Protein 5T0A (pdb70)

Radius of gyration: 39.54 Å; Cα contacts (8 Å, |Δi|>4): 2548; chains: 2; bounding box: 77×96×124 Å

InterPro domains:
  IPR006059 Bacterial-type extracellular solute-binding protein [PF01547] (46-314)
  IPR006060 Maltose/Cyclodextrin ABC transporter, substrate-binding protein [PR00181] (36-54)
  IPR006060 Maltose/Cyclodextrin ABC transporter, substrate-binding protein [PR00181] (70-88)
  IPR006060 Maltose/Cyclodextrin ABC transporter, substrate-binding protein [PR00181] (130-149)
  IPR006060 Maltose/Cyclodextrin ABC transporter, substrate-binding protein [PR00181] (151-170)
  IPR006060 Maltose/Cyclodextrin ABC transporter, substrate-binding protein [PR00181] (171-190)
  IPR006060 Maltose/Cyclodextrin ABC transporter, substrate-binding protein [PR00181] (233-252)
  IPR006060 Maltose/Cyclodextrin ABC transporter, substrate-binding protein [PR00181] (299-320)
  IPR006060 Maltose/Cyclodextrin ABC transporter, substrate-binding protein [PR00181] (357-376)
  IPR006061 Solute-binding family 1, conserved site [PS01037] (133-150)

Sequence (1347 aa):
IEEGKLVIWINGDKGYNGLAEVGKKFEKDTGIKVTVEHPDKLEEKFPQVAATGDGPDIIFWAHDRFGGYAQSGLLAEITPAAAFQDKLYPFTWDAVRYNGKLIAYPIAVEALSLIYNKDLLPNPPKTWEEIPALDKELKAKGKSALMFNLQEPYFTWPLIAADGGYAFKYAAGKYDIKDVGVDNAGAKAGLTFLVDLIKNKHMNADTDYSIAEAAFNKGETAMTINGPWAWSNIDTSAVNYGVTVLPTFKGQPSKPFVGVLSAGINAASPNKELAKEFLENYLLTDEGLEAVNKDKPLGAVALKSYEEELAKDPRIAATMENAQKGEIMPNIPQMSAFWYAVRTAVINAASGRQTVDAALAAAQTNAAAKFNFTERDLTRDVDFNIKGDDVIVFLHIQKTGGTTFGRHLVRNIRLEQPCDCKAGQKKCTCHRPGKQESWLFSRFSTGWSCGLHADWTELTNCVPVIMDRNFYYITMLLRDPVSRYLSEWKHVQRGATWKTSLHMCDGRSPTQDELPTCYNGDDWSGVTLHDFMDCPSNLANNRQVRMLADLSLVGCYNLSTMNESEERNPILLASAKSNLKNMAFYGLTEFQRKTQYLFERTFHLRFISAFTQINSTRAANVELRDDMRSRRIEQLNMLDMQLYEFAKDLFLQRYQFVRQRERQEERLKRREEIEEGKLVIWINGDKGYNGLAEVGKKFEKDTGIKVTVEHPDKLEEKFPQVAATGDGPDIIFWAHDRFGGYAQQSGLLAEITPAAAFQDKLYPFTWDAVRYNGKLIAYPIAVEALSLIYNKDLLPNPPKTWEEIPALDKELKAKGKSALMFNLQEPYFTWPLIAADGGYAFKYAAGKYDIKDVGVDNAGAKAGLTFLVDLIKNKHMNADTDYSIAEAAFNKGETAMTINGPWAWSNIDTSAVNYGVTVLPTFKGQPSKPFVGVLSAGINAASPNKELAKEFLENYLLTDEGLEAVNKDKPLGAVALKSYEEELAKDPRIAATMENAQKGEIMPNIPQMSAFWYAVRTAVINAASGRQTVDAALAAAQTNAAAKFNFTERDLTRDVDFNIKGDDVIVFLHIQKTGGTTFGRHLVRNIRLEQPCDCKAGQKKCTCHRPGKQESWLFSRFSTGWSCGLHADWTELTNCVPVIMDRNFYYITMLLRDPVSRYLSEWKHVQRGATWKTSLHMCDGRSPTQDELPTCYNGDDWSSGVTLHDFMDCPSNLANNRQVRMLADLSSLVGCYNLSTMNESERNPILLASAKSNLKNMAFYGLTEFQRKTQYLFERTFHLRFISAFTQINNSTRAANVELRDDMRSRIEQLNMMLDMQLYEFAKDLFLQRYQFVRQRERQEERLKRREERRWIRER

Organism: Escherichia coli (strain K12) (NCBI:txid83333)

Solvent-accessible surface area: 57276 Å² total; per-residue (Å²): 57,69,142,37,27,1,41,0,26,2,38,36,42,24,0,61,94,2,2,39,110,8,1,80,111,0,64,134,81,57,64,31,117,18,47,30,75,82,32,115,135,0,28,52,77,0,20,98,46,3,2,41,53,84,17,0,0,0,0,4,53,17,1,12,40,1,0,21,3,22,103,33,20,1,19,13,101,9,118,12,68,75,76,9,59,95,102,2,21,87,78,0,7,80,7,0,95,27,121,65,72,19,10,0,3,0,2,0,3,11,0,0,2,0,0,23,8,88,108,50,12,95,122,26,10,130,42,3,80,74,1,37,68,34,2,163,123,11,95,95,110,67,64,15,1,1,37,2,8,3,38,79,5,39,15,1,5,3,3,2,3,5,32,37,2,59,4,9,85,126,29,81,63,120,56,34,72,103,32,12,2,1,39,49,83,5,0,64,26,0,0,57,35,1,20,66,3,22,86,95,150,29,17,86,25,108,7,48,60,76,81,5,39,47,7,1,21,147,17,82,0,0,0,5,4,10,0,1,15,5,2,25,55,5,80,114,55,88,24,72,28,9,17,28,19,4,1,37,10,112,70,66,53,2,52,0,12,6,1,0,3,0,0,0,6,1,35,42,4,62,5,79,143,51,0,22,71,0,0,29,73,30,1,2,30,51,105,4,0,60,21,6,25,160,35,43,18,6,0,4,3,0,6,70,63,8,6,68,111,34,20,95,33,100,64,10,35,8,1,14,74,1,15,77,82,12,84,70,10,6,18,26,40,60,1,30,39,0,36,109,5,1,87,72,4,2,50,46,1,4,55,59,215,69,96,16,85,43,0,1,48,44,1,38,32,86,3,6,64,87,50,121,34,84,71,92,13,23,46,44,76,12,96,24,76,35,54,18,84,12,0,0,0,12,0,13,0,5,44,0,24,3,65,57,4,3,120,28,2,8,139,14,8,141,32,183,75,71,14,76,33,125,106,93,106,114,95,10,61,1,34,0,55,86,81,158,72,24,1,0,9,5,60,19,14,48,2,71,50,9,9,38,18,6,5,49,4,10,5,43,108,31,0,53,110,90,39,115,116,82,52,45,28,0,0,1,1,26,44,3,4,29,0,0,7,12,4,25,61,48,10,47,119,31,16,37,41,116,96,17,83,29,64,5,102,67,114,49,29,68,83,138,26,38,66,92,34,45,147,63,115,50,37,66,55,11,76,20,108,71,1,4,79,18,131,28,13,43,0,26,28,9,2,0,32,6,0,0,37,4,49,90,2,25,20,19,46,118,103,71,47,104,111,90,86,31,36,76,59,18,20,60,12,0,58,50,24,0,58,98,8,11,5,2,0,0,25,63,10,13,119,16,0,27,27,8,0,10,57,8,1,120,23,98,11,99,68,70,4,96,54,112,119,100,46,155,5,71,131,34,104,39,60,88,49,50,104,5,25,0,44,54,40,1,72,17,1,53,69,3,16,87,19,0,74,48,0,1,28,58,11,37,39,62,13,67,56,78,57,39,56,104,65,53,64,66,70,74,91,122,60,137,132,41,17,1,53,0,33,4,40,36,44,25,1,51,92,4,1,43,79,9,1,110,58,0,71,129,89,58,59,33,52,25,56,25,76,51,33,52,117,0,30,48,77,0,38,118,50,5,73,105,39,74,19,0,2,0,0,3,56,19,1,11,41,0,0,22,4,20,106,79,53,13,19,8,82,3,99,22,72,74,74,16,56,94,116,1,52,89,93,0,2,81,7,0,90,28,113,66,71,17,9,0,2,0,2,0,2,11,0,1,2,0,0,26,8,85,100,52,12,96,125,30,9,146,41,4,77,82,2,37,65,36,2,62,82,7,98,92,108,66,63,16,0,2,38,3,10,2,43,81,5,38,15,1,5,2,3,1,4,5,36,32,3,79,4,11,42,132,51,113,62,55,60,56,53,144,47,15,1,1,62,44,87,5,0,34,25,0,0,59,34,1,32,69,2,26,73,90,94,29,18,89,24,116,7,47,58,67,85,4,38,50,7,1,26,131,13,78,0,0,0,6,2,11,0,0,14,5,2,25,60,4,57,62,14,46,13,32,30,9,17,31,33,4,1,39,10,114,71,62,48,2,54,0,11,8,0,0,4,0,0,0,0,1,37,44,4,62,4,67,132,49,0,48,71,0,0,35,80,37,2,4,29,45,128,4,0,47,28,5,23,91,34,45,16,8,1,5,2,0,6,66,55,3,32,122,66,15,46,100,33,101,58,13,58,8,0,63,77,0,10,87,78,7,86,69,8,6,18,27,38,46,1,30,33,0,36,110,4,0,92,64,1,1,45,27,2,11,74,59,116,62,92,22,71,41,1,0,51,38,0,44,28,65,1,49,59,136,131,132,17,80,123,74,25,22,40,47,88,18,134,23,71,28,114,18,86,9,0,0,0,11,0,12,0,4,43,0,25,2,54,57,3,3,111,29,1,10,135,15,8,148,28,132,60,86,16,88,30,74,103,89,50,116,114,5,61,0,35,0,27,80,86,160,72,20,1,0,7,3,54,22,7,28,12,76,49,8,8,33,19,6,4,50,3,8,5,44,108,31,0,59,111,84,40,113,121,76,49,45,28,0,0,2,1,25,46,3,4,28,1,0,6,12,4,25,53,51,9,48,112,27,16,36,43,118,101,20,81,31,69,5,103,67,129,48,26,76,72,134,49,34,70,95,33,45,146,68,113,51,36,64,54,11,72,17,120,75,1,23,96,20,130,35,12,49,0,28,30,10,1,0,31,6,0,0,36,5,50,94,4,26,24,19,72,114,110,66,51,99,114,89,82,31,43,76,56,19,18,61,11,0,65,47,21,0,42,98,6,10,5,3,0,0,25,73,36,14,144,66,0,10,16,7,0,10,61,10,1,148,23,88,12,103,68,59,4,88,78,111,114,101,48,146,6,72,130,32,107,37,56,117,106,40,98,58,96,0,45,122,54,0,66,20,0,53,62,1,14,80,30,0,46,22,0,1,32,27,10,25,90,53,12,81,130,105,60,136,77,133,75,80,119,98,65,58,67,106,60,60,64,84,80,84,60

Structure (mmCIF, N/CA/C/O backbone):
data_5T0A
#
_entry.id   5T0A
#
_cell.length_a   75.775
_cell.length_b   128.291
_cell.length_c   178.929
_cell.angle_alpha   90.00
_cell.angle_beta   90.00
_cell.angle_gamma   90.00
#
_symmetry.space_group_name_H-M   'P 21 21 21'
#
loop_
_entity.id
_entity.type
_entity.pdbx_description
1 polymer 'maltose binding protein - heparan sulfate 6-O-sulfotransferase isoform 3 fusion protein'
2 branched '2-deoxy-2-(sulfoamino)-alpha-D-glucopyranose-(1-4)-beta-D-glucopyranuronic acid-(1-4)-2-deoxy-2-(sulfoamino)-alpha-D-glucopyranose-(1-4)-2-O-sulfo-alpha-L-idopyranuronic acid-(1-4)-2-deoxy-2-(sulfoamino)-alpha-D-glucopyranose-(1-4)-beta-D-glucopyranuronic acid'
3 branched alpha-D-glucopyranose-(1-4)-alpha-D-glucopyranose-(1-4)-alpha-D-glucopyranose-(1-4)-alpha-D-glucopyranose
4 branched 'beta-D-glucopyranuronic acid-(1-4)-2-deoxy-2-(sulfoamino)-alpha-D-glucopyranose-(1-4)-beta-D-glucopyranuronic acid-(1-4)-2-deoxy-2-(sulfoamino)-alpha-D-glucopyranose-(1-4)-2-O-sulfo-alpha-L-idopyranuronic acid-(1-4)-2-deoxy-2-(sulfoamino)-alpha-D-glucopyranose-(1-4)-beta-D-glucopyranuronic acid'
5 non-polymer P-NITROPHENOL
6 non-polymer "ADENOSINE-3'-5'-DIPHOSPHATE"
7 non-polymer 1,2-ETHANEDIOL
8 non-polymer 'L(+)-TARTARIC ACID'
9 non-polymer 'SODIUM ION'
10 non-polymer 'CHLORIDE ION'
11 water water
#
loop_
_atom_site.group_PDB
_atom_site.id
_atom_site.type_symbol
_atom_site.label_atom_id
_atom_site.label_alt_id
_atom_site.label_comp_id
_atom_site.label_asym_id
_atom_site.label_entity_id
_atom_site.label_seq_id
_atom_site.pdbx_PDB_ins_code
_atom_site.Cartn_x
_atom_site.Cartn_y
_atom_site.Cartn_z
_atom_site.occupancy
_atom_site.B_iso_or_equiv
_atom_site.auth_seq_id
_atom_site.auth_comp_id
_atom_site.auth_asym_id
_atom_site.auth_atom_id
_atom_site.pdbx_PDB_model_num
ATOM 1 N N . ILE A 1 3 ? -0.840 -19.202 -32.345 1.00 75.75 2 ILE A N 1
ATOM 2 C CA . ILE A 1 3 ? -0.739 -20.441 -31.578 1.00 68.36 2 ILE A CA 1
ATOM 3 C C . ILE A 1 3 ? -1.930 -21.348 -31.891 1.00 65.00 2 ILE A C 1
ATOM 4 O O . ILE A 1 3 ? -3.077 -20.955 -31.688 1.00 56.49 2 ILE A O 1
ATOM 9 N N . GLU A 1 4 ? -1.652 -22.562 -32.365 1.00 60.19 3 GLU A N 1
ATOM 10 C CA . GLU A 1 4 ? -2.704 -23.506 -32.745 1.00 58.78 3 GLU A CA 1
ATOM 11 C C . GLU A 1 4 ? -3.204 -24.328 -31.553 1.00 57.52 3 GLU A C 1
ATOM 12 O O . GLU A 1 4 ? -2.427 -24.740 -30.689 1.00 57.65 3 GLU A O 1
ATOM 14 N N . GLU A 1 5 ? -4.512 -24.564 -31.518 1.00 54.93 4 GLU A N 1
ATOM 15 C CA . GLU A 1 5 ? -5.128 -25.390 -30.480 1.00 58.22 4 GLU A CA 1
ATOM 16 C C . GLU A 1 5 ? -4.912 -26.878 -30.793 1.00 53.76 4 GLU A C 1
ATOM 17 O O . GLU A 1 5 ? -4.979 -27.286 -31.950 1.00 57.65 4 GLU A O 1
ATOM 23 N N . GLY A 1 6 ? -4.638 -27.679 -29.766 1.00 53.30 5 GLY A N 1
ATOM 24 C CA . GLY A 1 6 ? -4.419 -29.105 -29.946 1.00 50.27 5 GLY A CA 1
ATOM 25 C C . GLY A 1 6 ? -2.996 -29.486 -30.320 1.00 50.94 5 GLY A C 1
ATOM 26 O O . GLY A 1 6 ? -2.732 -30.636 -30.674 1.00 53.23 5 GLY A O 1
ATOM 27 N N . LYS A 1 7 ? -2.084 -28.520 -30.244 1.00 51.14 6 LYS A N 1
ATOM 28 C CA . LYS A 1 7 ? -0.658 -28.747 -30.466 1.00 48.48 6 LYS A CA 1
ATOM 29 C C . LYS A 1 7 ? 0.095 -27.999 -29.371 1.00 49.79 6 LYS A C 1
ATOM 30 O O . LYS A 1 7 ? -0.450 -27.069 -28.786 1.00 49.56 6 LYS A O 1
ATOM 32 N N . LEU A 1 8 ? 1.329 -28.409 -29.082 1.00 45.93 7 LEU A N 1
ATOM 33 C CA . LEU A 1 8 ? 2.209 -27.650 -28.186 1.00 41.74 7 LEU A CA 1
ATOM 34 C C . LEU A 1 8 ? 3.472 -27.205 -28.912 1.00 38.45 7 LEU A C 1
ATOM 35 O O . LEU A 1 8 ? 4.129 -28.006 -29.587 1.00 39.24 7 LEU A O 1
ATOM 40 N N . VAL A 1 9 ? 3.785 -25.917 -28.784 1.00 37.05 8 VAL A N 1
ATOM 41 C CA . VAL A 1 9 ? 5.057 -25.368 -29.245 1.00 31.73 8 VAL A CA 1
ATOM 42 C C . VAL A 1 9 ? 5.861 -24.961 -28.007 1.00 33.01 8 VAL A C 1
ATOM 43 O O . VAL A 1 9 ? 5.345 -24.307 -27.100 1.00 32.05 8 VAL A O 1
ATOM 47 N N . ILE A 1 10 ? 7.115 -25.388 -27.971 1.00 31.30 9 ILE A N 1
ATOM 48 C CA . ILE A 1 10 ? 7.981 -25.172 -26.820 1.00 34.85 9 ILE A CA 1
ATOM 49 C C . ILE A 1 10 ? 9.230 -24.458 -27.279 1.00 33.01 9 ILE A C 1
ATOM 50 O O . ILE A 1 10 ? 9.810 -24.824 -28.302 1.00 32.00 9 ILE A O 1
ATOM 55 N N . TRP A 1 11 ? 9.612 -23.417 -26.538 1.00 28.42 10 TRP A N 1
ATOM 56 C CA . TRP A 1 11 ? 10.882 -22.721 -26.754 1.00 28.83 10 TRP A CA 1
ATOM 57 C C . TRP A 1 11 ? 11.852 -23.003 -25.628 1.00 29.59 10 TRP A C 1
ATOM 58 O O . TRP A 1 11 ? 11.510 -22.896 -24.440 1.00 25.93 10 TRP A O 1
ATOM 69 N N . ILE A 1 12 ? 13.080 -23.330 -26.007 1.00 22.55 11 ILE A N 1
ATOM 70 C CA . ILE A 1 12 ? 14.128 -23.568 -25.046 1.00 25.14 11 ILE A CA 1
ATOM 71 C C . ILE A 1 12 ? 15.445 -23.120 -25.674 1.00 27.30 11 ILE A C 1
ATOM 72 O O . ILE A 1 12 ? 15.603 -23.144 -26.887 1.00 27.24 11 ILE A O 1
ATOM 77 N N . ASN A 1 13 ? 16.381 -22.693 -24.843 1.00 27.99 12 ASN A N 1
ATOM 78 C CA . ASN A 1 13 ? 17.634 -22.135 -25.344 1.00 25.62 12 ASN A CA 1
ATOM 79 C C . ASN A 1 13 ? 18.502 -23.197 -26.022 1.00 27.76 12 ASN A C 1
ATOM 80 O O . ASN A 1 13 ? 18.448 -24.379 -25.670 1.00 25.17 12 ASN A O 1
ATOM 85 N N . GLY A 1 14 ? 19.330 -22.763 -26.966 1.00 22.82 13 GLY A N 1
ATOM 86 C CA . GLY A 1 14 ? 20.121 -23.693 -27.766 1.00 27.21 13 GLY A CA 1
ATOM 87 C C . GLY A 1 14 ? 21.282 -24.388 -27.060 1.00 35.08 13 GLY A C 1
ATOM 88 O O . GLY A 1 14 ? 21.885 -25.315 -27.631 1.00 28.17 13 GLY A O 1
ATOM 89 N N . ASP A 1 15 ? 21.617 -23.959 -25.840 1.00 25.22 14 ASP A N 1
ATOM 90 C CA . ASP A 1 15 ? 22.629 -24.672 -25.057 1.00 25.80 14 ASP A CA 1
ATOM 91 C C . ASP A 1 15 ? 22.034 -25.777 -24.173 1.00 23.40 14 ASP A C 1
ATOM 92 O O . ASP A 1 15 ? 22.758 -26.454 -23.461 1.00 27.32 14 ASP A O 1
ATOM 97 N N . LYS A 1 16 ? 20.724 -25.980 -24.255 1.00 23.29 15 LYS A N 1
ATOM 98 C CA . LYS A 1 16 ? 20.035 -26.967 -23.436 1.00 21.03 15 LYS A CA 1
ATOM 99 C C . LYS A 1 16 ? 19.718 -28.243 -24.233 1.00 27.02 15 LYS A C 1
ATOM 100 O O . LYS A 1 16 ? 19.909 -28.294 -25.456 1.00 26.85 15 LYS A O 1
ATOM 106 N N . GLY A 1 17 ? 19.218 -29.260 -23.535 1.00 26.76 16 GLY A N 1
ATOM 107 C CA . GLY A 1 17 ? 18.982 -30.560 -24.152 1.00 26.07 16 GLY A CA 1
ATOM 108 C C . GLY A 1 17 ? 17.705 -30.641 -24.949 1.00 28.26 16 GLY A C 1
ATOM 109 O O . GLY A 1 17 ? 16.785 -31.377 -24.584 1.00 27.10 16 GLY A O 1
ATOM 110 N N . TYR A 1 18 ? 17.641 -29.904 -26.055 1.00 28.03 17 TYR A N 1
ATOM 111 C CA . TYR A 1 18 ? 16.405 -29.812 -26.804 1.00 26.35 17 TYR A CA 1
ATOM 112 C C . TYR A 1 18 ? 16.041 -31.086 -27.573 1.00 27.02 17 TYR A C 1
ATOM 113 O O . TYR A 1 18 ? 14.866 -31.354 -27.788 1.00 29.48 17 TYR A O 1
ATOM 122 N N . ASN A 1 19 ? 17.031 -31.877 -27.966 1.00 32.35 18 ASN A N 1
ATOM 123 C CA . ASN A 1 19 ? 16.740 -33.167 -28.591 1.00 30.56 18 ASN A CA 1
ATOM 124 C C . ASN A 1 19 ? 16.139 -34.137 -27.574 1.00 29.70 18 ASN A C 1
ATOM 125 O O . ASN A 1 19 ? 15.174 -34.832 -27.864 1.00 33.54 18 ASN A O 1
ATOM 130 N N . GLY A 1 20 ? 16.687 -34.149 -26.364 1.00 29.44 19 GLY A N 1
ATOM 131 C CA . GLY A 1 20 ? 16.079 -34.870 -25.261 1.00 28.94 19 GLY A CA 1
ATOM 132 C C . GLY A 1 20 ? 14.662 -34.433 -24.939 1.00 35.13 19 GLY A C 1
ATOM 133 O O . GLY A 1 20 ? 13.793 -35.267 -24.701 1.00 31.58 19 GLY A O 1
ATOM 134 N N . LEU A 1 21 ? 14.413 -33.129 -24.908 1.00 33.98 20 LEU A N 1
ATOM 135 C CA . LEU A 1 21 ? 13.062 -32.642 -24.671 1.00 26.90 20 LEU A CA 1
ATOM 136 C C . LEU A 1 21 ? 12.132 -33.116 -25.777 1.00 33.30 20 LEU A C 1
ATOM 137 O O . LEU A 1 21 ? 10.992 -33.499 -25.516 1.00 34.31 20 LEU A O 1
ATOM 142 N N . ALA A 1 22 ? 12.622 -33.088 -27.013 1.00 32.42 21 ALA A N 1
ATOM 143 C CA . ALA A 1 22 ? 11.819 -33.523 -28.150 1.00 37.40 21 ALA A CA 1
ATOM 144 C C . ALA A 1 22 ? 11.397 -34.985 -27.968 1.00 32.97 21 ALA A C 1
ATOM 145 O O . ALA A 1 22 ? 10.272 -35.344 -28.295 1.00 37.96 21 ALA A O 1
ATOM 147 N N . GLU A 1 23 ? 12.282 -35.814 -27.416 1.00 40.16 22 GLU A N 1
ATOM 148 C CA . GLU A 1 23 ? 11.932 -37.210 -27.132 1.00 42.76 22 GLU A CA 1
ATOM 149 C C . GLU A 1 23 ? 10.771 -37.294 -26.147 1.00 43.78 22 GLU A C 1
ATOM 150 O O . GLU A 1 23 ? 9.856 -38.092 -26.328 1.00 37.00 22 GLU A O 1
ATOM 156 N N . VAL A 1 24 ? 10.807 -36.470 -25.103 1.00 39.65 23 VAL A N 1
ATOM 157 C CA . VAL A 1 24 ? 9.694 -36.410 -24.163 1.00 36.74 23 VAL A CA 1
ATOM 158 C C . VAL A 1 24 ? 8.432 -35.995 -24.899 1.00 38.92 23 VAL A C 1
ATOM 159 O O . VAL A 1 24 ? 7.348 -36.504 -24.620 1.00 39.98 23 VAL A O 1
ATOM 163 N N . GLY A 1 25 ? 8.572 -35.075 -25.849 1.00 39.80 24 GLY A N 1
ATOM 164 C CA . GLY A 1 25 ? 7.440 -34.639 -26.644 1.00 35.99 24 GLY A CA 1
ATOM 165 C C . GLY A 1 25 ? 6.879 -35.772 -27.495 1.00 46.32 24 GLY A C 1
ATOM 166 O O . GLY A 1 25 ? 5.667 -35.919 -27.620 1.00 44.03 24 GLY A O 1
ATOM 167 N N . LYS A 1 26 ? 7.761 -36.571 -28.088 1.00 41.36 25 LYS A N 1
ATOM 168 C CA . LYS A 1 26 ? 7.332 -37.732 -28.865 1.00 40.61 25 LYS A CA 1
ATOM 169 C C . LYS A 1 26 ? 6.545 -38.752 -28.028 1.00 44.74 25 LYS A C 1
ATOM 170 O O . LYS A 1 26 ? 5.553 -39.305 -28.507 1.00 49.11 25 LYS A O 1
ATOM 173 N N . LYS A 1 27 ? 6.960 -38.996 -26.785 1.00 40.22 26 LYS A N 1
ATOM 174 C CA . LYS A 1 27 ? 6.212 -39.919 -25.924 1.00 43.89 26 LYS A CA 1
ATOM 175 C C . LYS A 1 27 ? 4.821 -39.378 -25.596 1.00 51.71 26 LYS A C 1
ATOM 176 O O . LYS A 1 27 ? 3.848 -40.130 -25.575 1.00 50.44 26 LYS A O 1
ATOM 182 N N . PHE A 1 28 ? 4.740 -38.078 -25.320 1.00 46.25 27 PHE A N 1
ATOM 183 C CA . PHE A 1 28 ? 3.469 -37.411 -25.066 1.00 43.16 27 PHE A CA 1
ATOM 184 C C . PHE A 1 28 ? 2.569 -37.556 -26.287 1.00 46.00 27 PHE A C 1
ATOM 185 O O . PHE A 1 28 ? 1.363 -37.785 -26.170 1.00 50.07 27 PHE A O 1
ATOM 193 N N . GLU A 1 29 ? 3.157 -37.426 -27.467 1.00 45.39 28 GLU A N 1
ATOM 194 C CA . GLU A 1 29 ? 2.393 -37.558 -28.697 1.00 48.36 28 GLU A CA 1
ATOM 195 C C . GLU A 1 29 ? 1.901 -38.992 -28.879 1.00 53.95 28 GLU A C 1
ATOM 196 O O . GLU A 1 29 ? 0.739 -39.224 -29.228 1.00 50.22 28 GLU A O 1
ATOM 202 N N . LYS A 1 30 ? 2.791 -39.950 -28.654 1.00 50.43 29 LYS A N 1
ATOM 203 C CA . LYS A 1 30 ? 2.420 -41.355 -28.732 1.00 53.91 29 LYS A CA 1
ATOM 204 C C . LYS A 1 30 ? 1.226 -41.621 -27.827 1.00 58.15 29 LYS A C 1
ATOM 205 O O . LYS A 1 30 ? 0.243 -42.229 -28.245 1.00 58.45 29 LYS A O 1
ATOM 209 N N . ASP A 1 31 ? 1.304 -41.132 -26.594 1.00 54.41 30 ASP A N 1
ATOM 210 C CA . ASP A 1 31 ? 0.262 -41.379 -25.602 1.00 53.85 30 ASP A CA 1
ATOM 211 C C . ASP A 1 31 ? -1.036 -40.597 -25.796 1.00 59.81 30 ASP A C 1
ATOM 212 O O . ASP A 1 31 ? -2.065 -40.999 -25.257 1.00 65.48 30 ASP A O 1
ATOM 217 N N . THR A 1 32 ? -1.002 -39.495 -26.548 1.00 58.64 31 THR A N 1
ATOM 218 C CA . THR A 1 32 ? -2.126 -38.552 -26.547 1.00 50.44 31 THR A CA 1
ATOM 219 C C . THR A 1 32 ? -2.550 -38.032 -27.908 1.00 47.95 31 THR A C 1
ATOM 220 O O . THR A 1 32 ? -3.588 -37.387 -28.018 1.00 55.48 31 THR A O 1
ATOM 224 N N . GLY A 1 33 ? -1.750 -38.268 -28.939 1.00 50.19 32 GLY A N 1
ATOM 225 C CA . GLY A 1 33 ? -2.082 -37.765 -30.262 1.00 48.53 32 GLY A CA 1
ATOM 226 C C . GLY A 1 33 ? -1.791 -36.284 -30.444 1.00 57.57 32 GLY A C 1
ATOM 227 O O . GLY A 1 33 ? -1.940 -35.749 -31.547 1.00 54.44 32 GLY A O 1
ATOM 228 N N . ILE A 1 34 ? -1.380 -35.622 -29.365 1.00 57.07 33 ILE A N 1
ATOM 229 C CA . ILE A 1 34 ? -1.001 -34.212 -29.412 1.00 51.99 33 ILE A CA 1
ATOM 230 C C . ILE A 1 34 ? 0.458 -34.080 -29.828 1.00 46.36 33 ILE A C 1
ATOM 231 O O . ILE A 1 34 ? 1.353 -34.604 -29.166 1.00 45.40 33 ILE A O 1
ATOM 236 N N . LYS A 1 35 ? 0.698 -33.370 -30.918 1.00 44.56 34 LYS A N 1
ATOM 237 C CA . LYS A 1 35 ? 2.053 -33.134 -31.381 1.00 48.05 34 LYS A CA 1
ATOM 238 C C . LYS A 1 35 ? 2.741 -32.085 -30.502 1.00 45.32 34 LYS A C 1
ATOM 239 O O . LYS A 1 35 ? 2.108 -31.136 -30.037 1.00 40.49 34 LYS A O 1
ATOM 245 N N . VAL A 1 36 ? 4.036 -32.276 -30.279 1.00 47.06 35 VAL A N 1
ATOM 246 C CA . VAL A 1 36 ? 4.859 -31.309 -29.559 1.00 42.17 35 VAL A CA 1
ATOM 247 C C . VAL A 1 36 ? 6.027 -30.886 -30.439 1.00 39.58 35 VAL A C 1
ATOM 248 O O . VAL A 1 36 ? 6.792 -31.718 -30.904 1.00 42.30 35 VAL A O 1
ATOM 252 N N . THR A 1 37 ? 6.130 -29.587 -30.682 1.00 36.23 36 THR A N 1
ATOM 253 C CA . THR A 1 37 ? 7.215 -29.030 -31.472 1.00 38.11 36 THR A CA 1
ATOM 254 C C . THR A 1 37 ? 8.173 -28.243 -30.571 1.00 35.49 36 THR A C 1
ATOM 255 O O . THR A 1 37 ? 7.804 -27.217 -29.995 1.00 34.82 36 THR A O 1
ATOM 259 N N . VAL A 1 38 ? 9.403 -28.730 -30.459 1.00 35.81 37 VAL A N 1
ATOM 260 C CA . VAL A 1 38 ? 10.447 -28.011 -29.740 1.00 30.95 37 VAL A CA 1
ATOM 261 C C . VAL A 1 38 ? 11.218 -27.128 -30.709 1.00 33.86 37 VAL A C 1
ATOM 262 O O . VAL A 1 38 ? 11.561 -27.568 -31.801 1.00 40.26 37 VAL A O 1
ATOM 266 N N . GLU A 1 39 ? 11.478 -25.883 -30.305 1.00 33.83 38 GLU A N 1
ATOM 267 C CA . GLU A 1 39 ? 12.301 -24.946 -31.080 1.00 30.35 38 GLU A CA 1
ATOM 268 C C . GLU A 1 39 ? 13.313 -24.236 -30.166 1.00 34.23 38 GLU A C 1
ATOM 269 O O . GLU A 1 39 ? 13.079 -24.102 -28.964 1.00 27.75 38 GLU A O 1
ATOM 275 N N . HIS A 1 40 ? 14.435 -23.804 -30.737 1.00 27.85 39 HIS A N 1
ATOM 276 C CA . HIS A 1 40 ? 15.424 -23.018 -30.009 1.00 25.58 39 HIS A CA 1
ATOM 277 C C . HIS A 1 40 ? 15.813 -21.765 -30.767 1.00 26.71 39 HIS A C 1
ATOM 278 O O . HIS A 1 40 ? 16.945 -21.642 -31.216 1.00 27.31 39 HIS A O 1
ATOM 285 N N . PRO A 1 41 ? 14.872 -20.813 -30.889 1.00 29.68 40 PRO A N 1
ATOM 286 C CA . PRO A 1 41 ? 15.159 -19.547 -31.577 1.00 30.89 40 PRO A CA 1
ATOM 287 C C . PRO A 1 41 ? 16.226 -18.729 -30.867 1.00 32.58 40 PRO A C 1
ATOM 288 O O . PRO A 1 41 ? 16.372 -18.800 -29.641 1.00 29.60 40 PRO A O 1
ATOM 292 N N . ASP A 1 42 ? 16.991 -17.986 -31.653 1.00 28.40 41 ASP A N 1
ATOM 293 C CA . ASP A 1 42 ? 17.979 -17.069 -31.127 1.00 35.51 41 ASP A CA 1
ATOM 294 C C . ASP A 1 42 ? 17.262 -16.002 -30.335 1.00 30.41 41 ASP A C 1
ATOM 295 O O . ASP A 1 42 ? 16.191 -15.557 -30.740 1.00 32.64 41 ASP A O 1
ATOM 300 N N . LYS A 1 43 ? 17.853 -15.588 -29.217 1.00 27.35 42 LYS A N 1
ATOM 301 C CA . LYS A 1 43 ? 17.298 -14.498 -28.412 1.00 31.74 42 LYS A CA 1
ATOM 302 C C . LYS A 1 43 ? 15.841 -14.763 -28.043 1.00 32.80 42 LYS A C 1
ATOM 303 O O . LYS A 1 43 ? 15.029 -13.837 -28.027 1.00 29.14 42 LYS A O 1
ATOM 309 N N . LEU A 1 44 ? 15.500 -16.014 -27.741 1.00 26.00 43 LEU A N 1
ATOM 310 C CA . LEU A 1 44 ? 14.108 -16.345 -27.438 1.00 34.79 43 LEU A CA 1
ATOM 311 C C . LEU A 1 44 ? 13.583 -15.528 -26.258 1.00 25.00 43 LEU A C 1
ATOM 312 O O . LEU A 1 44 ? 12.399 -15.192 -26.210 1.00 30.19 43 LEU A O 1
ATOM 317 N N . GLU A 1 45 ? 14.474 -15.187 -25.333 1.00 24.61 44 GLU A N 1
ATOM 318 C CA . GLU A 1 45 ? 14.085 -14.466 -24.119 1.00 30.48 44 GLU A CA 1
ATOM 319 C C . GLU A 1 45 ? 13.751 -12.987 -24.378 1.00 33.63 44 GLU A C 1
ATOM 320 O O . GLU A 1 45 ? 13.059 -12.357 -23.581 1.00 31.00 44 GLU A O 1
ATOM 326 N N . GLU A 1 46 ? 14.224 -12.456 -25.503 1.00 28.48 45 GLU A N 1
ATOM 327 C CA . GLU A 1 46 ? 13.846 -11.114 -25.952 1.00 29.30 45 GLU A CA 1
ATOM 328 C C . GLU A 1 46 ? 12.636 -11.171 -26.882 1.00 29.29 45 GLU A C 1
ATOM 329 O O . GLU A 1 46 ? 11.793 -10.270 -26.879 1.00 29.49 45 GLU A O 1
ATOM 335 N N . LYS A 1 47 ? 12.534 -12.250 -27.651 1.00 26.96 46 LYS A N 1
ATOM 336 C CA . LYS A 1 47 ? 11.443 -12.403 -28.591 1.00 27.10 46 LYS A CA 1
ATOM 337 C C . LYS A 1 47 ? 10.136 -12.671 -27.869 1.00 34.82 46 LYS A C 1
ATOM 338 O O . LYS A 1 47 ? 9.076 -12.208 -28.299 1.00 31.40 46 LYS A O 1
ATOM 344 N N . PHE A 1 48 ? 10.214 -13.404 -26.763 1.00 31.86 47 PHE A N 1
ATOM 345 C CA . PHE A 1 48 ? 9.009 -13.850 -26.085 1.00 31.80 47 PHE A CA 1
ATOM 346 C C . PHE A 1 48 ? 8.103 -12.689 -25.685 1.00 35.13 47 PHE A C 1
ATOM 347 O O . PHE A 1 48 ? 6.922 -12.705 -26.004 1.00 37.39 47 PHE A O 1
ATOM 355 N N . PRO A 1 49 ? 8.651 -11.663 -25.010 1.00 36.00 48 PRO A N 1
ATOM 356 C CA . PRO A 1 49 ? 7.756 -10.566 -24.633 1.00 37.52 48 PRO A CA 1
ATOM 357 C C . PRO A 1 49 ? 7.309 -9.714 -25.820 1.00 46.69 48 PRO A C 1
ATOM 358 O O . PRO A 1 49 ? 6.320 -8.980 -25.700 1.00 47.70 48 PRO A O 1
ATOM 362 N N . GLN A 1 50 ? 7.984 -9.850 -26.957 1.00 40.99 49 GLN A N 1
ATOM 363 C CA . GLN A 1 50 ? 7.584 -9.141 -28.167 1.00 45.75 49 GLN A CA 1
ATOM 364 C C . GLN A 1 50 ? 6.411 -9.826 -28.872 1.00 46.00 49 GLN A C 1
ATOM 365 O O . GLN A 1 50 ? 5.542 -9.152 -29.423 1.00 59.41 49 GLN A O 1
ATOM 371 N N . VAL A 1 51 ? 6.382 -11.156 -28.825 1.00 45.65 50 VAL A N 1
ATOM 372 C CA . VAL A 1 51 ? 5.367 -11.922 -29.545 1.00 44.07 50 VAL A CA 1
ATOM 373 C C . VAL A 1 51 ? 4.244 -12.474 -28.660 1.00 57.59 50 VAL A C 1
ATOM 374 O O . VAL A 1 51 ? 3.113 -12.629 -29.121 1.00 54.60 50 VAL A O 1
ATOM 378 N N . ALA A 1 52 ? 4.546 -12.769 -27.398 1.00 51.31 51 ALA A N 1
ATOM 379 C CA . ALA A 1 52 ? 3.528 -13.296 -26.490 1.00 46.04 51 ALA A CA 1
ATOM 380 C C . ALA A 1 52 ? 2.486 -12.231 -26.184 1.00 59.58 51 ALA A C 1
ATOM 381 O O . ALA A 1 52 ? 1.341 -12.545 -25.855 1.00 56.18 51 ALA A O 1
ATOM 383 N N . ALA A 1 53 ? 2.895 -10.973 -26.296 1.00 60.59 52 ALA A N 1
ATOM 384 C CA . ALA A 1 53 ? 1.994 -9.850 -26.082 1.00 56.42 52 ALA A CA 1
ATOM 385 C C . ALA A 1 53 ? 0.891 -9.857 -27.136 1.00 60.17 52 ALA A C 1
ATOM 386 O O . ALA A 1 53 ? -0.238 -9.442 -26.873 1.00 66.87 52 ALA A O 1
ATOM 388 N N . THR A 1 54 ? 1.226 -10.337 -28.330 1.00 59.70 53 THR A N 1
ATOM 389 C CA . THR A 1 54 ? 0.228 -10.572 -29.365 1.00 58.01 53 THR A CA 1
ATOM 390 C C . THR A 1 54 ? -0.435 -11.919 -29.104 1.00 62.55 53 THR A C 1
ATOM 391 O O . THR A 1 54 ? -0.510 -12.372 -27.962 1.00 64.54 53 THR A O 1
ATOM 395 N N . GLY A 1 55 ? -0.910 -12.563 -30.163 1.00 64.34 54 GLY A N 1
ATOM 396 C CA . GLY A 1 55 ? -1.505 -13.884 -30.025 1.00 71.74 54 GLY A CA 1
ATOM 397 C C . GLY A 1 55 ? -0.555 -15.008 -30.387 1.00 69.03 54 GLY A C 1
ATOM 398 O O . GLY A 1 55 ? -0.966 -16.164 -30.496 1.00 77.64 54 GLY A O 1
ATOM 399 N N . ASP A 1 56 ? 0.717 -14.667 -30.563 1.00 71.01 55 ASP A N 1
ATOM 400 C CA . ASP A 1 56 ? 1.726 -15.621 -31.017 1.00 62.68 55 ASP A CA 1
ATOM 401 C C . ASP A 1 56 ? 2.658 -16.060 -29.885 1.00 66.53 55 ASP A C 1
ATOM 402 O O . ASP A 1 56 ? 2.403 -15.773 -28.716 1.00 62.56 55 ASP A O 1
ATOM 407 N N . GLY A 1 57 ? 3.731 -16.764 -30.242 1.00 47.41 56 GLY A N 1
ATOM 408 C CA . GLY A 1 57 ? 4.703 -17.251 -29.280 1.00 49.72 56 GLY A CA 1
ATOM 409 C C . GLY A 1 57 ? 4.512 -18.734 -29.034 1.00 43.68 56 GLY A C 1
ATOM 410 O O . GLY A 1 57 ? 3.620 -19.348 -29.614 1.00 43.72 56 GLY A O 1
ATOM 411 N N . PRO A 1 58 ? 5.357 -19.325 -28.177 1.00 43.44 57 PRO A N 1
ATOM 412 C CA . PRO A 1 58 ? 5.210 -20.738 -27.825 1.00 37.09 57 PRO A CA 1
ATOM 413 C C . PRO A 1 58 ? 4.153 -20.934 -26.746 1.00 37.98 57 PRO A C 1
ATOM 414 O O . PRO A 1 58 ? 3.756 -19.969 -26.095 1.00 34.37 57 PRO A O 1
ATOM 418 N N . ASP A 1 59 ? 3.704 -22.170 -26.562 1.00 38.40 58 ASP A N 1
ATOM 419 C CA . ASP A 1 59 ? 2.818 -22.494 -25.455 1.00 32.94 58 ASP A CA 1
ATOM 420 C C . ASP A 1 59 ? 3.597 -22.521 -24.151 1.00 33.60 58 ASP A C 1
ATOM 421 O O . ASP A 1 59 ? 3.086 -22.122 -23.106 1.00 29.89 58 ASP A O 1
ATOM 426 N N . ILE A 1 60 ? 4.849 -22.971 -24.241 1.00 30.42 59 ILE A N 1
ATOM 427 C CA . ILE A 1 60 ? 5.733 -23.092 -23.101 1.00 28.71 59 ILE A CA 1
ATOM 428 C C . ILE A 1 60 ? 7.063 -22.438 -23.456 1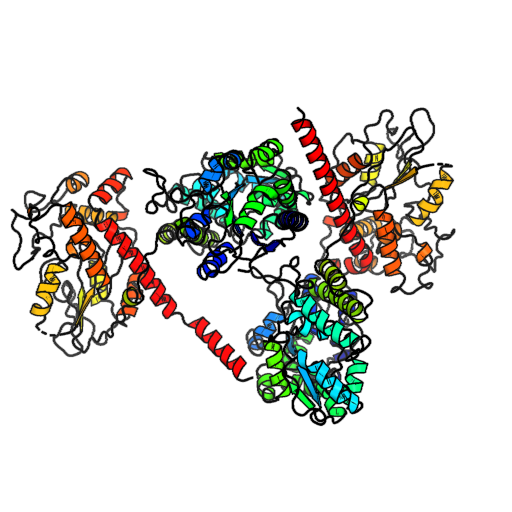.00 30.20 59 ILE A C 1
ATOM 429 O O . ILE A 1 60 ? 7.597 -22.669 -24.537 1.00 32.92 59 ILE A O 1
ATOM 434 N N . ILE A 1 61 ? 7.578 -21.611 -22.549 1.00 27.63 60 ILE A N 1
ATOM 435 C CA . ILE A 1 61 ? 8.898 -21.006 -22.709 1.00 28.99 60 ILE A CA 1
ATOM 436 C C . ILE A 1 61 ? 9.807 -21.437 -21.558 1.00 29.85 60 ILE A C 1
ATOM 437 O O . ILE A 1 61 ? 9.426 -21.364 -20.391 1.00 27.63 60 ILE A O 1
ATOM 442 N N . PHE A 1 62 ? 10.993 -21.921 -21.911 1.00 26.54 61 PHE A N 1
ATOM 443 C CA . PHE A 1 62 ? 12.019 -22.282 -20.945 1.00 26.69 61 PHE A CA 1
ATOM 444 C C . PHE A 1 62 ? 13.101 -21.209 -20.878 1.00 27.11 61 PHE A C 1
ATOM 445 O O . PHE A 1 62 ? 13.610 -20.787 -21.916 1.00 27.51 61 PHE A O 1
ATOM 453 N N . TRP A 1 63 ? 13.478 -20.816 -19.663 1.00 28.30 62 TRP A N 1
ATOM 454 C CA . TRP A 1 63 ? 14.633 -19.943 -19.425 1.00 28.66 62 TRP A CA 1
ATOM 455 C C . TRP A 1 63 ? 14.949 -20.016 -17.939 1.00 25.54 62 TRP A C 1
ATOM 456 O O . TRP A 1 63 ? 14.152 -20.532 -17.173 1.00 24.20 62 TRP A O 1
ATOM 467 N N . ALA A 1 64 ? 16.097 -19.512 -17.517 1.00 21.85 63 ALA A N 1
ATOM 468 C CA . ALA A 1 64 ? 16.340 -19.378 -16.088 1.00 23.59 63 ALA A CA 1
ATOM 469 C C . ALA A 1 64 ? 15.280 -18.424 -15.509 1.00 24.70 63 ALA A C 1
ATOM 470 O O . ALA A 1 64 ? 14.715 -17.594 -16.229 1.00 25.50 63 ALA A O 1
ATOM 472 N N . HIS A 1 65 ? 15.009 -18.557 -14.219 1.00 27.33 64 HIS A N 1
ATOM 473 C CA . HIS A 1 65 ? 13.883 -17.882 -13.589 1.00 26.93 64 HIS A CA 1
ATOM 474 C C . HIS A 1 65 ? 14.005 -16.354 -13.534 1.00 22.52 64 HIS A C 1
ATOM 475 O O . HIS A 1 65 ? 13.002 -15.670 -13.340 1.00 24.00 64 HIS A O 1
ATOM 482 N N . ASP A 1 66 ? 15.206 -15.818 -13.723 1.00 24.60 65 ASP A N 1
ATOM 483 C CA . ASP A 1 66 ? 15.410 -14.375 -13.583 1.00 25.93 65 ASP A CA 1
ATOM 484 C C . ASP A 1 66 ? 14.605 -13.545 -14.582 1.00 29.40 65 ASP A C 1
ATOM 485 O O . ASP A 1 66 ? 14.252 -12.399 -14.299 1.00 27.96 65 ASP A O 1
ATOM 490 N N . ARG A 1 67 ? 14.271 -14.133 -15.726 1.00 26.22 66 ARG A N 1
ATOM 491 C CA . ARG A 1 67 ? 13.524 -13.428 -16.753 1.00 26.62 66 ARG A CA 1
ATOM 492 C C . ARG A 1 67 ? 11.997 -13.401 -16.525 1.00 27.30 66 ARG A C 1
ATOM 493 O O . ARG A 1 67 ? 11.295 -12.611 -17.153 1.00 24.15 66 ARG A O 1
ATOM 501 N N . PHE A 1 68 ? 11.487 -14.252 -15.637 1.00 22.96 67 PHE A N 1
ATOM 502 C CA . PHE A 1 68 ? 10.044 -14.530 -15.603 1.00 26.21 67 PHE A CA 1
ATOM 503 C C . PHE A 1 68 ? 9.237 -13.490 -14.830 1.00 22.88 67 PHE A C 1
ATOM 504 O O . PHE A 1 68 ? 8.072 -13.308 -15.109 1.00 27.23 67 PHE A O 1
ATOM 512 N N . GLY A 1 69 ? 9.847 -12.832 -13.851 1.00 27.29 68 GLY A N 1
ATOM 513 C CA . GLY A 1 69 ? 9.150 -11.764 -13.146 1.00 31.13 68 GLY A CA 1
ATOM 514 C C . GLY A 1 69 ? 8.730 -10.662 -14.099 1.00 26.97 68 GLY A C 1
ATOM 515 O O . GLY A 1 69 ? 7.616 -10.150 -14.011 1.00 31.29 68 GLY A O 1
ATOM 516 N N . GLY A 1 70 ? 9.616 -10.295 -15.021 1.00 24.97 69 GLY A N 1
ATOM 517 C CA . GLY A 1 70 ? 9.285 -9.323 -16.051 1.00 27.17 69 GLY A CA 1
ATOM 518 C C . GLY A 1 70 ? 8.160 -9.787 -16.953 1.00 30.93 69 GLY A C 1
ATOM 519 O O . GLY A 1 70 ? 7.232 -9.025 -17.260 1.00 28.80 69 GLY A O 1
ATOM 520 N N . TYR A 1 71 ? 8.217 -11.045 -17.386 1.00 28.21 70 TYR A N 1
ATOM 521 C CA . TYR A 1 71 ? 7.119 -11.601 -18.161 1.00 25.37 70 TYR A CA 1
ATOM 522 C C . TYR A 1 71 ? 5.811 -11.557 -17.344 1.00 32.92 70 TYR A C 1
ATOM 523 O O . TYR A 1 71 ? 4.747 -11.235 -17.882 1.00 29.51 70 TYR A O 1
ATOM 532 N N . ALA A 1 72 ? 5.879 -11.888 -16.055 1.00 29.91 71 ALA A N 1
ATOM 533 C CA . ALA A 1 72 ? 4.647 -11.978 -15.265 1.00 31.06 71 ALA A CA 1
ATOM 534 C C . ALA A 1 72 ? 4.047 -10.591 -15.041 1.00 33.11 71 ALA A C 1
ATOM 535 O O . ALA A 1 72 ? 2.826 -10.415 -15.119 1.00 34.18 71 ALA A O 1
ATOM 537 N N . GLN A 1 73 ? 4.905 -9.617 -14.751 1.00 29.34 72 GLN A N 1
ATOM 538 C CA . GLN A 1 73 ? 4.470 -8.229 -14.545 1.00 32.63 72 GLN A CA 1
ATOM 539 C C . GLN A 1 73 ? 3.744 -7.721 -15.783 1.00 33.16 72 GLN A C 1
ATOM 540 O O . GLN A 1 73 ? 2.838 -6.891 -15.691 1.00 34.57 72 GLN A O 1
ATOM 546 N N . SER A 1 74 ? 4.112 -8.250 -16.944 1.00 29.83 73 SER A N 1
ATOM 547 C CA . SER A 1 74 ? 3.505 -7.831 -18.201 1.00 28.48 73 SER A CA 1
ATOM 548 C C . SER A 1 74 ? 2.274 -8.671 -18.567 1.00 32.60 73 SER A C 1
ATOM 549 O O . SER A 1 74 ? 1.700 -8.497 -19.635 1.00 34.07 73 SER A O 1
ATOM 552 N N . GLY A 1 75 ? 1.879 -9.593 -17.691 1.00 35.44 74 GLY A N 1
ATOM 553 C CA . GLY A 1 75 ? 0.694 -10.402 -17.939 1.00 35.45 74 GLY A CA 1
ATOM 554 C C . GLY A 1 75 ? 0.868 -11.446 -19.029 1.00 34.30 74 GLY A C 1
ATOM 555 O O . GLY A 1 75 ? -0.093 -11.857 -19.670 1.00 26.18 74 GLY A O 1
ATOM 556 N N . LEU A 1 76 ? 2.097 -11.901 -19.234 1.00 29.33 75 LEU A N 1
ATOM 557 C CA . LEU A 1 76 ? 2.383 -12.813 -20.337 1.00 28.76 75 LEU A CA 1
ATOM 558 C C . LEU A 1 76 ? 2.349 -14.289 -19.939 1.00 29.86 75 LEU A C 1
ATOM 559 O O . LEU A 1 76 ? 2.410 -15.155 -20.807 1.00 33.57 75 LEU A O 1
ATOM 564 N N . LEU A 1 77 ? 2.262 -14.567 -18.643 1.00 29.93 76 LEU A N 1
ATOM 565 C CA . LEU A 1 77 ? 2.317 -15.940 -18.136 1.00 33.28 76 LEU A CA 1
ATOM 566 C C . LEU A 1 77 ? 1.032 -16.336 -17.418 1.00 42.01 76 LEU A C 1
ATOM 567 O O . LEU A 1 77 ? 0.422 -15.536 -16.706 1.00 36.97 76 LEU A O 1
ATOM 572 N N . ALA A 1 78 ? 0.635 -17.584 -17.618 1.00 34.89 77 ALA A N 1
ATOM 573 C CA . ALA A 1 78 ? -0.454 -18.175 -16.867 1.00 37.43 77 ALA A CA 1
ATOM 574 C C . ALA A 1 78 ? 0.013 -18.514 -15.455 1.00 35.47 77 ALA A C 1
ATOM 575 O O . ALA A 1 78 ? 1.132 -18.996 -15.254 1.00 38.14 77 ALA A O 1
ATOM 577 N N . GLU A 1 79 ? -0.827 -18.249 -14.460 1.00 35.96 78 GLU A N 1
ATOM 578 C CA . GLU A 1 79 ? -0.523 -18.719 -13.112 1.00 38.60 78 GLU A CA 1
ATOM 579 C C . GLU A 1 79 ? -0.571 -20.236 -13.155 1.00 36.45 78 GLU A C 1
ATOM 580 O O . GLU A 1 79 ? -1.461 -20.808 -13.778 1.00 34.81 78 GLU A O 1
ATOM 586 N N . ILE A 1 80 ? 0.397 -20.894 -12.528 1.00 36.88 79 ILE A N 1
ATOM 587 C CA . ILE A 1 80 ? 0.396 -22.348 -12.541 1.00 43.70 79 ILE A CA 1
ATOM 588 C C . ILE A 1 80 ? -0.233 -22.861 -11.250 1.00 50.29 79 ILE A C 1
ATOM 589 O O . ILE A 1 80 ? -0.044 -22.280 -10.173 1.00 45.95 79 ILE A O 1
ATOM 594 N N . THR A 1 81 ? -0.971 -23.958 -11.389 1.00 52.92 80 THR A N 1
ATOM 595 C CA . THR A 1 81 ? -1.904 -24.428 -10.369 1.00 54.42 80 THR A CA 1
ATOM 596 C C . THR A 1 81 ? -1.656 -25.888 -10.002 1.00 56.67 80 THR A C 1
ATOM 597 O O . THR A 1 81 ? -2.541 -26.727 -10.175 1.00 54.86 80 THR A O 1
ATOM 601 N N . PRO A 1 82 ? -0.448 -26.201 -9.502 1.00 53.39 81 PRO A N 1
ATOM 602 C CA . PRO A 1 82 ? -0.115 -27.582 -9.141 1.00 57.79 81 PRO A CA 1
ATOM 603 C C . PRO A 1 82 ? -0.738 -27.994 -7.810 1.00 60.02 81 PRO A C 1
ATOM 604 O O . PRO A 1 82 ? -0.642 -27.246 -6.832 1.00 53.58 81 PRO A O 1
ATOM 608 N N . ALA A 1 83 ? -1.371 -29.164 -7.786 1.00 59.99 82 ALA A N 1
ATOM 609 C CA . ALA A 1 83 ? -1.891 -29.735 -6.551 1.00 56.86 82 ALA A CA 1
ATOM 610 C C . ALA A 1 83 ? -0.771 -29.805 -5.530 1.00 54.25 82 ALA A C 1
ATOM 611 O O . ALA A 1 83 ? 0.399 -29.898 -5.895 1.00 50.31 82 ALA A O 1
ATOM 613 N N . ALA A 1 84 ? -1.127 -29.750 -4.249 1.00 53.63 83 ALA A N 1
ATOM 614 C CA . ALA A 1 84 ? -0.132 -29.814 -3.184 1.00 53.46 83 ALA A CA 1
ATOM 615 C C . ALA A 1 84 ? 0.705 -31.084 -3.312 1.00 50.58 83 ALA A C 1
ATOM 616 O O . ALA A 1 84 ? 1.886 -31.098 -2.961 1.00 49.92 83 ALA A O 1
ATOM 618 N N . ALA A 1 85 ? 0.085 -32.143 -3.830 1.00 49.78 84 ALA A N 1
ATOM 619 C CA . ALA A 1 85 ? 0.765 -33.417 -3.999 1.00 55.50 84 ALA A CA 1
ATOM 620 C C . ALA A 1 85 ? 1.936 -33.233 -4.949 1.00 53.72 84 ALA A C 1
ATOM 621 O O . ALA A 1 85 ? 3.071 -33.585 -4.624 1.00 43.72 84 ALA A O 1
ATOM 623 N N . PHE A 1 86 ? 1.661 -32.665 -6.118 1.00 45.74 85 PHE A N 1
ATOM 624 C CA . PHE A 1 86 ? 2.730 -32.414 -7.076 1.00 51.65 85 PHE A CA 1
ATOM 625 C C . PHE A 1 86 ? 3.796 -31.475 -6.517 1.00 43.20 85 PHE A C 1
ATOM 626 O O . PHE A 1 86 ? 4.991 -31.758 -6.630 1.00 46.64 85 PHE A O 1
ATOM 634 N N . GLN A 1 87 ? 3.375 -30.368 -5.909 1.00 50.02 86 GLN A N 1
ATOM 635 C CA . GLN A 1 87 ? 4.331 -29.402 -5.366 1.00 42.17 86 GLN A CA 1
ATOM 636 C C . GLN A 1 87 ? 5.326 -30.051 -4.441 1.00 46.59 86 GLN A C 1
ATOM 637 O O . GLN A 1 87 ? 6.486 -29.647 -4.392 1.00 42.02 86 GLN A O 1
ATOM 643 N N . ASP A 1 88 ? 4.883 -31.064 -3.702 1.00 50.08 87 ASP A N 1
ATOM 644 C CA . ASP A 1 88 ? 5.774 -31.727 -2.758 1.00 46.26 87 ASP A CA 1
ATOM 645 C C . ASP A 1 88 ? 6.805 -32.622 -3.448 1.00 40.81 87 ASP A C 1
ATOM 646 O O . ASP A 1 88 ? 7.753 -33.072 -2.811 1.00 43.41 87 ASP A O 1
ATOM 651 N N . LYS A 1 89 ? 6.632 -32.870 -4.744 1.00 39.20 88 LYS A N 1
ATOM 652 C CA . LYS A 1 89 ? 7.591 -33.688 -5.481 1.00 39.76 88 LYS A CA 1
ATOM 653 C C . LYS A 1 89 ? 8.851 -32.897 -5.848 1.00 43.61 88 LYS A C 1
ATOM 654 O O . LYS A 1 89 ? 9.897 -33.479 -6.142 1.00 42.60 88 LYS A O 1
ATOM 660 N N . LEU A 1 90 ? 8.756 -31.571 -5.809 1.00 42.43 89 LEU A N 1
ATOM 661 C CA . LEU A 1 90 ? 9.903 -30.714 -6.095 1.00 39.44 89 LEU A CA 1
ATOM 662 C C . LEU A 1 90 ? 10.353 -30.002 -4.840 1.00 41.45 89 LEU A C 1
ATOM 663 O O . LEU A 1 90 ? 9.556 -29.759 -3.934 1.00 49.43 89 LEU A O 1
ATOM 668 N N . TYR A 1 91 ? 11.631 -29.655 -4.794 1.00 39.29 90 TYR A N 1
ATOM 669 C CA . TYR A 1 91 ? 12.174 -28.898 -3.677 1.00 42.10 90 TYR A CA 1
ATOM 670 C C . TYR A 1 91 ? 11.570 -27.492 -3.542 1.00 53.23 90 TYR A C 1
ATOM 671 O O . TYR A 1 91 ? 11.400 -26.768 -4.539 1.00 40.29 90 TYR A O 1
ATOM 680 N N . PRO A 1 92 ? 11.280 -27.085 -2.295 1.00 55.69 91 PRO A N 1
ATOM 681 C CA . PRO A 1 92 ? 10.542 -25.843 -2.046 1.00 46.95 91 PRO A CA 1
ATOM 682 C C . PRO A 1 92 ? 11.319 -24.596 -2.463 1.00 40.50 91 PRO A C 1
ATOM 683 O O . PRO A 1 92 ? 10.703 -23.618 -2.894 1.00 43.45 91 PRO A O 1
ATOM 687 N N . PHE A 1 93 ? 12.640 -24.625 -2.340 1.00 37.75 92 PHE A N 1
ATOM 688 C CA . PHE A 1 93 ? 13.444 -23.463 -2.704 1.00 47.73 92 PHE A CA 1
ATOM 689 C C . PHE A 1 93 ? 13.464 -23.245 -4.218 1.00 44.48 92 PHE A C 1
ATOM 690 O O . PHE A 1 93 ? 13.835 -22.168 -4.683 1.00 39.07 92 PHE A O 1
ATOM 698 N N . THR A 1 94 ? 13.065 -24.256 -4.989 1.00 38.69 93 THR A N 1
ATOM 699 C CA . THR A 1 94 ? 12.978 -24.078 -6.437 1.00 41.19 93 THR A CA 1
ATOM 700 C C . THR A 1 94 ? 11.649 -23.449 -6.798 1.00 35.36 93 THR A C 1
ATOM 701 O O . THR A 1 94 ? 11.584 -22.643 -7.717 1.00 35.02 93 THR A O 1
ATOM 705 N N . TRP A 1 95 ? 10.592 -23.795 -6.064 1.00 36.94 94 TRP A N 1
ATOM 706 C CA . TRP A 1 95 ? 9.303 -23.112 -6.204 1.00 35.20 94 TRP A CA 1
ATOM 707 C C . TRP A 1 95 ? 9.416 -21.627 -5.822 1.00 27.96 94 TRP A C 1
ATOM 708 O O . TRP A 1 95 ? 8.759 -20.778 -6.411 1.00 31.49 94 TRP A O 1
ATOM 719 N N . ASP A 1 96 ? 10.241 -21.328 -4.828 1.00 33.97 95 ASP A N 1
ATOM 720 C CA . ASP A 1 96 ? 10.484 -19.948 -4.425 1.00 36.76 95 ASP A CA 1
ATOM 721 C C . ASP A 1 96 ? 11.074 -19.139 -5.584 1.00 42.05 95 ASP A C 1
ATOM 722 O O . ASP A 1 96 ? 10.766 -17.958 -5.750 1.00 34.21 95 ASP A O 1
ATOM 727 N N . ALA A 1 97 ? 11.932 -19.778 -6.374 1.00 36.83 96 ALA A N 1
ATOM 728 C CA . ALA A 1 97 ? 12.573 -19.103 -7.502 1.00 30.71 96 ALA A CA 1
ATOM 729 C C . ALA A 1 97 ? 11.541 -18.649 -8.522 1.00 29.90 96 ALA A C 1
ATOM 730 O O . ALA A 1 97 ? 11.766 -17.678 -9.242 1.00 34.05 96 ALA A O 1
ATOM 732 N N . VAL A 1 98 ? 10.405 -19.344 -8.575 1.00 26.07 97 VAL A N 1
ATOM 733 C CA . VAL A 1 98 ? 9.386 -19.077 -9.581 1.00 24.15 97 VAL A CA 1
ATOM 734 C C . VAL A 1 98 ? 8.127 -18.475 -8.964 1.00 31.60 97 VAL A C 1
ATOM 735 O O . VAL A 1 98 ? 7.067 -18.494 -9.574 1.00 30.38 97 VAL A O 1
ATOM 739 N N . ARG A 1 99 ? 8.246 -17.933 -7.757 1.00 31.28 98 ARG A N 1
ATOM 740 C CA . ARG A 1 99 ? 7.128 -17.217 -7.143 1.00 36.01 98 ARG A CA 1
ATOM 741 C C . ARG A 1 99 ? 7.291 -15.717 -7.386 1.00 32.35 98 ARG A C 1
ATOM 742 O O . ARG A 1 99 ? 8.338 -15.154 -7.087 1.00 34.62 98 ARG A O 1
ATOM 750 N N . TYR A 1 100 ? 6.256 -15.081 -7.930 1.00 34.99 99 TYR A N 1
ATOM 751 C CA . TYR A 1 100 ? 6.279 -13.640 -8.191 1.00 34.87 99 TYR A CA 1
ATOM 752 C C . TYR A 1 100 ? 5.011 -12.986 -7.662 1.00 37.53 99 TYR A C 1
ATOM 753 O O . TYR A 1 100 ? 3.903 -13.365 -8.049 1.00 33.07 99 TYR A O 1
ATOM 762 N N . ASN A 1 101 ? 5.190 -11.992 -6.796 1.00 38.55 100 ASN A N 1
ATOM 763 C CA . ASN A 1 101 ? 4.068 -11.308 -6.153 1.00 40.51 100 ASN A CA 1
ATOM 764 C C . ASN A 1 101 ? 3.070 -12.326 -5.596 1.00 36.40 100 ASN A C 1
ATOM 765 O O . ASN A 1 101 ? 1.862 -12.217 -5.794 1.00 44.47 100 ASN A O 1
ATOM 770 N N . GLY A 1 102 ? 3.613 -13.341 -4.929 1.00 41.52 101 GLY A N 1
ATOM 771 C CA . GLY A 1 102 ? 2.818 -14.345 -4.244 1.00 41.07 101 GLY A CA 1
ATOM 772 C C . GLY A 1 102 ? 2.310 -15.491 -5.096 1.00 47.16 101 GLY A C 1
ATOM 773 O O . GLY A 1 102 ? 1.836 -16.489 -4.558 1.00 54.31 101 GLY A O 1
ATOM 774 N N . LYS A 1 103 ? 2.397 -15.361 -6.415 1.00 38.45 102 LYS A N 1
ATOM 775 C CA . LYS A 1 103 ? 1.838 -16.365 -7.318 1.00 36.72 102 LYS A CA 1
ATOM 776 C C . LYS A 1 103 ? 2.953 -17.209 -7.969 1.00 44.37 102 LYS A C 1
ATOM 777 O O . LYS A 1 103 ? 4.038 -16.704 -8.246 1.00 36.09 102 LYS A O 1
ATOM 781 N N . LEU A 1 104 ? 2.686 -18.493 -8.195 1.00 39.85 103 LEU A N 1
ATOM 782 C CA . LEU A 1 104 ? 3.618 -19.336 -8.944 1.00 40.89 103 LEU A CA 1
ATOM 783 C C . LEU A 1 104 ? 3.433 -19.064 -10.428 1.00 35.62 103 LEU A C 1
ATOM 784 O O . LEU A 1 104 ? 2.318 -19.167 -10.944 1.00 35.76 103 LEU A O 1
ATOM 789 N N . ILE A 1 105 ? 4.524 -18.719 -11.114 1.00 36.69 104 ILE A N 1
ATOM 790 C CA . ILE A 1 105 ? 4.441 -18.333 -12.532 1.00 29.01 104 ILE A CA 1
ATOM 791 C C . ILE A 1 105 ? 5.201 -19.245 -13.492 1.00 32.50 104 ILE A C 1
ATOM 792 O O . ILE A 1 105 ? 5.259 -18.963 -14.686 1.00 34.12 104 ILE A O 1
ATOM 797 N N . ALA A 1 106 ? 5.796 -20.318 -12.981 1.00 28.58 105 ALA A N 1
ATOM 798 C CA . ALA A 1 106 ? 6.433 -21.313 -13.844 1.00 32.42 105 ALA A CA 1
ATOM 799 C C . ALA A 1 106 ? 6.686 -22.584 -13.052 1.00 31.67 105 ALA A C 1
ATOM 800 O O . ALA A 1 106 ? 6.575 -22.586 -11.827 1.00 31.66 105 ALA A O 1
ATOM 802 N N . TYR A 1 107 ? 7.051 -23.647 -13.763 1.00 30.91 106 TYR A N 1
ATOM 803 C CA . TYR A 1 107 ? 7.509 -24.880 -13.140 1.00 30.14 106 TYR A CA 1
ATOM 804 C C . TYR A 1 107 ? 9.023 -24.887 -13.084 1.00 31.67 106 TYR A C 1
ATOM 805 O O . TYR A 1 107 ? 9.671 -24.756 -14.120 1.00 33.46 106 TYR A O 1
ATOM 814 N N . PRO A 1 108 ? 9.602 -25.048 -11.885 1.00 28.51 107 PRO A N 1
ATOM 815 C CA . PRO A 1 108 ? 11.056 -25.163 -11.819 1.00 31.16 107 PRO A CA 1
ATOM 816 C C . PRO A 1 108 ? 11.494 -26.515 -12.381 1.00 34.15 107 PRO A C 1
ATOM 817 O O . PRO A 1 108 ? 10.730 -27.480 -12.277 1.00 31.90 107 PRO A O 1
ATOM 821 N N . ILE A 1 109 ? 12.683 -26.573 -12.981 1.00 34.37 108 ILE A N 1
ATOM 822 C CA . ILE A 1 109 ? 13.173 -27.797 -13.623 1.00 31.18 108 ILE A CA 1
ATOM 823 C C . ILE A 1 109 ? 14.495 -28.236 -13.044 1.00 31.93 108 ILE A C 1
ATOM 824 O O . ILE A 1 109 ? 14.662 -29.387 -12.653 1.00 34.07 108 ILE A O 1
ATOM 829 N N . ALA A 1 110 ? 15.460 -27.329 -13.028 1.00 28.90 109 ALA A N 1
ATOM 830 C CA . ALA A 1 110 ? 16.791 -27.666 -12.560 1.00 26.82 109 ALA A CA 1
ATOM 831 C C . ALA A 1 110 ? 17.557 -26.467 -12.043 1.00 31.24 109 ALA A C 1
ATOM 832 O O . ALA A 1 110 ? 17.367 -25.349 -12.512 1.00 28.51 109 ALA A O 1
ATOM 834 N N . VAL A 1 111 ? 18.435 -26.723 -11.078 1.00 29.45 110 VAL A N 1
ATOM 835 C CA . VAL A 1 111 ? 19.296 -25.696 -10.515 1.00 31.85 110 VAL A CA 1
ATOM 836 C C . VAL A 1 111 ? 20.663 -25.701 -11.193 1.00 29.65 110 VAL A C 1
ATOM 837 O O . VAL A 1 111 ? 21.353 -26.723 -11.242 1.00 30.72 110 VAL A O 1
ATOM 841 N N . GLU A 1 112 ? 21.041 -24.532 -11.698 1.00 24.58 111 GLU A N 1
ATOM 842 C CA . GLU A 1 112 ? 22.293 -24.330 -12.419 1.00 25.18 111 GLU A CA 1
ATOM 843 C C . GLU A 1 112 ? 23.188 -23.383 -11.668 1.00 26.68 111 GLU A C 1
ATOM 844 O O . GLU A 1 112 ? 22.739 -22.324 -11.221 1.00 29.00 111 GLU A O 1
ATOM 850 N N . ALA A 1 113 ? 24.463 -23.748 -11.558 1.00 24.30 112 ALA A N 1
ATOM 851 C CA . ALA A 1 113 ? 25.490 -22.819 -11.139 1.00 30.02 112 ALA A CA 1
ATOM 852 C C . ALA A 1 113 ? 26.747 -23.118 -11.925 1.00 32.18 112 ALA A C 1
ATOM 853 O O . ALA A 1 113 ? 27.006 -24.264 -12.284 1.00 28.36 112 ALA A O 1
ATOM 855 N N . LEU A 1 114 ? 27.526 -22.077 -12.179 1.00 25.68 113 LEU A N 1
ATOM 856 C CA . LEU A 1 114 ? 28.842 -22.220 -12.769 1.00 23.80 113 LEU A CA 1
ATOM 857 C C . LEU A 1 114 ? 29.839 -22.918 -11.839 1.00 29.89 113 LEU A C 1
ATOM 858 O O . LEU A 1 114 ? 29.820 -22.714 -10.624 1.00 28.12 113 LEU A O 1
ATOM 863 N N . SER A 1 115 ? 30.709 -23.735 -12.430 1.00 26.58 114 SER A N 1
ATOM 864 C CA . SER A 1 115 ? 31.838 -24.326 -11.714 1.00 26.79 114 SER A CA 1
ATOM 865 C C . SER A 1 115 ? 33.123 -24.133 -12.473 1.00 27.32 114 SER A C 1
ATOM 866 O O . SER A 1 115 ? 33.109 -23.762 -13.653 1.00 24.79 114 SER A O 1
ATOM 869 N N . LEU A 1 116 ? 34.234 -24.395 -11.784 1.00 22.98 115 LEU A N 1
ATOM 870 C CA . LEU A 1 116 ? 35.544 -24.454 -12.398 1.00 22.37 115 LEU A CA 1
ATOM 871 C C . LEU A 1 116 ? 35.736 -25.838 -13.010 1.00 30.71 115 LEU A C 1
ATOM 872 O O . LEU A 1 116 ? 35.576 -26.851 -12.324 1.00 30.70 115 LEU A O 1
ATOM 877 N N . ILE A 1 117 ? 36.055 -25.877 -14.302 1.00 27.59 116 ILE A N 1
ATOM 878 C CA . ILE A 1 117 ? 36.246 -27.144 -15.014 1.00 27.18 116 ILE A CA 1
ATOM 879 C C . ILE A 1 117 ? 37.685 -27.190 -15.453 1.00 25.58 116 ILE A C 1
ATOM 880 O O . ILE A 1 117 ? 38.186 -26.223 -16.019 1.00 25.74 116 ILE A O 1
ATOM 885 N N . TYR A 1 118 ? 38.371 -28.292 -15.157 1.00 24.58 117 TYR A N 1
ATOM 886 C CA . TYR A 1 118 ? 39.799 -28.376 -15.422 1.00 26.85 117 TYR A CA 1
ATOM 887 C C . TYR A 1 118 ? 40.194 -29.709 -16.050 1.00 26.57 117 TYR A C 1
ATOM 888 O O . TYR A 1 118 ? 39.562 -30.739 -15.821 1.00 30.03 117 TYR A O 1
ATOM 897 N N . ASN A 1 119 ? 41.261 -29.652 -16.825 1.00 26.03 118 ASN A N 1
ATOM 898 C CA . ASN A 1 119 ? 41.770 -30.784 -17.574 1.00 32.75 118 ASN A CA 1
ATOM 899 C C . ASN A 1 119 ? 42.813 -31.523 -16.723 1.00 21.37 118 ASN A C 1
ATOM 900 O O . ASN A 1 119 ? 43.901 -31.027 -16.500 1.00 28.17 118 ASN A O 1
ATOM 905 N N . LYS A 1 120 ? 42.449 -32.704 -16.245 1.00 29.89 119 LYS A N 1
ATOM 906 C CA . LYS A 1 120 ? 43.312 -33.454 -15.340 1.00 33.70 119 LYS A CA 1
ATOM 907 C C . LYS A 1 120 ? 44.625 -33.925 -15.965 1.00 42.27 119 LYS A C 1
ATOM 908 O O . LYS A 1 120 ? 45.541 -34.300 -15.238 1.00 38.43 119 LYS A O 1
ATOM 914 N N . ASP A 1 121 ? 44.718 -33.910 -17.297 1.00 33.34 120 ASP A N 1
ATOM 915 C CA . ASP A 1 121 ? 45.941 -34.286 -17.997 1.00 31.40 120 ASP A CA 1
ATOM 916 C C . ASP A 1 121 ? 46.922 -33.143 -18.112 1.00 34.79 120 ASP A C 1
ATOM 917 O O . ASP A 1 121 ? 48.055 -33.347 -18.520 1.00 34.13 120 ASP A O 1
ATOM 922 N N . LEU A 1 122 ? 46.478 -31.937 -17.769 1.00 28.31 121 LEU A N 1
ATOM 923 C CA . LEU A 1 122 ? 47.336 -30.760 -17.795 1.00 31.43 121 LEU A CA 1
ATOM 924 C C . LEU A 1 122 ? 47.567 -30.232 -16.387 1.00 31.56 121 LEU A C 1
ATOM 925 O O . LEU A 1 122 ? 48.538 -29.520 -16.135 1.00 32.97 121 LEU A O 1
ATOM 930 N N . LEU A 1 123 ? 46.668 -30.580 -15.472 1.00 33.03 122 LEU A N 1
ATOM 931 C CA . LEU A 1 123 ? 46.553 -29.851 -14.225 1.00 43.85 122 LEU A CA 1
ATOM 932 C C . LEU A 1 123 ? 45.784 -30.719 -13.260 1.00 39.73 122 LEU A C 1
ATOM 933 O O . LEU A 1 123 ? 44.579 -30.549 -13.102 1.00 42.75 122 LEU A O 1
ATOM 938 N N . PRO A 1 124 ? 46.468 -31.672 -12.615 1.00 36.11 123 PRO A N 1
ATOM 939 C CA . PRO A 1 124 ? 45.758 -32.628 -11.753 1.00 45.54 123 PRO A CA 1
ATOM 940 C C . PRO A 1 124 ? 45.186 -32.014 -10.467 1.00 42.85 123 PRO A C 1
ATOM 941 O O . PRO A 1 124 ? 44.211 -32.542 -9.935 1.00 48.85 123 PRO A O 1
ATOM 945 N N . ASN A 1 125 ? 45.776 -30.927 -9.979 1.00 44.36 124 ASN A N 1
ATOM 946 C CA . ASN A 1 125 ? 45.190 -30.188 -8.859 1.00 44.38 124 ASN A CA 1
ATOM 947 C C . ASN A 1 125 ? 44.878 -28.747 -9.274 1.00 38.77 124 ASN A C 1
ATOM 948 O O . ASN A 1 125 ? 45.777 -27.964 -9.547 1.00 38.85 124 ASN A O 1
ATOM 953 N N . PRO A 1 126 ? 43.593 -28.397 -9.337 1.00 36.11 125 PRO A N 1
ATOM 954 C CA . PRO A 1 126 ? 43.307 -27.032 -9.781 1.00 42.46 125 PRO A CA 1
ATOM 955 C C . PRO A 1 126 ? 43.628 -25.987 -8.705 1.00 40.56 125 PRO A C 1
ATOM 956 O O . PRO A 1 126 ? 43.637 -26.306 -7.518 1.00 35.79 125 PRO A O 1
ATOM 960 N N . PRO A 1 127 ? 43.890 -24.742 -9.121 1.00 45.64 126 PRO A N 1
ATOM 961 C CA . PRO A 1 127 ? 44.154 -23.676 -8.148 1.00 38.92 126 PRO A CA 1
ATOM 962 C C . PRO A 1 127 ? 42.930 -23.375 -7.263 1.00 37.84 126 PRO A C 1
ATOM 963 O O . PRO A 1 127 ? 41.781 -23.450 -7.710 1.00 33.76 126 PRO A O 1
ATOM 967 N N . LYS A 1 128 ? 43.179 -23.050 -6.000 1.00 38.32 127 LYS A N 1
ATOM 968 C CA . LYS A 1 128 ? 42.100 -22.698 -5.088 1.00 33.59 127 LYS A CA 1
ATOM 969 C C . LYS A 1 128 ? 41.792 -21.194 -5.117 1.00 28.06 127 LYS A C 1
ATOM 970 O O . LYS A 1 128 ? 40.733 -20.772 -4.663 1.00 29.63 127 LYS A O 1
ATOM 976 N N . THR A 1 129 ? 42.720 -20.390 -5.614 1.00 28.08 128 THR A N 1
ATOM 977 C CA . THR A 1 129 ? 42.547 -18.940 -5.605 1.00 34.40 128 THR A CA 1
ATOM 978 C C . THR A 1 129 ? 42.704 -18.352 -6.995 1.00 32.94 128 THR A C 1
ATOM 979 O O . THR A 1 129 ? 43.494 -18.841 -7.805 1.00 31.50 128 THR A O 1
ATOM 983 N N . TRP A 1 130 ? 41.959 -17.286 -7.270 1.00 32.43 129 TRP A N 1
ATOM 984 C CA . TRP A 1 130 ? 42.178 -16.522 -8.499 1.00 32.51 129 TRP A CA 1
ATOM 985 C C . TRP A 1 130 ? 43.587 -15.975 -8.542 1.00 33.14 129 TRP A C 1
ATOM 986 O O . TRP A 1 130 ? 44.205 -15.878 -9.607 1.00 29.09 129 TRP A O 1
ATOM 997 N N . GLU A 1 131 ? 44.089 -15.597 -7.371 1.00 30.16 130 GLU A N 1
ATOM 998 C CA . GLU A 1 131 ? 45.374 -14.928 -7.268 1.00 28.72 130 GLU A CA 1
ATOM 999 C C . GLU A 1 131 ? 46.552 -15.743 -7.822 1.00 33.12 130 GLU A C 1
ATOM 1000 O O . GLU A 1 131 ? 47.532 -15.169 -8.305 1.00 31.67 130 GLU A O 1
ATOM 1006 N N . GLU A 1 132 ? 46.458 -17.065 -7.777 1.00 32.97 131 GLU A N 1
ATOM 1007 C CA . GLU A 1 132 ? 47.557 -17.903 -8.267 1.00 36.24 131 GLU A CA 1
ATOM 1008 C C . GLU A 1 132 ? 47.469 -18.196 -9.778 1.00 35.65 131 GLU A C 1
ATOM 1009 O O . GLU A 1 132 ? 48.345 -18.862 -10.352 1.00 32.44 131 GLU A O 1
ATOM 1015 N N . ILE A 1 133 ? 46.441 -17.678 -10.437 1.00 31.61 132 ILE A N 1
ATOM 1016 C CA . ILE A 1 133 ? 46.241 -17.991 -11.859 1.00 30.32 132 ILE A CA 1
ATOM 1017 C C . ILE A 1 133 ? 47.313 -17.382 -12.778 1.00 28.54 132 ILE A C 1
ATOM 1018 O O . ILE A 1 133 ? 47.782 -18.049 -13.701 1.00 33.32 132 ILE A O 1
ATOM 1023 N N . PRO A 1 134 ? 47.730 -16.129 -12.527 1.00 32.11 133 PRO A N 1
ATOM 1024 C CA . PRO A 1 134 ? 48.804 -15.577 -13.357 1.00 32.10 133 PRO A CA 1
ATOM 1025 C C . PRO A 1 134 ? 50.100 -16.404 -13.325 1.00 36.25 133 PRO A C 1
ATOM 1026 O O . PRO A 1 134 ? 50.643 -16.695 -14.389 1.00 32.74 133 PRO A O 1
ATOM 1030 N N . ALA A 1 135 ? 50.579 -16.789 -12.145 1.00 37.33 134 ALA A N 1
ATOM 1031 C CA . ALA A 1 135 ? 51.781 -17.630 -12.068 1.00 38.05 134 ALA A CA 1
ATOM 1032 C C . ALA A 1 135 ? 51.576 -18.932 -12.835 1.00 36.34 134 ALA A C 1
ATOM 1033 O O . ALA A 1 135 ? 52.437 -19.353 -13.616 1.00 39.53 134 ALA A O 1
ATOM 1035 N N . LEU A 1 136 ? 50.423 -19.553 -12.615 1.00 35.58 135 LEU A N 1
ATOM 1036 C CA . LEU A 1 136 ? 50.080 -20.806 -13.263 1.00 34.24 135 LEU A CA 1
ATOM 1037 C C . LEU A 1 136 ? 50.078 -20.626 -14.783 1.00 35.69 135 LEU A C 1
ATOM 1038 O O . LEU A 1 136 ? 50.590 -21.469 -15.519 1.00 36.38 135 LEU A O 1
ATOM 1043 N N . ASP A 1 137 ? 49.520 -19.518 -15.255 1.00 34.62 136 ASP A N 1
ATOM 1044 C CA . ASP A 1 137 ? 49.499 -19.254 -16.685 1.00 36.88 136 ASP A CA 1
ATOM 1045 C C . ASP A 1 137 ? 50.914 -19.145 -17.226 1.00 35.89 136 ASP A C 1
ATOM 1046 O O . ASP A 1 137 ? 51.203 -19.632 -18.321 1.00 34.43 136 ASP A O 1
ATOM 1051 N N . LYS A 1 138 ? 51.802 -18.500 -16.472 1.00 35.45 137 LYS A N 1
ATOM 1052 C CA . LYS A 1 138 ? 53.170 -18.327 -16.938 1.00 34.72 137 LYS A CA 1
ATOM 1053 C C . LYS A 1 138 ? 53.816 -19.697 -17.131 1.00 36.54 137 LYS A C 1
ATOM 1054 O O . LYS A 1 138 ? 54.484 -19.938 -18.133 1.00 40.36 137 LYS A O 1
ATOM 1060 N N . GLU A 1 139 ? 53.575 -20.605 -16.193 1.00 39.20 138 GLU A N 1
ATOM 1061 C CA . GLU A 1 139 ? 54.064 -21.970 -16.329 1.00 48.21 138 GLU A CA 1
ATOM 1062 C C . GLU A 1 139 ? 53.511 -22.636 -17.586 1.00 45.21 138 GLU A C 1
ATOM 1063 O O . GLU A 1 139 ? 54.244 -23.261 -18.350 1.00 42.38 138 GLU A O 1
ATOM 1069 N N . LEU A 1 140 ? 52.213 -22.498 -17.804 1.00 40.26 139 LEU A N 1
ATOM 1070 C CA . LEU A 1 140 ? 51.577 -23.181 -18.916 1.00 38.50 139 LEU A CA 1
ATOM 1071 C C . LEU A 1 140 ? 51.958 -22.578 -20.256 1.00 35.99 139 LEU A C 1
ATOM 1072 O O . LEU A 1 140 ? 52.048 -23.296 -21.246 1.00 40.84 139 LEU A O 1
ATOM 1077 N N . LYS A 1 141 ? 52.206 -21.274 -20.298 1.00 37.49 140 LYS A N 1
ATOM 1078 C CA . LYS A 1 141 ? 52.564 -20.634 -21.559 1.00 33.44 140 LYS A CA 1
ATOM 1079 C C . LYS A 1 141 ? 53.908 -21.160 -22.065 1.00 40.54 140 LYS A C 1
ATOM 1080 O O . LYS A 1 141 ? 54.138 -21.227 -23.271 1.00 41.47 140 LYS A O 1
ATOM 1086 N N . ALA A 1 142 ? 54.794 -21.533 -21.148 1.00 40.58 141 ALA A N 1
ATOM 1087 C CA . ALA A 1 142 ? 56.086 -22.094 -21.549 1.00 51.31 141 ALA A CA 1
ATOM 1088 C C . ALA A 1 142 ? 55.902 -23.481 -22.167 1.00 48.59 141 ALA A C 1
ATOM 1089 O O . ALA A 1 142 ? 56.814 -24.010 -22.801 1.00 49.49 141 ALA A O 1
ATOM 1091 N N . LYS A 1 143 ? 54.722 -24.063 -21.976 1.00 50.88 142 LYS A N 1
ATOM 1092 C CA . LYS A 1 143 ? 54.396 -25.364 -22.553 1.00 46.09 142 LYS A CA 1
ATOM 1093 C C . LYS A 1 143 ? 53.481 -25.192 -23.759 1.00 42.56 142 LYS A C 1
ATOM 1094 O O . LYS A 1 143 ? 52.983 -26.170 -24.302 1.00 52.62 142 LYS A O 1
ATOM 1098 N N . GLY A 1 144 ? 53.258 -23.950 -24.180 1.00 44.98 143 GLY A N 1
ATOM 1099 C CA . GLY A 1 144 ? 52.383 -23.682 -25.310 1.00 45.31 143 GLY A CA 1
ATOM 1100 C C . GLY A 1 144 ? 50.905 -23.841 -24.981 1.00 43.13 143 GLY A C 1
ATOM 1101 O O . GLY A 1 144 ? 50.090 -24.114 -25.863 1.00 43.70 143 GLY A O 1
ATOM 1102 N N . LYS A 1 145 ? 50.562 -23.665 -23.707 1.00 39.22 144 LYS A N 1
ATOM 1103 C CA . LYS A 1 145 ? 49.179 -23.773 -23.240 1.00 39.42 144 LYS A CA 1
ATOM 1104 C C . LYS A 1 145 ? 48.791 -22.526 -22.442 1.00 36.78 144 LYS A C 1
ATOM 1105 O O . LYS A 1 145 ? 49.627 -21.658 -22.185 1.00 36.52 144 LYS A O 1
ATOM 1111 N N . SER A 1 146 ? 47.530 -22.433 -22.036 1.00 32.07 145 SER A N 1
ATOM 1112 C CA . SER A 1 146 ? 47.129 -21.343 -21.154 1.00 31.37 145 SER A CA 1
ATOM 1113 C C . SER A 1 146 ? 46.408 -21.895 -19.944 1.00 28.20 145 SER A C 1
ATOM 1114 O O . SER A 1 146 ? 45.932 -23.026 -19.958 1.00 31.88 145 SER A O 1
ATOM 1117 N N . ALA A 1 147 ? 46.352 -21.101 -18.880 1.00 27.87 146 ALA A N 1
ATOM 1118 C CA . ALA A 1 147 ? 45.702 -21.542 -17.652 1.00 25.83 146 ALA A CA 1
ATOM 1119 C C . ALA A 1 147 ? 44.181 -21.597 -17.762 1.00 22.02 146 ALA A C 1
ATOM 1120 O O . ALA A 1 147 ? 43.566 -22.583 -17.365 1.00 27.51 146 ALA A O 1
ATOM 1122 N N . LEU A 1 148 ? 43.579 -20.541 -18.306 1.00 28.61 147 LEU A N 1
ATOM 1123 C CA . LEU A 1 148 ? 42.139 -20.342 -18.174 1.00 23.79 147 LEU A CA 1
ATOM 1124 C C . LEU A 1 148 ? 41.530 -19.563 -19.346 1.00 27.13 147 LEU A C 1
ATOM 1125 O O . LEU A 1 148 ? 42.038 -18.519 -19.752 1.00 26.67 147 LEU A O 1
ATOM 1130 N N . MET A 1 149 ? 40.427 -20.079 -19.868 1.00 23.84 148 MET A N 1
ATOM 1131 C CA . MET A 1 149 ? 39.638 -19.346 -20.858 1.00 29.98 148 MET A CA 1
ATOM 1132 C C . MET A 1 149 ? 38.175 -19.582 -20.594 1.00 21.43 148 MET A C 1
ATOM 1133 O O . MET A 1 149 ? 37.746 -20.721 -20.414 1.00 23.40 148 MET A O 1
ATOM 1138 N N . PHE A 1 150 ? 37.411 -18.494 -20.548 1.00 23.89 149 PHE A N 1
ATOM 1139 C CA . PHE A 1 150 ? 35.977 -18.577 -20.379 1.00 20.97 149 PHE A CA 1
ATOM 1140 C C . PHE A 1 150 ? 35.303 -17.376 -21.031 1.00 19.55 149 PHE A C 1
ATOM 1141 O O . PHE A 1 150 ? 35.956 -16.415 -21.403 1.00 28.84 149 PHE A O 1
ATOM 1149 N N . ASN A 1 151 ? 33.991 -17.455 -21.186 1.00 27.14 150 ASN A N 1
ATOM 1150 C CA . ASN A 1 151 ? 33.236 -16.434 -21.892 1.00 25.10 150 ASN A CA 1
ATOM 1151 C C . ASN A 1 151 ? 33.284 -15.092 -21.168 1.00 28.80 150 ASN A C 1
ATOM 1152 O O . ASN A 1 151 ? 32.715 -14.952 -20.089 1.00 26.92 150 ASN A O 1
ATOM 1157 N N . LEU A 1 152 ? 33.960 -14.111 -21.761 1.00 27.68 151 LEU A N 1
ATOM 1158 C CA . LEU A 1 152 ? 34.022 -12.775 -21.178 1.00 28.18 151 LEU A CA 1
ATOM 1159 C C . LEU A 1 152 ? 32.958 -11.842 -21.727 1.00 28.97 151 LEU A C 1
ATOM 1160 O O . LEU A 1 152 ? 32.906 -10.682 -21.329 1.00 32.08 151 LEU A O 1
ATOM 1165 N N . GLN A 1 153 ? 32.097 -12.335 -22.614 1.00 22.96 152 GLN A N 1
ATOM 1166 C CA . GLN A 1 153 ? 31.114 -11.472 -23.262 1.00 26.32 152 GLN A CA 1
ATOM 1167 C C . GLN A 1 153 ? 29.779 -11.433 -22.527 1.00 25.76 152 GLN A C 1
ATOM 1168 O O . GLN A 1 153 ? 28.990 -10.515 -22.729 1.00 29.15 152 GLN A O 1
ATOM 1174 N N . GLU A 1 154 ? 29.496 -12.453 -21.723 1.00 25.28 153 GLU A N 1
ATOM 1175 C CA . GLU A 1 154 ? 28.224 -12.520 -20.996 1.00 23.39 153 GLU A CA 1
ATOM 1176 C C . GLU A 1 154 ? 28.506 -12.343 -19.505 1.00 22.59 153 GLU A C 1
ATOM 1177 O O . GLU A 1 154 ? 29.337 -13.071 -18.944 1.00 24.99 153 GLU A O 1
ATOM 1183 N N . PRO A 1 155 ? 27.847 -11.356 -18.868 1.00 22.10 154 PRO A N 1
ATOM 1184 C CA . PRO A 1 155 ? 28.152 -11.011 -17.473 1.00 23.49 154 PRO A CA 1
ATOM 1185 C C . PRO A 1 155 ? 27.877 -12.142 -16.486 1.00 20.37 154 PRO A C 1
ATOM 1186 O O . PRO A 1 155 ? 28.454 -12.152 -15.396 1.00 24.99 154 PRO A O 1
ATOM 1190 N N . TYR A 1 156 ? 26.996 -13.063 -16.864 1.00 25.51 155 TYR A N 1
ATOM 1191 C CA . TYR A 1 156 ? 26.773 -14.299 -16.115 1.00 25.67 155 TYR A CA 1
ATOM 1192 C C . TYR A 1 156 ? 28.083 -14.958 -15.682 1.00 22.80 155 TYR A C 1
ATOM 1193 O O . TYR A 1 156 ? 28.205 -15.444 -14.555 1.00 23.42 155 TYR A O 1
ATOM 1202 N N . PHE A 1 157 ? 29.051 -14.983 -16.594 1.00 22.89 156 PHE A N 1
ATOM 1203 C CA . PHE A 1 157 ? 30.318 -15.688 -16.379 1.00 20.73 156 PHE A CA 1
ATOM 1204 C C . PHE A 1 157 ? 31.350 -14.910 -15.587 1.00 26.60 156 PHE A C 1
ATOM 1205 O O . PHE A 1 157 ? 32.224 -15.526 -14.963 1.00 24.11 156 PHE A O 1
ATOM 1213 N N . THR A 1 158 ? 31.290 -13.577 -15.641 1.00 23.17 157 THR A N 1
ATOM 1214 C CA . THR A 1 158 ? 32.223 -12.734 -14.885 1.00 24.02 157 THR A CA 1
ATOM 1215 C C . THR A 1 158 ? 31.672 -12.291 -13.521 1.00 25.33 157 THR A C 1
ATOM 1216 O O . THR A 1 158 ? 32.433 -11.903 -12.627 1.00 24.20 157 THR A O 1
ATOM 1220 N N . TRP A 1 159 ? 30.355 -12.367 -13.368 1.00 23.81 158 TRP A N 1
ATOM 1221 C CA . TRP A 1 159 ? 29.691 -11.991 -12.125 1.00 27.78 158 TRP A CA 1
ATOM 1222 C C . TRP A 1 159 ? 30.247 -12.670 -10.857 1.00 29.02 158 TRP A C 1
ATOM 1223 O O . TRP A 1 159 ? 30.359 -12.016 -9.823 1.00 27.66 158 TRP A O 1
ATOM 1234 N N . PRO A 1 160 ? 30.594 -13.972 -10.929 1.00 26.57 159 PRO A N 1
ATOM 1235 C CA . PRO A 1 160 ? 31.082 -14.654 -9.720 1.00 28.12 159 PRO A CA 1
ATOM 1236 C C . PRO A 1 160 ? 32.315 -13.996 -9.118 1.00 25.85 159 PRO A C 1
ATOM 1237 O O . PRO A 1 160 ? 32.448 -13.938 -7.893 1.00 25.67 159 PRO A O 1
ATOM 1241 N N . LEU A 1 161 ? 33.216 -13.530 -9.971 1.00 24.85 160 LEU A N 1
ATOM 1242 C CA . LEU A 1 161 ? 34.398 -12.822 -9.511 1.00 24.35 160 LEU A CA 1
ATOM 1243 C C . LEU A 1 161 ? 34.044 -11.405 -9.042 1.00 31.18 160 LEU A C 1
ATOM 1244 O O . LEU A 1 161 ? 34.575 -10.927 -8.043 1.00 26.85 160 LEU A O 1
ATOM 1249 N N . ILE A 1 162 ? 33.146 -10.734 -9.757 1.00 27.83 161 ILE A N 1
ATOM 1250 C CA . ILE A 1 162 ? 32.759 -9.369 -9.386 1.00 31.45 161 ILE A CA 1
ATOM 1251 C C . ILE A 1 162 ? 32.020 -9.341 -8.045 1.00 32.98 161 ILE A C 1
ATOM 1252 O O . ILE A 1 162 ? 32.164 -8.402 -7.264 1.00 32.93 161 ILE A O 1
ATOM 1257 N N . ALA A 1 163 ? 31.232 -10.373 -7.780 1.00 27.69 162 ALA A N 1
ATOM 1258 C CA . ALA A 1 163 ? 30.445 -10.419 -6.563 1.00 28.20 162 ALA A CA 1
ATOM 1259 C C . ALA A 1 163 ? 31.251 -10.906 -5.362 1.00 33.65 162 ALA A C 1
ATOM 1260 O O . ALA A 1 163 ? 30.842 -10.679 -4.230 1.00 31.87 162 ALA A O 1
ATOM 1262 N N . ALA A 1 164 ? 32.399 -11.543 -5.601 1.00 28.29 163 ALA A N 1
ATOM 1263 C CA . ALA A 1 164 ? 33.101 -12.265 -4.545 1.00 29.07 163 ALA A CA 1
ATOM 1264 C C . ALA A 1 164 ? 33.457 -11.368 -3.341 1.00 37.43 163 ALA A C 1
ATOM 1265 O O . ALA A 1 164 ? 33.234 -11.748 -2.191 1.00 30.48 163 ALA A O 1
ATOM 1267 N N . ASP A 1 165 ? 34.004 -10.190 -3.623 1.00 29.97 164 ASP A N 1
ATOM 1268 C CA . ASP A 1 165 ? 34.460 -9.267 -2.587 1.00 34.25 164 ASP A CA 1
ATOM 1269 C C . ASP A 1 165 ? 33.419 -8.198 -2.223 1.00 35.05 164 ASP A C 1
ATOM 1270 O O . ASP A 1 165 ? 33.739 -7.255 -1.496 1.00 36.70 164 ASP A O 1
ATOM 1275 N N . GLY A 1 166 ? 32.191 -8.321 -2.723 1.00 29.82 165 GLY A N 1
ATOM 1276 C CA . GLY A 1 166 ? 31.121 -7.419 -2.312 1.00 32.10 165 GLY A CA 1
ATOM 1277 C C . GLY A 1 166 ? 30.139 -6.899 -3.347 1.00 35.09 165 GLY A C 1
ATOM 1278 O O . GLY A 1 166 ? 29.109 -6.328 -2.978 1.00 32.15 165 GLY A O 1
ATOM 1279 N N . GLY A 1 167 ? 30.423 -7.070 -4.633 1.00 37.34 166 GLY A N 1
ATOM 1280 C CA . GLY A 1 167 ? 29.459 -6.665 -5.646 1.00 28.29 166 GLY A CA 1
ATOM 1281 C C . GLY A 1 167 ? 28.115 -7.356 -5.464 1.00 31.49 166 GLY A C 1
ATOM 1282 O O . GLY A 1 167 ? 28.061 -8.534 -5.115 1.00 34.79 166 GLY A O 1
ATOM 1283 N N . TYR A 1 168 ? 27.028 -6.623 -5.696 1.00 29.11 167 TYR A N 1
ATOM 1284 C CA . TYR A 1 168 ? 25.686 -7.195 -5.694 1.00 25.55 167 TYR A CA 1
ATOM 1285 C C . TYR A 1 168 ? 24.833 -6.494 -6.741 1.00 29.26 167 TYR A C 1
ATOM 1286 O O . TYR A 1 168 ? 25.208 -5.434 -7.253 1.00 31.34 167 TYR A O 1
ATOM 1295 N N . ALA A 1 169 ? 23.698 -7.094 -7.070 1.00 25.95 168 ALA A N 1
ATOM 1296 C CA . ALA A 1 169 ? 22.797 -6.510 -8.053 1.00 29.10 168 ALA A CA 1
ATOM 1297 C C . ALA A 1 169 ? 21.874 -5.498 -7.376 1.00 31.93 168 ALA A C 1
ATOM 1298 O O . ALA A 1 169 ? 22.026 -4.299 -7.549 1.00 34.44 168 ALA A O 1
ATOM 1300 N N . PHE A 1 170 ? 20.928 -5.997 -6.597 1.00 30.75 169 PHE A N 1
ATOM 1301 C CA . PHE A 1 170 ? 19.961 -5.148 -5.911 1.00 34.78 169 PHE A CA 1
ATOM 1302 C C . PHE A 1 170 ? 19.965 -5.546 -4.450 1.00 37.62 169 PHE A C 1
ATOM 1303 O O . PHE A 1 170 ? 19.953 -6.735 -4.135 1.00 32.54 169 PHE A O 1
ATOM 1311 N N . LYS A 1 171 ? 19.988 -4.567 -3.550 1.00 34.83 170 LYS A N 1
ATOM 1312 C CA . LYS A 1 171 ? 20.043 -4.874 -2.120 1.00 38.60 170 LYS A CA 1
ATOM 1313 C C . LYS A 1 171 ? 18.729 -5.509 -1.665 1.00 38.72 170 LYS A C 1
ATOM 1314 O O . LYS A 1 171 ? 17.656 -5.029 -2.020 1.00 43.82 170 LYS A O 1
ATOM 1320 N N . TYR A 1 172 ? 18.815 -6.591 -0.891 1.00 46.77 171 TYR A N 1
ATOM 1321 C CA . TYR A 1 172 ? 17.616 -7.196 -0.306 1.00 46.80 171 TYR A CA 1
ATOM 1322 C C . TYR A 1 172 ? 17.447 -6.670 1.112 1.00 48.93 171 TYR A C 1
ATOM 1323 O O . TYR A 1 172 ? 18.319 -6.852 1.960 1.00 43.95 171 TYR A O 1
ATOM 1332 N N . ALA A 1 173 ? 16.322 -6.011 1.353 1.00 50.29 172 ALA A N 1
ATOM 1333 C CA . ALA A 1 173 ? 16.064 -5.364 2.634 1.00 57.50 172 ALA A CA 1
ATOM 1334 C C . ALA A 1 173 ? 14.561 -5.190 2.838 1.00 64.25 172 ALA A C 1
ATOM 1335 O O . ALA A 1 173 ? 13.848 -4.734 1.936 1.00 60.04 172 ALA A O 1
ATOM 1337 N N . ALA A 1 174 ? 14.088 -5.569 4.023 1.00 63.60 173 ALA A N 1
ATOM 1338 C CA . ALA A 1 174 ? 12.674 -5.446 4.376 1.00 64.88 173 ALA A CA 1
ATOM 1339 C C . ALA A 1 174 ? 11.784 -6.275 3.460 1.00 62.46 173 ALA A C 1
ATOM 1340 O O . ALA A 1 174 ? 10.787 -5.774 2.934 1.00 63.48 173 ALA A O 1
ATOM 1342 N N . GLY A 1 175 ? 12.156 -7.538 3.265 1.00 62.41 174 GLY A N 1
ATOM 1343 C CA . GLY A 1 175 ? 11.338 -8.480 2.516 1.00 62.40 174 GLY A CA 1
ATOM 1344 C C . GLY A 1 175 ? 11.257 -8.272 1.006 1.00 62.66 174 GLY A C 1
ATOM 1345 O O . GLY A 1 175 ? 10.477 -8.948 0.330 1.00 60.47 174 GLY A O 1
ATOM 1346 N N . LYS A 1 176 ? 12.045 -7.348 0.462 1.00 58.32 175 LYS A N 1
ATOM 1347 C CA . LYS A 1 176 ? 12.047 -7.137 -0.985 1.00 53.64 175 LYS A CA 1
ATOM 1348 C C . LYS A 1 176 ? 13.386 -6.648 -1.531 1.00 48.24 175 LYS A C 1
ATOM 1349 O O . LYS A 1 176 ? 14.294 -6.289 -0.780 1.00 43.48 175 LYS A O 1
ATOM 1355 N N . TYR A 1 177 ? 13.489 -6.652 -2.855 1.00 44.44 176 TYR A N 1
ATOM 1356 C CA . TYR A 1 177 ? 14.657 -6.116 -3.539 1.00 45.68 176 TYR A CA 1
ATOM 1357 C C . TYR A 1 177 ? 14.452 -4.625 -3.772 1.00 35.81 176 TYR A C 1
ATOM 1358 O O . TYR A 1 177 ? 13.438 -4.195 -4.323 1.00 46.25 176 TYR A O 1
ATOM 1367 N N . ASP A 1 178 ? 15.425 -3.846 -3.324 1.00 43.14 177 ASP A N 1
ATOM 1368 C CA . ASP A 1 178 ? 15.369 -2.397 -3.413 1.00 40.64 177 ASP A CA 1
ATOM 1369 C C . ASP A 1 178 ? 15.961 -1.981 -4.755 1.00 33.40 177 ASP A C 1
ATOM 1370 O O . ASP A 1 178 ? 17.171 -1.999 -4.933 1.00 36.82 177 ASP A O 1
ATOM 1375 N N . ILE A 1 179 ? 15.111 -1.609 -5.698 1.00 29.76 178 ILE A N 1
ATOM 1376 C CA . ILE A 1 179 ? 15.579 -1.384 -7.064 1.00 41.96 178 ILE A CA 1
ATOM 1377 C C . ILE A 1 179 ? 16.383 -0.090 -7.257 1.00 44.55 178 ILE A C 1
ATOM 1378 O O . ILE A 1 179 ? 16.844 0.198 -8.366 1.00 40.57 178 ILE A O 1
ATOM 1383 N N . LYS A 1 180 ? 16.547 0.679 -6.186 1.00 39.45 179 LYS A N 1
ATOM 1384 C CA . LYS A 1 180 ? 17.343 1.900 -6.237 1.00 42.31 179 LYS A CA 1
ATOM 1385 C C . LYS A 1 180 ? 18.712 1.649 -5.623 1.00 41.53 179 LYS A C 1
ATOM 1386 O O . LYS A 1 180 ? 19.649 2.406 -5.885 1.00 46.79 179 LYS A O 1
ATOM 1390 N N . ASP A 1 181 ? 18.831 0.591 -4.814 1.00 38.38 180 ASP A N 1
ATOM 1391 C CA . ASP A 1 181 ? 20.097 0.249 -4.155 1.00 35.38 180 ASP A CA 1
ATOM 1392 C C . ASP A 1 181 ? 20.845 -0.818 -4.956 1.00 38.03 180 ASP A C 1
ATOM 1393 O O . ASP A 1 181 ? 20.670 -2.023 -4.756 1.00 34.72 180 ASP A O 1
ATOM 1398 N N . VAL A 1 182 ? 21.703 -0.348 -5.846 1.00 34.27 181 VAL A N 1
ATOM 1399 C CA . VAL A 1 182 ? 22.403 -1.201 -6.785 1.00 35.67 181 VAL A CA 1
ATOM 1400 C C . VAL A 1 182 ? 23.862 -1.296 -6.361 1.00 32.17 181 VAL A C 1
ATOM 1401 O O . VAL A 1 182 ? 24.448 -0.301 -5.964 1.00 31.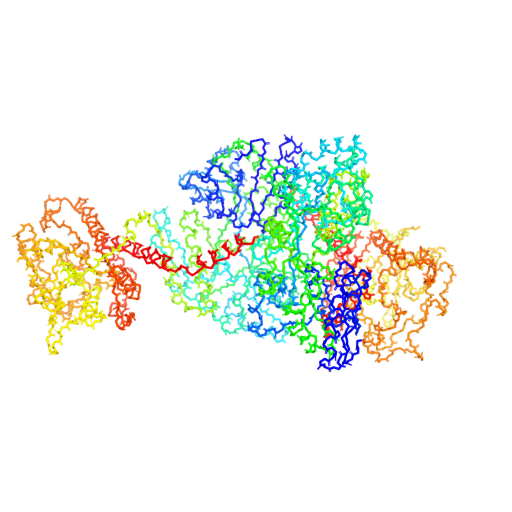67 181 VAL A O 1
ATOM 1405 N N . GLY A 1 183 ? 24.446 -2.487 -6.452 1.00 28.39 182 GLY A N 1
ATOM 1406 C CA . GLY A 1 183 ? 25.765 -2.736 -5.891 1.00 28.12 182 GLY A CA 1
ATOM 1407 C C . GLY A 1 183 ? 26.849 -3.025 -6.900 1.00 33.80 182 GLY A C 1
ATOM 1408 O O . GLY A 1 183 ? 27.800 -3.754 -6.599 1.00 33.57 182 GLY A O 1
ATOM 1409 N N . VAL A 1 184 ? 26.737 -2.455 -8.094 1.00 31.73 183 VAL A N 1
ATOM 1410 C CA . VAL A 1 184 ? 27.671 -2.809 -9.157 1.00 29.24 183 VAL A CA 1
ATOM 1411 C C . VAL A 1 184 ? 28.895 -1.924 -9.216 1.00 30.27 183 VAL A C 1
ATOM 1412 O O . VAL A 1 184 ? 29.818 -2.239 -9.954 1.00 32.09 183 VAL A O 1
ATOM 1416 N N . ASP A 1 185 ? 28.934 -0.840 -8.443 1.00 35.23 184 ASP A N 1
ATOM 1417 C CA . ASP A 1 185 ? 30.126 0.009 -8.449 1.00 38.86 184 ASP A CA 1
ATOM 1418 C C . ASP A 1 185 ? 30.736 0.230 -7.074 1.00 39.58 184 ASP A C 1
ATOM 1419 O O . ASP A 1 185 ? 31.531 1.147 -6.894 1.00 41.08 184 ASP A O 1
ATOM 1424 N N . ASN A 1 186 ? 30.408 -0.630 -6.116 1.00 38.31 185 ASN A N 1
ATOM 1425 C CA . ASN A 1 186 ? 31.064 -0.561 -4.819 1.00 36.70 185 ASN A CA 1
ATOM 1426 C C . ASN A 1 186 ? 32.488 -1.097 -4.876 1.00 36.48 185 ASN A C 1
ATOM 1427 O O . ASN A 1 186 ? 32.956 -1.558 -5.915 1.00 33.78 185 ASN A O 1
ATOM 1432 N N . ALA A 1 187 ? 33.178 -1.027 -3.748 1.00 31.39 186 ALA A N 1
ATOM 1433 C CA . ALA A 1 187 ? 34.580 -1.402 -3.687 1.00 38.40 186 ALA A CA 1
ATOM 1434 C C . ALA A 1 187 ? 34.839 -2.873 -4.055 1.00 32.30 186 ALA A C 1
ATOM 1435 O O . ALA A 1 187 ? 35.843 -3.181 -4.676 1.00 33.79 186 ALA A O 1
ATOM 1437 N N . GLY A 1 188 ? 33.946 -3.768 -3.651 1.00 32.37 187 GLY A N 1
ATOM 1438 C CA . GLY A 1 188 ? 34.104 -5.180 -3.953 1.00 35.35 187 GLY A CA 1
ATOM 1439 C C . GLY A 1 188 ? 33.937 -5.444 -5.440 1.00 32.53 187 GLY A C 1
ATOM 1440 O O . GLY A 1 188 ? 34.709 -6.176 -6.037 1.00 31.97 187 GLY A O 1
ATOM 1441 N N . ALA A 1 189 ? 32.926 -4.834 -6.044 1.00 32.08 188 ALA A N 1
ATOM 1442 C CA . ALA A 1 189 ? 32.700 -4.993 -7.480 1.00 30.17 188 ALA A CA 1
ATOM 1443 C C . ALA A 1 189 ? 33.904 -4.523 -8.282 1.00 28.70 188 ALA A C 1
ATOM 1444 O O . ALA A 1 189 ? 34.364 -5.232 -9.185 1.00 28.26 188 ALA A O 1
ATOM 1446 N N . LYS A 1 190 ? 34.451 -3.363 -7.915 1.00 31.36 189 LYS A N 1
ATOM 1447 C CA . LYS A 1 190 ? 35.625 -2.799 -8.584 1.00 31.37 189 LYS A CA 1
ATOM 1448 C C . LYS A 1 190 ? 36.879 -3.655 -8.415 1.00 28.78 189 LYS A C 1
ATOM 1449 O O . LYS A 1 190 ? 37.694 -3.782 -9.333 1.00 28.97 189 LYS A O 1
ATOM 1455 N N . ALA A 1 191 ? 37.057 -4.210 -7.229 1.00 29.70 190 ALA A N 1
ATOM 1456 C CA . ALA A 1 191 ? 38.206 -5.060 -6.977 1.00 30.92 190 ALA A CA 1
ATOM 1457 C C . ALA A 1 191 ? 38.117 -6.302 -7.877 1.00 28.37 190 ALA A C 1
ATOM 1458 O O . ALA A 1 191 ? 39.093 -6.675 -8.509 1.00 25.63 190 ALA A O 1
ATOM 1460 N N . GLY A 1 192 ? 36.939 -6.916 -7.940 1.00 28.54 191 GLY A N 1
ATOM 1461 C CA . GLY A 1 192 ? 36.735 -8.091 -8.779 1.00 29.99 191 GLY A CA 1
ATOM 1462 C C . GLY A 1 192 ? 36.992 -7.817 -10.253 1.00 30.34 191 GLY A C 1
ATOM 1463 O O . GLY A 1 192 ? 37.765 -8.521 -10.912 1.00 28.60 191 GLY A O 1
ATOM 1464 N N . LEU A 1 193 ? 36.366 -6.771 -10.776 1.00 27.23 192 LEU A N 1
ATOM 1465 C CA . LEU A 1 193 ? 36.534 -6.438 -12.180 1.00 26.97 192 LEU A CA 1
ATOM 1466 C C . LEU A 1 193 ? 37.969 -6.022 -12.466 1.00 30.93 192 LEU A C 1
ATOM 1467 O O . LEU A 1 193 ? 38.506 -6.317 -13.535 1.00 26.96 192 LEU A O 1
ATOM 1472 N N . THR A 1 194 ? 38.604 -5.352 -11.507 1.00 28.53 193 THR A N 1
ATOM 1473 C CA . THR A 1 194 ? 39.987 -4.933 -11.694 1.00 24.81 193 THR A CA 1
ATOM 1474 C C . THR A 1 194 ? 40.874 -6.151 -11.865 1.00 29.73 193 THR A C 1
ATOM 1475 O O . THR A 1 194 ? 41.754 -6.163 -12.727 1.00 28.42 193 THR A O 1
ATOM 1479 N N . PHE A 1 195 ? 40.632 -7.180 -11.062 1.00 30.49 194 PHE A N 1
ATOM 1480 C CA . PHE A 1 195 ? 41.416 -8.401 -11.181 1.00 31.65 194 PHE A CA 1
ATOM 1481 C C . PHE A 1 195 ? 41.280 -9.001 -12.572 1.00 31.83 194 PHE A C 1
ATOM 1482 O O . PHE A 1 195 ? 42.264 -9.413 -13.160 1.00 30.62 194 PHE A O 1
ATOM 1490 N N . LEU A 1 196 ? 40.060 -9.022 -13.098 1.00 28.77 195 LEU A N 1
ATOM 1491 C CA . LEU A 1 196 ? 39.803 -9.572 -14.421 1.00 26.18 195 LEU A CA 1
ATOM 1492 C C . LEU A 1 196 ? 40.469 -8.724 -15.504 1.00 27.93 195 LEU A C 1
ATOM 1493 O O . LEU A 1 196 ? 41.079 -9.242 -16.431 1.00 29.06 195 LEU A O 1
ATOM 1498 N N . VAL A 1 197 ? 40.341 -7.410 -15.394 1.00 29.11 196 VAL A N 1
ATOM 1499 C CA . VAL A 1 197 ? 40.979 -6.522 -16.361 1.00 25.94 196 VAL A CA 1
ATOM 1500 C C . VAL A 1 197 ? 42.510 -6.702 -16.292 1.00 30.68 196 VAL A C 1
ATOM 1501 O O . VAL A 1 197 ? 43.193 -6.697 -17.317 1.00 32.69 196 VAL A O 1
ATOM 1505 N N . ASP A 1 198 ? 43.057 -6.917 -15.100 1.00 31.78 197 ASP A N 1
ATOM 1506 C CA . ASP A 1 198 ? 44.515 -7.091 -14.989 1.00 34.89 197 ASP A CA 1
ATOM 1507 C C . ASP A 1 198 ? 44.992 -8.384 -15.661 1.00 30.43 197 ASP A C 1
ATOM 1508 O O . ASP A 1 198 ? 46.055 -8.412 -16.299 1.00 30.99 197 ASP A O 1
ATOM 1513 N N . LEU A 1 199 ? 44.206 -9.450 -15.524 1.00 27.51 198 LEU A N 1
ATOM 1514 C CA . LEU A 1 199 ? 44.501 -10.710 -16.200 1.00 28.29 198 LEU A CA 1
ATOM 1515 C C . LEU A 1 199 ? 44.652 -10.490 -17.703 1.00 31.60 198 LEU A C 1
ATOM 1516 O O . LEU A 1 199 ? 45.529 -11.061 -18.346 1.00 30.14 198 LEU A O 1
ATOM 1521 N N . ILE A 1 200 ? 43.779 -9.658 -18.255 1.00 30.21 199 ILE A N 1
ATOM 1522 C CA . ILE A 1 200 ? 43.793 -9.357 -19.673 1.00 27.18 199 ILE A CA 1
ATOM 1523 C C . ILE A 1 200 ? 44.969 -8.442 -20.034 1.00 27.80 199 ILE A C 1
ATOM 1524 O O . ILE A 1 200 ? 45.637 -8.660 -21.036 1.00 29.52 199 ILE A O 1
ATOM 1529 N N . LYS A 1 201 ? 45.225 -7.416 -19.227 1.00 30.83 200 LYS A N 1
ATOM 1530 C CA . LYS A 1 201 ? 46.348 -6.512 -19.496 1.00 34.56 200 LYS A CA 1
ATOM 1531 C C . LYS A 1 201 ? 47.671 -7.275 -19.501 1.00 32.43 200 LYS A C 1
ATOM 1532 O O . LYS A 1 201 ? 48.556 -6.988 -20.296 1.00 34.00 200 LYS A O 1
ATOM 1535 N N . ASN A 1 202 ? 47.785 -8.256 -18.612 1.00 33.70 201 ASN A N 1
ATOM 1536 C CA . ASN A 1 202 ? 48.997 -9.051 -18.486 1.00 33.97 201 ASN A CA 1
ATOM 1537 C C . ASN A 1 202 ? 48.985 -10.248 -19.423 1.00 36.83 201 ASN A C 1
ATOM 1538 O O . ASN A 1 202 ? 49.831 -11.134 -19.322 1.00 28.12 201 ASN A O 1
ATOM 1543 N N . LYS A 1 203 ? 48.016 -10.249 -20.335 1.00 32.65 202 LYS A N 1
ATOM 1544 C CA . LYS A 1 203 ? 47.920 -11.235 -21.408 1.00 30.73 202 LYS A CA 1
ATOM 1545 C C . LYS A 1 203 ? 47.692 -12.686 -20.954 1.00 33.82 202 LYS A C 1
ATOM 1546 O O . LYS A 1 203 ? 48.012 -13.635 -21.685 1.00 36.39 202 LYS A O 1
ATOM 1551 N N . HIS A 1 204 ? 47.086 -12.856 -19.778 1.00 28.26 203 HIS A N 1
ATOM 1552 C CA . HIS A 1 204 ? 46.656 -14.177 -19.321 1.00 29.54 203 HIS A CA 1
ATOM 1553 C C . HIS A 1 204 ? 45.287 -14.583 -19.882 1.00 33.57 203 HIS A C 1
ATOM 1554 O O . HIS A 1 204 ? 44.920 -15.751 -19.848 1.00 30.41 203 HIS A O 1
ATOM 1561 N N . MET A 1 205 ? 44.524 -13.606 -20.360 1.00 29.34 204 MET A N 1
ATOM 1562 C CA . MET A 1 205 ? 43.260 -13.873 -21.038 1.00 27.20 204 MET A CA 1
ATOM 1563 C C . MET A 1 205 ? 43.113 -12.834 -22.139 1.00 31.88 204 MET A C 1
ATOM 1564 O O . MET A 1 205 ? 43.849 -11.845 -22.174 1.00 28.31 204 MET A O 1
ATOM 1569 N N . ASN A 1 206 ? 42.159 -13.056 -23.034 1.00 30.81 205 ASN A N 1
ATOM 1570 C CA . ASN A 1 206 ? 41.912 -12.145 -24.146 1.00 30.83 205 ASN A CA 1
ATOM 1571 C C . ASN A 1 206 ? 40.516 -11.543 -24.043 1.00 28.47 205 ASN A C 1
ATOM 1572 O O . ASN A 1 206 ? 39.555 -12.268 -23.850 1.00 26.45 205 ASN A O 1
ATOM 1577 N N . ALA A 1 207 ? 40.399 -10.221 -24.163 1.00 28.67 206 ALA A N 1
ATOM 1578 C CA . ALA A 1 207 ? 39.097 -9.563 -24.015 1.00 28.73 206 ALA A CA 1
ATOM 1579 C C . ALA A 1 207 ? 38.051 -10.081 -25.009 1.00 29.87 206 ALA A C 1
ATOM 1580 O O . ALA A 1 207 ? 36.850 -10.015 -24.750 1.00 29.97 206 ALA A O 1
ATOM 1582 N N . ASP A 1 208 ? 38.501 -10.617 -26.132 1.00 26.92 207 ASP A N 1
ATOM 1583 C CA . ASP A 1 208 ? 37.577 -11.074 -27.172 1.00 30.86 207 ASP A CA 1
ATOM 1584 C C . ASP A 1 208 ? 37.004 -12.475 -26.940 1.00 26.91 207 ASP A C 1
ATOM 1585 O O . ASP A 1 208 ? 36.086 -12.905 -27.647 1.00 26.52 207 ASP A O 1
ATOM 1590 N N . THR A 1 209 ? 37.533 -13.199 -25.965 1.00 22.85 208 THR A N 1
ATOM 1591 C CA . THR A 1 209 ? 37.081 -14.567 -25.750 1.00 26.54 208 THR A CA 1
ATOM 1592 C C . THR A 1 209 ? 35.579 -14.625 -25.448 1.00 24.02 208 THR A C 1
ATOM 1593 O O . THR A 1 209 ? 35.082 -13.900 -24.583 1.00 25.63 208 THR A O 1
ATOM 1597 N N . ASP A 1 210 ? 34.864 -15.464 -26.196 1.00 22.56 209 ASP A N 1
ATOM 1598 C CA . ASP A 1 210 ? 33.434 -15.676 -25.996 1.00 21.56 209 ASP A CA 1
ATOM 1599 C C . ASP A 1 210 ? 33.157 -17.152 -25.696 1.00 23.58 209 ASP A C 1
ATOM 1600 O O . ASP A 1 210 ? 34.093 -17.906 -25.475 1.00 23.87 209 ASP A O 1
ATOM 1605 N N . TYR A 1 211 ? 31.887 -17.552 -25.665 1.00 20.20 210 TYR A N 1
ATOM 1606 C CA . TYR A 1 211 ? 31.520 -18.934 -25.362 1.00 24.62 210 TYR A CA 1
ATOM 1607 C C . TYR A 1 211 ? 32.225 -19.937 -26.280 1.00 30.82 210 TYR A C 1
ATOM 1608 O O . TYR A 1 211 ? 32.840 -20.899 -25.800 1.00 23.78 210 TYR A O 1
ATOM 1617 N N . SER A 1 212 ? 32.142 -19.688 -27.587 1.00 22.15 211 SER A N 1
ATOM 1618 C CA . SER A 1 212 ? 32.662 -20.593 -28.624 1.00 25.52 211 SER A CA 1
ATOM 1619 C C . SER A 1 212 ? 34.159 -20.744 -28.553 1.00 20.64 211 SER A C 1
ATOM 1620 O O . SER A 1 212 ? 34.684 -21.838 -28.652 1.00 26.35 211 SER A O 1
ATOM 1623 N N . ILE A 1 213 ? 34.847 -19.624 -28.412 1.00 20.36 212 ILE A N 1
ATOM 1624 C CA . ILE A 1 213 ? 36.298 -19.636 -28.373 1.00 24.81 212 ILE A CA 1
ATOM 1625 C C . ILE A 1 213 ? 36.795 -20.366 -27.133 1.00 27.12 212 ILE A C 1
ATOM 1626 O O . ILE A 1 213 ? 37.710 -21.165 -27.225 1.00 25.31 212 ILE A O 1
ATOM 1631 N N . ALA A 1 214 ? 36.188 -20.101 -25.981 1.00 24.18 213 ALA A N 1
ATOM 1632 C CA . ALA A 1 214 ? 36.621 -20.733 -24.740 1.00 22.40 213 ALA A CA 1
ATOM 1633 C C . ALA A 1 214 ? 36.357 -22.234 -24.777 1.00 21.60 213 ALA A C 1
ATOM 1634 O O . ALA A 1 214 ? 37.221 -23.055 -24.406 1.00 24.77 213 ALA A O 1
ATOM 1636 N N . GLU A 1 215 ? 35.176 -22.601 -25.245 1.00 21.80 214 GLU A N 1
ATOM 1637 C CA . GLU A 1 215 ? 34.814 -24.001 -25.339 1.00 24.93 214 GLU A CA 1
ATOM 1638 C C . GLU A 1 215 ? 35.742 -24.749 -26.289 1.00 25.42 214 GLU A C 1
ATOM 1639 O O . GLU A 1 215 ? 36.162 -25.871 -25.988 1.00 28.02 214 GLU A O 1
ATOM 1645 N N . ALA A 1 216 ? 36.075 -24.130 -27.418 1.00 24.75 215 ALA A N 1
ATOM 1646 C CA . ALA A 1 216 ? 36.889 -24.807 -28.428 1.00 27.22 215 ALA A CA 1
ATOM 1647 C C . ALA A 1 216 ? 38.282 -25.071 -27.886 1.00 22.48 215 ALA A C 1
ATOM 1648 O O . ALA A 1 216 ? 38.836 -26.148 -28.092 1.00 24.93 215 ALA A O 1
ATOM 1650 N N . ALA A 1 217 ? 38.843 -24.071 -27.213 1.00 22.22 216 ALA A N 1
ATOM 1651 C CA . ALA A 1 217 ? 40.160 -24.180 -26.623 1.00 26.20 216 ALA A CA 1
ATOM 1652 C C . ALA A 1 217 ? 40.200 -25.262 -25.549 1.00 30.17 216 ALA A C 1
ATOM 1653 O O . ALA A 1 217 ? 41.128 -26.068 -25.513 1.00 28.59 216 ALA A O 1
ATOM 1655 N N . PHE A 1 218 ? 39.208 -25.277 -24.668 1.00 28.41 217 PHE A N 1
ATOM 1656 C CA . PHE A 1 218 ? 39.228 -26.250 -23.589 1.00 25.53 217 PHE A CA 1
ATOM 1657 C C . PHE A 1 218 ? 39.072 -27.652 -24.159 1.00 29.05 217 PHE A C 1
ATOM 1658 O O . PHE A 1 218 ? 39.784 -28.562 -23.779 1.00 27.64 217 PHE A O 1
ATOM 1666 N N . ASN A 1 219 ? 38.143 -27.818 -25.086 1.00 27.71 218 ASN A N 1
ATOM 1667 C CA . ASN A 1 219 ? 37.825 -29.140 -25.583 1.00 25.67 218 ASN A CA 1
ATOM 1668 C C . ASN A 1 219 ? 38.931 -29.694 -26.494 1.00 25.35 218 ASN A C 1
ATOM 1669 O O . ASN A 1 219 ? 38.971 -30.900 -26.749 1.00 25.16 218 ASN A O 1
ATOM 1674 N N . LYS A 1 220 ? 39.823 -28.813 -26.954 1.00 24.81 219 LYS A N 1
ATOM 1675 C CA . LYS A 1 220 ? 40.999 -29.188 -27.750 1.00 26.96 219 LYS A CA 1
ATOM 1676 C C . LYS A 1 220 ? 42.278 -29.291 -26.908 1.00 29.54 219 LYS A C 1
ATOM 1677 O O . LYS A 1 220 ? 43.363 -29.433 -27.453 1.00 26.73 219 LYS A O 1
ATOM 1683 N N . GLY A 1 221 ? 42.163 -29.185 -25.586 1.00 27.96 220 GLY A N 1
ATOM 1684 C CA . GLY A 1 221 ? 43.319 -29.336 -24.716 1.00 26.97 220 GLY A CA 1
ATOM 1685 C C . GLY A 1 221 ? 44.309 -28.187 -24.747 1.00 28.82 220 GLY A C 1
ATOM 1686 O O . GLY A 1 221 ? 45.474 -28.362 -24.371 1.00 29.43 220 GLY A O 1
ATOM 1687 N N . GLU A 1 222 ? 43.865 -27.013 -25.186 1.00 26.59 221 GLU A N 1
ATOM 1688 C CA . GLU A 1 222 ? 44.752 -25.862 -25.335 1.00 25.05 221 GLU A CA 1
ATOM 1689 C C . GLU A 1 222 ? 44.826 -25.004 -24.081 1.00 26.74 221 GLU A C 1
ATOM 1690 O O . GLU A 1 222 ? 45.814 -24.304 -23.863 1.00 30.95 221 GLU A O 1
ATOM 1696 N N . THR A 1 223 ? 43.783 -25.060 -23.264 1.00 26.32 222 THR A N 1
ATOM 1697 C CA . THR A 1 223 ? 43.754 -24.332 -22.004 1.00 28.14 222 THR A CA 1
ATOM 1698 C C . THR A 1 223 ? 43.399 -25.308 -20.884 1.00 24.60 222 THR A C 1
ATOM 1699 O O . THR A 1 223 ? 42.590 -26.219 -21.075 1.00 30.09 222 THR A O 1
ATOM 1703 N N . ALA A 1 224 ? 44.015 -25.117 -19.718 1.00 30.22 223 ALA A N 1
ATOM 1704 C CA . ALA A 1 224 ? 43.871 -26.045 -18.598 1.00 24.50 223 ALA A CA 1
ATOM 1705 C C . ALA A 1 224 ? 42.530 -25.943 -17.864 1.00 25.28 223 ALA A C 1
ATOM 1706 O O . ALA A 1 224 ? 42.105 -26.883 -17.208 1.00 28.59 223 ALA A O 1
ATOM 1708 N N . MET A 1 225 ? 41.866 -24.797 -17.947 1.00 27.72 224 MET A N 1
ATOM 1709 C CA . MET A 1 225 ? 40.599 -24.629 -17.248 1.00 25.41 224 MET A CA 1
ATOM 1710 C C . MET A 1 225 ? 39.611 -23.762 -18.028 1.00 24.29 224 MET A C 1
ATOM 1711 O O . MET A 1 225 ? 39.995 -22.958 -18.861 1.00 25.42 224 MET A O 1
ATOM 1716 N N . THR A 1 226 ? 38.335 -23.930 -17.705 1.00 27.34 225 THR A N 1
ATOM 1717 C CA . THR A 1 226 ? 37.290 -23.054 -18.184 1.00 22.50 225 THR A CA 1
ATOM 1718 C C . THR A 1 226 ? 36.282 -22.875 -17.063 1.00 24.94 225 THR A C 1
ATOM 1719 O O . THR A 1 226 ? 36.354 -23.547 -16.028 1.00 28.78 225 THR A O 1
ATOM 1723 N N . ILE A 1 227 ? 35.339 -21.966 -17.266 1.00 23.30 226 ILE A N 1
ATOM 1724 C CA . ILE A 1 227 ? 34.246 -21.794 -16.324 1.00 22.62 226 ILE A CA 1
ATOM 1725 C C . ILE A 1 227 ? 32.971 -21.971 -17.097 1.00 22.92 226 ILE A C 1
ATOM 1726 O O . ILE A 1 227 ? 32.751 -21.291 -18.096 1.00 23.02 226 ILE A O 1
ATOM 1731 N N . ASN A 1 228 ? 32.134 -22.897 -16.650 1.00 23.97 227 ASN A N 1
ATOM 1732 C CA . ASN A 1 228 ? 30.908 -23.198 -17.364 1.00 25.67 227 ASN A CA 1
ATOM 1733 C C . ASN A 1 228 ? 29.904 -23.958 -16.520 1.00 27.33 227 ASN A C 1
ATOM 1734 O O . ASN A 1 228 ? 30.187 -24.361 -15.391 1.00 27.27 227 ASN A O 1
ATOM 1739 N N . GLY A 1 229 ? 28.723 -24.142 -17.095 1.00 21.56 228 GLY A N 1
ATOM 1740 C CA . GLY A 1 229 ? 27.605 -24.763 -16.435 1.00 20.75 228 GLY A CA 1
ATOM 1741 C C . GLY A 1 229 ? 27.472 -26.217 -16.831 1.00 27.31 228 GLY A C 1
ATOM 1742 O O . GLY A 1 229 ? 28.203 -26.687 -17.710 1.00 22.87 228 GLY A O 1
ATOM 1743 N N . PRO A 1 230 ? 26.540 -26.932 -16.179 1.00 25.09 229 PRO A N 1
ATOM 1744 C CA . PRO A 1 230 ? 26.304 -28.360 -16.437 1.00 22.84 229 PRO A CA 1
ATOM 1745 C C . PRO A 1 230 ? 26.057 -28.703 -17.909 1.00 31.56 229 PRO A C 1
ATOM 1746 O O . PRO A 1 230 ? 26.547 -29.733 -18.367 1.00 25.58 229 PRO A O 1
ATOM 1750 N N . TRP A 1 231 ? 25.331 -27.858 -18.635 1.00 30.49 230 TRP A N 1
ATOM 1751 C CA . TRP A 1 231 ? 25.033 -28.122 -20.046 1.00 27.30 230 TRP A CA 1
ATOM 1752 C C . TRP A 1 231 ? 26.309 -28.351 -20.872 1.00 27.30 230 TRP A C 1
ATOM 1753 O O . TRP A 1 231 ? 26.280 -29.063 -21.871 1.00 29.90 230 TRP A O 1
ATOM 1764 N N . ALA A 1 232 ? 27.419 -27.758 -20.440 1.00 22.19 231 ALA A N 1
ATOM 1765 C CA . ALA A 1 232 ? 28.668 -27.815 -21.184 1.00 25.66 231 ALA A CA 1
ATOM 1766 C C . ALA A 1 232 ? 29.347 -29.190 -21.099 1.00 25.87 231 ALA A C 1
ATOM 1767 O O . ALA A 1 232 ? 30.204 -29.509 -21.921 1.00 24.77 231 ALA A O 1
ATOM 1769 N N . TRP A 1 233 ? 28.971 -30.003 -20.119 1.00 24.92 232 TRP A N 1
ATOM 1770 C CA . TRP A 1 233 ? 29.694 -31.259 -19.877 1.00 30.29 232 TRP A CA 1
ATOM 1771 C C . TRP A 1 233 ? 29.576 -32.224 -21.062 1.00 25.57 232 TRP A C 1
ATOM 1772 O O . TRP A 1 233 ? 30.490 -32.997 -21.311 1.00 26.36 232 TRP A O 1
ATOM 1783 N N . SER A 1 234 ? 28.447 -32.190 -21.763 1.00 20.87 233 SER A N 1
ATOM 1784 C CA . SER A 1 234 ? 28.218 -33.107 -22.875 1.00 27.29 233 SER A CA 1
ATOM 1785 C C . SER A 1 234 ? 29.297 -32.989 -23.976 1.00 25.60 233 SER A C 1
ATOM 1786 O O . SER A 1 234 ? 29.883 -33.999 -24.374 1.00 27.48 233 SER A O 1
ATOM 1789 N N . ASN A 1 235 ? 29.569 -31.775 -24.461 1.00 23.78 234 ASN A N 1
ATOM 1790 C CA . ASN A 1 235 ? 30.575 -31.598 -25.504 1.00 24.92 234 ASN A CA 1
ATOM 1791 C C . ASN A 1 235 ? 31.961 -31.953 -25.012 1.00 30.09 234 ASN A C 1
ATOM 1792 O O . ASN A 1 235 ? 32.772 -32.472 -25.775 1.00 24.61 234 ASN A O 1
ATOM 1797 N N . ILE A 1 236 ? 32.255 -31.667 -23.745 1.00 26.19 235 ILE A N 1
ATOM 1798 C CA . ILE A 1 236 ? 33.533 -32.086 -23.189 1.00 23.76 235 ILE A CA 1
ATOM 1799 C C . ILE A 1 236 ? 33.675 -33.609 -23.264 1.00 20.17 235 ILE A C 1
ATOM 1800 O O . ILE A 1 236 ? 34.731 -34.111 -23.643 1.00 28.80 235 ILE A O 1
ATOM 1805 N N . ASP A 1 237 ? 32.625 -34.333 -22.891 1.00 23.18 236 ASP A N 1
ATOM 1806 C CA . ASP A 1 237 ? 32.619 -35.791 -22.990 1.00 28.31 236 ASP A CA 1
ATOM 1807 C C . ASP A 1 237 ? 32.766 -36.213 -24.459 1.00 29.43 236 ASP A C 1
ATOM 1808 O O . ASP A 1 237 ? 33.485 -37.160 -24.776 1.00 27.06 236 ASP A O 1
ATOM 1813 N N . THR A 1 238 ? 32.068 -35.517 -25.350 1.00 28.57 237 THR A N 1
ATOM 1814 C CA . THR A 1 238 ? 32.167 -35.806 -26.790 1.00 25.97 237 THR A CA 1
ATOM 1815 C C . THR A 1 238 ? 33.610 -35.719 -27.282 1.00 26.70 237 THR A C 1
ATOM 1816 O O . THR A 1 238 ? 34.033 -36.546 -28.096 1.00 25.24 237 THR A O 1
ATOM 1820 N N . SER A 1 239 ? 34.362 -34.734 -26.781 1.00 25.69 238 SER A N 1
ATOM 1821 C CA . SER A 1 239 ? 35.761 -34.530 -27.166 1.00 24.09 238 SER A CA 1
ATOM 1822 C C . SER A 1 239 ? 36.756 -35.411 -26.412 1.00 24.82 238 SER A C 1
ATOM 1823 O O . SER A 1 239 ? 37.955 -35.362 -26.676 1.00 28.06 238 SER A O 1
ATOM 1826 N N . ALA A 1 240 ? 36.243 -36.204 -25.481 1.00 25.72 239 ALA A N 1
ATOM 1827 C CA . ALA A 1 240 ? 37.021 -37.161 -24.713 1.00 28.52 239 ALA A CA 1
ATOM 1828 C C . ALA A 1 240 ? 38.079 -36.498 -23.842 1.00 30.16 239 ALA A C 1
ATOM 1829 O O . ALA A 1 240 ? 39.158 -37.039 -23.669 1.00 26.16 239 ALA A O 1
ATOM 1831 N N . VAL A 1 241 ? 37.781 -35.329 -23.287 1.00 25.57 240 VAL A N 1
ATOM 1832 C CA . VAL A 1 241 ? 38.724 -34.703 -22.373 1.00 24.71 240 VAL A CA 1
ATOM 1833 C C . VAL A 1 241 ? 38.596 -35.376 -21.000 1.00 28.04 240 VAL A C 1
ATOM 1834 O O . VAL A 1 241 ? 37.508 -35.735 -20.573 1.00 25.83 240 VAL A O 1
ATOM 1838 N N . ASN A 1 242 ? 39.725 -35.561 -20.328 1.00 29.76 241 ASN A N 1
ATOM 1839 C CA . ASN A 1 242 ? 39.735 -36.071 -18.963 1.00 31.64 241 ASN A CA 1
ATOM 1840 C C . ASN A 1 242 ? 39.650 -34.879 -18.002 1.00 26.86 241 ASN A C 1
ATOM 1841 O O . ASN A 1 242 ? 40.676 -34.259 -17.681 1.00 31.65 241 ASN A O 1
ATOM 1846 N N . TYR A 1 243 ? 38.431 -34.578 -17.557 1.00 29.76 242 TYR A N 1
ATOM 1847 C CA . TYR A 1 243 ? 38.148 -33.344 -16.832 1.00 37.56 242 TYR A CA 1
ATOM 1848 C C . TYR A 1 243 ? 37.537 -33.556 -15.453 1.00 31.12 242 TYR A C 1
ATOM 1849 O O . TYR A 1 243 ? 36.917 -34.575 -15.176 1.00 27.12 242 TYR A O 1
ATOM 1858 N N . GLY A 1 244 ? 37.713 -32.549 -14.605 1.00 33.16 243 GLY A N 1
ATOM 1859 C CA . GLY A 1 244 ? 37.052 -32.493 -13.316 1.00 30.19 243 GLY A CA 1
ATOM 1860 C C . GLY A 1 244 ? 36.261 -31.204 -13.235 1.00 31.46 243 GLY A C 1
ATOM 1861 O O . GLY A 1 244 ? 36.523 -30.260 -13.981 1.00 27.67 243 GLY A O 1
ATOM 1862 N N . VAL A 1 245 ? 35.279 -31.200 -12.342 1.00 26.33 244 VAL A N 1
ATOM 1863 C CA . VAL A 1 245 ? 34.409 -30.065 -12.090 1.00 26.36 244 VAL A CA 1
ATOM 1864 C C . VAL A 1 245 ? 34.523 -29.785 -10.595 1.00 32.64 244 VAL A C 1
ATOM 1865 O O . VAL A 1 245 ? 34.333 -30.685 -9.782 1.00 28.56 244 VAL A O 1
ATOM 1869 N N . THR A 1 246 ? 34.826 -28.546 -10.232 1.00 30.04 245 THR A N 1
ATOM 1870 C CA . THR A 1 246 ? 35.150 -28.239 -8.849 1.00 31.27 245 THR A CA 1
ATOM 1871 C C . THR A 1 246 ? 34.692 -26.836 -8.450 1.00 32.15 245 THR A C 1
ATOM 1872 O O . THR A 1 246 ? 34.061 -26.102 -9.234 1.00 28.86 245 THR A O 1
ATOM 1876 N N . VAL A 1 247 ? 34.997 -26.491 -7.203 1.00 31.10 246 VAL A N 1
ATOM 1877 C CA . VAL A 1 247 ? 34.641 -25.201 -6.634 1.00 31.61 246 VAL A CA 1
ATOM 1878 C C . VAL A 1 247 ? 35.407 -24.095 -7.344 1.00 27.43 246 VAL A C 1
ATOM 1879 O O . VAL A 1 247 ? 36.580 -24.257 -7.685 1.00 28.21 246 VAL A O 1
ATOM 1883 N N . LEU A 1 248 ? 34.738 -22.971 -7.576 1.00 26.94 247 LEU A N 1
ATOM 1884 C CA . LEU A 1 248 ? 35.389 -21.839 -8.213 1.00 22.59 247 LEU A CA 1
ATOM 1885 C C . LEU A 1 248 ? 36.487 -21.334 -7.307 1.00 30.09 247 LEU A C 1
ATOM 1886 O O . LEU A 1 248 ? 36.426 -21.525 -6.089 1.00 30.47 247 LEU A O 1
ATOM 1891 N N . PRO A 1 249 ? 37.511 -20.703 -7.890 1.00 29.19 248 PRO A N 1
ATOM 1892 C CA . PRO A 1 249 ? 38.585 -20.164 -7.058 1.00 28.64 248 PRO A CA 1
ATOM 1893 C C . PRO A 1 249 ? 38.067 -19.052 -6.149 1.00 31.88 248 PRO A C 1
ATOM 1894 O O . PRO A 1 249 ? 37.032 -18.427 -6.426 1.00 27.97 248 PRO A O 1
ATOM 1898 N N . THR A 1 250 ? 38.768 -18.830 -5.050 1.00 30.46 249 THR A N 1
ATOM 1899 C CA . THR A 1 250 ? 38.418 -17.755 -4.128 1.00 32.54 249 THR A CA 1
ATOM 1900 C C . THR A 1 250 ? 39.093 -16.468 -4.594 1.00 28.59 249 THR A C 1
ATOM 1901 O O . THR A 1 250 ? 40.113 -16.510 -5.280 1.00 26.96 249 THR A O 1
ATOM 1905 N N . PHE A 1 251 ? 38.529 -15.329 -4.195 1.00 28.54 250 PHE A N 1
ATOM 1906 C CA . PHE A 1 251 ? 39.143 -14.039 -4.444 1.00 32.25 250 PHE A CA 1
ATOM 1907 C C . PHE A 1 251 ? 39.187 -13.264 -3.127 1.00 30.06 250 PHE A C 1
ATOM 1908 O O . PHE A 1 251 ? 38.177 -13.165 -2.412 1.00 29.82 250 PHE A O 1
ATOM 1916 N N . LYS A 1 252 ? 40.369 -12.753 -2.809 1.00 30.87 251 LYS A N 1
ATOM 1917 C CA . LYS A 1 252 ? 40.635 -12.118 -1.508 1.00 35.02 251 LYS A CA 1
ATOM 1918 C C . LYS A 1 252 ? 40.134 -12.996 -0.369 1.00 38.77 251 LYS A C 1
ATOM 1919 O O . LYS A 1 252 ? 39.529 -12.526 0.592 1.00 34.55 251 LYS A O 1
ATOM 1925 N N . GLY A 1 253 ? 40.372 -14.295 -0.514 1.00 37.00 252 GLY A N 1
ATOM 1926 C CA . GLY A 1 253 ? 40.036 -15.260 0.514 1.00 36.52 252 GLY A CA 1
ATOM 1927 C C . GLY A 1 253 ? 38.559 -15.549 0.651 1.00 34.78 252 GLY A C 1
ATOM 1928 O O . GLY A 1 253 ? 38.147 -16.256 1.568 1.00 39.95 252 GLY A O 1
ATOM 1929 N N . GLN A 1 254 ? 37.752 -15.025 -0.266 1.00 29.24 253 GLN A N 1
ATOM 1930 C CA . GLN A 1 254 ? 36.307 -15.215 -0.203 1.00 28.28 253 GLN A CA 1
ATOM 1931 C C . GLN A 1 254 ? 35.826 -16.012 -1.429 1.00 29.06 253 GLN A C 1
ATOM 1932 O O . GLN A 1 254 ? 36.438 -15.935 -2.495 1.00 30.18 253 GLN A O 1
ATOM 1938 N N . PRO A 1 255 ? 34.721 -16.762 -1.290 1.00 30.25 254 PRO A N 1
ATOM 1939 C CA . PRO A 1 255 ? 34.330 -17.599 -2.432 1.00 32.04 254 PRO A CA 1
ATOM 1940 C C . PRO A 1 255 ? 33.859 -16.772 -3.615 1.00 32.78 254 PRO A C 1
ATOM 1941 O O . PRO A 1 255 ? 33.320 -15.689 -3.413 1.00 29.33 254 PRO A O 1
ATOM 1945 N N . SER A 1 256 ? 34.048 -17.279 -4.830 1.00 28.56 255 SER A N 1
ATOM 1946 C CA . SER A 1 256 ? 33.351 -16.725 -5.975 1.00 24.84 255 SER A CA 1
ATOM 1947 C C . SER A 1 256 ? 31.883 -16.978 -5.732 1.00 25.04 255 SER A C 1
ATOM 1948 O O . SER A 1 256 ? 31.510 -18.009 -5.189 1.00 29.70 255 SER A O 1
ATOM 1951 N N . LYS A 1 257 ? 31.049 -16.017 -6.106 1.00 24.34 256 LYS A N 1
ATOM 1952 C CA . LYS A 1 257 ? 29.632 -16.075 -5.795 1.00 26.48 256 LYS A CA 1
ATOM 1953 C C . LYS A 1 257 ? 28.824 -16.042 -7.071 1.00 30.53 256 LYS A C 1
ATOM 1954 O O . LYS A 1 257 ? 28.363 -14.976 -7.506 1.00 28.42 256 LYS A O 1
ATOM 1960 N N . PRO A 1 258 ? 28.644 -17.205 -7.689 1.00 30.76 257 PRO A N 1
ATOM 1961 C CA . PRO A 1 258 ? 27.866 -17.136 -8.921 1.00 27.73 257 PRO A CA 1
ATOM 1962 C C . PRO A 1 258 ? 26.395 -16.854 -8.671 1.00 30.30 257 PRO A C 1
ATOM 1963 O O . PRO A 1 258 ? 25.839 -17.214 -7.633 1.00 29.73 257 PRO A O 1
ATOM 1967 N N . PHE A 1 259 ? 25.770 -16.187 -9.632 1.00 29.14 258 PHE A N 1
ATOM 1968 C CA . PHE A 1 259 ? 24.328 -16.039 -9.629 1.00 27.38 258 PHE A CA 1
ATOM 1969 C C . PHE A 1 259 ? 23.707 -17.356 -10.066 1.00 35.13 258 PHE A C 1
ATOM 1970 O O . PHE A 1 259 ? 24.019 -17.887 -11.132 1.00 30.54 258 PHE A O 1
ATOM 1978 N N . VAL A 1 260 ? 22.817 -17.881 -9.237 1.00 30.94 259 VAL A N 1
ATOM 1979 C CA . VAL A 1 260 ? 22.291 -19.218 -9.436 1.00 29.74 259 VAL A CA 1
ATOM 1980 C C . VAL A 1 260 ? 20.977 -19.144 -10.170 1.00 27.11 259 VAL A C 1
ATOM 1981 O O . VAL A 1 260 ? 20.058 -18.434 -9.775 1.00 28.13 259 VAL A O 1
ATOM 1985 N N . GLY A 1 261 ? 20.895 -19.885 -11.264 1.00 27.95 260 GLY A N 1
ATOM 1986 C CA . GLY A 1 261 ? 19.695 -19.900 -12.063 1.00 23.54 260 GLY A CA 1
ATOM 1987 C C . GLY A 1 261 ? 18.931 -21.190 -11.866 1.00 25.85 260 GLY A C 1
ATOM 1988 O O . GLY A 1 261 ? 19.508 -22.249 -11.630 1.00 30.14 260 GLY A O 1
ATOM 1989 N N . VAL A 1 262 ? 17.620 -21.082 -11.964 1.00 25.43 261 VAL A N 1
ATOM 1990 C CA . VAL A 1 262 ? 16.743 -22.237 -11.982 1.00 30.69 261 VAL A CA 1
ATOM 1991 C C . VAL A 1 262 ? 16.073 -22.265 -13.340 1.00 25.04 261 VAL A C 1
ATOM 1992 O O . VAL A 1 262 ? 15.234 -21.419 -13.634 1.00 24.37 261 VAL A O 1
ATOM 1996 N N . LEU A 1 263 ? 16.452 -23.233 -14.170 1.00 23.36 262 LEU A N 1
ATOM 1997 C CA . LEU A 1 263 ? 15.735 -23.480 -15.418 1.00 29.67 262 LEU A CA 1
ATOM 1998 C C . LEU A 1 263 ? 14.272 -23.734 -15.090 1.00 28.05 262 LEU A C 1
ATOM 1999 O O . LEU A 1 263 ? 13.959 -24.579 -14.259 1.00 30.07 262 LEU A O 1
ATOM 2004 N N . SER A 1 264 ? 13.394 -22.993 -15.751 1.00 20.80 263 SER A N 1
ATOM 2005 C CA . SER A 1 264 ? 11.978 -22.955 -15.438 1.00 28.12 263 SER A CA 1
ATOM 2006 C C . SER A 1 264 ? 11.163 -22.969 -16.710 1.00 25.94 263 SER A C 1
ATOM 2007 O O . SER A 1 264 ? 11.615 -22.519 -17.765 1.00 29.93 263 SER A O 1
ATOM 2010 N N . ALA A 1 265 ? 9.951 -23.490 -16.611 1.00 27.70 264 ALA A N 1
ATOM 2011 C CA . ALA A 1 265 ? 9.069 -23.592 -17.751 1.00 24.89 264 ALA A CA 1
ATOM 2012 C C . ALA A 1 265 ? 7.788 -22.839 -17.470 1.00 30.96 264 ALA A C 1
ATOM 2013 O O . ALA A 1 265 ? 7.036 -23.177 -16.551 1.00 27.24 264 ALA A O 1
ATOM 2015 N N . GLY A 1 266 ? 7.549 -21.804 -18.268 1.00 30.59 265 GLY A N 1
ATOM 2016 C CA . GLY A 1 266 ? 6.368 -20.982 -18.113 1.00 27.20 265 GLY A CA 1
ATOM 2017 C C . GLY A 1 266 ? 5.357 -21.283 -19.188 1.00 30.77 265 GLY A C 1
ATOM 2018 O O . GLY A 1 266 ? 5.716 -21.710 -20.277 1.00 30.47 265 GLY A O 1
ATOM 2019 N N . ILE A 1 267 ? 4.086 -21.032 -18.880 1.00 28.73 266 ILE A N 1
ATOM 2020 C CA . ILE A 1 267 ? 3.017 -21.235 -19.836 1.00 29.31 266 ILE A CA 1
ATOM 2021 C C . ILE A 1 267 ? 2.503 -19.884 -20.279 1.00 27.84 266 ILE A C 1
ATOM 2022 O O . ILE A 1 267 ? 2.134 -19.026 -19.461 1.00 28.62 266 ILE A O 1
ATOM 2027 N N . ASN A 1 268 ? 2.492 -19.713 -21.587 1.00 31.00 267 ASN A N 1
ATOM 2028 C CA . ASN A 1 268 ? 2.057 -18.485 -22.214 1.00 32.04 267 ASN A CA 1
ATOM 2029 C C . ASN A 1 268 ? 0.611 -18.207 -21.856 1.00 40.64 267 ASN A C 1
ATOM 2030 O O . ASN A 1 268 ? -0.256 -19.062 -22.036 1.00 32.66 267 ASN A O 1
ATOM 2035 N N . ALA A 1 269 ? 0.358 -17.004 -21.357 1.00 38.24 268 ALA A N 1
ATOM 2036 C CA . ALA A 1 269 ? -0.989 -16.585 -20.995 1.00 39.36 268 ALA A CA 1
ATOM 2037 C C . ALA A 1 269 ? -1.936 -16.606 -22.186 1.00 36.64 268 ALA A C 1
ATOM 2038 O O . ALA A 1 269 ? -3.141 -16.732 -22.015 1.00 38.17 268 ALA A O 1
ATOM 2040 N N . ALA A 1 270 ? -1.398 -16.487 -23.392 1.00 39.37 269 ALA A N 1
ATOM 2041 C CA . ALA A 1 270 ? -2.236 -16.471 -24.586 1.00 37.09 269 ALA A CA 1
ATOM 2042 C C . ALA A 1 270 ? -2.413 -17.863 -25.192 1.00 43.08 269 ALA A C 1
ATOM 2043 O O . ALA A 1 270 ? -2.951 -17.996 -26.288 1.00 41.55 269 ALA A O 1
ATOM 2045 N N . SER A 1 271 ? -1.954 -18.897 -24.490 1.00 41.10 270 SER A N 1
ATOM 2046 C CA . SER A 1 271 ? -2.046 -20.254 -25.009 1.00 45.20 270 SER A CA 1
ATOM 2047 C C . SER A 1 271 ? -3.460 -20.826 -24.845 1.00 40.12 270 SER A C 1
ATOM 2048 O O . SER A 1 271 ? -4.037 -20.743 -23.761 1.00 39.36 270 SER A O 1
ATOM 2051 N N . PRO A 1 272 ? -4.003 -21.429 -25.914 1.00 42.31 271 PRO A N 1
ATOM 2052 C CA . PRO A 1 272 ? -5.267 -22.174 -25.830 1.00 45.65 271 PRO A CA 1
ATOM 2053 C C . PRO A 1 272 ? -5.068 -23.604 -25.333 1.00 46.40 271 PRO A C 1
ATOM 2054 O O . PRO A 1 272 ? -6.008 -24.404 -25.351 1.00 49.55 271 PRO A O 1
ATOM 2058 N N . ASN A 1 273 ? -3.855 -23.916 -24.881 1.00 44.03 272 ASN A N 1
ATOM 2059 C CA . ASN A 1 273 ? -3.496 -25.283 -24.540 1.00 42.94 272 ASN A CA 1
ATOM 2060 C C . ASN A 1 273 ? -2.946 -25.400 -23.133 1.00 44.75 272 ASN A C 1
ATOM 2061 O O . ASN A 1 273 ? -2.117 -26.266 -22.852 1.00 44.93 272 ASN A O 1
ATOM 2066 N N . LYS A 1 274 ? -3.415 -24.538 -22.240 1.00 38.37 273 LYS A N 1
ATOM 2067 C CA . LYS A 1 274 ? -2.856 -24.491 -20.898 1.00 41.11 273 LYS A CA 1
ATOM 2068 C C . LYS A 1 274 ? -2.975 -25.819 -20.144 1.00 46.71 273 LYS A C 1
ATOM 2069 O O . LYS A 1 274 ? -2.044 -26.209 -19.423 1.00 42.23 273 LYS A O 1
ATOM 2075 N N . GLU A 1 275 ? -4.094 -26.523 -20.297 1.00 44.82 274 GLU A N 1
ATOM 2076 C CA . GLU A 1 275 ? -4.257 -27.782 -19.572 1.00 41.34 274 GLU A CA 1
ATOM 2077 C C . GLU A 1 275 ? -3.310 -28.848 -20.112 1.00 37.05 274 GLU A C 1
ATOM 2078 O O . GLU A 1 275 ? -2.727 -29.611 -19.342 1.00 40.89 274 GLU A O 1
ATOM 2084 N N . LEU A 1 276 ? -3.161 -28.886 -21.433 1.00 33.56 275 LEU A N 1
ATOM 2085 C CA . LEU A 1 276 ? -2.216 -29.787 -22.084 1.00 42.72 275 LEU A CA 1
ATOM 2086 C C . LEU A 1 276 ? -0.764 -29.483 -21.708 1.00 40.13 275 LEU A C 1
ATOM 2087 O O . LEU A 1 276 ? 0.035 -30.401 -21.520 1.00 41.73 275 LEU A O 1
ATOM 2092 N N . ALA A 1 277 ? -0.416 -28.202 -21.624 1.00 36.09 276 ALA A N 1
ATOM 2093 C CA . ALA A 1 277 ? 0.946 -27.816 -21.251 1.00 34.04 276 ALA A CA 1
ATOM 2094 C C . ALA A 1 277 ? 1.201 -28.274 -19.825 1.00 37.96 276 ALA A C 1
ATOM 2095 O O . ALA A 1 277 ? 2.287 -28.725 -19.488 1.00 36.22 276 ALA A O 1
ATOM 2097 N N . LYS A 1 278 ? 0.169 -28.170 -18.997 1.00 37.87 277 LYS A N 1
ATOM 2098 C CA . LYS A 1 278 ? 0.226 -28.586 -17.606 1.00 38.37 277 LYS A CA 1
ATOM 2099 C C . LYS A 1 278 ? 0.433 -30.097 -17.518 1.00 36.64 277 LYS A C 1
ATOM 2100 O O . LYS A 1 278 ? 1.228 -30.583 -16.722 1.00 41.24 277 LYS A O 1
ATOM 2102 N N . GLU A 1 279 ? -0.298 -30.833 -18.348 1.00 38.39 278 GLU A N 1
ATOM 2103 C CA . GLU A 1 279 ? -0.190 -32.285 -18.385 1.00 46.67 278 GLU A CA 1
ATOM 2104 C C . GLU A 1 279 ? 1.237 -32.671 -18.774 1.00 43.46 278 GLU A C 1
ATOM 2105 O O . GLU A 1 279 ? 1.906 -33.425 -18.062 1.00 41.95 278 GLU A O 1
ATOM 2111 N N . PHE A 1 280 ? 1.704 -32.124 -19.896 1.00 41.15 279 PHE A N 1
ATOM 2112 C CA . PHE A 1 280 ? 3.058 -32.374 -20.375 1.00 38.86 279 PHE A CA 1
ATOM 2113 C C . PHE A 1 280 ? 4.108 -32.121 -19.301 1.00 35.97 279 PHE A C 1
ATOM 2114 O O . PHE A 1 280 ? 4.951 -32.970 -19.026 1.00 39.92 279 PHE A O 1
ATOM 2122 N N . LEU A 1 281 ? 4.048 -30.955 -18.677 1.00 38.13 280 LEU A N 1
ATOM 2123 C CA . LEU A 1 281 ? 5.079 -30.565 -17.731 1.00 31.82 280 LEU A CA 1
ATOM 2124 C C . LEU A 1 281 ? 5.073 -31.401 -16.464 1.00 35.47 280 LEU A C 1
ATOM 2125 O O . LEU A 1 281 ? 6.129 -31.856 -16.024 1.00 35.50 280 LEU A O 1
ATOM 2130 N N . GLU A 1 282 ? 3.898 -31.620 -15.883 1.00 34.11 281 GLU A N 1
ATOM 2131 C CA . GLU A 1 282 ? 3.818 -32.350 -14.615 1.00 42.57 281 GLU A CA 1
ATOM 2132 C C . GLU A 1 282 ? 3.943 -33.863 -14.770 1.00 37.43 281 GLU A C 1
ATOM 2133 O O . GLU A 1 282 ? 4.573 -34.526 -13.943 1.00 40.28 281 GLU A O 1
ATOM 2139 N N . ASN A 1 283 ? 3.328 -34.411 -15.813 1.00 39.67 282 ASN A N 1
ATOM 2140 C CA . ASN A 1 283 ? 3.224 -35.864 -15.935 1.00 46.99 282 ASN A CA 1
ATOM 2141 C C . ASN A 1 283 ? 4.144 -36.499 -16.971 1.00 47.14 282 ASN A C 1
ATOM 2142 O O . ASN A 1 283 ? 4.159 -37.720 -17.089 1.00 39.23 282 ASN A O 1
ATOM 2147 N N . TYR A 1 284 ? 4.916 -35.692 -17.702 1.00 36.70 283 TYR A N 1
ATOM 2148 C CA . TYR A 1 284 ? 5.875 -36.239 -18.673 1.00 37.41 283 TYR A CA 1
ATOM 2149 C C . TYR A 1 284 ? 7.282 -35.734 -18.445 1.00 39.39 283 TYR A C 1
ATOM 2150 O O . TYR A 1 284 ? 8.207 -36.528 -18.348 1.00 34.93 283 TYR A O 1
ATOM 2159 N N . LEU A 1 285 ? 7.454 -34.420 -18.345 1.00 35.41 284 LEU A N 1
ATOM 2160 C CA . LEU A 1 285 ? 8.790 -33.870 -18.168 1.00 30.03 284 LEU A CA 1
ATOM 2161 C C . LEU A 1 285 ? 9.301 -34.041 -16.745 1.00 27.84 284 LEU A C 1
ATOM 2162 O O . LEU A 1 285 ? 10.411 -34.536 -16.534 1.00 32.58 284 LEU A O 1
ATOM 2167 N N . LEU A 1 286 ? 8.510 -33.608 -15.769 1.00 32.52 285 LEU A N 1
ATOM 2168 C CA . LEU A 1 286 ? 8.955 -33.648 -14.377 1.00 32.57 285 LEU A CA 1
ATOM 2169 C C . LEU A 1 286 ? 8.723 -35.039 -13.769 1.00 39.37 285 LEU A C 1
ATOM 2170 O O . LEU A 1 286 ? 8.035 -35.205 -12.758 1.00 37.29 285 LEU A O 1
ATOM 2175 N N . THR A 1 287 ? 9.324 -36.028 -14.422 1.00 37.38 286 THR A N 1
ATOM 2176 C CA . THR A 1 287 ? 9.328 -37.408 -13.969 1.00 37.47 286 THR A CA 1
ATOM 2177 C C . THR A 1 287 ? 10.755 -37.893 -14.126 1.00 44.63 286 THR A C 1
ATOM 2178 O O . THR A 1 287 ? 11.558 -37.265 -14.831 1.00 38.69 286 THR A O 1
ATOM 2182 N N . ASP A 1 288 ? 11.086 -39.003 -13.478 1.00 38.04 287 ASP A N 1
ATOM 2183 C CA . ASP A 1 288 ? 12.434 -39.528 -13.574 1.00 38.18 287 ASP A CA 1
ATOM 2184 C C . ASP A 1 288 ? 12.797 -39.762 -15.033 1.00 40.83 287 ASP A C 1
ATOM 2185 O O . ASP A 1 288 ? 13.930 -39.517 -15.447 1.00 37.94 287 ASP A O 1
ATOM 2190 N N . GLU A 1 289 ? 11.823 -40.208 -15.817 1.00 36.85 288 GLU A N 1
ATOM 2191 C CA . GLU A 1 289 ? 12.095 -40.606 -17.191 1.00 41.63 288 GLU A CA 1
ATOM 2192 C C . GLU A 1 289 ? 12.194 -39.379 -18.075 1.00 36.81 288 GLU A C 1
ATOM 2193 O O . GLU A 1 289 ? 13.069 -39.296 -18.919 1.00 37.19 288 GLU A O 1
ATOM 2199 N N . GLY A 1 290 ? 11.287 -38.431 -17.888 1.00 34.11 289 GLY A N 1
ATOM 2200 C CA . GLY A 1 290 ? 11.323 -37.215 -18.678 1.00 37.28 289 GLY A CA 1
ATOM 2201 C C . GLY A 1 290 ? 12.638 -36.488 -18.478 1.00 31.52 289 GLY A C 1
ATOM 2202 O O . GLY A 1 290 ? 13.303 -36.090 -19.434 1.00 32.72 289 GLY A O 1
ATOM 2203 N N . LEU A 1 291 ? 13.029 -36.327 -17.219 1.00 31.63 290 LEU A N 1
ATOM 2204 C CA . LEU A 1 291 ? 14.241 -35.598 -16.901 1.00 30.19 290 LEU A CA 1
ATOM 2205 C C . LEU A 1 291 ? 15.490 -36.335 -17.346 1.00 34.80 290 LEU A C 1
ATOM 2206 O O . LEU A 1 291 ? 16.474 -35.711 -17.748 1.00 30.13 290 LEU A O 1
ATOM 2211 N N . GLU A 1 292 ? 15.459 -37.661 -17.292 1.00 34.95 291 GLU A N 1
ATOM 2212 C CA . GLU A 1 292 ? 16.588 -38.440 -17.760 1.00 36.39 291 GLU A CA 1
ATOM 2213 C C . GLU A 1 292 ? 16.832 -38.226 -19.251 1.00 30.48 291 GLU A C 1
ATOM 2214 O O . GLU A 1 292 ? 17.985 -38.142 -19.694 1.00 33.39 291 GLU A O 1
ATOM 2220 N N . ALA A 1 293 ? 15.748 -38.171 -20.020 1.00 31.65 292 ALA A N 1
ATOM 2221 C CA . ALA A 1 293 ? 15.839 -37.923 -21.455 1.00 34.76 292 ALA A CA 1
ATOM 2222 C C . ALA A 1 293 ? 16.555 -36.595 -21.735 1.00 32.76 292 ALA A C 1
ATOM 2223 O O . ALA A 1 293 ? 17.453 -36.521 -22.566 1.00 31.03 292 ALA A O 1
ATOM 2225 N N . VAL A 1 294 ? 16.160 -35.545 -21.027 1.00 35.45 293 VAL A N 1
ATOM 2226 C CA . VAL A 1 294 ? 16.772 -34.232 -21.226 1.00 29.63 293 VAL A CA 1
ATOM 2227 C C . VAL A 1 294 ? 18.224 -34.241 -20.755 1.00 25.98 293 VAL A C 1
ATOM 2228 O O . VAL A 1 294 ? 19.123 -33.788 -21.474 1.00 26.47 293 VAL A O 1
ATOM 2232 N N . ASN A 1 295 ? 18.451 -34.781 -19.558 1.00 25.75 294 ASN A N 1
ATOM 2233 C CA . ASN A 1 295 ? 19.774 -34.812 -18.941 1.00 33.19 294 ASN A CA 1
ATOM 2234 C C . ASN A 1 295 ? 20.822 -35.565 -19.773 1.00 29.02 294 ASN A C 1
ATOM 2235 O O . ASN A 1 295 ? 21.991 -35.193 -19.811 1.00 28.64 294 ASN A O 1
ATOM 2240 N N . LYS A 1 296 ? 20.401 -36.647 -20.416 1.00 31.16 295 LYS A N 1
ATOM 2241 C CA . LYS A 1 296 ? 21.303 -37.454 -21.232 1.00 33.29 295 LYS A CA 1
ATOM 2242 C C . LYS A 1 296 ? 21.760 -36.698 -22.476 1.00 29.42 295 LYS A C 1
ATOM 2243 O O . LYS A 1 296 ? 22.816 -36.996 -23.049 1.00 30.79 295 LYS A O 1
ATOM 2249 N N . ASP A 1 297 ? 20.958 -35.722 -22.890 1.00 27.66 296 ASP A N 1
ATOM 2250 C CA . ASP A 1 297 ? 21.290 -34.877 -24.035 1.00 24.54 296 ASP A CA 1
ATOM 2251 C C . ASP A 1 297 ? 22.279 -33.791 -23.596 1.00 27.71 296 ASP A C 1
ATOM 2252 O O . ASP A 1 297 ? 23.442 -33.801 -24.011 1.00 30.58 296 ASP A O 1
ATOM 2257 N N . LYS A 1 298 ? 21.812 -32.864 -22.755 1.00 26.90 297 LYS A N 1
ATOM 2258 C CA . LYS A 1 298 ? 22.686 -31.896 -22.085 1.00 23.93 297 LYS A CA 1
ATOM 2259 C C . LYS A 1 298 ? 22.341 -31.920 -20.588 1.00 25.12 297 LYS A C 1
ATOM 2260 O O . LYS A 1 298 ? 21.176 -31.770 -20.220 1.00 26.20 297 LYS A O 1
ATOM 2266 N N . PRO A 1 299 ? 23.341 -32.143 -19.733 1.00 26.13 298 PRO A N 1
ATOM 2267 C CA . PRO A 1 299 ? 23.019 -32.257 -18.308 1.00 29.12 298 PRO A CA 1
ATOM 2268 C C . PRO A 1 299 ? 22.362 -31.003 -17.722 1.00 29.95 298 PRO A C 1
ATOM 2269 O O . PRO A 1 299 ? 22.716 -29.872 -18.061 1.00 28.25 298 PRO A O 1
ATOM 2273 N N . LEU A 1 300 ? 21.387 -31.231 -16.851 1.00 26.93 299 LEU A N 1
ATOM 2274 C CA . LEU A 1 300 ? 20.582 -30.162 -16.278 1.00 28.00 299 LEU A CA 1
ATOM 2275 C C . LEU A 1 300 ? 21.175 -29.488 -15.041 1.00 28.75 299 LEU A C 1
ATOM 2276 O O . LEU A 1 300 ? 20.782 -28.377 -14.707 1.00 26.94 299 LEU A O 1
ATOM 2281 N N . GLY A 1 301 ? 22.093 -30.165 -14.362 1.00 27.66 300 GLY A N 1
ATOM 2282 C CA . GLY A 1 301 ? 22.581 -29.719 -13.064 1.00 30.79 300 GLY A CA 1
ATOM 2283 C C . GLY A 1 301 ? 21.882 -30.476 -11.937 1.00 38.03 300 GLY A C 1
ATOM 2284 O O . GLY A 1 301 ? 21.696 -31.690 -12.026 1.00 30.97 300 GLY A O 1
ATOM 2285 N N . ALA A 1 302 ? 21.489 -29.772 -10.877 1.00 34.85 301 ALA A N 1
ATOM 2286 C CA . ALA A 1 302 ? 20.721 -30.399 -9.793 1.00 36.28 301 ALA A CA 1
ATOM 2287 C C . ALA A 1 302 ? 19.223 -30.249 -10.031 1.00 32.83 301 ALA A C 1
ATOM 2288 O O . ALA A 1 302 ? 18.658 -29.160 -9.885 1.00 37.07 301 ALA A O 1
ATOM 2290 N N . VAL A 1 303 ? 18.559 -31.342 -10.386 1.00 27.19 302 VAL A N 1
ATOM 2291 C CA . VAL A 1 303 ? 17.176 -31.236 -10.823 1.00 23.87 302 VAL A CA 1
ATOM 2292 C C . VAL A 1 303 ? 16.231 -30.942 -9.670 1.00 32.48 302 VAL A C 1
ATOM 2293 O O . VAL A 1 303 ? 16.523 -31.246 -8.513 1.00 35.21 302 VAL A O 1
ATOM 2297 N N . ALA A 1 304 ? 15.099 -30.337 -10.000 1.00 28.97 303 ALA A N 1
ATOM 2298 C CA . ALA A 1 304 ? 14.152 -29.878 -8.988 1.00 37.20 303 ALA A CA 1
ATOM 2299 C C . ALA A 1 304 ? 13.330 -31.029 -8.403 1.00 42.66 303 ALA A C 1
ATOM 2300 O O . ALA A 1 304 ? 12.892 -30.960 -7.252 1.00 39.84 303 ALA A O 1
ATOM 2302 N N . LEU A 1 305 ? 13.110 -32.067 -9.210 1.00 35.87 304 LEU A N 1
ATOM 2303 C CA . LEU A 1 305 ? 12.348 -33.243 -8.796 1.00 38.24 304 LEU A CA 1
ATOM 2304 C C . LEU A 1 305 ? 13.175 -34.076 -7.824 1.00 36.54 304 LEU A C 1
ATOM 2305 O O . LEU A 1 305 ? 14.189 -34.666 -8.207 1.00 36.14 304 LEU A O 1
ATOM 2310 N N . LYS A 1 306 ? 12.735 -34.110 -6.568 1.00 39.70 305 LYS A N 1
ATOM 2311 C CA . LYS A 1 306 ? 13.440 -34.814 -5.492 1.00 39.67 305 LYS A CA 1
ATOM 2312 C C . LYS A 1 306 ? 13.847 -36.241 -5.874 1.00 32.91 305 LYS A C 1
ATOM 2313 O O . LYS A 1 306 ? 14.983 -36.641 -5.648 1.00 41.64 305 LYS A O 1
ATOM 2319 N N . SER A 1 307 ? 12.927 -36.993 -6.464 1.00 36.97 306 SER A N 1
ATOM 2320 C CA . SER A 1 307 ? 13.203 -38.397 -6.762 1.00 38.60 306 SER A CA 1
ATOM 2321 C C . SER A 1 307 ? 14.399 -38.569 -7.699 1.00 44.70 306 SER A C 1
ATOM 2322 O O . SER A 1 307 ? 15.223 -39.443 -7.483 1.00 38.25 306 SER A O 1
ATOM 2325 N N . TYR A 1 308 ? 14.517 -37.726 -8.719 1.00 38.37 307 TYR A N 1
ATOM 2326 C CA . TYR A 1 308 ? 15.585 -37.909 -9.694 1.00 38.15 307 TYR A CA 1
ATOM 2327 C C . TYR A 1 308 ? 16.866 -37.228 -9.204 1.00 37.14 307 TYR A C 1
ATOM 2328 O O . TYR A 1 308 ? 17.967 -37.709 -9.447 1.00 35.45 307 TYR A O 1
ATOM 2337 N N . GLU A 1 309 ? 16.717 -36.126 -8.474 1.00 31.83 308 GLU A N 1
ATOM 2338 C CA . GLU A 1 309 ? 17.859 -35.475 -7.854 1.00 31.60 308 GLU A CA 1
ATOM 2339 C C . GLU A 1 309 ? 18.611 -36.456 -6.957 1.00 39.51 308 GLU A C 1
ATOM 2340 O O . GLU A 1 309 ? 19.839 -36.449 -6.910 1.00 37.66 308 GLU A O 1
ATOM 2346 N N . GLU A 1 310 ? 17.866 -37.299 -6.246 1.00 41.54 309 GLU A N 1
ATOM 2347 C CA . GLU A 1 310 ? 18.473 -38.272 -5.342 1.00 44.83 309 GLU A CA 1
ATOM 2348 C C . GLU A 1 310 ? 19.264 -39.301 -6.142 1.00 35.90 309 GLU A C 1
ATOM 2349 O O . GLU A 1 310 ? 20.387 -39.645 -5.776 1.00 43.46 309 GLU A O 1
ATOM 2352 N N . GLU A 1 311 ? 18.693 -39.758 -7.254 1.00 39.14 310 GLU A N 1
ATOM 2353 C CA . GLU A 1 311 ? 19.381 -40.702 -8.130 1.00 38.77 310 GLU A CA 1
ATOM 2354 C C . GLU A 1 311 ? 20.737 -40.183 -8.611 1.00 48.56 310 GLU A C 1
ATOM 2355 O O . GLU A 1 311 ? 21.711 -40.927 -8.642 1.00 41.81 310 GLU A O 1
ATOM 2361 N N . LEU A 1 312 ? 20.804 -38.902 -8.970 1.00 45.70 311 LEU A N 1
ATOM 2362 C CA . LEU A 1 312 ? 22.011 -38.344 -9.568 1.00 34.79 311 LEU A CA 1
ATOM 2363 C C . LEU A 1 312 ? 22.956 -37.711 -8.562 1.00 41.02 311 LEU A C 1
ATOM 2364 O O . LEU A 1 312 ? 24.067 -37.333 -8.923 1.00 39.38 311 LEU A O 1
ATOM 2369 N N . ALA A 1 313 ? 22.523 -37.590 -7.309 1.00 47.90 312 ALA A N 1
ATOM 2370 C CA . ALA A 1 313 ? 23.289 -36.846 -6.298 1.00 41.03 312 ALA A CA 1
ATOM 2371 C C . ALA A 1 313 ? 24.737 -37.317 -6.173 1.00 42.46 312 ALA A C 1
ATOM 2372 O O . ALA A 1 313 ? 25.624 -36.535 -5.843 1.00 42.48 312 ALA A O 1
ATOM 2374 N N . LYS A 1 314 ? 24.982 -38.589 -6.460 1.00 41.23 313 LYS A N 1
ATOM 2375 C CA . LYS A 1 314 ? 26.323 -39.148 -6.314 1.00 41.67 313 LYS A CA 1
ATOM 2376 C C . LYS A 1 314 ? 27.327 -38.583 -7.330 1.00 39.90 313 LYS A C 1
ATOM 2377 O O . LYS A 1 314 ? 28.538 -38.650 -7.114 1.00 42.94 313 LYS A O 1
ATOM 2379 N N . ASP A 1 315 ? 26.836 -38.034 -8.437 1.00 41.66 314 ASP A N 1
ATOM 2380 C CA . ASP A 1 315 ? 27.722 -37.466 -9.461 1.00 36.74 314 ASP A CA 1
ATOM 2381 C C . ASP A 1 315 ? 28.560 -36.324 -8.856 1.00 36.01 314 ASP A C 1
ATOM 2382 O O . ASP A 1 315 ? 28.012 -35.308 -8.436 1.00 41.13 314 ASP A O 1
ATOM 2387 N N . PRO A 1 316 ? 29.891 -36.478 -8.808 1.00 29.32 315 PRO A N 1
ATOM 2388 C CA . PRO A 1 316 ? 30.721 -35.408 -8.242 1.00 29.55 315 PRO A CA 1
ATOM 2389 C C . PRO A 1 316 ? 30.652 -34.079 -9.008 1.00 37.11 315 PRO A C 1
ATOM 2390 O O . PRO A 1 316 ? 30.955 -33.036 -8.441 1.00 31.33 315 PRO A O 1
ATOM 2394 N N . ARG A 1 317 ? 30.259 -34.116 -10.276 1.00 33.80 316 ARG A N 1
ATOM 2395 C CA . ARG A 1 317 ? 30.116 -32.891 -11.046 1.00 33.82 316 ARG A CA 1
ATOM 2396 C C . ARG A 1 317 ? 28.922 -32.132 -10.494 1.00 27.21 316 ARG A C 1
ATOM 2397 O O . ARG A 1 317 ? 28.937 -30.910 -10.388 1.00 35.52 316 ARG A O 1
ATOM 2405 N N . ILE A 1 318 ? 27.884 -32.866 -10.135 1.00 26.78 317 ILE A N 1
ATOM 2406 C CA . ILE A 1 318 ? 26.695 -32.248 -9.592 1.00 35.57 317 ILE A CA 1
ATOM 2407 C C . ILE A 1 318 ? 27.002 -31.759 -8.173 1.00 37.87 317 ILE A C 1
ATOM 2408 O O . ILE A 1 318 ? 26.545 -30.694 -7.764 1.00 35.43 317 ILE A O 1
ATOM 2413 N N . ALA A 1 319 ? 27.807 -32.524 -7.445 1.00 34.66 318 ALA A N 1
ATOM 2414 C CA . ALA A 1 319 ? 28.218 -32.134 -6.104 1.00 36.80 318 ALA A CA 1
ATOM 2415 C C . ALA A 1 319 ? 28.966 -30.794 -6.127 1.00 37.40 318 ALA A C 1
ATOM 2416 O O . ALA A 1 319 ? 28.739 -29.927 -5.282 1.00 32.58 318 ALA A O 1
ATOM 2418 N N . ALA A 1 320 ? 29.866 -30.634 -7.089 1.00 31.30 319 ALA A N 1
ATOM 2419 C CA . ALA A 1 320 ? 30.586 -29.377 -7.261 1.00 34.18 319 ALA A CA 1
ATOM 2420 C C . ALA A 1 320 ? 29.612 -28.252 -7.629 1.00 29.20 319 ALA A C 1
ATOM 2421 O O . ALA A 1 320 ? 29.732 -27.116 -7.147 1.00 28.27 319 ALA A O 1
ATOM 2423 N N . THR A 1 321 ? 28.645 -28.582 -8.470 1.00 24.38 320 THR A N 1
ATOM 2424 C CA . THR A 1 321 ? 27.614 -27.636 -8.862 1.00 28.75 320 THR A CA 1
ATOM 2425 C C . THR A 1 321 ? 26.837 -27.134 -7.635 1.00 33.90 320 THR A C 1
ATOM 2426 O O . THR A 1 321 ? 26.554 -25.944 -7.520 1.00 27.32 320 THR A O 1
ATOM 2430 N N . MET A 1 322 ? 26.515 -28.034 -6.714 1.00 30.07 321 MET A N 1
ATOM 2431 C CA . MET A 1 322 ? 25.779 -27.654 -5.509 1.00 31.08 321 MET A CA 1
ATOM 2432 C C . MET A 1 322 ? 26.654 -26.847 -4.568 1.00 30.76 321 MET A C 1
ATOM 2433 O O . MET A 1 322 ? 26.155 -25.933 -3.911 1.00 34.06 321 MET A O 1
ATOM 2438 N N . GLU A 1 323 ? 27.942 -27.185 -4.492 1.00 30.38 322 GLU A N 1
ATOM 2439 C CA . GLU A 1 323 ? 28.894 -26.410 -3.688 1.00 32.25 322 GLU A CA 1
ATOM 2440 C C . GLU A 1 323 ? 28.972 -24.961 -4.184 1.00 36.04 322 GLU A C 1
ATOM 2441 O O . GLU A 1 323 ? 28.905 -24.006 -3.397 1.00 29.04 322 GLU A O 1
ATOM 2447 N N . ASN A 1 324 ? 29.103 -24.790 -5.496 1.00 28.75 323 ASN A N 1
ATOM 2448 C CA . ASN A 1 324 ? 29.174 -23.450 -6.054 1.00 28.95 323 ASN A CA 1
ATOM 2449 C C . ASN A 1 324 ? 27.849 -22.702 -5.899 1.00 27.53 323 ASN A C 1
ATOM 2450 O O . ASN A 1 324 ? 27.846 -21.487 -5.638 1.00 32.37 323 ASN A O 1
ATOM 2455 N N . ALA A 1 325 ? 26.734 -23.417 -6.036 1.00 27.34 324 ALA A N 1
ATOM 2456 C CA . ALA A 1 325 ? 25.408 -22.827 -5.871 1.00 25.03 324 ALA A CA 1
ATOM 2457 C C . ALA A 1 325 ? 25.180 -22.334 -4.438 1.00 35.75 324 ALA A C 1
ATOM 2458 O O . ALA A 1 325 ? 24.579 -21.287 -4.214 1.00 27.93 324 ALA A O 1
ATOM 2460 N N . GLN A 1 326 ? 25.649 -23.105 -3.468 1.00 29.87 325 GLN A N 1
ATOM 2461 C CA . GLN A 1 326 ? 25.503 -22.728 -2.069 1.00 33.88 325 GLN A CA 1
ATOM 2462 C C . GLN A 1 326 ? 26.344 -21.487 -1.742 1.00 27.61 325 GLN A C 1
ATOM 2463 O O . GLN A 1 326 ? 25.967 -20.676 -0.908 1.00 35.89 325 GLN A O 1
ATOM 2466 N N . LYS A 1 327 ? 27.470 -21.338 -2.425 1.00 28.30 326 LYS A N 1
ATOM 2467 C CA . LYS A 1 327 ? 28.365 -20.215 -2.211 1.00 30.79 326 LYS A CA 1
ATOM 2468 C C . LYS A 1 327 ? 27.897 -18.948 -2.958 1.00 31.73 326 LYS A C 1
ATOM 2469 O O . LYS A 1 327 ? 28.276 -17.821 -2.614 1.00 30.24 326 LYS A O 1
ATOM 2475 N N . GLY A 1 328 ? 27.055 -19.132 -3.964 1.00 29.61 327 GLY A N 1
ATOM 2476 C CA . GLY A 1 328 ? 26.484 -18.017 -4.702 1.00 31.54 327 GLY A CA 1
ATOM 2477 C C . GLY A 1 328 ? 25.140 -17.559 -4.158 1.00 37.97 327 GLY A C 1
ATOM 2478 O O . GLY A 1 328 ? 24.772 -17.871 -3.023 1.00 35.67 327 GLY A O 1
ATOM 2479 N N . GLU A 1 329 ? 24.404 -16.820 -4.983 1.00 35.39 328 GLU A N 1
ATOM 2480 C CA . GLU A 1 329 ? 23.091 -16.304 -4.632 1.00 36.11 328 GLU A CA 1
ATOM 2481 C C . GLU A 1 329 ? 22.102 -16.715 -5.696 1.00 31.68 328 GLU A C 1
ATOM 2482 O O . GLU A 1 329 ? 22.407 -16.668 -6.882 1.00 28.69 328 GLU A O 1
ATOM 2488 N N . ILE A 1 330 ? 20.905 -17.089 -5.274 1.00 32.05 329 ILE A N 1
ATOM 2489 C CA . ILE A 1 330 ? 19.808 -17.289 -6.192 1.00 34.55 329 ILE A CA 1
ATOM 2490 C C . ILE A 1 330 ? 19.517 -15.950 -6.867 1.00 37.24 329 ILE A C 1
ATOM 2491 O O . ILE A 1 330 ? 19.608 -14.889 -6.239 1.00 33.91 329 ILE A O 1
ATOM 2496 N N . MET A 1 331 ? 19.198 -15.984 -8.155 1.00 29.13 330 MET A N 1
ATOM 2497 C CA . MET A 1 331 ? 18.913 -14.747 -8.854 1.00 30.22 330 MET A CA 1
ATOM 2498 C C . MET A 1 331 ? 17.572 -14.181 -8.418 1.00 25.25 330 MET A C 1
ATOM 2499 O O . MET A 1 331 ? 16.623 -14.924 -8.219 1.00 25.73 330 MET A O 1
ATOM 2504 N N . PRO A 1 332 ? 17.496 -12.850 -8.270 1.00 26.71 331 PRO A N 1
ATOM 2505 C CA . PRO A 1 332 ? 16.180 -12.224 -8.176 1.00 27.75 331 PRO A CA 1
ATOM 2506 C C . PRO A 1 332 ? 15.413 -12.557 -9.428 1.00 34.41 331 PRO A C 1
ATOM 2507 O O . PRO A 1 332 ? 16.061 -12.746 -10.459 1.00 30.13 331 PRO A O 1
ATOM 2511 N N . ASN A 1 333 ? 14.086 -12.614 -9.364 1.00 28.61 332 ASN A N 1
ATOM 2512 C CA . ASN A 1 333 ? 13.294 -12.737 -10.576 1.00 27.18 332 ASN A CA 1
ATOM 2513 C C . ASN A 1 333 ? 12.617 -11.432 -10.986 1.00 26.93 332 ASN A C 1
ATOM 2514 O O . ASN A 1 333 ? 11.829 -11.421 -11.903 1.00 26.50 332 ASN A O 1
ATOM 2519 N N . ILE A 1 334 ? 12.956 -10.328 -10.333 1.00 29.68 333 ILE A N 1
ATOM 2520 C CA . ILE A 1 334 ? 12.243 -9.076 -10.565 1.00 25.53 333 ILE A CA 1
ATOM 2521 C C . ILE A 1 334 ? 12.437 -8.521 -11.987 1.00 32.82 333 ILE A C 1
ATOM 2522 O O . ILE A 1 334 ? 13.431 -8.833 -12.647 1.00 25.94 333 ILE A O 1
ATOM 2527 N N . PRO A 1 335 ? 11.477 -7.703 -12.467 1.00 31.53 334 PRO A N 1
ATOM 2528 C CA . PRO A 1 335 ? 11.554 -7.172 -13.833 1.00 32.19 334 PRO A CA 1
ATOM 2529 C C . PRO A 1 335 ? 12.849 -6.409 -14.136 1.00 31.81 334 PRO A C 1
ATOM 2530 O O . PRO A 1 335 ? 13.307 -6.444 -15.263 1.00 31.11 334 PRO A O 1
ATOM 2534 N N . GLN A 1 336 ? 13.419 -5.746 -13.135 1.00 25.82 335 GLN A N 1
ATOM 2535 C CA . GLN A 1 336 ? 14.616 -4.936 -13.317 1.00 26.12 335 GLN A CA 1
ATOM 2536 C C . GLN A 1 336 ? 15.884 -5.781 -13.527 1.00 26.17 335 GLN A C 1
ATOM 2537 O O . GLN A 1 336 ? 16.971 -5.249 -13.755 1.00 23.69 335 GLN A O 1
ATOM 2543 N N . MET A 1 337 ? 15.760 -7.099 -13.449 1.00 28.28 336 MET A N 1
ATOM 2544 C CA . MET A 1 337 ? 16.921 -7.938 -13.684 1.00 24.92 336 MET A CA 1
ATOM 2545 C C . MET A 1 337 ? 17.511 -7.760 -15.074 1.00 24.23 336 MET A C 1
ATOM 2546 O O . MET A 1 337 ? 18.724 -7.767 -15.213 1.00 26.52 336 MET A O 1
ATOM 2551 N N . SER A 1 338 ? 16.685 -7.645 -16.109 1.00 26.99 337 SER A N 1
ATOM 2552 C CA . SER A 1 338 ? 17.253 -7.551 -17.446 1.00 30.24 337 SER A CA 1
ATOM 2553 C C . SER A 1 338 ? 18.052 -6.246 -17.593 1.00 29.36 337 SER A C 1
ATOM 2554 O O . SER A 1 338 ? 19.108 -6.235 -18.208 1.00 26.01 337 SER A O 1
ATOM 2557 N N . ALA A 1 339 ? 17.576 -5.168 -16.978 1.00 30.55 338 ALA A N 1
ATOM 2558 C CA . ALA A 1 339 ? 18.300 -3.894 -17.000 1.00 27.67 338 ALA A CA 1
ATOM 2559 C C . ALA A 1 339 ? 19.652 -3.987 -16.290 1.00 25.14 338 ALA A C 1
ATOM 2560 O O . ALA A 1 339 ? 20.637 -3.403 -16.737 1.00 24.80 338 ALA A O 1
ATOM 2562 N N . PHE A 1 340 ? 19.690 -4.721 -15.183 1.00 23.49 339 PHE A N 1
ATOM 2563 C CA . PHE A 1 340 ? 20.936 -5.002 -14.481 1.00 23.16 339 PHE A CA 1
ATOM 2564 C C . PHE A 1 340 ? 21.897 -5.725 -15.421 1.00 24.63 339 PHE A C 1
ATOM 2565 O O . PHE A 1 340 ? 23.037 -5.341 -15.569 1.00 26.24 339 PHE A O 1
ATOM 2573 N N . TRP A 1 341 ? 21.424 -6.778 -16.074 1.00 25.64 340 TRP A N 1
ATOM 2574 C CA . TRP A 1 341 ? 22.321 -7.594 -16.883 1.00 24.26 340 TRP A CA 1
ATOM 2575 C C . TRP A 1 341 ? 22.839 -6.822 -18.088 1.00 22.89 340 TRP A C 1
ATOM 2576 O O . TRP A 1 341 ? 24.014 -6.917 -18.444 1.00 21.96 340 TRP A O 1
ATOM 2587 N N . TYR A 1 342 ? 21.954 -6.076 -18.741 1.00 22.88 341 TYR A N 1
ATOM 2588 C CA . TYR A 1 342 ? 22.366 -5.283 -19.892 1.00 26.29 341 TYR A CA 1
ATOM 2589 C C . TYR A 1 342 ? 23.435 -4.280 -19.490 1.00 25.31 341 TYR A C 1
ATOM 2590 O O . TYR A 1 342 ? 24.369 -4.030 -20.245 1.00 23.76 341 TYR A O 1
ATOM 2599 N N . ALA A 1 343 ? 23.285 -3.701 -18.299 1.00 22.50 342 ALA A N 1
ATOM 2600 C CA . ALA A 1 343 ? 24.206 -2.681 -17.822 1.00 27.36 342 ALA A CA 1
ATOM 2601 C C . ALA A 1 343 ? 25.581 -3.257 -17.555 1.00 26.52 342 ALA A C 1
ATOM 2602 O O . ALA A 1 343 ? 26.576 -2.685 -17.954 1.00 25.45 342 ALA A O 1
ATOM 2604 N N . VAL A 1 344 ? 25.622 -4.380 -16.846 1.00 24.32 343 VAL A N 1
ATOM 2605 C CA . VAL A 1 344 ? 26.880 -5.017 -16.508 1.00 28.68 343 VAL A CA 1
ATOM 2606 C C . VAL A 1 344 ? 27.549 -5.591 -17.750 1.00 23.75 343 VAL A C 1
ATOM 2607 O O . VAL A 1 344 ? 28.776 -5.564 -17.864 1.00 25.41 343 VAL A O 1
ATOM 2611 N N . ARG A 1 345 ? 26.749 -6.112 -18.673 1.00 24.61 344 ARG A N 1
ATOM 2612 C CA . ARG A 1 345 ? 27.310 -6.659 -19.902 1.00 29.32 344 ARG A CA 1
ATOM 2613 C C . ARG A 1 345 ? 28.215 -5.624 -20.575 1.00 26.98 344 ARG A C 1
ATOM 2614 O O . ARG A 1 345 ? 29.393 -5.873 -20.876 1.00 24.91 344 ARG A O 1
ATOM 2622 N N . THR A 1 346 ? 27.639 -4.461 -20.826 1.00 24.59 345 THR A N 1
ATOM 2623 C CA . THR A 1 346 ? 28.358 -3.377 -21.485 1.00 22.35 345 THR A CA 1
ATOM 2624 C C . THR A 1 346 ? 29.575 -2.915 -20.663 1.00 23.29 345 THR A C 1
ATOM 2625 O O . THR A 1 346 ? 30.658 -2.698 -21.209 1.00 24.32 345 THR A O 1
ATOM 2629 N N . ALA A 1 347 ? 29.395 -2.754 -19.361 1.00 24.69 346 ALA A N 1
ATOM 2630 C CA . ALA A 1 347 ? 30.480 -2.295 -18.491 1.00 23.98 346 ALA A CA 1
ATOM 2631 C C . ALA A 1 347 ? 31.671 -3.239 -18.532 1.00 29.97 346 ALA A C 1
ATOM 2632 O O . ALA A 1 347 ? 32.822 -2.809 -18.614 1.00 28.94 346 ALA A O 1
ATOM 2634 N N . VAL A 1 348 ? 31.401 -4.537 -18.473 1.00 28.53 347 VAL A N 1
ATOM 2635 C CA . VAL A 1 348 ? 32.496 -5.490 -18.470 1.00 23.16 347 VAL A CA 1
ATOM 2636 C C . VAL A 1 348 ? 33.246 -5.477 -19.793 1.00 26.50 347 VAL A C 1
ATOM 2637 O O . VAL A 1 348 ? 34.465 -5.503 -19.799 1.00 29.39 347 VAL A O 1
ATOM 2641 N N . ILE A 1 349 ? 32.521 -5.453 -20.906 1.00 23.65 348 ILE A N 1
ATOM 2642 C CA . ILE A 1 349 ? 33.144 -5.409 -22.233 1.00 28.00 348 ILE A CA 1
ATOM 2643 C C . ILE A 1 349 ? 34.057 -4.193 -22.412 1.00 29.53 348 ILE A C 1
ATOM 2644 O O . ILE A 1 349 ? 35.194 -4.317 -22.876 1.00 27.86 348 ILE A O 1
ATOM 2649 N N . ASN A 1 350 ? 33.571 -3.024 -22.026 1.00 26.29 349 ASN A N 1
ATOM 2650 C CA . ASN A 1 350 ? 34.344 -1.806 -22.182 1.00 25.36 349 ASN A CA 1
ATOM 2651 C C . ASN A 1 350 ? 35.542 -1.718 -21.223 1.00 27.67 349 ASN A C 1
ATOM 2652 O O . ASN A 1 350 ? 36.590 -1.227 -21.611 1.00 29.04 349 ASN A O 1
ATOM 2657 N N . ALA A 1 351 ? 35.407 -2.222 -19.993 1.00 24.00 350 ALA A N 1
ATOM 2658 C CA . ALA A 1 351 ? 36.546 -2.252 -19.082 1.00 24.69 350 ALA A CA 1
ATOM 2659 C C . ALA A 1 351 ? 37.558 -3.306 -19.525 1.00 29.64 350 ALA A C 1
ATOM 2660 O O . ALA A 1 351 ? 38.769 -3.075 -19.495 1.00 29.21 350 ALA A O 1
ATOM 2662 N N . ALA A 1 352 ? 37.058 -4.465 -19.941 1.00 27.10 351 ALA A N 1
ATOM 2663 C CA . ALA A 1 352 ? 37.925 -5.550 -20.379 1.00 26.73 351 ALA A CA 1
ATOM 2664 C C . ALA A 1 352 ? 38.767 -5.154 -21.580 1.00 31.66 351 ALA A C 1
ATOM 2665 O O . ALA A 1 352 ? 39.933 -5.536 -21.680 1.00 31.97 351 ALA A O 1
ATOM 2667 N N . SER A 1 353 ? 38.163 -4.404 -22.494 1.00 26.72 352 SER A N 1
ATOM 2668 C CA . SER A 1 353 ? 38.833 -3.945 -23.708 1.00 36.37 352 SER A CA 1
ATOM 2669 C C . SER A 1 353 ? 39.902 -2.895 -23.436 1.00 35.03 352 SER A C 1
ATOM 2670 O O . SER A 1 353 ? 40.693 -2.577 -24.318 1.00 39.21 352 SER A O 1
ATOM 2673 N N . GLY A 1 354 ? 39.899 -2.331 -22.233 1.00 28.20 353 GLY A N 1
ATOM 2674 C CA . GLY A 1 354 ? 40.781 -1.228 -21.901 1.00 32.27 353 GLY A CA 1
ATOM 2675 C C . GLY A 1 354 ? 40.328 0.140 -22.391 1.00 39.71 353 GLY A C 1
ATOM 2676 O O . GLY A 1 354 ? 41.027 1.133 -22.169 1.00 30.32 353 GLY A O 1
ATOM 2677 N N . ARG A 1 355 ? 39.165 0.217 -23.039 1.00 32.22 354 ARG A N 1
ATOM 2678 C CA . ARG A 1 355 ? 38.696 1.488 -23.607 1.00 25.40 354 ARG A CA 1
ATOM 2679 C C . ARG A 1 355 ? 38.081 2.410 -22.567 1.00 30.99 354 ARG A C 1
ATOM 2680 O O . ARG A 1 355 ? 37.911 3.597 -22.811 1.00 30.37 354 ARG A O 1
ATOM 2688 N N . GLN A 1 356 ? 37.760 1.860 -21.405 1.00 24.57 355 GLN A N 1
ATOM 2689 C CA . GLN A 1 356 ? 37.209 2.631 -20.303 1.00 25.21 355 GLN A CA 1
ATOM 2690 C C . GLN A 1 356 ? 37.792 2.059 -19.019 1.00 33.09 355 GLN A C 1
ATOM 2691 O O . GLN A 1 356 ? 38.079 0.860 -18.955 1.00 32.61 355 GLN A O 1
ATOM 2697 N N . THR A 1 357 ? 38.009 2.887 -18.003 1.00 31.37 356 THR A N 1
ATOM 2698 C CA . THR A 1 357 ? 38.530 2.340 -16.747 1.00 36.34 356 THR A CA 1
ATOM 2699 C C . THR A 1 357 ? 37.420 1.590 -16.039 1.00 34.27 356 THR A C 1
ATOM 2700 O O . THR A 1 357 ? 36.240 1.813 -16.306 1.00 31.63 356 THR A O 1
ATOM 2704 N N . VAL A 1 358 ? 37.809 0.712 -15.123 1.00 29.90 357 VAL A N 1
ATOM 2705 C CA . VAL A 1 358 ? 36.852 -0.008 -14.306 1.00 32.58 357 VAL A CA 1
ATOM 2706 C C . VAL A 1 358 ? 35.908 0.949 -13.572 1.00 35.01 357 VAL A C 1
ATOM 2707 O O . VAL A 1 358 ? 34.685 0.756 -13.572 1.00 30.11 357 VAL A O 1
ATOM 2711 N N . ASP A 1 359 ? 36.470 1.980 -12.949 1.00 31.96 358 ASP A N 1
ATOM 2712 C CA . ASP A 1 359 ? 35.662 2.954 -12.208 1.00 35.71 358 ASP A CA 1
ATOM 2713 C C . ASP A 1 359 ? 34.581 3.632 -13.070 1.00 30.82 358 ASP A C 1
ATOM 2714 O O . ASP A 1 359 ? 33.432 3.745 -12.656 1.00 34.23 358 ASP A O 1
ATOM 2719 N N . ALA A 1 360 ? 34.957 4.095 -14.255 1.00 35.03 359 ALA A N 1
ATOM 2720 C CA . ALA A 1 360 ? 34.011 4.773 -15.138 1.00 36.44 359 ALA A CA 1
ATOM 2721 C C . ALA A 1 360 ? 32.961 3.796 -15.649 1.00 33.18 359 ALA A C 1
ATOM 2722 O O . ALA A 1 360 ? 31.767 4.094 -15.639 1.00 30.16 359 ALA A O 1
ATOM 2724 N N . ALA A 1 361 ? 33.412 2.631 -16.100 1.00 31.90 360 ALA A N 1
ATOM 2725 C CA . ALA A 1 361 ? 32.504 1.633 -16.665 1.00 28.88 360 ALA A CA 1
ATOM 2726 C C . ALA A 1 361 ? 31.483 1.192 -15.612 1.00 26.12 360 ALA A C 1
ATOM 2727 O O . ALA A 1 361 ? 30.291 1.136 -15.879 1.00 29.52 360 ALA A O 1
ATOM 2729 N N . LEU A 1 362 ? 31.940 0.905 -14.401 1.00 29.09 361 LEU A N 1
ATOM 2730 C CA . LEU A 1 362 ? 31.009 0.470 -13.369 1.00 29.50 361 LEU A CA 1
ATOM 2731 C C . LEU A 1 362 ? 30.094 1.612 -12.894 1.00 32.03 361 LEU A C 1
ATOM 2732 O O . LEU A 1 362 ? 28.942 1.367 -12.550 1.00 27.50 361 LEU A O 1
ATOM 2737 N N . ALA A 1 363 ? 30.583 2.848 -12.914 1.00 31.62 362 ALA A N 1
ATOM 2738 C CA . ALA A 1 363 ? 29.712 3.992 -12.616 1.00 35.29 362 ALA A CA 1
ATOM 2739 C C . ALA A 1 363 ? 28.595 4.098 -13.661 1.00 28.62 362 ALA A C 1
ATOM 2740 O O . ALA A 1 363 ? 27.439 4.372 -13.328 1.00 30.53 362 ALA A O 1
ATOM 2742 N N . ALA A 1 364 ? 28.934 3.864 -14.925 1.00 28.92 363 ALA A N 1
ATOM 2743 C CA . ALA A 1 364 ? 27.923 3.808 -15.971 1.00 26.81 363 ALA A CA 1
ATOM 2744 C C . ALA A 1 364 ? 26.912 2.692 -15.706 1.00 28.50 363 ALA A C 1
ATOM 2745 O O . ALA A 1 364 ? 25.704 2.908 -15.830 1.00 31.40 363 ALA A O 1
ATOM 2747 N N . ALA A 1 365 ? 27.393 1.494 -15.377 1.00 28.96 364 ALA A N 1
ATOM 2748 C CA . ALA A 1 365 ? 26.491 0.358 -15.090 1.00 28.03 364 ALA A CA 1
ATOM 2749 C C . ALA A 1 365 ? 25.568 0.666 -13.928 1.00 28.22 364 ALA A C 1
ATOM 2750 O O . ALA A 1 365 ? 24.376 0.367 -13.961 1.00 31.24 364 ALA A O 1
ATOM 2752 N N . GLN A 1 366 ? 26.137 1.284 -12.900 1.00 29.00 365 GLN A N 1
ATOM 2753 C CA . GLN A 1 366 ? 25.375 1.728 -11.745 1.00 29.20 365 GLN A CA 1
ATOM 2754 C C . GLN A 1 366 ? 24.165 2.591 -12.147 1.00 31.70 365 GLN A C 1
ATOM 2755 O O . GLN A 1 366 ? 23.032 2.331 -11.739 1.00 30.78 365 GLN A O 1
ATOM 2761 N N . THR A 1 367 ? 24.406 3.615 -12.957 1.00 27.94 366 THR A N 1
ATOM 2762 C CA . THR A 1 367 ? 23.327 4.474 -13.461 1.00 26.48 366 THR A CA 1
ATOM 2763 C C . THR A 1 367 ? 22.285 3.698 -14.273 1.00 29.99 366 THR A C 1
ATOM 2764 O O . THR A 1 367 ? 21.075 3.872 -14.099 1.00 27.65 366 THR A O 1
ATOM 2768 N N . ASN A 1 368 ? 22.752 2.863 -15.186 1.00 25.58 367 ASN A N 1
ATOM 2769 C CA . ASN A 1 368 ? 21.840 2.135 -16.058 1.00 26.74 367 ASN A CA 1
ATOM 2770 C C . ASN A 1 368 ? 21.015 1.115 -15.292 1.00 24.71 367 ASN A C 1
ATOM 2771 O O . ASN A 1 368 ? 19.806 1.016 -15.470 1.00 25.96 367 ASN A O 1
ATOM 2776 N N . ALA A 1 369 ? 21.668 0.377 -14.417 1.00 26.29 368 ALA A N 1
ATOM 2777 C CA . ALA A 1 369 ? 20.977 -0.666 -13.667 1.00 25.87 368 ALA A CA 1
ATOM 2778 C C . ALA A 1 369 ? 19.896 -0.066 -12.763 1.00 27.65 368 ALA A C 1
ATOM 2779 O O . ALA A 1 369 ? 18.852 -0.674 -12.550 1.00 29.60 368 ALA A O 1
ATOM 2781 N N . ALA A 1 370 ? 20.147 1.131 -12.253 1.00 26.08 369 ALA A N 1
ATOM 2782 C CA . ALA A 1 370 ? 19.198 1.822 -11.387 1.00 30.76 369 ALA A CA 1
ATOM 2783 C C . ALA A 1 370 ? 18.220 2.666 -12.188 1.00 33.87 369 ALA A C 1
ATOM 2784 O O . ALA A 1 370 ? 17.361 3.341 -11.610 1.00 31.35 369 ALA A O 1
ATOM 2786 N N . ALA A 1 371 ? 18.352 2.637 -13.512 1.00 28.97 370 ALA A N 1
ATOM 2787 C CA . ALA A 1 371 ? 17.437 3.367 -14.396 1.00 30.49 370 ALA A CA 1
ATOM 2788 C C . ALA A 1 371 ? 17.422 4.860 -14.091 1.00 32.21 370 ALA A C 1
ATOM 2789 O O . ALA A 1 371 ? 16.369 5.479 -14.038 1.00 30.02 370 ALA A O 1
ATOM 2791 N N . LYS A 1 372 ? 18.600 5.431 -13.909 1.00 31.50 1075 LYS A N 1
ATOM 2792 C CA . LYS A 1 372 ? 18.725 6.849 -13.607 1.00 27.23 1075 LYS A CA 1
ATOM 2793 C C . LYS A 1 372 ? 19.151 7.626 -14.856 1.00 32.90 1075 LYS A C 1
ATOM 2794 O O . LYS A 1 372 ? 19.657 7.053 -15.809 1.00 29.24 1075 LYS A O 1
ATOM 2798 N N . PHE A 1 373 ? 18.902 8.931 -14.841 1.00 29.69 1076 PHE A N 1
ATOM 2799 C CA . PHE A 1 373 ? 19.320 9.826 -15.905 1.00 29.82 1076 PHE A CA 1
ATOM 2800 C C . PHE A 1 373 ? 20.118 10.947 -15.278 1.00 35.77 1076 PHE A C 1
ATOM 2801 O O . PHE A 1 373 ? 19.647 11.607 -14.341 1.00 35.64 1076 PHE A O 1
ATOM 2809 N N . ASN A 1 374 ? 21.315 11.175 -15.790 1.00 36.17 1077 ASN A N 1
ATOM 2810 C CA . ASN A 1 374 ? 22.104 12.310 -15.334 1.00 38.41 1077 ASN A CA 1
ATOM 2811 C C . ASN A 1 374 ? 22.012 13.427 -16.349 1.00 33.74 1077 ASN A C 1
ATOM 2812 O O . ASN A 1 374 ? 22.257 13.217 -17.535 1.00 36.43 1077 ASN A O 1
ATOM 2817 N N . PHE A 1 375 ? 21.661 14.613 -15.874 1.00 32.43 1078 PHE A N 1
ATOM 2818 C CA . PHE A 1 375 ? 21.587 15.788 -16.725 1.00 33.10 1078 PHE A CA 1
ATOM 2819 C C . PHE A 1 375 ? 22.504 16.928 -16.230 1.00 30.44 1078 PHE A C 1
ATOM 2820 O O . PHE A 1 375 ? 22.737 17.078 -15.041 1.00 35.82 1078 PHE A O 1
ATOM 2828 N N . THR A 1 376 ? 23.001 17.744 -17.155 1.00 37.08 1079 THR A N 1
ATOM 2829 C CA . THR A 1 376 ? 23.879 18.857 -16.780 1.00 44.88 1079 THR A CA 1
ATOM 2830 C C . THR A 1 376 ? 23.027 20.050 -16.343 1.00 43.31 1079 THR A C 1
ATOM 2831 O O . THR A 1 376 ? 21.813 20.066 -16.560 1.00 27.94 1079 THR A O 1
ATOM 2835 N N . GLU A 1 377 ? 23.661 21.036 -15.714 1.00 35.46 1080 GLU A N 1
ATOM 2836 C CA . GLU A 1 377 ? 22.962 22.232 -15.270 1.00 34.72 1080 GLU A CA 1
ATOM 2837 C C . GLU A 1 377 ? 22.339 22.853 -16.483 1.00 34.98 1080 GLU A C 1
ATOM 2838 O O . GLU A 1 377 ? 21.190 23.288 -16.452 1.00 35.84 1080 GLU A O 1
ATOM 2840 N N . ARG A 1 378 ? 23.112 22.849 -17.565 1.00 30.62 1081 ARG A N 1
ATOM 2841 C CA . ARG A 1 378 ? 22.699 23.421 -18.828 1.00 40.26 1081 ARG A CA 1
ATOM 2842 C C . ARG A 1 378 ? 21.442 22.725 -19.340 1.00 29.83 1081 ARG A C 1
ATOM 2843 O O . ARG A 1 378 ? 20.610 23.350 -19.977 1.00 34.41 1081 ARG A O 1
ATOM 2846 N N . ASP A 1 379 ? 21.311 21.430 -19.061 1.00 35.49 1082 ASP A N 1
ATOM 2847 C CA . ASP A 1 379 ? 20.123 20.682 -19.492 1.00 32.71 1082 ASP A CA 1
ATOM 2848 C C . ASP A 1 379 ? 18.892 21.155 -18.723 1.00 26.18 1082 ASP A C 1
ATOM 2849 O O . ASP A 1 379 ? 17.775 21.118 -19.233 1.00 27.09 1082 ASP A O 1
ATOM 2854 N N . LEU A 1 380 ? 19.104 21.558 -17.474 1.00 27.48 1083 LEU A N 1
ATOM 2855 C CA . LEU A 1 380 ? 18.010 21.864 -16.579 1.00 25.26 1083 LEU A CA 1
ATOM 2856 C C . LEU A 1 380 ? 17.577 23.332 -16.645 1.00 32.30 1083 LEU A C 1
ATOM 2857 O O . LEU A 1 380 ? 16.479 23.686 -16.213 1.00 28.57 1083 LEU A O 1
ATOM 2862 N N . THR A 1 381 ? 18.458 24.161 -17.182 1.00 32.12 1084 THR A N 1
ATOM 2863 C CA . THR A 1 381 ? 18.276 25.602 -17.243 1.00 37.56 1084 THR A CA 1
ATOM 2864 C C . THR A 1 381 ? 17.806 25.984 -18.620 1.00 36.03 1084 THR A C 1
ATOM 2865 O O . THR A 1 381 ? 18.527 25.799 -19.598 1.00 35.14 1084 THR A O 1
ATOM 2869 N N . ARG A 1 382 ? 16.593 26.509 -18.693 1.00 35.31 1085 ARG A N 1
ATOM 2870 C CA . ARG A 1 382 ? 16.050 27.039 -19.928 1.00 38.92 1085 ARG A CA 1
ATOM 2871 C C . ARG A 1 382 ? 15.508 28.418 -19.590 1.00 44.60 1085 ARG A C 1
ATOM 2872 O O . ARG A 1 382 ? 14.427 28.543 -19.022 1.00 43.98 1085 ARG A O 1
ATOM 2880 N N . ASP A 1 383 ? 16.304 29.437 -19.901 1.00 45.24 1086 ASP A N 1
ATOM 2881 C CA . ASP A 1 383 ? 15.977 30.828 -19.597 1.00 53.77 1086 ASP A CA 1
ATOM 2882 C C . ASP A 1 383 ? 15.966 31.591 -20.909 1.00 51.73 1086 ASP A C 1
ATOM 2883 O O . ASP A 1 383 ? 17.006 31.782 -21.538 1.00 48.01 1086 ASP A O 1
ATOM 2888 N N . VAL A 1 384 ? 14.776 31.999 -21.326 1.00 41.82 1087 VAL A N 1
ATOM 2889 C CA . VAL A 1 384 ? 14.593 32.708 -22.588 1.00 48.90 1087 VAL A CA 1
ATOM 2890 C C . VAL A 1 384 ? 14.089 34.116 -22.308 1.00 51.41 1087 VAL A C 1
ATOM 2891 O O . VAL A 1 384 ? 12.971 34.302 -21.809 1.00 39.75 1087 VAL A O 1
ATOM 2895 N N . ASP A 1 385 ? 14.922 35.101 -22.631 1.00 52.53 1088 ASP A N 1
ATOM 2896 C CA . ASP A 1 385 ? 14.522 36.500 -22.560 1.00 61.17 1088 ASP A CA 1
ATOM 2897 C C . ASP A 1 385 ? 13.621 36.774 -23.758 1.00 62.83 1088 ASP A C 1
ATOM 2898 O O . ASP A 1 385 ? 14.063 37.340 -24.761 1.00 65.35 1088 ASP A O 1
ATOM 2900 N N . PHE A 1 386 ? 12.359 36.364 -23.658 1.00 50.84 1089 PHE A N 1
ATOM 2901 C CA . PHE A 1 386 ? 11.514 36.300 -24.838 1.00 48.71 1089 PHE A CA 1
ATOM 2902 C C . PHE A 1 386 ? 11.049 37.671 -25.265 1.00 52.77 1089 PHE A C 1
ATOM 2903 O O . PHE A 1 386 ? 10.197 38.275 -24.615 1.00 51.89 1089 PHE A O 1
ATOM 2911 N N . ASN A 1 387 ? 11.591 38.150 -26.376 1.00 55.45 1090 ASN A N 1
ATOM 2912 C CA . ASN A 1 387 ? 11.263 39.487 -26.836 1.00 52.25 1090 ASN A CA 1
ATOM 2913 C C . ASN A 1 387 ? 10.161 39.496 -27.880 1.00 48.25 1090 ASN A C 1
ATOM 2914 O O . ASN A 1 387 ? 10.401 39.316 -29.073 1.00 49.00 1090 ASN A O 1
ATOM 2919 N N . ILE A 1 388 ? 8.944 39.736 -27.423 1.00 43.75 1091 ILE A N 1
ATOM 2920 C CA . ILE A 1 388 ? 7.797 39.695 -28.305 1.00 46.51 1091 ILE A CA 1
ATOM 2921 C C . ILE A 1 388 ? 7.827 40.888 -29.273 1.00 51.64 1091 ILE A C 1
ATOM 2922 O O . ILE A 1 388 ? 7.269 40.826 -30.370 1.00 48.98 1091 ILE A O 1
ATOM 2927 N N . LYS A 1 389 ? 8.511 41.957 -28.868 1.00 54.65 1092 LYS A N 1
ATOM 2928 C CA . LYS A 1 389 ? 8.699 43.134 -29.719 1.00 58.95 1092 LYS A CA 1
ATOM 2929 C C . LYS A 1 389 ? 9.847 42.948 -30.713 1.00 58.93 1092 LYS A C 1
ATOM 2930 O O . LYS A 1 389 ? 9.941 43.682 -31.704 1.00 59.66 1092 LYS A O 1
ATOM 2932 N N . GLY A 1 390 ? 10.717 41.975 -30.435 1.00 49.53 1093 GLY A N 1
ATOM 2933 C CA . GLY A 1 390 ? 11.873 41.689 -31.272 1.00 44.25 1093 GLY A CA 1
ATOM 2934 C C . GLY A 1 390 ? 11.529 40.806 -32.458 1.00 50.58 1093 GLY A C 1
ATOM 2935 O O . GLY A 1 390 ? 10.475 40.978 -33.078 1.00 52.04 1093 GLY A O 1
ATOM 2936 N N . ASP A 1 391 ? 12.418 39.868 -32.788 1.00 44.95 1094 ASP A N 1
ATOM 2937 C CA . ASP A 1 391 ? 12.164 38.912 -33.874 1.00 53.62 1094 ASP A CA 1
ATOM 2938 C C . ASP A 1 391 ? 11.954 37.483 -33.371 1.00 43.72 1094 ASP A C 1
ATOM 2939 O O . ASP A 1 391 ? 11.958 36.548 -34.164 1.00 46.39 1094 ASP A O 1
ATOM 2944 N N . ASP A 1 392 ? 11.762 37.320 -32.065 1.00 46.97 1095 ASP A N 1
ATOM 2945 C CA . ASP A 1 392 ? 11.534 36.000 -31.477 1.00 45.12 1095 ASP A CA 1
ATOM 2946 C C . ASP A 1 392 ? 10.186 35.399 -31.876 1.00 40.34 1095 ASP A C 1
ATOM 2947 O O . ASP A 1 392 ? 9.157 36.090 -31.920 1.00 38.62 1095 ASP A O 1
ATOM 2952 N N . VAL A 1 393 ? 10.208 34.099 -32.157 1.00 37.51 1096 VAL A N 1
ATOM 2953 C CA . VAL A 1 393 ? 9.017 33.357 -32.533 1.00 34.04 1096 VAL A CA 1
ATOM 2954 C C . VAL A 1 393 ? 8.966 32.032 -31.777 1.00 35.15 1096 VAL A C 1
ATOM 2955 O O . VAL A 1 393 ? 9.937 31.284 -31.755 1.00 32.55 1096 VAL A O 1
ATOM 2959 N N . ILE A 1 394 ? 7.821 31.750 -31.173 1.00 32.08 1097 ILE A N 1
ATOM 2960 C CA . ILE A 1 394 ? 7.583 30.457 -30.543 1.00 30.01 1097 ILE A CA 1
ATOM 2961 C C . ILE A 1 394 ? 6.909 29.564 -31.564 1.00 27.79 1097 ILE A C 1
ATOM 2962 O O . ILE A 1 394 ? 5.961 29.973 -32.209 1.00 26.49 1097 ILE A O 1
ATOM 2967 N N . VAL A 1 395 ? 7.412 28.346 -31.723 1.00 26.90 1098 VAL A N 1
ATOM 2968 C CA . VAL A 1 395 ? 6.837 27.410 -32.669 1.00 20.78 1098 VAL A CA 1
ATOM 2969 C C . VAL A 1 395 ? 6.285 26.233 -31.878 1.00 26.27 1098 VAL A C 1
ATOM 2970 O O . VAL A 1 395 ? 7.044 25.543 -31.200 1.00 22.90 1098 VAL A O 1
ATOM 2974 N N . PHE A 1 396 ? 4.973 26.013 -31.959 1.00 25.59 1099 PHE A N 1
ATOM 2975 C CA . PHE A 1 396 ? 4.349 24.895 -31.255 1.00 23.44 1099 PHE A CA 1
ATOM 2976 C C . PHE A 1 396 ? 4.174 23.679 -32.149 1.00 22.57 1099 PHE A C 1
ATOM 2977 O O . PHE A 1 396 ? 3.311 23.622 -33.013 1.00 23.05 1099 PHE A O 1
ATOM 2985 N N . LEU A 1 397 ? 5.025 22.689 -31.914 1.00 24.33 1100 LEU A N 1
ATOM 2986 C CA . LEU A 1 397 ? 4.947 21.419 -32.597 1.00 22.07 1100 LEU A CA 1
ATOM 2987 C C . LEU A 1 397 ? 3.929 20.563 -31.855 1.00 23.26 1100 LEU A C 1
ATOM 2988 O O . LEU A 1 397 ? 4.186 20.105 -30.743 1.00 22.93 1100 LEU A O 1
ATOM 2993 N N . HIS A 1 398 ? 2.778 20.347 -32.478 1.00 20.55 1101 HIS A N 1
ATOM 2994 C CA . HIS A 1 398 ? 1.681 19.623 -31.859 1.00 20.66 1101 HIS A CA 1
ATOM 2995 C C . HIS A 1 398 ? 1.655 18.192 -32.376 1.00 18.19 1101 HIS A C 1
ATOM 2996 O O . HIS A 1 398 ? 1.344 17.908 -33.543 1.00 18.69 1101 HIS A O 1
ATOM 3003 N N . ILE A 1 399 ? 2.033 17.288 -31.490 1.00 16.32 1102 ILE A N 1
ATOM 3004 C CA . ILE A 1 399 ? 1.926 15.859 -31.744 1.00 19.09 1102 ILE A CA 1
ATOM 3005 C C . ILE A 1 399 ? 0.507 15.388 -31.360 1.00 18.11 1102 ILE A C 1
ATOM 3006 O O . ILE A 1 399 ? 0.037 15.686 -30.260 1.00 18.17 1102 ILE A O 1
ATOM 3011 N N . GLN A 1 400 ? -0.143 14.612 -32.235 1.00 15.75 1103 GLN A N 1
ATOM 3012 C CA . GLN A 1 400 ? -1.530 14.199 -32.013 1.00 22.17 1103 GLN A CA 1
ATOM 3013 C C . GLN A 1 400 ? -1.745 13.513 -30.650 1.00 22.11 1103 GLN A C 1
ATOM 3014 O O . GLN A 1 400 ? -0.973 12.626 -30.227 1.00 19.15 1103 GLN A O 1
ATOM 3020 N N . LYS A 1 401 ? -2.822 13.928 -29.997 1.00 18.96 1104 LYS A N 1
ATOM 3021 C CA . LYS A 1 401 ? -3.337 13.319 -28.773 1.00 16.18 1104 LYS A CA 1
ATOM 3022 C C . LYS A 1 401 ? -2.465 13.535 -27.538 1.00 18.85 1104 LYS A C 1
ATOM 3023 O O . LYS A 1 401 ? -2.493 12.723 -26.622 1.00 23.24 1104 LYS A O 1
ATOM 3029 N N . THR A 1 402 ? -1.721 14.637 -27.499 1.00 19.12 1105 THR A N 1
ATOM 3030 C CA . THR A 1 402 ? -0.868 14.971 -26.342 1.00 16.98 1105 THR A CA 1
ATOM 3031 C C . THR A 1 402 ? -1.438 16.139 -25.550 1.00 19.92 1105 THR A C 1
ATOM 3032 O O . THR A 1 402 ? -0.739 16.761 -24.768 1.00 20.05 1105 THR A O 1
ATOM 3036 N N . GLY A 1 403 ? -2.710 16.454 -25.764 1.00 20.64 1106 GLY A N 1
ATOM 3037 C CA . GLY A 1 403 ? -3.322 17.589 -25.093 1.00 17.96 1106 GLY A CA 1
ATOM 3038 C C . GLY A 1 403 ? -2.970 18.895 -25.771 1.00 19.16 1106 GLY A C 1
ATOM 3039 O O . GLY A 1 403 ? -2.959 19.949 -25.131 1.00 19.51 1106 GLY A O 1
ATOM 3040 N N . GLY A 1 404 ? -2.672 18.831 -27.069 1.00 19.49 1107 GLY A N 1
ATOM 3041 C CA . GLY A 1 404 ? -2.220 19.995 -27.804 1.00 18.91 1107 GLY A CA 1
ATOM 3042 C C . GLY A 1 404 ? -3.308 21.016 -28.099 1.00 21.12 1107 GLY A C 1
ATOM 3043 O O . GLY A 1 404 ? -3.006 22.198 -28.229 1.00 22.76 1107 GLY A O 1
ATOM 3044 N N . THR A 1 405 ? -4.562 20.571 -28.191 1.00 20.09 1108 THR A N 1
ATOM 3045 C CA . THR A 1 405 ? -5.671 21.524 -28.369 1.00 26.42 1108 THR A CA 1
ATOM 3046 C C . THR A 1 405 ? -5.745 22.398 -27.115 1.00 24.51 1108 THR A C 1
ATOM 3047 O O . THR A 1 405 ? -5.708 23.620 -27.196 1.00 23.59 1108 THR A O 1
ATOM 3051 N N . THR A 1 406 ? -5.769 21.767 -25.945 1.00 24.41 1109 THR A N 1
ATOM 3052 C CA . THR A 1 406 ? -5.755 22.525 -24.684 1.00 24.98 1109 THR A CA 1
ATOM 3053 C C . THR A 1 406 ? -4.574 23.463 -24.572 1.00 24.24 1109 THR A C 1
ATOM 3054 O O . THR A 1 406 ? -4.732 24.642 -24.236 1.00 19.35 1109 THR A O 1
ATOM 3058 N N . PHE A 1 407 ? -3.368 22.957 -24.842 1.00 24.34 1110 PHE A N 1
ATOM 3059 C CA . PHE A 1 407 ? -2.179 23.774 -24.669 1.00 22.12 1110 PHE A CA 1
ATOM 3060 C C . PHE A 1 407 ? -2.140 24.907 -25.704 1.00 19.77 1110 PHE A C 1
ATOM 3061 O O . PHE A 1 407 ? -1.746 26.027 -25.395 1.00 20.38 1110 PHE A O 1
ATOM 3069 N N . GLY A 1 408 ? -2.519 24.601 -26.936 1.00 19.47 1111 GLY A N 1
ATOM 3070 C CA . GLY A 1 408 ? -2.522 25.604 -27.978 1.00 21.81 1111 GLY A CA 1
ATOM 3071 C C . GLY A 1 408 ? -3.557 26.686 -27.673 1.00 22.05 1111 GLY A C 1
ATOM 3072 O O . GLY A 1 408 ? -3.318 27.854 -27.962 1.00 24.91 1111 GLY A O 1
ATOM 3073 N N . ARG A 1 409 ? -4.677 26.307 -27.063 1.00 22.10 1112 ARG A N 1
ATOM 3074 C CA . ARG A 1 409 ? -5.692 27.294 -26.661 1.00 26.87 1112 ARG A CA 1
ATOM 3075 C C . ARG A 1 409 ? -5.121 28.205 -25.572 1.00 22.90 1112 ARG A C 1
ATOM 3076 O O . ARG A 1 409 ? -5.375 29.407 -25.564 1.00 29.44 1112 ARG A O 1
ATOM 3084 N N . HIS A 1 410 ? -4.335 27.643 -24.651 1.00 26.07 1113 HIS A N 1
ATOM 3085 C CA . HIS A 1 410 ? -3.702 28.446 -23.594 1.00 21.46 1113 HIS A CA 1
ATOM 3086 C C . HIS A 1 410 ? -2.770 29.501 -24.174 1.00 27.74 1113 HIS A C 1
ATOM 3087 O O . HIS A 1 410 ? -2.686 30.623 -23.668 1.00 25.87 1113 HIS A O 1
ATOM 3094 N N . LEU A 1 411 ? -2.056 29.130 -25.230 1.00 25.61 1114 LEU A N 1
ATOM 3095 C CA . LEU A 1 411 ? -1.069 30.017 -25.837 1.00 23.83 1114 LEU A CA 1
ATOM 3096 C C . LEU A 1 411 ? -1.706 31.263 -26.470 1.00 25.17 1114 LEU A C 1
ATOM 3097 O O . LEU A 1 411 ? -1.095 32.329 -26.471 1.00 24.84 1114 LEU A O 1
ATOM 3102 N N . VAL A 1 412 ? -2.898 31.096 -27.041 1.00 24.18 1115 VAL A N 1
ATOM 3103 C CA . VAL A 1 412 ? -3.577 32.188 -27.764 1.00 28.58 1115 VAL A CA 1
ATOM 3104 C C . VAL A 1 412 ? -4.662 32.903 -26.942 1.00 33.06 1115 VAL A C 1
ATOM 3105 O O . VAL A 1 412 ? -5.003 34.044 -27.251 1.00 32.40 1115 VAL A O 1
ATOM 3109 N N . ARG A 1 413 ? -5.193 32.250 -25.905 1.00 27.79 1116 ARG A N 1
ATOM 3110 C CA . ARG A 1 413 ? -6.284 32.832 -25.105 1.00 30.72 1116 ARG A CA 1
ATOM 3111 C C . ARG A 1 413 ? -5.848 33.294 -23.731 1.00 35.40 1116 ARG A C 1
ATOM 3112 O O . ARG A 1 413 ? -6.470 34.189 -23.161 1.00 33.97 1116 ARG A O 1
ATOM 3120 N N . ASN A 1 414 ? -4.787 32.694 -23.193 1.00 29.73 1117 ASN A N 1
ATOM 3121 C CA . ASN A 1 414 ? -4.571 32.713 -21.743 1.00 32.66 1117 ASN A CA 1
ATOM 3122 C C . ASN A 1 414 ? -3.281 33.383 -21.269 1.00 32.04 1117 ASN A C 1
ATOM 3123 O O . ASN A 1 414 ? -2.987 33.380 -20.080 1.00 31.85 1117 ASN A O 1
ATOM 3128 N N . ILE A 1 415 ? -2.522 33.993 -22.170 1.00 26.86 1118 ILE A N 1
ATOM 3129 C CA . ILE A 1 415 ? -1.265 34.617 -21.755 1.00 30.49 1118 ILE A CA 1
ATOM 3130 C C . ILE A 1 415 ? -1.475 36.105 -21.530 1.00 40.57 1118 ILE A C 1
ATOM 3131 O O . ILE A 1 415 ? -1.995 36.792 -22.408 1.00 38.14 1118 ILE A O 1
ATOM 3136 N N . ARG A 1 416 ? -1.056 36.592 -20.365 1.00 35.60 1119 ARG A N 1
ATOM 3137 C CA . ARG A 1 416 ? -1.081 38.019 -20.068 1.00 41.51 1119 ARG A CA 1
ATOM 3138 C C . ARG A 1 416 ? -0.028 38.760 -20.884 1.00 39.35 1119 ARG A C 1
ATOM 3139 O O . ARG A 1 416 ? 1.178 38.624 -20.659 1.00 33.89 1119 ARG A O 1
ATOM 3147 N N . LEU A 1 417 ? -0.502 39.550 -21.839 1.00 41.30 1120 LEU A N 1
ATOM 3148 C CA . LEU A 1 417 ? 0.364 40.372 -22.678 1.00 41.28 1120 LEU A CA 1
ATOM 3149 C C . LEU A 1 417 ? -0.250 41.752 -22.788 1.00 52.94 1120 LEU A C 1
ATOM 3150 O O . LEU A 1 417 ? -1.467 41.921 -22.608 1.00 47.20 1120 LEU A O 1
ATOM 3155 N N . GLU A 1 418 ? 0.588 42.736 -23.091 1.00 47.58 1121 GLU A N 1
ATOM 3156 C CA . GLU A 1 418 ? 0.104 44.085 -23.346 1.00 59.25 1121 GLU A CA 1
ATOM 3157 C C . GLU A 1 418 ? -0.869 44.044 -24.512 1.00 54.77 1121 GLU A C 1
ATOM 3158 O O . GLU A 1 418 ? -1.997 44.533 -24.412 1.00 51.55 1121 GLU A O 1
ATOM 3164 N N . GLN A 1 419 ? -0.418 43.451 -25.614 1.00 48.49 1122 GLN A N 1
ATOM 3165 C CA . GLN A 1 419 ? -1.280 43.162 -26.751 1.00 38.81 1122 GLN A CA 1
ATOM 3166 C C . GLN A 1 419 ? -1.407 41.647 -26.893 1.00 44.10 1122 GLN A C 1
ATOM 3167 O O . GLN A 1 419 ? -0.552 41.008 -27.504 1.00 38.90 1122 GLN A O 1
ATOM 3173 N N . PRO A 1 420 ? -2.470 41.059 -26.320 1.00 39.68 1123 PRO A N 1
ATOM 3174 C CA . PRO A 1 420 ? -2.618 39.610 -26.456 1.00 39.91 1123 PRO A CA 1
ATOM 3175 C C . PRO A 1 420 ? -3.167 39.231 -27.823 1.00 39.86 1123 PRO A C 1
ATOM 3176 O O . PRO A 1 420 ? -3.487 40.112 -28.629 1.00 34.87 1123 PRO A O 1
ATOM 3180 N N . CYS A 1 421 ? -3.252 37.933 -28.091 1.00 34.77 1124 CYS A N 1
ATOM 3181 C CA . CYS A 1 421 ? -3.802 37.477 -29.350 1.00 32.43 1124 CYS A CA 1
ATOM 3182 C C . CYS A 1 421 ? -5.257 37.924 -29.416 1.00 39.06 1124 CYS A C 1
ATOM 3183 O O . CYS A 1 421 ? -5.977 37.898 -28.414 1.00 35.21 1124 CYS A O 1
ATOM 3186 N N . ASP A 1 422 ? -5.664 38.334 -30.607 1.00 36.95 1125 ASP A N 1
ATOM 3187 C CA . ASP A 1 422 ? -7.026 38.752 -30.882 1.00 35.73 1125 ASP A CA 1
ATOM 3188 C C . ASP A 1 422 ? -7.814 37.554 -31.386 1.00 37.02 1125 ASP A C 1
ATOM 3189 O O . ASP A 1 422 ? -7.652 37.149 -32.542 1.00 40.84 1125 ASP A O 1
ATOM 3194 N N . CYS A 1 423 ? -8.652 36.984 -30.519 1.00 32.08 1126 CYS A N 1
ATOM 3195 C CA . CYS A 1 423 ? -9.428 35.795 -30.852 1.00 33.46 1126 CYS A CA 1
ATOM 3196 C C . CYS A 1 423 ? -10.907 36.124 -31.036 1.00 43.58 1126 CYS A C 1
ATOM 3197 O O . CYS A 1 423 ? -11.676 36.108 -30.079 1.00 40.13 1126 CYS A O 1
ATOM 3200 N N . LYS A 1 424 ? -11.318 36.385 -32.266 1.00 39.42 1127 LYS A N 1
ATOM 3201 C CA . LYS A 1 424 ? -12.693 36.812 -32.509 1.00 47.68 1127 LYS A CA 1
ATOM 3202 C C . LYS A 1 424 ? -13.678 35.682 -32.226 1.00 48.47 1127 LYS A C 1
ATOM 3203 O O . LYS A 1 424 ? -13.397 34.515 -32.490 1.00 44.97 1127 LYS A O 1
ATOM 3209 N N . ALA A 1 425 ? -14.825 36.036 -31.658 1.00 48.79 1128 ALA A N 1
ATOM 3210 C CA . ALA A 1 425 ? -15.844 35.056 -31.314 1.00 49.12 1128 ALA A CA 1
ATOM 3211 C C . ALA A 1 425 ? -16.243 34.235 -32.542 1.00 50.95 1128 ALA A C 1
ATOM 3212 O O . ALA A 1 425 ? -16.277 34.758 -33.660 1.00 56.80 1128 ALA A O 1
ATOM 3214 N N . GLY A 1 426 ? -16.526 32.951 -32.322 1.00 52.30 1129 GLY A N 1
ATOM 3215 C CA . GLY A 1 426 ? -16.917 32.043 -33.389 1.00 56.76 1129 GLY A CA 1
ATOM 3216 C C . GLY A 1 426 ? -15.892 31.982 -34.504 1.00 52.97 1129 GLY A C 1
ATOM 3217 O O . GLY A 1 426 ? -16.240 31.945 -35.682 1.00 63.52 1129 GLY A O 1
ATOM 3218 N N . GLN A 1 427 ? -14.621 31.986 -34.125 1.00 46.01 1130 GLN A N 1
ATOM 3219 C CA . GLN A 1 427 ? -13.529 31.965 -35.089 1.00 55.88 1130 GLN A CA 1
ATOM 3220 C C . GLN A 1 427 ? -12.424 31.091 -34.522 1.00 49.66 1130 GLN A C 1
ATOM 3221 O O . GLN A 1 427 ? -12.065 31.214 -33.354 1.00 48.29 1130 GLN A O 1
ATOM 3227 N N . LYS A 1 428 ? -11.885 30.209 -35.353 1.00 43.46 1131 LYS A N 1
ATOM 3228 C CA . LYS A 1 428 ? -10.979 29.175 -34.876 1.00 41.86 1131 LYS A CA 1
ATOM 3229 C C . LYS A 1 428 ? -9.615 29.752 -34.532 1.00 39.80 1131 LYS A C 1
ATOM 3230 O O . LYS A 1 428 ? -9.064 29.496 -33.456 1.00 38.28 1131 LYS A O 1
ATOM 3236 N N . LYS A 1 429 ? -9.074 30.535 -35.451 1.00 29.19 1132 LYS A N 1
ATOM 3237 C CA . LYS A 1 429 ? -7.746 31.089 -35.286 1.00 34.81 1132 LYS A CA 1
ATOM 3238 C C . LYS A 1 429 ? -7.794 32.457 -34.634 1.00 34.11 1132 LYS A C 1
ATOM 3239 O O . LYS A 1 429 ? -8.842 33.108 -34.586 1.00 45.29 1132 LYS A O 1
ATOM 3245 N N . CYS A 1 430 ? -6.645 32.872 -34.134 1.00 25.84 1133 CYS A N 1
ATOM 3246 C CA . CYS A 1 430 ? -6.448 34.193 -33.551 1.00 32.06 1133 CYS A CA 1
ATOM 3247 C C . CYS A 1 430 ? -5.327 34.903 -34.263 1.00 35.69 1133 CYS A C 1
ATOM 3248 O O . CYS A 1 430 ? -4.471 34.273 -34.889 1.00 34.48 1133 CYS A O 1
ATOM 3251 N N . THR A 1 431 ? -5.328 36.222 -34.143 1.00 36.36 1134 THR A N 1
ATOM 3252 C CA . THR A 1 431 ? -4.254 37.047 -34.653 1.00 35.83 1134 THR A CA 1
ATOM 3253 C C . THR A 1 431 ? -3.285 37.305 -33.521 1.00 33.88 1134 THR A C 1
ATOM 3254 O O . THR A 1 431 ? -3.611 38.036 -32.587 1.00 35.38 1134 THR A O 1
ATOM 3258 N N . CYS A 1 432 ? -2.094 36.704 -33.596 1.00 31.31 1135 CYS A N 1
ATOM 3259 C CA . CYS A 1 432 ? -1.078 36.894 -32.563 1.00 36.26 1135 CYS A CA 1
ATOM 3260 C C . CYS A 1 432 ? 0.078 37.751 -33.085 1.00 41.93 1135 CYS A C 1
ATOM 3261 O O . CYS A 1 432 ? 1.161 37.235 -33.391 1.00 34.07 1135 CYS A O 1
ATOM 3264 N N . HIS A 1 433 ? -0.142 39.061 -33.164 1.00 38.14 1136 HIS A N 1
ATOM 3265 C CA . HIS A 1 433 ? 0.847 39.970 -33.735 1.00 40.61 1136 HIS A CA 1
ATOM 3266 C C . HIS A 1 433 ? 1.669 40.705 -32.683 1.00 41.39 1136 HIS A C 1
ATOM 3267 O O . HIS A 1 433 ? 1.212 40.934 -31.561 1.00 42.54 1136 HIS A O 1
ATOM 3274 N N . ARG A 1 434 ? 2.892 41.071 -33.055 1.00 35.17 1137 ARG A N 1
ATOM 3275 C CA . ARG A 1 434 ? 3.733 41.883 -32.195 1.00 38.71 1137 ARG A CA 1
ATOM 3276 C C . ARG A 1 434 ? 3.099 43.267 -32.098 1.00 45.72 1137 ARG A C 1
ATOM 3277 O O . ARG A 1 434 ? 2.316 43.654 -32.972 1.00 45.00 1137 ARG A O 1
ATOM 3285 N N . PRO A 1 435 ? 3.424 44.020 -31.038 1.00 49.35 1138 PRO A N 1
ATOM 3286 C CA . PRO A 1 435 ? 2.850 45.366 -30.930 1.00 49.42 1138 PRO A CA 1
ATOM 3287 C C . PRO A 1 435 ? 3.183 46.247 -32.133 1.00 55.46 1138 PRO A C 1
ATOM 3288 O O . PRO A 1 435 ? 4.358 46.408 -32.490 1.00 53.31 1138 PRO A O 1
ATOM 3292 N N . GLY A 1 436 ? 2.140 46.768 -32.775 1.00 50.23 1139 GLY A N 1
ATOM 3293 C CA . GLY A 1 436 ? 2.298 47.746 -33.834 1.00 52.22 1139 GLY A CA 1
ATOM 3294 C C . GLY A 1 436 ? 2.560 47.155 -35.203 1.00 60.84 1139 GLY A C 1
ATOM 3295 O O . GLY A 1 436 ? 2.555 47.883 -36.196 1.00 60.20 1139 GLY A O 1
ATOM 3296 N N . LYS A 1 437 ? 2.778 45.843 -35.269 1.00 56.59 1140 LYS A N 1
ATOM 3297 C CA . LYS A 1 437 ? 3.179 45.208 -36.521 1.00 48.30 1140 LYS A CA 1
ATOM 3298 C C . LYS A 1 437 ? 2.173 44.173 -37.001 1.00 50.87 1140 LYS A C 1
ATOM 3299 O O . LYS A 1 437 ? 1.232 43.813 -36.291 1.00 52.26 1140 LYS A O 1
ATOM 3305 N N . GLN A 1 438 ? 2.364 43.729 -38.234 1.00 48.60 1141 GLN A N 1
ATOM 3306 C CA . GLN A 1 438 ? 1.522 42.701 -38.824 1.00 53.16 1141 GLN A CA 1
ATOM 3307 C C . GLN A 1 438 ? 2.280 41.377 -38.829 1.00 56.86 1141 GLN A C 1
ATOM 3308 O O . GLN A 1 438 ? 1.988 40.489 -39.627 1.00 64.64 1141 GLN A O 1
ATOM 3314 N N . GLU A 1 439 ? 3.242 41.265 -37.910 1.00 50.91 1142 GLU A N 1
ATOM 3315 C CA . GLU A 1 439 ? 4.127 40.105 -37.783 1.00 48.84 1142 GLU A CA 1
ATOM 3316 C C . GLU A 1 439 ? 3.675 39.201 -36.638 1.00 50.97 1142 GLU A C 1
ATOM 3317 O O . GLU A 1 439 ? 3.422 39.685 -35.534 1.00 41.00 1142 GLU A O 1
ATOM 3323 N N . SER A 1 440 ? 3.609 37.895 -36.879 1.00 45.26 1143 SER A N 1
ATOM 3324 C CA . SER A 1 440 ? 3.173 36.963 -35.836 1.00 39.82 1143 SER A CA 1
ATOM 3325 C C . SER A 1 440 ? 4.329 36.496 -34.942 1.00 38.16 1143 SER A C 1
ATOM 3326 O O . SER A 1 440 ? 5.430 36.236 -35.428 1.00 39.00 1143 SER A O 1
ATOM 3329 N N . TRP A 1 441 ? 4.082 36.391 -33.636 1.00 35.31 1144 TRP A N 1
ATOM 3330 C CA . TRP A 1 441 ? 5.111 35.917 -32.709 1.00 34.05 1144 TR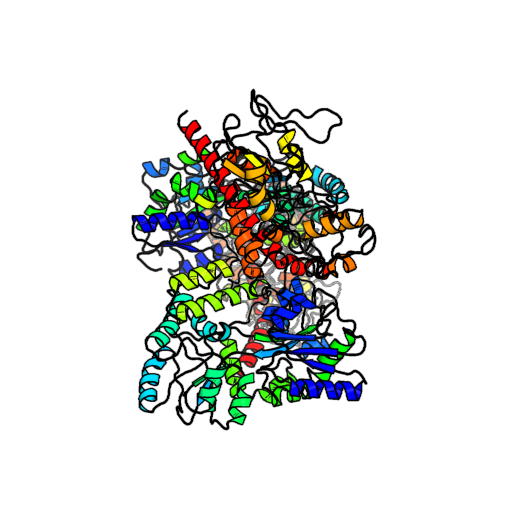P A CA 1
ATOM 3331 C C . TRP A 1 441 ? 4.948 34.430 -32.354 1.00 25.85 1144 TRP A C 1
ATOM 3332 O O . TRP A 1 441 ? 5.786 33.875 -31.645 1.00 32.46 1144 TRP A O 1
ATOM 3343 N N . LEU A 1 442 ? 3.872 33.816 -32.840 1.00 29.35 1145 LEU A N 1
ATOM 3344 C CA . LEU A 1 442 ? 3.523 32.436 -32.518 1.00 32.60 1145 LEU A CA 1
ATOM 3345 C C . LEU A 1 442 ? 3.209 31.671 -33.793 1.00 32.15 1145 LEU A C 1
ATOM 3346 O O . LEU A 1 442 ? 2.303 32.030 -34.542 1.00 30.53 1145 LEU A O 1
ATOM 3351 N N . PHE A 1 443 ? 3.957 30.603 -34.041 1.00 27.70 1146 PHE A N 1
ATOM 3352 C CA . PHE A 1 443 ? 3.635 29.720 -35.150 1.00 28.33 1146 PHE A CA 1
ATOM 3353 C C . PHE A 1 443 ? 2.908 28.517 -34.575 1.00 31.14 1146 PHE A C 1
ATOM 3354 O O . PHE A 1 443 ? 3.504 27.737 -33.834 1.00 25.63 1146 PHE A O 1
ATOM 3362 N N . SER A 1 444 ? 1.636 28.362 -34.929 1.00 26.70 1147 SER A N 1
ATOM 3363 C CA . SER A 1 444 ? 0.794 27.325 -34.333 1.00 27.02 1147 SER A CA 1
ATOM 3364 C C . SER A 1 444 ? -0.525 27.195 -35.067 1.00 28.84 1147 SER A C 1
ATOM 3365 O O . SER A 1 444 ? -0.947 28.113 -35.778 1.00 29.60 1147 SER A O 1
ATOM 3368 N N . ARG A 1 445 ? -1.169 26.045 -34.875 1.00 29.70 1148 ARG A N 1
ATOM 3369 C CA . ARG A 1 445 ? -2.469 25.736 -35.456 1.00 26.42 1148 ARG A CA 1
ATOM 3370 C C . ARG A 1 445 ? -3.485 26.861 -35.261 1.00 34.94 1148 ARG A C 1
ATOM 3371 O O . ARG A 1 445 ? -4.279 27.125 -36.164 1.00 29.90 1148 ARG A O 1
ATOM 3379 N N . PHE A 1 446 ? -3.473 27.506 -34.094 1.00 27.30 1149 PHE A N 1
ATOM 3380 C CA . PHE A 1 446 ? -4.525 28.479 -33.763 1.00 30.28 1149 PHE A CA 1
ATOM 3381 C C . PHE A 1 446 ? -4.127 29.908 -34.026 1.00 30.17 1149 PHE A C 1
ATOM 3382 O O . PHE A 1 446 ? -4.910 30.819 -33.740 1.00 34.51 1149 PHE A O 1
ATOM 3390 N N . SER A 1 447 ? -2.917 30.114 -34.540 1.00 30.46 1150 SER A N 1
ATOM 3391 C CA . SER A 1 447 ? -2.483 31.444 -34.934 1.00 30.17 1150 SER A CA 1
ATOM 3392 C C . SER A 1 447 ? -2.288 31.450 -36.452 1.00 37.97 1150 SER A C 1
ATOM 3393 O O . SER A 1 447 ? -3.169 31.897 -37.183 1.00 34.60 1150 SER A O 1
ATOM 3396 N N . THR A 1 448 ? -1.175 30.891 -36.920 1.00 27.08 1151 THR A N 1
ATOM 3397 C CA . THR A 1 448 ? -0.837 30.874 -38.346 1.00 31.81 1151 THR A CA 1
ATOM 3398 C C . THR A 1 448 ? -1.550 29.759 -39.110 1.00 34.47 1151 THR A C 1
ATOM 3399 O O . THR A 1 448 ? -1.689 29.808 -40.327 1.00 38.24 1151 THR A O 1
ATOM 3403 N N . GLY A 1 449 ? -2.015 28.749 -38.396 1.00 28.39 1152 GLY A N 1
ATOM 3404 C CA . GLY A 1 449 ? -2.678 27.630 -39.034 1.00 25.22 1152 GLY A CA 1
ATOM 3405 C C . GLY A 1 449 ? -1.674 26.531 -39.303 1.00 32.58 1152 GLY A C 1
ATOM 3406 O O . GLY A 1 449 ? -0.559 26.585 -38.791 1.00 33.31 1152 GLY A O 1
ATOM 3407 N N . TRP A 1 450 ? -2.074 25.538 -40.095 1.00 27.73 1153 TRP A N 1
ATOM 3408 C CA . TRP A 1 450 ? -1.194 24.457 -40.464 1.00 25.83 1153 TRP A CA 1
ATOM 3409 C C . TRP A 1 450 ? -0.366 24.813 -41.710 1.00 25.34 1153 TRP A C 1
ATOM 3410 O O . TRP A 1 450 ? -0.326 24.045 -42.673 1.00 25.80 1153 TRP A O 1
ATOM 3421 N N . SER A 1 451 ? 0.327 25.944 -41.685 1.00 25.63 1154 SER A N 1
ATOM 3422 C CA . SER A 1 451 ? 0.970 26.425 -42.910 1.00 37.92 1154 SER A CA 1
ATOM 3423 C C . SER A 1 451 ? 2.175 25.603 -43.400 1.00 39.03 1154 SER A C 1
ATOM 3424 O O . SER A 1 451 ? 2.610 25.786 -44.540 1.00 33.71 1154 SER A O 1
ATOM 3427 N N . CYS A 1 452 ? 2.698 24.700 -42.566 1.00 28.60 1155 CYS A N 1
ATOM 3428 C CA . CYS A 1 452 ? 3.779 23.804 -42.981 1.00 30.84 1155 CYS A CA 1
ATOM 3429 C C . CYS A 1 452 ? 3.286 22.371 -43.078 1.00 29.33 1155 CYS A C 1
ATOM 3430 O O . CYS A 1 452 ? 4.082 21.431 -43.223 1.00 30.90 1155 CYS A O 1
ATOM 3433 N N . GLY A 1 453 ? 1.971 22.218 -42.986 1.00 24.38 1156 GLY A N 1
ATOM 3434 C CA . GLY A 1 453 ? 1.306 20.946 -43.130 1.00 25.68 1156 GLY A CA 1
ATOM 3435 C C . GLY A 1 453 ? 0.536 20.607 -41.863 1.00 21.30 1156 GLY A C 1
ATOM 3436 O O . GLY A 1 453 ? 0.880 21.077 -40.777 1.00 26.55 1156 GLY A O 1
ATOM 3437 N N . LEU A 1 454 ? -0.489 19.781 -42.023 1.00 30.37 1157 LEU A N 1
ATOM 3438 C CA . LEU A 1 454 ? -1.300 19.303 -40.903 1.00 26.87 1157 LEU A CA 1
ATOM 3439 C C . LEU A 1 454 ? -0.428 18.489 -39.949 1.00 25.02 1157 LEU A C 1
ATOM 3440 O O . LEU A 1 454 ? 0.164 17.491 -40.359 1.00 22.64 1157 LEU A O 1
ATOM 3445 N N . HIS A 1 455 ? -0.361 18.920 -38.693 1.00 20.06 1158 HIS A N 1
ATOM 3446 C CA . HIS A 1 455 ? 0.470 18.259 -37.663 1.00 21.46 1158 HIS A CA 1
ATOM 3447 C C . HIS A 1 455 ? 1.919 18.073 -38.135 1.00 26.69 1158 HIS A C 1
ATOM 3448 O O . HIS A 1 455 ? 2.525 16.996 -37.987 1.00 20.46 1158 HIS A O 1
ATOM 3455 N N . ALA A 1 456 ? 2.454 19.149 -38.709 1.00 21.13 1159 ALA A N 1
ATOM 3456 C CA . ALA A 1 456 ? 3.832 19.181 -39.177 1.00 25.84 1159 ALA A CA 1
ATOM 3457 C C . ALA A 1 456 ? 4.775 18.756 -38.047 1.00 21.56 1159 ALA A C 1
ATOM 3458 O O . ALA A 1 456 ? 4.689 19.248 -36.918 1.00 20.08 1159 ALA A O 1
ATOM 3460 N N . ASP A 1 457 ? 5.665 17.826 -38.362 1.00 27.06 1160 ASP A N 1
ATOM 3461 C CA . ASP A 1 457 ? 6.576 17.297 -37.358 1.00 24.38 1160 ASP A CA 1
ATOM 3462 C C . ASP A 1 457 ? 7.902 18.084 -37.348 1.00 25.26 1160 ASP A C 1
ATOM 3463 O O . ASP A 1 457 ? 8.026 19.126 -38.009 1.00 23.99 1160 ASP A O 1
ATOM 3468 N N . TRP A 1 458 ? 8.870 17.624 -36.563 1.00 18.81 1161 TRP A N 1
ATOM 3469 C CA . TRP A 1 458 ? 10.137 18.337 -36.419 1.00 18.80 1161 TRP A CA 1
ATOM 3470 C C . TRP A 1 458 ? 10.815 18.489 -37.780 1.00 18.42 1161 TRP A C 1
ATOM 3471 O O . TRP A 1 458 ? 11.269 19.566 -38.120 1.00 20.55 1161 TRP A O 1
ATOM 3482 N N . THR A 1 459 ? 10.832 17.421 -38.566 1.00 18.89 1162 THR A N 1
ATOM 3483 C CA . THR A 1 459 ? 11.502 17.444 -39.881 1.00 21.43 1162 THR A CA 1
ATOM 3484 C C . THR A 1 459 ? 10.862 18.481 -40.794 1.00 29.24 1162 THR A C 1
ATOM 3485 O O . THR A 1 459 ? 11.549 19.251 -41.463 1.00 21.90 1162 THR A O 1
ATOM 3489 N N . GLU A 1 460 ? 9.534 18.512 -40.811 1.00 27.03 1163 GLU A N 1
ATOM 3490 C CA . GLU A 1 460 ? 8.811 19.467 -41.637 1.00 21.54 1163 GLU A CA 1
ATOM 3491 C C . GLU A 1 460 ? 8.961 20.908 -41.164 1.00 27.14 1163 GLU A C 1
ATOM 3492 O O . GLU A 1 460 ? 9.249 21.803 -41.962 1.00 24.41 1163 GLU A O 1
ATOM 3498 N N . LEU A 1 461 ? 8.782 21.139 -39.865 1.00 22.01 1164 LEU A N 1
ATOM 3499 C CA . LEU A 1 461 ? 8.826 22.492 -39.329 1.00 24.24 1164 LEU A CA 1
ATOM 3500 C C . LEU A 1 461 ? 10.193 23.127 -39.469 1.00 29.42 1164 LEU A C 1
ATOM 3501 O O . LEU A 1 461 ? 10.297 24.285 -39.881 1.00 28.78 1164 LEU A O 1
ATOM 3506 N N . THR A 1 462 ? 11.249 22.399 -39.117 1.00 25.77 1165 THR A N 1
ATOM 3507 C CA . THR A 1 462 ? 12.572 23.017 -39.131 1.00 32.39 1165 THR A CA 1
ATOM 3508 C C . THR A 1 462 ? 12.979 23.375 -40.564 1.00 32.49 1165 THR A C 1
ATOM 3509 O O . THR A 1 462 ? 13.766 24.289 -40.768 1.00 33.58 1165 THR A O 1
ATOM 3513 N N . ASN A 1 463 ? 12.398 22.686 -41.542 1.00 32.12 1166 ASN A N 1
ATOM 3514 C CA . ASN A 1 463 ? 12.675 22.953 -42.958 1.00 36.39 1166 ASN A CA 1
ATOM 3515 C C . ASN A 1 463 ? 11.724 23.971 -43.616 1.00 41.35 1166 ASN A C 1
ATOM 3516 O O . ASN A 1 463 ? 12.018 24.482 -44.697 1.00 38.61 1166 ASN A O 1
ATOM 3521 N N . CYS A 1 464 ? 10.597 24.271 -42.970 1.00 32.52 1167 CYS A N 1
ATOM 3522 C CA . CYS A 1 464 ? 9.548 25.107 -43.580 1.00 26.29 1167 CYS A CA 1
ATOM 3523 C C . CYS A 1 464 ? 9.321 26.438 -42.863 1.00 38.43 1167 CYS A C 1
ATOM 3524 O O . CYS A 1 464 ? 9.113 27.469 -43.499 1.00 35.89 1167 CYS A O 1
ATOM 3527 N N . VAL A 1 465 ? 9.350 26.413 -41.539 1.00 31.25 1168 VAL A N 1
ATOM 3528 C CA . VAL A 1 465 ? 9.040 27.593 -40.745 1.00 32.51 1168 VAL A CA 1
ATOM 3529 C C . VAL A 1 465 ? 9.933 28.801 -41.068 1.00 39.74 1168 VAL A C 1
ATOM 3530 O O . VAL A 1 465 ? 9.438 29.923 -41.191 1.00 38.62 1168 VAL A O 1
ATOM 3534 N N . PRO A 1 466 ? 11.248 28.588 -41.200 1.00 36.47 1169 PRO A N 1
ATOM 3535 C CA . PRO A 1 466 ? 12.072 29.774 -41.467 1.00 39.68 1169 PRO A CA 1
ATOM 3536 C C . PRO A 1 466 ? 11.796 30.415 -42.833 1.00 40.95 1169 PRO A C 1
ATOM 3537 O O . PRO A 1 466 ? 11.958 31.626 -42.975 1.00 46.30 1169 PRO A O 1
ATOM 3541 N N . VAL A 1 467 ? 11.378 29.612 -43.807 1.00 41.30 1170 VAL A N 1
ATOM 3542 C CA . VAL A 1 467 ? 11.065 30.111 -45.142 1.00 49.12 1170 VAL A CA 1
ATOM 3543 C C . VAL A 1 467 ? 9.736 30.854 -45.123 1.00 57.12 1170 VAL A C 1
ATOM 3544 O O . VAL A 1 467 ? 9.641 31.998 -45.570 1.00 52.07 1170 VAL A O 1
ATOM 3548 N N . ILE A 1 468 ? 8.708 30.194 -44.596 1.00 48.51 1171 ILE A N 1
ATOM 3549 C CA . ILE A 1 468 ? 7.358 30.741 -44.607 1.00 49.52 1171 ILE A CA 1
ATOM 3550 C C . ILE A 1 468 ? 7.209 31.963 -43.709 1.00 47.97 1171 ILE A C 1
ATOM 3551 O O . ILE A 1 468 ? 6.133 32.553 -43.656 1.00 64.84 1171 ILE A O 1
ATOM 3556 N N . MET A 1 469 ? 8.274 32.351 -43.010 1.00 54.13 1172 MET A N 1
ATOM 3557 C CA . MET A 1 469 ? 8.212 33.534 -42.144 1.00 62.35 1172 MET A CA 1
ATOM 3558 C C . MET A 1 469 ? 9.182 34.655 -42.539 1.00 63.04 1172 MET A C 1
ATOM 3559 O O . MET A 1 469 ? 9.065 35.772 -42.034 1.00 64.13 1172 MET A O 1
ATOM 3564 N N . ASP A 1 470 ? 10.121 34.361 -43.440 1.00 64.31 1173 ASP A N 1
ATOM 3565 C CA . ASP A 1 470 ? 11.046 35.373 -43.965 1.00 63.86 1173 ASP A CA 1
ATOM 3566 C C . ASP A 1 470 ? 11.179 35.245 -45.481 1.00 64.66 1173 ASP A C 1
ATOM 3567 O O . ASP A 1 470 ? 10.196 35.393 -46.214 1.00 62.84 1173 ASP A O 1
ATOM 3569 N N . ARG A 1 479 ? 16.115 35.487 -37.022 1.00 74.38 1182 ARG A N 1
ATOM 3570 C CA . ARG A 1 479 ? 15.126 35.216 -35.986 1.00 67.16 1182 ARG A CA 1
ATOM 3571 C C . ARG A 1 479 ? 15.614 34.169 -34.998 1.00 56.43 1182 ARG A C 1
ATOM 3572 O O . ARG A 1 479 ? 16.450 33.327 -35.325 1.00 55.99 1182 ARG A O 1
ATOM 3580 N N . ASN A 1 480 ? 15.078 34.231 -33.784 1.00 54.90 1183 ASN A N 1
ATOM 3581 C CA . ASN A 1 480 ? 15.242 33.156 -32.819 1.00 45.54 1183 ASN A CA 1
ATOM 3582 C C . ASN A 1 480 ? 13.956 32.337 -32.755 1.00 42.26 1183 ASN A C 1
ATOM 3583 O O . ASN A 1 480 ? 12.921 32.842 -32.317 1.00 40.53 1183 ASN A O 1
ATOM 3588 N N . PHE A 1 481 ? 14.013 31.088 -33.214 1.00 34.97 1184 PHE A N 1
ATOM 3589 C CA . PHE A 1 481 ? 12.858 30.201 -33.131 1.00 35.74 1184 PHE A CA 1
ATOM 3590 C C . PHE A 1 481 ? 12.931 29.372 -31.856 1.00 35.86 1184 PHE A C 1
ATOM 3591 O O . PHE A 1 481 ? 13.906 28.658 -31.636 1.00 33.03 1184 PHE A O 1
ATOM 3599 N N . TYR A 1 482 ? 11.889 29.455 -31.030 1.00 31.22 1185 TYR A N 1
ATOM 3600 C CA . TYR A 1 482 ? 11.826 28.675 -29.789 1.00 27.47 1185 TYR A CA 1
ATOM 3601 C C . TYR A 1 482 ? 10.774 27.608 -29.937 1.00 31.90 1185 TYR A C 1
ATOM 3602 O O . TYR A 1 482 ? 9.576 27.872 -29.839 1.00 26.06 1185 TYR A O 1
ATOM 3611 N N . TYR A 1 483 ? 11.234 26.400 -30.227 1.00 26.27 1186 TYR A N 1
ATOM 3612 C CA . TYR A 1 483 ? 10.347 25.272 -30.417 1.00 24.94 1186 TYR A CA 1
ATOM 3613 C C . TYR A 1 483 ? 9.850 24.770 -29.068 1.00 22.14 1186 TYR A C 1
ATOM 3614 O O . TYR A 1 483 ? 10.622 24.722 -28.101 1.00 25.33 1186 TYR A O 1
ATOM 3623 N N . ILE A 1 484 ? 8.563 24.428 -29.008 1.00 25.19 1187 ILE A N 1
ATOM 3624 C CA . ILE A 1 484 ? 7.957 23.810 -27.823 1.00 22.23 1187 ILE A CA 1
ATOM 3625 C C . ILE A 1 484 ? 7.014 22.693 -28.217 1.00 22.97 1187 ILE A C 1
ATOM 3626 O O . ILE A 1 484 ? 6.519 22.656 -29.345 1.00 21.00 1187 ILE A O 1
ATOM 3631 N N . THR A 1 485 ? 6.754 21.776 -27.288 1.00 19.72 1188 THR A N 1
ATOM 3632 C CA . THR A 1 485 ? 5.822 20.692 -27.560 1.00 21.11 1188 THR A CA 1
ATOM 3633 C C . THR A 1 485 ? 5.251 20.128 -26.249 1.00 18.03 1188 THR A C 1
ATOM 3634 O O . THR A 1 485 ? 5.599 20.585 -25.161 1.00 20.52 1188 THR A O 1
ATOM 3638 N N . MET A 1 486 ? 4.333 19.180 -26.384 1.00 20.19 1189 MET A N 1
ATOM 3639 C CA . MET A 1 486 ? 3.797 18.425 -25.265 1.00 18.22 1189 MET A CA 1
ATOM 3640 C C . MET A 1 486 ? 3.960 16.958 -25.562 1.00 17.13 1189 MET A C 1
ATOM 3641 O O . MET A 1 486 ? 3.847 16.511 -26.712 1.00 17.11 1189 MET A O 1
ATOM 3646 N N A LEU A 1 487 ? 4.185 16.194 -24.496 0.54 18.47 1190 LEU A N 1
ATOM 3647 N N B LEU A 1 487 ? 4.241 16.193 -24.509 0.46 18.47 1190 LEU A N 1
ATOM 3648 C CA A LEU A 1 487 ? 4.319 14.757 -24.578 0.54 19.43 1190 LEU A CA 1
ATOM 3649 C CA B LEU A 1 487 ? 4.319 14.748 -24.592 0.46 19.42 1190 LEU A CA 1
ATOM 3650 C C A LEU A 1 487 ? 3.380 14.096 -23.584 0.54 18.69 1190 LEU A C 1
ATOM 3651 C C B LEU A 1 487 ? 3.325 14.121 -23.629 0.46 18.67 1190 LEU A C 1
ATOM 3652 O O A LEU A 1 487 ? 3.037 14.682 -22.551 0.54 21.52 1190 LEU A O 1
ATOM 3653 O O B LEU A 1 487 ? 2.891 14.755 -22.659 0.46 21.62 1190 LEU A O 1
ATOM 3662 N N . ARG A 1 488 ? 2.992 12.864 -23.891 1.00 17.30 1191 ARG A N 1
ATOM 3663 C CA . ARG A 1 488 ? 2.022 12.127 -23.087 1.00 22.95 1191 ARG A CA 1
ATOM 3664 C C . ARG A 1 488 ? 2.508 10.702 -22.949 1.00 21.30 1191 ARG A C 1
ATOM 3665 O O . ARG A 1 488 ? 3.173 10.197 -23.851 1.00 18.76 1191 ARG A O 1
ATOM 3673 N N . ASP A 1 489 ? 2.188 10.039 -21.843 1.00 18.45 1192 ASP A N 1
ATOM 3674 C CA . ASP A 1 489 ? 2.608 8.649 -21.687 1.00 21.55 1192 ASP A CA 1
ATOM 3675 C C . ASP A 1 489 ? 2.078 7.817 -22.857 1.00 21.21 1192 ASP A C 1
ATOM 3676 O O . ASP A 1 489 ? 0.905 7.960 -23.249 1.00 23.12 1192 ASP A O 1
ATOM 3681 N N . PRO A 1 490 ? 2.941 6.982 -23.464 1.00 21.50 1193 PRO A N 1
ATOM 3682 C CA . PRO A 1 490 ? 2.544 6.430 -24.766 1.00 21.54 1193 PRO A CA 1
ATOM 3683 C C . PRO A 1 490 ? 1.347 5.490 -24.795 1.00 21.67 1193 PRO A C 1
ATOM 3684 O O . PRO A 1 490 ? 0.664 5.445 -25.822 1.00 19.83 1193 PRO A O 1
ATOM 3688 N N . VAL A 1 491 ? 1.112 4.725 -23.738 1.00 20.91 1194 VAL A N 1
ATOM 3689 C CA . VAL A 1 491 ? -0.059 3.845 -23.725 1.00 18.90 1194 VAL A CA 1
ATOM 3690 C C . VAL A 1 491 ? -1.343 4.695 -23.771 1.00 19.76 1194 VAL A C 1
ATOM 3691 O O . VAL A 1 491 ? -2.265 4.401 -24.548 1.00 21.50 1194 VAL A O 1
ATOM 3695 N N . SER A 1 492 ? -1.401 5.742 -22.953 1.00 20.70 1195 SER A N 1
ATOM 3696 C CA . SER A 1 492 ? -2.547 6.654 -22.958 1.00 23.37 1195 SER A CA 1
ATOM 3697 C C . SER A 1 492 ? -2.678 7.377 -24.301 1.00 28.77 1195 SER A C 1
ATOM 3698 O O . SER A 1 492 ? -3.783 7.488 -24.850 1.00 19.83 1195 SER A O 1
ATOM 3701 N N . ARG A 1 493 ? -1.563 7.895 -24.815 1.00 18.38 1196 ARG A N 1
ATOM 3702 C CA . ARG A 1 493 ? -1.584 8.607 -26.087 1.00 19.68 1196 ARG A CA 1
ATOM 3703 C C . ARG A 1 493 ? -2.020 7.699 -27.235 1.00 21.24 1196 ARG A C 1
ATOM 3704 O O . ARG A 1 493 ? -2.789 8.108 -28.093 1.00 21.74 1196 ARG A O 1
ATOM 3712 N N . TYR A 1 494 ? -1.498 6.477 -27.265 1.00 19.24 1197 TYR A N 1
ATOM 3713 C CA . TYR A 1 494 ? -1.877 5.505 -28.290 1.00 17.32 1197 TYR A CA 1
ATOM 3714 C C . TYR A 1 494 ? -3.379 5.155 -28.242 1.00 21.54 1197 TYR A C 1
ATOM 3715 O O . TYR A 1 494 ? -4.057 5.082 -29.276 1.00 20.59 1197 TYR A O 1
ATOM 3724 N N . LEU A 1 495 ? -3.892 4.946 -27.040 1.00 22.36 1198 LEU A N 1
ATOM 3725 C CA . LEU A 1 495 ? -5.309 4.616 -26.869 1.00 26.10 1198 LEU A CA 1
ATOM 3726 C C . LEU A 1 495 ? -6.192 5.784 -27.283 1.00 22.72 1198 LEU A C 1
ATOM 3727 O O . LEU A 1 495 ? -7.243 5.596 -27.872 1.00 23.66 1198 LEU A O 1
ATOM 3732 N N . SER A 1 496 ? -5.770 6.992 -26.937 1.00 21.26 1199 SER A N 1
ATOM 3733 C CA . SER A 1 496 ? -6.464 8.209 -27.345 1.00 18.45 1199 SER A CA 1
ATOM 3734 C C . SER A 1 496 ? -6.514 8.309 -28.876 1.00 25.63 1199 SER A C 1
ATOM 3735 O O . SER A 1 496 ? -7.578 8.575 -29.485 1.00 20.10 1199 SER A O 1
ATOM 3738 N N . GLU A 1 497 ? -5.379 8.083 -29.526 1.00 17.18 1200 GLU A N 1
ATOM 3739 C CA . GLU A 1 497 ? -5.386 8.057 -30.982 1.00 18.76 1200 GLU A CA 1
ATOM 3740 C C . GLU A 1 497 ? -6.293 6.966 -31.562 1.00 18.65 1200 GLU A C 1
ATOM 3741 O O . GLU A 1 497 ? -7.005 7.210 -32.540 1.00 20.73 1200 GLU A O 1
ATOM 3747 N N . TRP A 1 498 ? -6.268 5.767 -30.986 1.00 19.81 1201 TRP A N 1
ATOM 3748 C CA . TRP A 1 498 ? -7.146 4.699 -31.462 1.00 21.72 1201 TRP A CA 1
ATOM 3749 C C . TRP A 1 498 ? -8.601 5.160 -31.398 1.00 22.50 1201 TRP A C 1
ATOM 3750 O O . TRP A 1 498 ? -9.341 5.043 -32.387 1.00 20.41 1201 TRP A O 1
ATOM 3761 N N . LYS A 1 499 ? -8.997 5.696 -30.249 1.00 22.22 1202 LYS A N 1
ATOM 3762 C CA . LYS A 1 499 ? -10.389 6.158 -30.087 1.00 26.00 1202 LYS A CA 1
ATOM 3763 C C . LYS A 1 499 ? -10.722 7.285 -31.081 1.00 27.20 1202 LYS A C 1
ATOM 3764 O O . LYS A 1 499 ? -11.811 7.303 -31.674 1.00 22.67 1202 LYS A O 1
ATOM 3770 N N . HIS A 1 500 ? -9.795 8.214 -31.292 1.00 18.80 1203 HIS A N 1
ATOM 3771 C CA . HIS A 1 500 ? -10.058 9.308 -32.220 1.00 19.08 1203 HIS A CA 1
ATOM 3772 C C . HIS A 1 500 ? -10.166 8.801 -33.671 1.00 22.62 1203 HIS A C 1
ATOM 3773 O O . HIS A 1 500 ? -11.037 9.235 -34.437 1.00 23.20 1203 HIS A O 1
ATOM 3780 N N . VAL A 1 501 ? -9.303 7.866 -34.048 1.00 20.25 1204 VAL A N 1
ATOM 3781 C CA . VAL A 1 501 ? -9.381 7.267 -35.385 1.00 21.58 1204 VAL A CA 1
ATOM 3782 C C . VAL A 1 501 ? -10.692 6.471 -35.482 1.00 27.54 1204 VAL A C 1
ATOM 3783 O O . VAL A 1 501 ? -11.326 6.421 -36.536 1.00 25.22 1204 VAL A O 1
ATOM 3787 N N . GLN A 1 502 ? -11.096 5.862 -34.376 1.00 26.14 1205 GLN A N 1
ATOM 3788 C CA . GLN A 1 502 ? -12.283 5.018 -34.373 1.00 20.74 1205 GLN A CA 1
ATOM 3789 C C . GLN A 1 502 ? -13.520 5.888 -34.584 1.00 26.82 1205 GLN A C 1
ATOM 3790 O O . GLN A 1 502 ? -14.538 5.421 -35.113 1.00 26.06 1205 GLN A O 1
ATOM 3796 N N . ARG A 1 503 ? -13.427 7.159 -34.200 1.00 22.20 1206 ARG A N 1
ATOM 3797 C CA . ARG A 1 503 ? -14.503 8.102 -34.482 1.00 24.67 1206 ARG A CA 1
ATOM 3798 C C . ARG A 1 503 ? -14.243 9.043 -35.670 1.00 29.33 1206 ARG A C 1
ATOM 3799 O O . ARG A 1 503 ? -14.900 10.077 -35.792 1.00 27.92 1206 ARG A O 1
ATOM 3807 N N . GLY A 1 504 ? -13.321 8.685 -36.562 1.00 26.14 1207 GLY A N 1
ATOM 3808 C CA . GLY A 1 504 ? -13.246 9.352 -37.854 1.00 24.99 1207 GLY A CA 1
ATOM 3809 C C . GLY A 1 504 ? -11.964 10.066 -38.248 1.00 28.86 1207 GLY A C 1
ATOM 3810 O O . GLY A 1 504 ? -11.825 10.468 -39.402 1.00 25.43 1207 GLY A O 1
ATOM 3811 N N . ALA A 1 505 ? -11.033 10.235 -37.318 1.00 31.13 1208 ALA A N 1
ATOM 3812 C CA . ALA A 1 505 ? -9.784 10.929 -37.622 1.00 24.70 1208 ALA A CA 1
ATOM 3813 C C . ALA A 1 505 ? -8.897 10.101 -38.539 1.00 19.91 1208 ALA A C 1
ATOM 3814 O O . ALA A 1 505 ? -8.760 8.893 -38.364 1.00 23.90 1208 ALA A O 1
ATOM 3816 N N . THR A 1 506 ? -8.294 10.770 -39.515 1.00 25.43 1209 THR A N 1
ATOM 3817 C CA . THR A 1 506 ? -7.321 10.133 -40.398 1.00 27.00 1209 THR A CA 1
ATOM 3818 C C . THR A 1 506 ? -6.027 10.945 -40.491 1.00 28.48 1209 THR A C 1
ATOM 3819 O O . THR A 1 506 ? -4.959 10.377 -40.705 1.00 25.23 1209 THR A O 1
ATOM 3823 N N . TRP A 1 507 ? -6.136 12.263 -40.329 1.00 22.40 1210 TRP A N 1
ATOM 3824 C CA . TRP A 1 507 ? -5.066 13.202 -40.676 1.00 26.92 1210 TRP A CA 1
ATOM 3825 C C . TRP A 1 507 ? -4.480 12.833 -42.051 1.00 33.43 1210 TRP A C 1
ATOM 3826 O O . TRP A 1 507 ? -3.262 12.888 -42.278 1.00 22.91 1210 TRP A O 1
ATOM 3837 N N . LYS A 1 508 ? -5.356 12.463 -42.980 1.00 23.24 1211 LYS A N 1
ATOM 3838 C CA . LYS A 1 508 ? -4.907 11.971 -44.289 1.00 30.67 1211 LYS A CA 1
ATOM 3839 C C . LYS A 1 508 ? -4.251 13.054 -45.154 1.00 27.80 1211 LYS A C 1
ATOM 3840 O O . LYS A 1 508 ? -3.537 12.732 -46.104 1.00 29.23 1211 LYS A O 1
ATOM 3846 N N . THR A 1 509 ? -4.450 14.323 -44.816 1.00 24.39 1212 THR A N 1
ATOM 3847 C CA . THR A 1 509 ? -3.889 15.407 -45.616 1.00 28.37 1212 THR A CA 1
ATOM 3848 C C . THR A 1 509 ? -2.522 15.883 -45.138 1.00 33.77 1212 THR A C 1
ATOM 3849 O O . THR A 1 509 ? -1.982 16.844 -45.678 1.00 25.68 1212 THR A O 1
ATOM 3853 N N . SER A 1 510 ? -1.977 15.244 -44.111 1.00 24.31 1213 SER A N 1
ATOM 3854 C CA . SER A 1 510 ? -0.629 15.570 -43.680 1.00 26.26 1213 SER A CA 1
ATOM 3855 C C . SER A 1 510 ? 0.326 15.278 -44.841 1.00 24.64 1213 SER A C 1
ATOM 3856 O O . SER A 1 510 ? 0.147 14.294 -45.554 1.00 27.88 1213 SER A O 1
ATOM 3859 N N . LEU A 1 511 ? 1.339 16.123 -44.999 1.00 27.52 1214 LEU A N 1
ATOM 3860 C CA . LEU A 1 511 ? 2.301 16.001 -46.092 1.00 30.03 1214 LEU A CA 1
ATOM 3861 C C . LEU A 1 511 ? 3.402 14.972 -45.840 1.00 35.04 1214 LEU A C 1
ATOM 3862 O O . LEU A 1 511 ? 3.887 14.331 -46.781 1.00 33.47 1214 LEU A O 1
ATOM 3867 N N . HIS A 1 512 ? 3.795 14.819 -44.576 1.00 27.78 1215 HIS A N 1
ATOM 3868 C CA . HIS A 1 512 ? 4.874 13.913 -44.212 1.00 21.20 1215 HIS A CA 1
ATOM 3869 C C . HIS A 1 512 ? 6.112 14.163 -45.090 1.00 25.39 1215 HIS A C 1
ATOM 3870 O O . HIS A 1 512 ? 6.745 13.215 -45.565 1.00 28.26 1215 HIS A O 1
ATOM 3877 N N . MET A 1 513 ? 6.437 15.429 -45.306 1.00 23.71 1216 MET A N 1
ATOM 3878 C CA . MET A 1 513 ? 7.559 15.817 -46.164 1.00 26.40 1216 MET A CA 1
ATOM 3879 C C . MET A 1 513 ? 8.888 15.489 -45.502 1.00 30.42 1216 MET A C 1
ATOM 3880 O O . MET A 1 513 ? 9.080 15.760 -44.317 1.00 27.67 1216 MET A O 1
ATOM 3885 N N . CYS A 1 514 ? 9.821 14.961 -46.287 1.00 29.35 1217 CYS A N 1
ATOM 3886 C CA . CYS A 1 514 ? 11.162 14.665 -45.801 1.00 28.33 1217 CYS A CA 1
ATOM 3887 C C . CYS A 1 514 ? 12.081 14.590 -47.029 1.00 29.58 1217 CYS A C 1
ATOM 3888 O O . CYS A 1 514 ? 11.696 14.030 -48.047 1.00 28.06 1217 CYS A O 1
ATOM 3891 N N . ASP A 1 515 ? 13.274 15.164 -46.949 1.00 32.83 1218 ASP A N 1
ATOM 3892 C CA . ASP A 1 515 ? 14.155 15.206 -48.126 1.00 40.43 1218 ASP A CA 1
ATOM 3893 C C . ASP A 1 515 ? 13.387 15.758 -49.335 1.00 41.03 1218 ASP A C 1
ATOM 3894 O O . ASP A 1 515 ? 13.555 15.290 -50.453 1.00 36.26 1218 ASP A O 1
ATOM 3899 N N . GLY A 1 516 ? 12.496 16.710 -49.092 1.00 37.39 1219 GLY A N 1
ATOM 3900 C CA . GLY A 1 516 ? 11.815 17.409 -50.162 1.00 33.94 1219 GLY A CA 1
ATOM 3901 C C . GLY A 1 516 ? 10.661 16.710 -50.870 1.00 34.93 1219 GLY A C 1
ATOM 3902 O O . GLY A 1 516 ? 10.162 17.242 -51.852 1.00 45.34 1219 GLY A O 1
ATOM 3903 N N . ARG A 1 517 ? 10.236 15.536 -50.420 1.00 39.26 1220 ARG A N 1
ATOM 3904 C CA . ARG A 1 517 ? 9.036 14.916 -50.992 1.00 37.23 1220 ARG A CA 1
ATOM 3905 C C . ARG A 1 517 ? 8.203 14.173 -49.955 1.00 34.76 1220 ARG A C 1
ATOM 3906 O O . ARG A 1 517 ? 8.685 13.861 -48.875 1.00 28.54 1220 ARG A O 1
ATOM 3914 N N . SER A 1 518 ? 6.954 13.879 -50.315 1.00 31.51 1221 SER A N 1
ATOM 3915 C CA . SER A 1 518 ? 6.078 13.079 -49.480 1.00 28.87 1221 SER A CA 1
ATOM 3916 C C . SER A 1 518 ? 6.396 11.629 -49.743 1.00 32.00 1221 SER A C 1
ATOM 3917 O O . SER A 1 518 ? 6.988 11.301 -50.771 1.00 39.13 1221 SER A O 1
ATOM 3920 N N . PRO A 1 519 ? 6.004 10.748 -48.821 1.00 30.66 1222 PRO A N 1
ATOM 3921 C CA . PRO A 1 519 ? 6.235 9.324 -49.026 1.00 30.82 1222 PRO A CA 1
ATOM 3922 C C . PRO A 1 519 ? 5.416 8.776 -50.181 1.00 42.06 1222 PRO A C 1
ATOM 3923 O O . PRO A 1 519 ? 4.364 9.317 -50.514 1.00 34.82 1222 PRO A O 1
ATOM 3927 N N . THR A 1 520 ? 5.897 7.701 -50.784 1.00 35.06 1223 THR A N 1
ATOM 3928 C CA . THR A 1 520 ? 5.116 6.994 -51.784 1.00 41.50 1223 THR A CA 1
ATOM 3929 C C . THR A 1 520 ? 4.179 6.036 -51.070 1.00 38.98 1223 THR A C 1
ATOM 3930 O O . THR A 1 520 ? 4.341 5.776 -49.876 1.00 38.41 1223 THR A O 1
ATOM 3934 N N . GLN A 1 521 ? 3.215 5.477 -51.795 1.00 37.30 1224 GLN A N 1
ATOM 3935 C CA . GLN A 1 521 ? 2.275 4.565 -51.169 1.00 33.61 1224 GLN A CA 1
ATOM 3936 C C . GLN A 1 521 ? 2.985 3.316 -50.726 1.00 34.82 1224 GLN A C 1
ATOM 3937 O O . GLN A 1 521 ? 2.625 2.713 -49.713 1.00 36.91 1224 GLN A O 1
ATOM 3939 N N . ASP A 1 522 ? 4.004 2.926 -51.488 1.00 38.33 1225 ASP A N 1
ATOM 3940 C CA . ASP A 1 522 ? 4.819 1.775 -51.125 1.00 38.22 1225 ASP A CA 1
ATOM 3941 C C . ASP A 1 522 ? 5.516 2.060 -49.804 1.00 31.00 1225 ASP A C 1
ATOM 3942 O O . ASP A 1 522 ? 5.591 1.199 -48.923 1.00 36.75 1225 ASP A O 1
ATOM 3947 N N . GLU A 1 523 ? 6.012 3.281 -49.660 1.00 31.06 1226 GLU A N 1
ATOM 3948 C CA . GLU A 1 523 ? 6.740 3.645 -48.450 1.00 39.06 1226 GLU A CA 1
ATOM 3949 C C . GLU A 1 523 ? 5.845 3.689 -47.224 1.00 36.74 1226 GLU A C 1
ATOM 3950 O O . GLU A 1 523 ? 6.239 3.222 -46.156 1.00 36.14 1226 GLU A O 1
ATOM 3956 N N . LEU A 1 524 ? 4.634 4.224 -47.403 1.00 34.35 1227 LEU A N 1
ATOM 3957 C CA . LEU A 1 524 ? 3.710 4.461 -46.307 1.00 33.88 1227 LEU A CA 1
ATOM 3958 C C . LEU A 1 524 ? 2.322 3.984 -46.707 1.00 33.24 1227 LEU A C 1
ATOM 3959 O O . LEU A 1 524 ? 1.485 4.781 -47.094 1.00 31.89 1227 LEU A O 1
ATOM 3964 N N . PRO A 1 525 ? 2.077 2.675 -46.623 1.00 36.19 1228 PRO A N 1
ATOM 3965 C CA . PRO A 1 525 ? 0.765 2.179 -47.047 1.00 36.26 1228 PRO A CA 1
ATOM 3966 C C . PRO A 1 525 ? -0.325 2.604 -46.075 1.00 41.96 1228 PRO A C 1
ATOM 3967 O O . PRO A 1 525 ? -0.075 2.776 -44.877 1.00 36.16 1228 PRO A O 1
ATOM 3971 N N . THR A 1 526 ? -1.530 2.790 -46.593 1.00 43.75 1229 THR A N 1
ATOM 3972 C CA . THR A 1 526 ? -2.658 3.174 -45.757 1.00 33.69 1229 THR A CA 1
ATOM 3973 C C . THR A 1 526 ? -3.201 1.941 -45.035 1.00 31.68 1229 THR A C 1
ATOM 3974 O O . THR A 1 526 ? -3.223 0.844 -45.588 1.00 39.23 1229 THR A O 1
ATOM 3978 N N . CYS A 1 527 ? -3.624 2.123 -43.787 1.00 27.52 1230 CYS A N 1
ATOM 3979 C CA . CYS A 1 527 ? -4.101 1.018 -42.967 1.00 30.81 1230 CYS A CA 1
ATOM 3980 C C . CYS A 1 527 ? -5.550 0.622 -43.227 1.00 29.20 1230 CYS A C 1
ATOM 3981 O O . CYS A 1 527 ? -5.995 -0.405 -42.724 1.00 30.80 1230 CYS A O 1
ATOM 3984 N N . TYR A 1 528 ? -6.282 1.466 -43.944 1.00 30.84 1231 TYR A N 1
ATOM 3985 C CA . TYR A 1 528 ? -7.731 1.293 -44.123 1.00 32.91 1231 TYR A CA 1
ATOM 3986 C C . TYR A 1 528 ? -8.132 1.404 -45.585 1.00 33.90 1231 TYR A C 1
ATOM 3987 O O . TYR A 1 528 ? -7.477 2.096 -46.364 1.00 35.09 1231 TYR A O 1
ATOM 3996 N N . ASN A 1 529 ? -9.213 0.713 -45.941 1.00 42.61 1232 ASN A N 1
ATOM 3997 C CA . ASN A 1 529 ? -9.910 0.944 -47.199 1.00 47.18 1232 ASN A CA 1
ATOM 3998 C C . ASN A 1 529 ? -10.950 2.035 -47.006 1.00 48.15 1232 ASN A C 1
ATOM 3999 O O . ASN A 1 529 ? -11.442 2.257 -45.895 1.00 44.47 1232 ASN A O 1
ATOM 4004 N N . GLY A 1 530 ? -11.293 2.718 -48.085 1.00 45.05 1233 GLY A N 1
ATOM 4005 C CA . GLY A 1 530 ? -12.362 3.689 -48.029 1.00 44.00 1233 GLY A CA 1
ATOM 4006 C C . GLY A 1 530 ? -11.855 4.995 -47.478 1.00 38.70 1233 GLY A C 1
ATOM 4007 O O . GLY A 1 530 ? -10.668 5.268 -47.542 1.00 41.46 1233 GLY A O 1
ATOM 4008 N N . ASP A 1 531 ? -12.755 5.798 -46.922 1.00 38.46 1234 ASP A N 1
ATOM 4009 C CA . ASP A 1 531 ? -12.420 7.172 -46.580 1.00 35.49 1234 ASP A CA 1
ATOM 4010 C C . ASP A 1 531 ? -11.814 7.329 -45.180 1.00 29.41 1234 ASP A C 1
ATOM 4011 O O . ASP A 1 531 ? -11.232 8.365 -44.890 1.00 32.20 1234 ASP A O 1
ATOM 4016 N N . ASP A 1 532 ? -11.963 6.325 -44.318 1.00 30.55 1235 ASP A N 1
ATOM 4017 C CA . ASP A 1 532 ? -11.427 6.416 -42.962 1.00 26.10 1235 ASP A CA 1
ATOM 4018 C C . ASP A 1 532 ? -11.390 5.061 -42.299 1.00 29.03 1235 ASP A C 1
ATOM 4019 O O . ASP A 1 532 ? -11.702 4.050 -42.916 1.00 31.55 1235 ASP A O 1
ATOM 4024 N N . TRP A 1 533 ? -10.973 5.039 -41.043 1.00 26.93 1236 TRP A N 1
ATOM 4025 C CA . TRP A 1 533 ? -10.811 3.782 -40.334 1.00 28.57 1236 TRP A CA 1
ATOM 4026 C C . TRP A 1 533 ? -11.821 3.733 -39.181 1.00 27.83 1236 TRP A C 1
ATOM 4027 O O . TRP A 1 533 ? -11.592 3.095 -38.163 1.00 26.88 1236 TRP A O 1
ATOM 4038 N N . SER A 1 534 ? -12.972 4.380 -39.371 1.00 30.88 1237 SER A N 1
ATOM 4039 C CA . SER A 1 534 ? -13.973 4.491 -38.304 1.00 25.99 1237 SER A CA 1
ATOM 4040 C C . SER A 1 534 ? -14.522 3.127 -37.898 1.00 26.92 1237 SER A C 1
ATOM 4041 O O . SER A 1 534 ? -14.680 2.233 -38.720 1.00 26.42 1237 SER A O 1
ATOM 4044 N N . GLY A 1 535 ? -14.778 2.964 -36.609 1.00 22.22 1238 GLY A N 1
ATOM 4045 C CA . GLY A 1 535 ? -15.231 1.699 -36.084 1.00 23.75 1238 GLY A CA 1
ATOM 4046 C C . GLY A 1 535 ? -14.160 0.685 -35.750 1.00 25.59 1238 GLY A C 1
ATOM 4047 O O . GLY A 1 535 ? -14.478 -0.356 -35.213 1.00 28.60 1238 GLY A O 1
ATOM 4048 N N . VAL A 1 536 ? -12.896 0.986 -36.047 1.00 27.49 1239 VAL A N 1
ATOM 4049 C CA . VAL A 1 536 ? -11.832 -0.002 -35.903 1.00 24.29 1239 VAL A CA 1
ATOM 4050 C C . VAL A 1 536 ? -11.719 -0.518 -34.475 1.00 22.26 1239 VAL A C 1
ATOM 4051 O O . VAL A 1 536 ? -11.799 0.249 -33.511 1.00 26.50 1239 VAL A O 1
ATOM 4055 N N . THR A 1 537 ? -11.547 -1.827 -34.328 1.00 24.86 1240 THR A N 1
ATOM 4056 C CA . THR A 1 537 ? -11.267 -2.398 -33.013 1.00 28.92 1240 THR A CA 1
ATOM 4057 C C . THR A 1 537 ? -9.814 -2.139 -32.635 1.00 28.39 1240 THR A C 1
ATOM 4058 O O . THR A 1 537 ? -8.973 -1.920 -33.498 1.00 27.55 1240 THR A O 1
ATOM 4062 N N . LEU A 1 538 ? -9.522 -2.191 -31.351 1.00 28.07 1241 LEU A N 1
ATOM 4063 C CA . LEU A 1 538 ? -8.160 -1.974 -30.907 1.00 30.85 1241 LEU A CA 1
ATOM 4064 C C . LEU A 1 538 ? -7.281 -3.065 -31.495 1.00 34.40 1241 LEU A C 1
ATOM 4065 O O . LEU A 1 538 ? -6.135 -2.801 -31.852 1.00 29.96 1241 LEU A O 1
ATOM 4070 N N . HIS A 1 539 ? -7.819 -4.278 -31.643 1.00 32.90 1242 HIS A N 1
ATOM 4071 C CA . HIS A 1 539 ? -7.027 -5.363 -32.209 1.00 30.39 1242 HIS A CA 1
ATOM 4072 C C . HIS A 1 539 ? -6.616 -5.053 -33.646 1.00 35.59 1242 HIS A C 1
ATOM 4073 O O . HIS A 1 539 ? -5.450 -5.229 -34.017 1.00 33.62 1242 HIS A O 1
ATOM 4080 N N . ASP A 1 540 ? -7.554 -4.585 -34.463 1.00 30.47 1243 ASP A N 1
ATOM 4081 C CA . ASP A 1 540 ? -7.229 -4.314 -35.861 1.00 31.13 1243 ASP A CA 1
ATOM 4082 C C . ASP A 1 540 ? -6.352 -3.067 -35.983 1.00 32.61 1243 ASP A C 1
ATOM 4083 O O . ASP A 1 540 ? -5.538 -2.967 -36.895 1.00 32.48 1243 ASP A O 1
ATOM 4088 N N . PHE A 1 541 ? -6.518 -2.127 -35.057 1.00 31.36 1244 PHE A N 1
ATOM 4089 C CA . PHE A 1 541 ? -5.694 -0.916 -35.022 1.00 25.37 1244 PHE A CA 1
ATOM 4090 C C . PHE A 1 541 ? -4.221 -1.334 -34.825 1.00 25.85 1244 PHE A C 1
ATOM 4091 O O . PHE A 1 541 ? -3.339 -0.879 -35.539 1.00 30.44 1244 PHE A O 1
ATOM 4099 N N . MET A 1 542 ? -4.000 -2.217 -33.857 1.00 29.14 1245 MET A N 1
ATOM 4100 C CA . MET A 1 542 ? -2.667 -2.675 -33.471 1.00 29.48 1245 MET A CA 1
ATOM 4101 C C . MET A 1 542 ? -2.042 -3.547 -34.558 1.00 40.19 1245 MET A C 1
ATOM 4102 O O . MET A 1 542 ? -0.820 -3.720 -34.620 1.00 32.93 1245 MET A O 1
ATOM 4107 N N . ASP A 1 543 ? -2.885 -4.073 -35.433 1.00 31.95 1246 ASP A N 1
ATOM 4108 C CA . ASP A 1 543 ? -2.463 -5.086 -36.384 1.00 33.38 1246 ASP A CA 1
ATOM 4109 C C . ASP A 1 543 ? -1.848 -4.544 -37.667 1.00 35.72 1246 ASP A C 1
ATOM 4110 O O . ASP A 1 543 ? -1.144 -5.274 -38.356 1.00 37.70 1246 ASP A O 1
ATOM 4115 N N . CYS A 1 544 ? -2.123 -3.286 -38.002 1.00 25.57 1247 CYS A N 1
ATOM 4116 C CA . CYS A 1 544 ? -1.583 -2.693 -39.216 1.00 31.58 1247 CYS A CA 1
ATOM 4117 C C . CYS A 1 544 ? -0.124 -2.256 -39.007 1.00 35.32 1247 CYS A C 1
ATOM 4118 O O . CYS A 1 544 ? 0.146 -1.379 -38.180 1.00 30.72 1247 CYS A O 1
ATOM 4121 N N . PRO A 1 545 ? 0.814 -2.852 -39.762 1.00 36.83 1248 PRO A N 1
ATOM 4122 C CA . PRO A 1 545 ? 2.242 -2.508 -39.645 1.00 35.73 1248 PRO A CA 1
ATOM 4123 C C . PRO A 1 545 ? 2.591 -1.036 -39.899 1.00 29.64 1248 PRO A C 1
ATOM 4124 O O . PRO A 1 545 ? 3.558 -0.542 -39.330 1.00 35.45 1248 PRO A O 1
ATOM 4128 N N . SER A 1 546 ? 1.831 -0.340 -40.733 1.00 31.23 1249 SER A N 1
ATOM 4129 C CA . SER A 1 546 ? 2.205 1.018 -41.118 1.00 29.20 1249 SER A CA 1
ATOM 4130 C C . SER A 1 546 ? 1.455 2.101 -40.322 1.00 27.57 1249 SER A C 1
ATOM 4131 O O . SER A 1 546 ? 1.447 3.272 -40.710 1.00 32.59 1249 SER A O 1
ATOM 4134 N N . ASN A 1 547 ? 0.850 1.702 -39.209 1.00 28.58 1250 ASN A N 1
ATOM 4135 C CA . ASN A 1 547 ? 0.090 2.622 -38.361 1.00 24.35 1250 ASN A CA 1
ATOM 4136 C C . ASN A 1 547 ? 0.988 3.718 -37.809 1.00 21.77 1250 ASN A C 1
ATOM 4137 O O . ASN A 1 547 ? 1.884 3.449 -37.013 1.00 23.82 1250 ASN A O 1
ATOM 4142 N N . LEU A 1 548 ? 0.736 4.948 -38.227 1.00 19.98 1251 LEU A N 1
ATOM 4143 C CA . LEU A 1 548 ? 1.503 6.095 -37.772 1.00 23.08 1251 LEU A CA 1
ATOM 4144 C C . LEU A 1 548 ? 1.353 6.413 -36.281 1.00 24.94 1251 LEU A C 1
ATOM 4145 O O . LEU A 1 548 ? 2.090 7.243 -35.738 1.00 25.15 1251 LEU A O 1
ATOM 4150 N N . ALA A 1 549 ? 0.409 5.762 -35.615 1.00 25.21 1252 ALA A N 1
ATOM 4151 C CA . ALA A 1 549 ? 0.284 5.897 -34.175 1.00 22.75 1252 ALA A CA 1
ATOM 4152 C C . ALA A 1 549 ? 1.493 5.269 -33.466 1.00 23.17 1252 ALA A C 1
ATOM 4153 O O . ALA A 1 549 ? 1.820 5.688 -32.370 1.00 18.37 1252 ALA A O 1
ATOM 4155 N N . ASN A 1 550 ? 2.092 4.229 -34.061 1.00 22.74 1253 ASN A N 1
ATOM 4156 C CA . ASN A 1 550 ? 3.219 3.529 -33.435 1.00 23.28 1253 ASN A CA 1
ATOM 4157 C C . ASN A 1 550 ? 4.411 4.465 -33.329 1.00 19.07 1253 ASN A C 1
ATOM 4158 O O . ASN A 1 550 ? 4.878 4.992 -34.338 1.00 20.55 1253 ASN A O 1
ATOM 4163 N N . ASN A 1 551 ? 4.866 4.686 -32.102 1.00 21.70 1254 ASN A N 1
ATOM 4164 C CA . ASN A 1 551 ? 6.033 5.531 -31.851 1.00 21.66 1254 ASN A CA 1
ATOM 4165 C C . ASN A 1 551 ? 5.872 6.907 -32.444 1.00 23.34 1254 ASN A C 1
ATOM 4166 O O . ASN A 1 551 ? 6.833 7.507 -32.905 1.00 16.48 1254 ASN A O 1
ATOM 4171 N N . ARG A 1 552 ? 4.650 7.444 -32.403 1.00 22.05 1255 ARG A N 1
ATOM 4172 C CA . ARG A 1 552 ? 4.426 8.741 -33.010 1.00 18.05 1255 ARG A CA 1
ATOM 4173 C C . ARG A 1 552 ? 5.290 9.861 -32.429 1.00 20.11 1255 ARG A C 1
ATOM 4174 O O . ARG A 1 552 ? 5.734 10.750 -33.156 1.00 18.49 1255 ARG A O 1
ATOM 4182 N N . GLN A 1 553 ? 5.502 9.870 -31.123 1.00 14.93 1256 GLN A N 1
ATOM 4183 C CA . GLN A 1 553 ? 6.214 10.995 -30.541 1.00 18.53 1256 GLN A CA 1
ATOM 4184 C C . GLN A 1 553 ? 7.710 10.992 -30.943 1.00 18.65 1256 GLN A C 1
ATOM 4185 O O . GLN A 1 553 ? 8.262 12.018 -31.320 1.00 18.90 1256 GLN A O 1
ATOM 4191 N N . VAL A 1 554 ? 8.335 9.830 -30.922 1.00 18.25 1257 VAL A N 1
ATOM 4192 C CA . VAL A 1 554 ? 9.700 9.704 -31.443 1.00 17.63 1257 VAL A CA 1
ATOM 4193 C C . VAL A 1 554 ? 9.792 10.088 -32.928 1.00 19.13 1257 VAL A C 1
ATOM 4194 O O . VAL A 1 554 ? 10.637 10.894 -33.298 1.00 17.43 1257 VAL A O 1
ATOM 4198 N N . ARG A 1 555 ? 8.925 9.535 -33.773 1.00 17.15 1258 ARG A N 1
ATOM 4199 C CA . ARG A 1 555 ? 8.956 9.860 -35.190 1.00 20.62 1258 ARG A CA 1
ATOM 4200 C C . ARG A 1 555 ? 8.800 11.343 -35.426 1.00 24.69 1258 ARG A C 1
ATOM 4201 O O . ARG A 1 555 ? 9.511 11.925 -36.243 1.00 19.45 1258 ARG A O 1
ATOM 4209 N N . MET A 1 556 ? 7.876 11.970 -34.707 1.00 21.46 1259 MET A N 1
ATOM 4210 C CA . MET A 1 556 ? 7.594 13.371 -34.951 1.00 20.91 1259 MET A CA 1
ATOM 4211 C C . MET A 1 556 ? 8.610 14.332 -34.348 1.00 18.02 1259 MET A C 1
ATOM 4212 O O . MET A 1 556 ? 8.633 15.498 -34.717 1.00 19.77 1259 MET A O 1
ATOM 4217 N N . LEU A 1 557 ? 9.467 13.838 -33.451 1.00 17.79 1260 LEU A N 1
ATOM 4218 C CA . LEU A 1 557 ? 10.521 14.653 -32.854 1.00 19.43 1260 LEU A CA 1
ATOM 4219 C C . LEU A 1 557 ? 11.910 14.405 -33.481 1.00 19.03 1260 LEU A C 1
ATOM 4220 O O . LEU A 1 557 ? 12.830 15.193 -33.263 1.00 20.92 1260 LEU A O 1
ATOM 4225 N N . ALA A 1 558 ? 12.058 13.307 -34.216 1.00 19.39 1261 ALA A N 1
ATOM 4226 C CA . ALA A 1 558 ? 13.340 12.951 -34.848 1.00 20.80 1261 ALA A CA 1
ATOM 4227 C C . ALA A 1 558 ? 13.542 13.638 -36.192 1.00 24.14 1261 ALA A C 1
ATOM 4228 O O . ALA A 1 558 ? 12.591 14.054 -36.858 1.00 20.94 1261 ALA A O 1
ATOM 4230 N N . ASP A 1 559 ? 14.807 13.773 -36.577 1.00 19.41 1262 ASP A N 1
ATOM 4231 C CA . ASP A 1 559 ? 15.178 14.181 -37.921 1.00 24.24 1262 ASP A CA 1
ATOM 4232 C C . ASP A 1 559 ? 15.091 12.952 -38.816 1.00 25.03 1262 ASP A C 1
ATOM 4233 O O . ASP A 1 559 ? 16.008 12.127 -38.854 1.00 22.55 1262 ASP A O 1
ATOM 4238 N N . LEU A 1 560 ? 14.001 12.833 -39.560 1.00 18.11 1263 LEU A N 1
ATOM 4239 C CA . LEU A 1 560 ? 13.743 11.608 -40.310 1.00 22.93 1263 LEU A CA 1
ATOM 4240 C C . LEU A 1 560 ? 14.687 11.388 -41.486 1.00 21.11 1263 LEU A C 1
ATOM 4241 O O . LEU A 1 560 ? 14.817 10.270 -41.980 1.00 22.32 1263 LEU A O 1
ATOM 4246 N N . SER A 1 561 ? 15.333 12.447 -41.949 1.00 24.10 1264 SER A N 1
ATOM 4247 C CA . SER A 1 561 ? 16.348 12.296 -42.968 1.00 28.75 1264 SER A CA 1
ATOM 4248 C C . SER A 1 561 ? 17.467 11.325 -42.535 1.00 27.53 1264 SER A C 1
ATOM 4249 O O . SER A 1 561 ? 18.091 10.676 -43.374 1.00 29.43 1264 SER A O 1
ATOM 4252 N N . LEU A 1 562 ? 17.704 11.216 -41.231 1.00 20.00 1265 LEU A N 1
ATOM 4253 C CA . LEU A 1 562 ? 18.797 10.395 -40.722 1.00 23.80 1265 LEU A CA 1
ATOM 4254 C C . LEU A 1 562 ? 18.579 8.917 -40.976 1.00 27.38 1265 LEU A C 1
ATOM 4255 O O . LEU A 1 562 ? 19.514 8.114 -40.841 1.00 22.66 1265 LEU A O 1
ATOM 4260 N N . VAL A 1 563 ? 17.343 8.529 -41.291 1.00 23.67 1266 VAL A N 1
ATOM 4261 C CA . VAL A 1 563 ? 17.053 7.120 -41.502 1.00 21.15 1266 VAL A CA 1
ATOM 4262 C C . VAL A 1 563 ? 16.468 6.862 -42.885 1.00 20.14 1266 VAL A C 1
ATOM 4263 O O . VAL A 1 563 ? 15.893 5.809 -43.134 1.00 31.78 1266 VAL A O 1
ATOM 4267 N N . GLY A 1 564 ? 16.637 7.807 -43.794 1.00 23.48 1267 GLY A N 1
ATOM 4268 C CA . GLY A 1 564 ? 16.110 7.646 -45.138 1.00 31.10 1267 GLY A CA 1
ATOM 4269 C C . GLY A 1 564 ? 14.618 7.948 -45.209 1.00 34.19 1267 GLY A C 1
ATOM 4270 O O . GLY A 1 564 ? 13.886 7.333 -45.981 1.00 28.41 1267 GLY A O 1
ATOM 4271 N N . CYS A 1 565 ? 14.165 8.896 -44.394 1.00 30.35 1268 CYS A N 1
ATOM 4272 C CA . CYS A 1 565 ? 12.753 9.310 -44.395 1.00 29.67 1268 CYS A CA 1
ATOM 4273 C C . CYS A 1 565 ? 11.780 8.148 -44.120 1.00 29.35 1268 CYS A C 1
ATOM 4274 O O . CYS A 1 565 ? 11.919 7.473 -43.095 1.00 28.44 1268 CYS A O 1
ATOM 4277 N N . TYR A 1 566 ? 10.812 7.897 -45.010 1.00 24.90 1269 TYR A N 1
ATOM 4278 C CA . TYR A 1 566 ? 9.802 6.871 -44.744 1.00 30.23 1269 TYR A CA 1
ATOM 4279 C C . TYR A 1 566 ? 10.098 5.551 -45.441 1.00 34.26 1269 TYR A C 1
ATOM 4280 O O . TYR A 1 566 ? 9.313 4.609 -45.357 1.00 32.35 1269 TYR A O 1
ATOM 4289 N N . ASN A 1 567 ? 11.253 5.476 -46.090 1.00 33.90 1270 ASN A N 1
ATOM 4290 C CA . ASN A 1 567 ? 11.667 4.277 -46.812 1.00 34.51 1270 ASN A CA 1
ATOM 4291 C C . ASN A 1 567 ? 12.339 3.258 -45.897 1.00 35.09 1270 ASN A C 1
ATOM 4292 O O . ASN A 1 567 ? 13.529 3.374 -45.597 1.00 32.46 1270 ASN A O 1
ATOM 4297 N N . LEU A 1 568 ? 11.591 2.250 -45.466 1.00 30.95 1271 LEU A N 1
ATOM 4298 C CA . LEU A 1 568 ? 12.104 1.292 -44.480 1.00 37.35 1271 LEU A CA 1
ATOM 4299 C C . LEU A 1 568 ? 13.171 0.332 -45.030 1.00 38.50 1271 LEU A C 1
ATOM 4300 O O . LEU A 1 568 ? 13.819 -0.385 -44.265 1.00 35.27 1271 LEU A O 1
ATOM 4305 N N . SER A 1 569 ? 13.345 0.305 -46.347 1.00 36.88 1272 SER A N 1
ATOM 4306 C CA . SER A 1 569 ? 14.338 -0.583 -46.953 1.00 42.54 1272 SER A CA 1
ATOM 4307 C C . SER A 1 569 ? 15.742 0.014 -46.920 1.00 43.41 1272 SER A C 1
ATOM 4308 O O . SER A 1 569 ? 16.713 -0.694 -47.168 1.00 50.17 1272 SER A O 1
ATOM 4311 N N . THR A 1 570 ? 15.860 1.302 -46.598 1.00 40.34 1273 THR A N 1
ATOM 4312 C CA . THR A 1 570 ? 17.167 1.968 -46.634 1.00 37.10 1273 THR A CA 1
ATOM 4313 C C . THR A 1 570 ? 18.109 1.487 -45.526 1.00 35.09 1273 THR A C 1
ATOM 4314 O O . THR A 1 570 ? 19.325 1.536 -45.686 1.00 37.19 1273 THR A O 1
ATOM 4318 N N . MET A 1 571 ? 17.554 1.016 -44.412 1.00 36.18 1274 MET A N 1
ATOM 4319 C CA . MET A 1 571 ? 18.367 0.407 -43.366 1.00 36.04 1274 MET A CA 1
ATOM 4320 C C . MET A 1 571 ? 17.555 -0.558 -42.519 1.00 33.15 1274 MET A C 1
ATOM 4321 O O . MET A 1 571 ? 16.331 -0.608 -42.611 1.00 37.25 1274 MET A O 1
ATOM 4326 N N . ASN A 1 572 ? 18.245 -1.347 -41.708 1.00 27.65 1275 ASN A N 1
ATOM 4327 C CA . ASN A 1 572 ? 17.577 -2.305 -40.838 1.00 35.05 1275 ASN A CA 1
ATOM 4328 C C . ASN A 1 572 ? 17.046 -1.614 -39.605 1.00 32.93 1275 ASN A C 1
ATOM 4329 O O . ASN A 1 572 ? 17.490 -0.515 -39.240 1.00 28.34 1275 ASN A O 1
ATOM 4334 N N . GLU A 1 573 ? 16.114 -2.290 -38.950 1.00 31.54 1276 GLU A N 1
ATOM 4335 C CA . GLU A 1 573 ? 15.493 -1.778 -37.745 1.00 33.62 1276 GLU A CA 1
ATOM 4336 C C . GLU A 1 573 ? 16.518 -1.582 -36.627 1.00 29.27 1276 GLU A C 1
ATOM 4337 O O . GLU A 1 573 ? 16.453 -0.605 -35.884 1.00 28.43 1276 GLU A O 1
ATOM 4343 N N . SER A 1 574 ? 17.479 -2.495 -36.524 1.00 29.90 1277 SER A N 1
ATOM 4344 C CA . SER A 1 574 ? 18.525 -2.394 -35.506 1.00 29.99 1277 SER A CA 1
ATOM 4345 C C . SER A 1 574 ? 19.377 -1.118 -35.641 1.00 25.91 1277 SER A C 1
ATOM 4346 O O . SER A 1 574 ? 19.996 -0.674 -34.666 1.00 29.92 1277 SER A O 1
ATOM 4349 N N A GLU A 1 575 ? 19.424 -0.568 -36.851 0.56 23.56 1278 GLU A N 1
ATOM 4350 N N B GLU A 1 575 ? 19.389 -0.529 -36.830 0.44 23.65 1278 GLU A N 1
ATOM 4351 C CA A GLU A 1 575 ? 20.098 0.701 -37.133 0.56 28.37 1278 GLU A CA 1
ATOM 4352 C CA B GLU A 1 575 ? 20.125 0.711 -37.071 0.44 28.33 1278 GLU A CA 1
ATOM 4353 C C A GLU A 1 575 ? 19.159 1.894 -36.946 0.56 24.98 1278 GLU A C 1
ATOM 4354 C C B GLU A 1 575 ? 19.220 1.954 -37.065 0.44 24.94 1278 GLU A C 1
ATOM 4355 O O A GLU A 1 575 ? 19.463 2.852 -36.231 0.56 22.97 1278 GLU A O 1
ATOM 4356 O O B GLU A 1 575 ? 19.606 3.006 -36.555 0.44 22.23 1278 GLU A O 1
ATOM 4367 N N . ARG A 1 576 ? 18.020 1.830 -37.616 1.00 25.46 1279 ARG A N 1
ATOM 4368 C CA . ARG A 1 576 ? 17.061 2.929 -37.621 1.00 20.13 1279 ARG A CA 1
ATOM 4369 C C . ARG A 1 576 ? 16.572 3.300 -36.222 1.00 23.07 1279 ARG A C 1
ATOM 4370 O O . ARG A 1 576 ? 16.433 4.480 -35.894 1.00 22.36 1279 ARG A O 1
ATOM 4378 N N . ASN A 1 577 ? 16.276 2.297 -35.407 1.00 21.52 1280 ASN A N 1
ATOM 4379 C CA . ASN A 1 577 ? 15.677 2.551 -34.107 1.00 19.23 1280 ASN A CA 1
ATOM 4380 C C . ASN A 1 577 ? 16.550 3.366 -33.160 1.00 25.33 1280 ASN A C 1
ATOM 4381 O O . ASN A 1 577 ? 16.078 4.343 -32.583 1.00 21.69 1280 ASN A O 1
ATOM 4386 N N . PRO A 1 578 ? 17.829 2.985 -32.994 1.00 23.19 1281 PRO A N 1
ATOM 4387 C CA . PRO A 1 578 ? 18.619 3.833 -32.099 1.00 20.60 1281 PRO A CA 1
ATOM 4388 C C . PRO A 1 578 ? 18.855 5.228 -32.650 1.00 15.27 1281 PRO A C 1
ATOM 4389 O O . PRO A 1 578 ? 19.017 6.167 -31.870 1.00 19.62 1281 PRO A O 1
ATOM 4393 N N . ILE A 1 579 ? 18.892 5.374 -33.963 1.00 16.21 1282 ILE A N 1
ATOM 4394 C CA . ILE A 1 579 ? 19.031 6.691 -34.559 1.00 15.32 1282 ILE A CA 1
ATOM 4395 C C . ILE A 1 579 ? 17.830 7.592 -34.274 1.00 22.09 1282 ILE A C 1
ATOM 4396 O O . ILE A 1 579 ? 17.993 8.760 -33.918 1.00 16.55 1282 ILE A O 1
ATOM 4401 N N . LEU A 1 580 ? 16.631 7.048 -34.471 1.00 20.66 1283 LEU A N 1
ATOM 4402 C CA . LEU A 1 580 ? 15.390 7.762 -34.176 1.00 20.10 1283 LEU A CA 1
ATOM 4403 C C . LEU A 1 580 ? 15.297 8.220 -32.714 1.00 16.44 1283 LEU A C 1
ATOM 4404 O O . LEU A 1 580 ? 15.004 9.387 -32.424 1.00 16.26 1283 LEU A O 1
ATOM 4409 N N . LEU A 1 581 ? 15.574 7.311 -31.798 1.00 15.10 1284 LEU A N 1
ATOM 4410 C CA . LEU A 1 581 ? 15.456 7.619 -30.386 1.00 17.60 1284 LEU A CA 1
ATOM 4411 C C . LEU A 1 581 ? 16.463 8.681 -29.970 1.00 23.12 1284 LEU A C 1
ATOM 4412 O O . LEU A 1 581 ? 16.136 9.623 -29.246 1.00 19.41 1284 LEU A O 1
ATOM 4417 N N . ALA A 1 582 ? 17.701 8.542 -30.436 1.00 19.57 1285 ALA A N 1
ATOM 4418 C CA . ALA A 1 582 ? 18.711 9.523 -30.094 1.00 17.58 1285 ALA A CA 1
ATOM 4419 C C . ALA A 1 582 ? 18.370 10.890 -30.656 1.00 15.65 1285 ALA A C 1
ATOM 4420 O O . ALA A 1 582 ? 18.584 11.895 -29.991 1.00 16.61 1285 ALA A O 1
ATOM 4422 N N . SER A 1 583 ? 17.853 10.924 -31.885 1.00 17.89 1286 SER A N 1
ATOM 4423 C CA . SER A 1 583 ? 17.522 12.175 -32.541 1.00 19.82 1286 SER A CA 1
ATOM 4424 C C . SER A 1 583 ? 16.356 12.837 -31.799 1.00 19.68 1286 SER A C 1
ATOM 4425 O O . SER A 1 583 ? 16.383 14.036 -31.515 1.00 16.86 1286 SER A O 1
ATOM 4428 N N . ALA A 1 584 ? 15.335 12.050 -31.483 1.00 16.21 1287 ALA A N 1
ATOM 4429 C CA . ALA A 1 584 ? 14.185 12.593 -30.755 1.00 14.76 1287 ALA A CA 1
ATOM 4430 C C . ALA A 1 584 ? 14.594 13.145 -29.390 1.00 18.58 1287 ALA A C 1
ATOM 4431 O O . ALA A 1 584 ? 14.176 14.238 -29.007 1.00 19.71 1287 ALA A O 1
ATOM 4433 N N . LYS A 1 585 ? 15.435 12.404 -28.662 1.00 18.08 1288 LYS A N 1
ATOM 4434 C CA . LYS A 1 585 ? 15.881 12.833 -27.340 1.00 20.44 1288 LYS A CA 1
ATOM 4435 C C . LYS A 1 585 ? 16.622 14.155 -27.436 1.00 20.96 1288 LYS A C 1
ATOM 4436 O O . LYS A 1 585 ? 16.445 15.045 -26.609 1.00 18.99 1288 LYS A O 1
ATOM 4442 N N . SER A 1 586 ? 17.480 14.250 -28.437 1.00 20.43 1289 SER A N 1
ATOM 4443 C CA . SER A 1 586 ? 18.330 15.415 -28.611 1.00 21.08 1289 SER A CA 1
ATOM 4444 C C . SER A 1 586 ? 17.496 16.624 -29.014 1.00 21.71 1289 SER A C 1
ATOM 4445 O O . SER A 1 586 ? 17.664 17.725 -28.474 1.00 19.55 1289 SER A O 1
ATOM 4448 N N . ASN A 1 587 ? 16.609 16.427 -29.980 1.00 19.28 1290 ASN A N 1
ATOM 4449 C CA . ASN A 1 587 ? 15.756 17.517 -30.417 1.00 23.02 1290 ASN A CA 1
ATOM 4450 C C . ASN A 1 587 ? 14.830 17.989 -29.302 1.00 21.58 1290 ASN A C 1
ATOM 4451 O O . ASN A 1 587 ? 14.597 19.190 -29.135 1.00 21.60 1290 ASN A O 1
ATOM 4456 N N . LEU A 1 588 ? 14.321 17.045 -28.526 1.00 19.21 1291 LEU A N 1
ATOM 4457 C CA . LEU A 1 588 ? 13.451 17.388 -27.406 1.00 21.31 1291 LEU A CA 1
ATOM 4458 C C . LEU A 1 588 ? 14.249 18.147 -26.366 1.00 24.17 1291 LEU A C 1
ATOM 4459 O O . LEU A 1 588 ? 13.844 19.225 -25.947 1.00 21.98 1291 LEU A O 1
ATOM 4464 N N . LYS A 1 589 ? 15.387 17.583 -25.953 1.00 21.01 1292 LYS A N 1
ATOM 4465 C CA . LYS A 1 589 ? 16.209 18.184 -24.909 1.00 21.11 1292 LYS A CA 1
ATOM 4466 C C . LYS A 1 589 ? 16.597 19.599 -25.292 1.00 25.70 1292 LYS A C 1
ATOM 4467 O O . LYS A 1 589 ? 16.683 20.478 -24.443 1.00 25.78 1292 LYS A O 1
ATOM 4473 N N . ASN A 1 590 ? 16.841 19.821 -26.575 1.00 24.09 1293 ASN 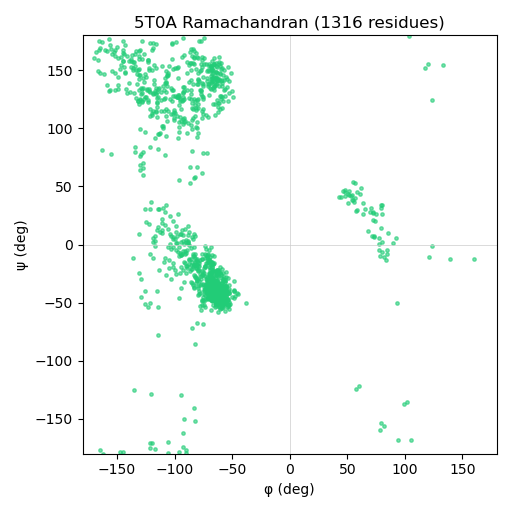A N 1
ATOM 4474 C CA . ASN A 1 590 ? 17.374 21.106 -26.991 1.00 24.06 1293 ASN A CA 1
ATOM 4475 C C . ASN A 1 590 ? 16.306 22.153 -27.323 1.00 31.96 1293 ASN A C 1
ATOM 4476 O O . ASN A 1 590 ? 16.642 23.318 -27.529 1.00 30.41 1293 ASN A O 1
ATOM 4481 N N . MET A 1 591 ? 15.027 21.760 -27.290 1.00 23.86 1294 MET A N 1
ATOM 4482 C CA . MET A 1 591 ? 13.916 22.723 -27.342 1.00 23.60 1294 MET A CA 1
ATOM 4483 C C . MET A 1 591 ? 13.941 23.712 -26.200 1.00 25.31 1294 MET A C 1
ATOM 4484 O O . MET A 1 591 ? 14.466 23.424 -25.129 1.00 23.76 1294 MET A O 1
ATOM 4489 N N . ALA A 1 592 ? 13.318 24.866 -26.426 1.00 26.00 1295 ALA A N 1
ATOM 4490 C CA . ALA A 1 592 ? 13.178 25.886 -25.396 1.00 28.64 1295 ALA A CA 1
ATOM 4491 C C . ALA A 1 592 ? 12.382 25.351 -24.201 1.00 20.29 1295 ALA A C 1
ATOM 4492 O O . ALA A 1 592 ? 12.692 25.641 -23.053 1.00 25.20 1295 ALA A O 1
ATOM 4494 N N . PHE A 1 593 ? 11.359 24.556 -24.491 1.00 25.44 1296 PHE A N 1
ATOM 4495 C CA . PHE A 1 593 ? 10.442 24.077 -23.459 1.00 24.54 1296 PHE A CA 1
ATOM 4496 C C . PHE A 1 593 ? 9.597 22.902 -23.942 1.00 21.83 1296 PHE A C 1
ATOM 4497 O O . PHE A 1 593 ? 9.230 22.825 -25.107 1.00 22.99 1296 PHE A O 1
ATOM 4505 N N . TYR A 1 594 ? 9.262 21.988 -23.034 1.00 18.73 1297 TYR A N 1
ATOM 4506 C CA . TYR A 1 594 ? 8.164 21.069 -23.303 1.00 18.95 1297 TYR A CA 1
ATOM 4507 C C . TYR A 1 594 ? 7.429 20.775 -22.010 1.00 19.31 1297 TYR A C 1
ATOM 4508 O O . TYR A 1 594 ? 7.977 20.926 -20.908 1.00 21.66 1297 TYR A O 1
ATOM 4517 N N . GLY A 1 595 ? 6.182 20.355 -22.169 1.00 20.09 1298 GLY A N 1
ATOM 4518 C CA . GLY A 1 595 ? 5.356 19.932 -21.058 1.00 20.33 1298 GLY A CA 1
ATOM 4519 C C . GLY A 1 595 ? 4.938 18.490 -21.198 1.00 21.25 1298 GLY A C 1
ATOM 4520 O O . GLY A 1 595 ? 5.179 17.827 -22.228 1.00 16.15 1298 GLY A O 1
ATOM 4521 N N . LEU A 1 596 ? 4.299 18.005 -20.137 1.00 20.28 1299 LEU A N 1
ATOM 4522 C CA . LEU A 1 596 ? 3.740 16.669 -20.098 1.00 19.91 1299 LEU A CA 1
ATOM 4523 C C . LEU A 1 596 ? 2.258 16.767 -19.757 1.00 19.53 1299 LEU A C 1
ATOM 4524 O O . LEU A 1 596 ? 1.876 17.491 -18.822 1.00 21.93 1299 LEU A O 1
ATOM 4529 N N . THR A 1 597 ? 1.434 16.041 -20.500 1.00 18.26 1300 THR A N 1
ATOM 4530 C CA . THR A 1 597 ? -0.028 16.099 -20.326 1.00 23.31 1300 THR A CA 1
ATOM 4531 C C . THR A 1 597 ? -0.448 15.798 -18.878 1.00 25.44 1300 THR A C 1
ATOM 4532 O O . THR A 1 597 ? -1.390 16.406 -18.355 1.00 22.21 1300 THR A O 1
ATOM 4536 N N . GLU A 1 598 ? 0.250 14.858 -18.239 1.00 22.78 1301 GLU A N 1
ATOM 4537 C CA . GLU A 1 598 ? -0.106 14.415 -16.883 1.00 25.81 1301 GLU A CA 1
ATOM 4538 C C . GLU A 1 598 ? 0.292 15.398 -15.794 1.00 25.29 1301 GLU A C 1
ATOM 4539 O O . GLU A 1 598 ? -0.084 15.224 -14.622 1.00 23.09 1301 GLU A O 1
ATOM 4545 N N . PHE A 1 599 ? 1.042 16.434 -16.163 1.00 17.72 1302 PHE A N 1
ATOM 4546 C CA . PHE A 1 599 ? 1.507 17.427 -15.195 1.00 23.61 1302 PHE A CA 1
ATOM 4547 C C . PHE A 1 599 ? 1.137 18.831 -15.660 1.00 22.37 1302 PHE A C 1
ATOM 4548 O O . PHE A 1 599 ? 2.014 19.642 -15.944 1.00 21.64 1302 PHE A O 1
ATOM 4556 N N . GLN A 1 600 ? -0.161 19.126 -15.704 1.00 23.69 1303 GLN A N 1
ATOM 4557 C CA . GLN A 1 600 ? -0.626 20.398 -16.238 1.00 18.67 1303 GLN A CA 1
ATOM 4558 C C . GLN A 1 600 ? -0.118 21.580 -15.443 1.00 25.29 1303 GLN A C 1
ATOM 4559 O O . GLN A 1 600 ? 0.308 22.576 -16.020 1.00 21.91 1303 GLN A O 1
ATOM 4565 N N . ARG A 1 601 ? -0.148 21.486 -14.109 1.00 21.65 1304 ARG A N 1
ATOM 4566 C CA . ARG A 1 601 ? 0.288 22.612 -13.291 1.00 23.58 1304 ARG A CA 1
ATOM 4567 C C . ARG A 1 601 ? 1.797 22.836 -13.398 1.00 27.27 1304 ARG A C 1
ATOM 4568 O O . ARG A 1 601 ? 2.262 23.977 -13.466 1.00 23.28 1304 ARG A O 1
ATOM 4576 N N . LYS A 1 602 ? 2.577 21.758 -13.411 1.00 22.02 1305 LYS A N 1
ATOM 4577 C CA . LYS A 1 602 ? 4.012 21.924 -13.555 1.00 22.10 1305 LYS A CA 1
ATOM 4578 C C . LYS A 1 602 ? 4.337 22.449 -14.950 1.00 23.26 1305 LYS A C 1
ATOM 4579 O O . LYS A 1 602 ? 5.290 23.193 -15.126 1.00 23.97 1305 LYS A O 1
ATOM 4585 N N . THR A 1 603 ? 3.566 22.014 -15.935 1.00 21.12 1306 THR A N 1
ATOM 4586 C CA . THR A 1 603 ? 3.741 22.490 -17.293 1.00 19.77 1306 THR A CA 1
ATOM 4587 C C . THR A 1 603 ? 3.540 23.997 -17.347 1.00 23.15 1306 THR A C 1
ATOM 4588 O O . THR A 1 603 ? 4.376 24.727 -17.880 1.00 20.72 1306 THR A O 1
ATOM 4592 N N . GLN A 1 604 ? 2.454 24.467 -16.753 1.00 21.10 1307 GLN A N 1
ATOM 4593 C CA . GLN A 1 604 ? 2.199 25.900 -16.702 1.00 24.00 1307 GLN A CA 1
ATOM 4594 C C . GLN A 1 604 ? 3.374 26.639 -16.055 1.00 21.88 1307 GLN A C 1
ATOM 4595 O O . GLN A 1 604 ? 3.884 27.625 -16.602 1.00 23.46 1307 GLN A O 1
ATOM 4601 N N . TYR A 1 605 ? 3.795 26.170 -14.884 1.00 20.88 1308 TYR A N 1
ATOM 4602 C CA . TYR A 1 605 ? 4.840 26.835 -14.104 1.00 23.69 1308 TYR A CA 1
ATOM 4603 C C . TYR A 1 605 ? 6.176 26.920 -14.858 1.00 26.93 1308 TYR A C 1
ATOM 4604 O O . TYR A 1 605 ? 6.848 27.956 -14.858 1.00 26.68 1308 TYR A O 1
ATOM 4613 N N . LEU A 1 606 ? 6.569 25.826 -15.499 1.00 27.10 1309 LEU A N 1
ATOM 4614 C CA . LEU A 1 606 ? 7.827 25.823 -16.223 1.00 25.63 1309 LEU A CA 1
ATOM 4615 C C . LEU A 1 606 ? 7.760 26.705 -17.468 1.00 21.69 1309 LEU A C 1
ATOM 4616 O O . LEU A 1 606 ? 8.731 27.372 -17.790 1.00 26.70 1309 LEU A O 1
ATOM 4621 N N . PHE A 1 607 ? 6.619 26.730 -18.143 1.00 23.32 1310 PHE A N 1
ATOM 4622 C CA . PHE A 1 607 ? 6.488 27.573 -19.339 1.00 24.99 1310 PHE A CA 1
ATOM 4623 C C . PHE A 1 607 ? 6.663 29.023 -18.894 1.00 28.06 1310 PHE A C 1
ATOM 4624 O O . PHE A 1 607 ? 7.450 29.771 -19.469 1.00 23.69 1310 PHE A O 1
ATOM 4632 N N . GLU A 1 608 ? 5.939 29.389 -17.837 1.00 26.31 1311 GLU A N 1
ATOM 4633 C CA . GLU A 1 608 ? 5.974 30.747 -17.277 1.00 27.04 1311 GLU A CA 1
ATOM 4634 C C . GLU A 1 608 ? 7.375 31.193 -16.927 1.00 31.74 1311 GLU A C 1
ATOM 4635 O O . GLU A 1 608 ? 7.787 32.306 -17.260 1.00 32.09 1311 GLU A O 1
ATOM 4641 N N . ARG A 1 609 ? 8.113 30.323 -16.246 1.00 28.17 1312 ARG A N 1
ATOM 4642 C CA . ARG A 1 609 ? 9.453 30.657 -15.790 1.00 28.94 1312 ARG A CA 1
ATOM 4643 C C . ARG A 1 609 ? 10.495 30.588 -16.911 1.00 29.15 1312 ARG A C 1
ATOM 4644 O O . ARG A 1 609 ? 11.523 31.247 -16.845 1.00 30.87 1312 ARG A O 1
ATOM 4652 N N . THR A 1 610 ? 10.232 29.793 -17.943 1.00 25.10 1313 THR A N 1
ATOM 4653 C CA . THR A 1 610 ? 11.144 29.718 -19.071 1.00 28.72 1313 THR A CA 1
ATOM 4654 C C . THR A 1 610 ? 11.074 31.008 -19.881 1.00 32.15 1313 THR A C 1
ATOM 4655 O O . THR A 1 610 ? 12.095 31.600 -20.263 1.00 29.08 1313 THR A O 1
ATOM 4659 N N . PHE A 1 611 ? 9.851 31.447 -20.134 1.00 24.44 1314 PHE A N 1
ATOM 4660 C CA . PHE A 1 611 ? 9.629 32.546 -21.053 1.00 32.25 1314 PHE A CA 1
ATOM 4661 C C . PHE A 1 611 ? 9.363 33.883 -20.363 1.00 36.10 1314 PHE A C 1
ATOM 4662 O O . PHE A 1 611 ? 9.223 34.896 -21.046 1.00 33.14 1314 PHE A O 1
ATOM 4670 N N . HIS A 1 612 ? 9.315 33.881 -19.029 1.00 30.76 1315 HIS A N 1
ATOM 4671 C CA . HIS A 1 612 ? 9.033 35.091 -18.251 1.00 33.52 1315 HIS A CA 1
ATOM 4672 C C . HIS A 1 612 ? 7.690 35.678 -18.690 1.00 34.27 1315 HIS A C 1
ATOM 4673 O O . HIS A 1 612 ? 7.586 36.843 -19.054 1.00 33.37 1315 HIS A O 1
ATOM 4680 N N . LEU A 1 613 ? 6.674 34.818 -18.673 1.00 32.23 1316 LEU A N 1
ATOM 4681 C CA . LEU A 1 613 ? 5.308 35.164 -19.044 1.00 33.46 1316 LEU A CA 1
ATOM 4682 C C . LEU A 1 613 ? 4.436 34.640 -17.923 1.00 34.52 1316 LEU A C 1
ATOM 4683 O O . LEU A 1 613 ? 4.912 33.830 -17.134 1.00 31.95 1316 LEU A O 1
ATOM 4688 N N . ARG A 1 614 ? 3.193 35.118 -17.819 1.00 30.86 1317 ARG A N 1
ATOM 4689 C CA . ARG A 1 614 ? 2.216 34.518 -16.912 1.00 28.24 1317 ARG A CA 1
ATOM 4690 C C . ARG A 1 614 ? 0.887 34.293 -17.606 1.00 29.36 1317 ARG A C 1
ATOM 4691 O O . ARG A 1 614 ? 0.474 35.079 -18.458 1.00 32.04 1317 ARG A O 1
ATOM 4699 N N . PHE A 1 615 ? 0.207 33.221 -17.212 1.00 30.23 1318 PHE A N 1
ATOM 4700 C CA . PHE A 1 615 ? -1.119 32.927 -17.726 1.00 30.15 1318 PHE A CA 1
ATOM 4701 C C . PHE A 1 615 ? -2.184 33.591 -16.856 1.00 35.72 1318 PHE A C 1
ATOM 4702 O O . PHE A 1 615 ? -1.947 33.876 -15.684 1.00 30.24 1318 PHE A O 1
ATOM 4710 N N . ILE A 1 616 ? -3.358 33.814 -17.435 1.00 36.43 1319 ILE A N 1
ATOM 4711 C CA . ILE A 1 616 ? -4.471 34.458 -16.730 1.00 31.97 1319 ILE A CA 1
ATOM 4712 C C . ILE A 1 616 ? -5.149 33.485 -15.779 1.00 32.25 1319 ILE A C 1
ATOM 4713 O O . ILE A 1 616 ? -5.246 33.756 -14.586 1.00 37.65 1319 ILE A O 1
ATOM 4718 N N . SER A 1 617 ? -5.617 32.358 -16.312 1.00 28.60 1320 SER A N 1
ATOM 4719 C CA . SER A 1 617 ? -6.230 31.317 -15.502 1.00 33.07 1320 SER A CA 1
ATOM 4720 C C . SER A 1 617 ? -5.284 30.121 -15.376 1.00 36.77 1320 SER A C 1
ATOM 4721 O O . SER A 1 617 ? -4.553 29.782 -16.314 1.00 28.97 1320 SER A O 1
ATOM 4724 N N . ALA A 1 618 ? -5.320 29.473 -14.219 1.00 26.66 1321 ALA A N 1
ATOM 4725 C CA . ALA A 1 618 ? -4.495 28.293 -13.978 1.00 34.34 1321 ALA A CA 1
ATOM 4726 C C . ALA A 1 618 ? -4.883 27.161 -14.918 1.00 30.88 1321 ALA A C 1
ATOM 4727 O O . ALA A 1 618 ? -6.059 26.967 -15.224 1.00 26.10 1321 ALA A O 1
ATOM 4729 N N . PHE A 1 619 ? -3.883 26.411 -15.373 1.00 21.68 1322 PHE A N 1
ATOM 4730 C CA . PHE A 1 619 ? -4.126 25.165 -16.069 1.00 24.24 1322 PHE A CA 1
ATOM 4731 C C . PHE A 1 619 ? -4.839 24.223 -15.123 1.00 27.17 1322 PHE A C 1
ATOM 4732 O O . PHE A 1 619 ? -4.686 24.337 -13.916 1.00 29.35 1322 PHE A O 1
ATOM 4740 N N . THR A 1 620 ? -5.557 23.243 -15.660 1.00 22.43 1323 THR A N 1
ATOM 4741 C CA . THR A 1 620 ? -6.214 22.259 -14.814 1.00 28.49 1323 THR A CA 1
ATOM 4742 C C . THR A 1 620 ? -5.967 20.854 -15.323 1.00 30.58 1323 THR A C 1
ATOM 4743 O O . THR A 1 620 ? -5.808 20.629 -16.526 1.00 32.31 1323 THR A O 1
ATOM 4747 N N . GLN A 1 621 ? -5.944 19.904 -14.391 1.00 22.78 1324 GLN A N 1
ATOM 4748 C CA . GLN A 1 621 ? -5.714 18.504 -14.704 1.00 27.59 1324 GLN A CA 1
ATOM 4749 C C . GLN A 1 621 ? -7.048 17.789 -14.921 1.00 31.95 1324 GLN A C 1
ATOM 4750 O O . GLN A 1 621 ? -7.917 17.806 -14.053 1.00 30.08 1324 GLN A O 1
ATOM 4756 N N . ILE A 1 622 ? -7.206 17.165 -16.082 1.00 26.02 1325 ILE A N 1
ATOM 4757 C CA . ILE A 1 622 ? -8.384 16.344 -16.368 1.00 28.10 1325 ILE A CA 1
ATOM 4758 C C . ILE A 1 622 ? -8.002 14.882 -16.330 1.00 31.53 1325 ILE A C 1
ATOM 4759 O O . ILE A 1 622 ? -7.346 14.376 -17.232 1.00 41.06 1325 ILE A O 1
ATOM 4764 N N . ASN A 1 623 ? -8.415 14.192 -15.286 1.00 30.63 1326 ASN A N 1
ATOM 4765 C CA . ASN A 1 623 ? -8.089 12.787 -15.143 1.00 37.42 1326 ASN A CA 1
ATOM 4766 C C . ASN A 1 623 ? -9.007 11.878 -15.967 1.00 37.05 1326 ASN A C 1
ATOM 4767 O O . ASN A 1 623 ? -8.591 10.816 -16.433 1.00 27.14 1326 ASN A O 1
ATOM 4772 N N . SER A 1 624 ? -10.257 12.286 -16.158 1.00 34.28 1327 SER A N 1
ATOM 4773 C CA . SER A 1 624 ? -11.235 11.399 -16.793 1.00 29.25 1327 SER A CA 1
ATOM 4774 C C . SER A 1 624 ? -11.200 11.504 -18.311 1.00 35.44 1327 SER A C 1
ATOM 4775 O O . SER A 1 624 ? -12.154 11.962 -18.937 1.00 29.93 1327 SER A O 1
ATOM 4778 N N . THR A 1 625 ? -10.094 11.062 -18.899 1.00 30.24 1328 THR A N 1
ATOM 4779 C CA . THR A 1 625 ? -9.907 11.119 -20.337 1.00 27.70 1328 THR A CA 1
ATOM 4780 C C . THR A 1 625 ? -10.524 9.899 -20.995 1.00 29.31 1328 THR A C 1
ATOM 4781 O O . THR A 1 625 ? -10.858 8.919 -20.322 1.00 26.81 1328 THR A O 1
ATOM 4785 N N . ARG A 1 626 ? -10.644 9.929 -22.317 1.00 25.45 1329 ARG A N 1
ATOM 4786 C CA . ARG A 1 626 ? -11.159 8.772 -23.041 1.00 24.30 1329 ARG A CA 1
ATOM 4787 C C . ARG A 1 626 ? -10.200 7.586 -22.930 1.00 27.73 1329 ARG A C 1
ATOM 4788 O O . ARG A 1 626 ? -10.628 6.430 -22.858 1.00 24.64 1329 ARG A O 1
ATOM 4796 N N . ALA A 1 627 ? -8.900 7.866 -22.920 1.00 22.77 1330 ALA A N 1
ATOM 4797 C CA . ALA A 1 627 ? -7.916 6.815 -22.717 1.00 24.63 1330 ALA A CA 1
ATOM 4798 C C . ALA A 1 627 ? -8.102 6.130 -21.346 1.00 21.83 1330 ALA A C 1
ATOM 4799 O O . ALA A 1 627 ? -8.107 4.903 -21.252 1.00 23.86 1330 ALA A O 1
ATOM 4801 N N . ALA A 1 628 ? -8.260 6.930 -20.298 1.00 25.74 1331 ALA A N 1
ATOM 4802 C CA . ALA A 1 628 ? -8.384 6.417 -18.932 1.00 30.85 1331 ALA A CA 1
ATOM 4803 C C . ALA A 1 628 ? -9.581 5.492 -18.793 1.00 34.92 1331 ALA A C 1
ATOM 4804 O O . ALA A 1 628 ? -9.591 4.610 -17.934 1.00 32.73 1331 ALA A O 1
ATOM 4806 N N . ASN A 1 629 ? -10.583 5.688 -19.649 1.00 31.86 1332 ASN A N 1
ATOM 4807 C CA . ASN A 1 629 ? -11.820 4.926 -19.567 1.00 33.41 1332 ASN A CA 1
ATOM 4808 C C . ASN A 1 629 ? -11.738 3.568 -20.272 1.00 39.29 1332 ASN A C 1
ATOM 4809 O O . ASN A 1 629 ? -12.644 2.748 -20.154 1.00 38.78 1332 ASN A O 1
ATOM 4814 N N . VAL A 1 630 ? -10.650 3.315 -20.993 1.00 30.80 1333 VAL A N 1
ATOM 4815 C CA . VAL A 1 630 ? -10.463 2.013 -21.624 1.00 34.74 1333 VAL A CA 1
ATOM 4816 C C . VAL A 1 630 ? -10.037 1.003 -20.559 1.00 38.92 1333 VAL A C 1
ATOM 4817 O O . VAL A 1 630 ? -9.103 1.244 -19.812 1.00 41.52 1333 VAL A O 1
ATOM 4821 N N . GLU A 1 631 ? -10.746 -0.119 -20.481 1.00 41.25 1334 GLU A N 1
ATOM 4822 C CA . GLU A 1 631 ? -10.369 -1.187 -19.566 1.00 38.29 1334 GLU A CA 1
ATOM 4823 C C . GLU A 1 631 ? -9.323 -2.010 -20.291 1.00 41.11 1334 GLU A C 1
ATOM 4824 O O . GLU A 1 631 ? -9.602 -2.585 -21.338 1.00 39.48 1334 GLU A O 1
ATOM 4826 N N . LEU A 1 632 ? -8.113 -2.040 -19.739 1.00 44.22 1335 LEU A N 1
ATOM 4827 C CA . LEU A 1 632 ? -6.969 -2.602 -20.434 1.00 41.42 1335 LEU A CA 1
ATOM 4828 C C . LEU A 1 632 ? -6.381 -3.794 -19.666 1.00 40.69 1335 LEU A C 1
ATOM 4829 O O . LEU A 1 632 ? -5.886 -3.646 -18.551 1.00 44.95 1335 LEU A O 1
ATOM 4834 N N . ARG A 1 633 ? -6.459 -4.977 -20.267 1.00 40.41 1336 ARG A N 1
ATOM 4835 C CA . ARG A 1 633 ? -5.739 -6.151 -19.774 1.00 50.49 1336 ARG A CA 1
ATOM 4836 C C . ARG A 1 633 ? -4.216 -5.911 -19.808 1.00 44.67 1336 ARG A C 1
ATOM 4837 O O . ARG A 1 633 ? -3.702 -5.299 -20.741 1.00 40.96 1336 ARG A O 1
ATOM 4839 N N . ASP A 1 634 ? -3.499 -6.395 -18.797 1.00 39.20 1337 ASP A N 1
ATOM 4840 C CA . ASP A 1 634 ? -2.044 -6.234 -18.746 1.00 38.38 1337 ASP A CA 1
ATOM 4841 C C . ASP A 1 634 ? -1.348 -6.710 -20.029 1.00 41.09 1337 ASP A C 1
ATOM 4842 O O . ASP A 1 634 ? -0.420 -6.058 -20.530 1.00 35.83 1337 ASP A O 1
ATOM 4847 N N . ASP A 1 635 ? -1.789 -7.837 -20.572 1.00 31.44 1338 ASP A N 1
ATOM 4848 C CA . ASP A 1 635 ? -1.145 -8.368 -21.767 1.00 37.07 1338 ASP A CA 1
ATOM 4849 C C . ASP A 1 635 ? -1.329 -7.417 -22.949 1.00 38.59 1338 ASP A C 1
ATOM 4850 O O . ASP A 1 635 ? -0.442 -7.288 -23.797 1.00 34.18 1338 ASP A O 1
ATOM 4855 N N . MET A 1 636 ? -2.472 -6.746 -23.004 1.00 34.48 1339 MET A N 1
ATOM 4856 C CA . MET A 1 636 ? -2.724 -5.814 -24.092 1.00 34.91 1339 MET A CA 1
ATOM 4857 C C . MET A 1 636 ? -1.982 -4.506 -23.865 1.00 28.65 1339 MET A C 1
ATOM 4858 O O . MET A 1 636 ? -1.567 -3.863 -24.819 1.00 27.94 1339 MET A O 1
ATOM 4863 N N . ARG A 1 637 ? -1.863 -4.092 -22.607 1.00 27.33 1340 ARG A N 1
ATOM 4864 C CA . ARG A 1 637 ? -1.042 -2.937 -22.277 1.00 30.05 1340 ARG A CA 1
ATOM 4865 C C . ARG A 1 637 ? 0.397 -3.221 -22.716 1.00 33.25 1340 ARG A C 1
ATOM 4866 O O . ARG A 1 637 ? 1.086 -2.347 -23.246 1.00 28.93 1340 ARG A O 1
ATOM 4874 N N . SER A 1 638 ? 0.839 -4.452 -22.483 1.00 28.54 1341 SER A N 1
ATOM 4875 C CA . SER A 1 638 ? 2.203 -4.847 -22.807 1.00 30.48 1341 SER A CA 1
ATOM 4876 C C . SER A 1 638 ? 2.439 -4.792 -24.309 1.00 30.25 1341 SER A C 1
ATOM 4877 O O . SER A 1 638 ? 3.504 -4.370 -24.755 1.00 30.63 1341 SER A O 1
ATOM 4880 N N A ARG A 1 639 ? 1.455 -5.218 -25.095 0.45 29.34 1342 ARG A N 1
ATOM 4881 N N B ARG A 1 639 ? 1.440 -5.203 -25.084 0.55 29.32 1342 ARG A N 1
ATOM 4882 C CA A ARG A 1 639 ? 1.610 -5.165 -26.543 0.45 33.99 1342 ARG A CA 1
ATOM 4883 C CA B ARG A 1 639 ? 1.543 -5.185 -26.540 0.55 34.02 1342 ARG A CA 1
ATOM 4884 C C A ARG A 1 639 ? 1.683 -3.720 -27.017 0.45 29.20 1342 ARG A C 1
ATOM 4885 C C B ARG A 1 639 ? 1.598 -3.755 -27.071 0.55 29.15 1342 ARG A C 1
ATOM 4886 O O A ARG A 1 639 ? 2.461 -3.396 -27.915 0.45 28.70 1342 ARG A O 1
ATOM 4887 O O B ARG A 1 639 ? 2.281 -3.477 -28.057 0.55 28.16 1342 ARG A O 1
ATOM 4902 N N . ILE A 1 640 ? 0.870 -2.856 -26.418 1.00 28.22 1343 ILE A N 1
ATOM 4903 C CA . ILE A 1 640 ? 0.866 -1.447 -26.792 1.00 24.49 1343 ILE A CA 1
ATOM 4904 C C . ILE A 1 640 ? 2.232 -0.848 -26.473 1.00 23.96 1343 ILE A C 1
ATOM 4905 O O . ILE A 1 640 ? 2.770 -0.070 -27.259 1.00 23.46 1343 ILE A O 1
ATOM 4910 N N . GLU A 1 641 ? 2.797 -1.221 -25.328 1.00 23.74 1344 GLU A N 1
ATOM 4911 C CA . GLU A 1 641 ? 4.167 -0.783 -24.985 1.00 25.82 1344 GLU A CA 1
ATOM 4912 C C . GLU A 1 641 ? 5.199 -1.266 -25.991 1.00 23.84 1344 GLU A C 1
ATOM 4913 O O . GLU A 1 641 ? 6.093 -0.511 -26.363 1.00 26.96 1344 GLU A O 1
ATOM 4919 N N . GLN A 1 642 ? 5.063 -2.504 -26.451 1.00 24.70 1345 GLN A N 1
ATOM 4920 C CA . GLN A 1 642 ? 5.982 -3.065 -27.424 1.00 27.26 1345 GLN A CA 1
ATOM 4921 C C . GLN A 1 642 ? 5.844 -2.388 -28.792 1.00 29.17 1345 GLN A C 1
ATOM 4922 O O . GLN A 1 642 ? 6.834 -2.163 -29.459 1.00 25.48 1345 GLN A O 1
ATOM 4928 N N . LEU A 1 643 ? 4.620 -2.069 -29.209 1.00 21.09 1346 LEU A N 1
ATOM 4929 C CA . LEU A 1 643 ? 4.408 -1.334 -30.442 1.00 25.25 1346 LEU A CA 1
ATOM 4930 C C . LEU A 1 643 ? 4.959 0.093 -30.351 1.00 19.99 1346 LEU A C 1
ATOM 4931 O O . LEU A 1 643 ? 5.203 0.719 -31.373 1.00 25.07 1346 LEU A O 1
ATOM 4936 N N . ASN A 1 644 ? 5.089 0.602 -29.133 1.00 20.73 1347 ASN A N 1
ATOM 4937 C CA . ASN A 1 644 ? 5.541 1.977 -28.900 1.00 21.80 1347 ASN A CA 1
ATOM 4938 C C . ASN A 1 644 ? 6.811 2.013 -28.074 1.00 20.91 1347 ASN A C 1
ATOM 4939 O O . ASN A 1 644 ? 6.991 2.879 -27.219 1.00 20.36 1347 ASN A O 1
ATOM 4944 N N . MET A 1 645 ? 7.688 1.053 -28.307 1.00 20.00 1348 MET A N 1
ATOM 4945 C CA . MET A 1 645 ? 8.833 0.896 -27.425 1.00 25.26 1348 MET A CA 1
ATOM 4946 C C . MET A 1 645 ? 9.779 2.097 -27.502 1.00 19.32 1348 MET A C 1
ATOM 4947 O O . MET A 1 645 ? 10.401 2.443 -26.505 1.00 22.06 1348 MET A O 1
ATOM 4952 N N . LEU A 1 646 ? 9.916 2.708 -28.680 1.00 17.90 1349 LEU A N 1
ATOM 4953 C CA . LEU A 1 646 ? 10.739 3.911 -28.791 1.00 18.96 1349 LEU A CA 1
ATOM 4954 C C . LEU A 1 646 ? 10.107 5.042 -27.984 1.00 21.32 1349 LEU A C 1
ATOM 4955 O O . LEU A 1 646 ? 10.785 5.711 -27.197 1.00 16.14 1349 LEU A O 1
ATOM 4960 N N . ASP A 1 647 ? 8.794 5.228 -28.130 1.00 17.04 1350 ASP A N 1
ATOM 4961 C CA . ASP A 1 647 ? 8.115 6.224 -27.331 1.00 18.90 1350 ASP A CA 1
ATOM 4962 C C . ASP A 1 647 ? 8.240 5.943 -25.855 1.00 16.37 1350 ASP A C 1
ATOM 4963 O O . ASP A 1 647 ? 8.337 6.885 -25.071 1.00 20.82 1350 ASP A O 1
ATOM 4968 N N . MET A 1 648 ? 8.225 4.669 -25.447 1.00 17.87 1351 MET A N 1
ATOM 4969 C CA . MET A 1 648 ? 8.269 4.371 -24.019 1.00 19.12 1351 MET A CA 1
ATOM 4970 C C . MET A 1 648 ? 9.597 4.873 -23.440 1.00 18.10 1351 MET A C 1
ATOM 4971 O O . MET A 1 648 ? 9.652 5.464 -22.357 1.00 20.06 1351 MET A O 1
ATOM 4976 N N . GLN A 1 649 ? 10.665 4.659 -24.198 1.00 19.57 1352 GLN A N 1
ATOM 4977 C CA . GLN A 1 649 ? 11.983 5.107 -23.796 1.00 21.22 1352 GLN A CA 1
ATOM 4978 C C . GLN A 1 649 ? 12.105 6.634 -23.820 1.00 18.94 1352 GLN A C 1
ATOM 4979 O O . GLN A 1 649 ? 12.690 7.230 -22.908 1.00 19.65 1352 GLN A O 1
ATOM 4985 N N . LEU A 1 650 ? 11.543 7.263 -24.846 1.00 21.32 1353 LEU A N 1
ATOM 4986 C CA . LEU A 1 650 ? 11.559 8.716 -24.918 1.00 15.17 1353 LEU A CA 1
ATOM 4987 C C . LEU A 1 650 ? 10.835 9.296 -23.731 1.00 17.67 1353 LEU A C 1
ATOM 4988 O O . LEU A 1 650 ? 11.324 10.219 -23.064 1.00 16.93 1353 LEU A O 1
ATOM 4993 N N . TYR A 1 651 ? 9.659 8.743 -23.427 1.00 18.58 1354 TYR A N 1
ATOM 4994 C CA . TYR A 1 651 ? 8.865 9.304 -22.352 1.00 16.83 1354 TYR A CA 1
ATOM 4995 C C . TYR A 1 651 ? 9.507 9.133 -20.966 1.00 19.30 1354 TYR A C 1
ATOM 4996 O O . TYR A 1 651 ? 9.403 10.020 -20.117 1.00 19.60 1354 TYR A O 1
ATOM 5005 N N . GLU A 1 652 ? 10.171 8.002 -20.737 1.00 21.70 1355 GLU A N 1
ATOM 5006 C CA . GLU A 1 652 ? 10.913 7.796 -19.491 1.00 21.24 1355 GLU A CA 1
ATOM 5007 C C . GLU A 1 652 ? 11.975 8.906 -19.341 1.00 19.41 1355 GLU A C 1
ATOM 5008 O O . GLU A 1 652 ? 12.062 9.571 -18.315 1.00 21.02 1355 GLU A O 1
ATOM 5014 N N . PHE A 1 653 ? 12.750 9.114 -20.399 1.00 19.90 1356 PHE A N 1
ATOM 5015 C CA . PHE A 1 653 ? 13.746 10.193 -20.472 1.00 20.81 1356 PHE A CA 1
ATOM 5016 C C . PHE A 1 653 ? 13.101 11.582 -20.251 1.00 24.09 1356 PHE A C 1
ATOM 5017 O O . PHE A 1 653 ? 13.552 12.377 -19.411 1.00 19.04 1356 PHE A O 1
ATOM 5025 N N . ALA A 1 654 ? 12.016 11.845 -20.973 1.00 19.62 1357 ALA A N 1
ATOM 5026 C CA . ALA A 1 654 ? 11.374 13.156 -20.949 1.00 20.02 1357 ALA A CA 1
ATOM 5027 C C . ALA A 1 654 ? 10.770 13.489 -19.578 1.00 19.05 1357 ALA A C 1
ATOM 5028 O O . ALA A 1 654 ? 10.828 14.628 -19.105 1.00 18.41 1357 ALA A O 1
ATOM 5030 N N . LYS A 1 655 ? 10.190 12.478 -18.950 1.00 20.22 1358 LYS A N 1
ATOM 5031 C CA . LYS A 1 655 ? 9.543 12.651 -17.665 1.00 20.53 1358 LYS A CA 1
ATOM 5032 C C . LYS A 1 655 ? 10.583 13.000 -16.618 1.00 18.44 1358 LYS A C 1
ATOM 5033 O O . LYS A 1 655 ? 10.423 13.939 -15.848 1.00 20.48 1358 LYS A O 1
ATOM 5039 N N . ASP A 1 656 ? 11.671 12.247 -16.603 1.00 21.68 1359 ASP A N 1
ATOM 5040 C CA . ASP A 1 656 ? 12.721 12.497 -15.630 1.00 22.17 1359 ASP A CA 1
ATOM 5041 C C . ASP A 1 656 ? 13.365 13.868 -15.787 1.00 20.49 1359 ASP A C 1
ATOM 5042 O O . ASP A 1 656 ? 13.612 14.557 -14.801 1.00 22.07 1359 ASP A O 1
ATOM 5047 N N . LEU A 1 657 ? 13.674 14.249 -17.020 1.00 20.16 1360 LEU A N 1
ATOM 5048 C CA . LEU A 1 657 ? 14.218 15.572 -17.295 1.00 20.00 1360 LEU A CA 1
ATOM 5049 C C . LEU A 1 657 ? 13.212 16.675 -16.925 1.00 22.19 1360 LEU A C 1
ATOM 5050 O O . LEU A 1 657 ? 13.563 17.665 -16.289 1.00 24.84 1360 LEU A O 1
ATOM 5055 N N . PHE A 1 658 ? 11.955 16.498 -17.324 1.00 19.05 1361 PHE A N 1
ATOM 5056 C CA . PHE A 1 658 ? 10.916 17.470 -16.975 1.00 17.98 1361 PHE A CA 1
ATOM 5057 C C . PHE A 1 658 ? 10.824 17.652 -15.452 1.00 21.95 1361 PHE A C 1
ATOM 5058 O O . PHE A 1 658 ? 10.774 18.767 -14.946 1.00 19.60 1361 PHE A O 1
ATOM 5066 N N . LEU A 1 659 ? 10.825 16.551 -14.717 1.00 22.45 1362 LEU A N 1
ATOM 5067 C CA . LEU A 1 659 ? 10.663 16.631 -13.280 1.00 19.57 1362 LEU A CA 1
ATOM 5068 C C . LEU A 1 659 ? 11.923 17.192 -12.622 1.00 21.85 1362 LEU A C 1
ATOM 5069 O O . LEU A 1 659 ? 11.832 17.911 -11.631 1.00 24.75 1362 LEU A O 1
ATOM 5074 N N . GLN A 1 660 ? 13.090 16.895 -13.176 1.00 24.79 1363 GLN A N 1
ATOM 5075 C CA . GLN A 1 660 ? 14.316 17.505 -12.664 1.00 20.12 1363 GLN A CA 1
ATOM 5076 C C . GLN A 1 660 ? 14.348 19.004 -12.978 1.00 28.70 1363 GLN A C 1
ATOM 5077 O O . GLN A 1 660 ? 14.836 19.810 -12.170 1.00 25.88 1363 GLN A O 1
ATOM 5083 N N . ARG A 1 661 ? 13.821 19.391 -14.135 1.00 24.38 1364 ARG A N 1
ATOM 5084 C CA . ARG A 1 661 ? 13.734 20.809 -14.451 1.00 27.74 1364 ARG A CA 1
ATOM 5085 C C . ARG A 1 661 ? 12.816 21.525 -13.457 1.00 27.82 1364 ARG A C 1
ATOM 5086 O O . ARG A 1 661 ? 13.164 22.590 -12.938 1.00 26.65 1364 ARG A O 1
ATOM 5094 N N . TYR A 1 662 ? 11.650 20.939 -13.202 1.00 25.36 1365 TYR A N 1
ATOM 5095 C CA . TYR A 1 662 ? 10.706 21.508 -12.242 1.00 26.89 1365 TYR A CA 1
ATOM 5096 C C . TYR A 1 662 ? 11.351 21.724 -10.875 1.00 31.94 1365 TYR A C 1
ATOM 5097 O O . TYR A 1 662 ? 11.245 22.804 -10.288 1.00 26.06 1365 TYR A O 1
ATOM 5106 N N . GLN A 1 663 ? 12.007 20.691 -10.366 1.00 26.81 1366 GLN A N 1
ATOM 5107 C CA . GLN A 1 663 ? 12.609 20.773 -9.037 1.00 31.52 1366 GLN A CA 1
ATOM 5108 C C . GLN A 1 663 ? 13.715 21.820 -9.002 1.00 30.28 1366 GLN A C 1
ATOM 5109 O O . GLN A 1 663 ? 13.868 22.542 -8.023 1.00 33.44 1366 GLN A O 1
ATOM 5111 N N . PHE A 1 664 ? 14.478 21.905 -10.083 1.00 27.99 1367 PHE A N 1
ATOM 5112 C CA . PHE A 1 664 ? 15.607 22.816 -10.146 1.00 31.62 1367 PHE A CA 1
ATOM 5113 C C . PHE A 1 664 ? 15.120 24.259 -10.129 1.00 29.89 1367 PHE A C 1
ATOM 5114 O O . PHE A 1 664 ? 15.601 25.090 -9.353 1.00 29.84 1367 PHE A O 1
ATOM 5122 N N . VAL A 1 665 ? 14.137 24.542 -10.970 1.00 26.40 1368 VAL A N 1
ATOM 5123 C CA . VAL A 1 665 ? 13.596 25.890 -11.092 1.00 25.37 1368 VAL A CA 1
ATOM 5124 C C . VAL A 1 665 ? 12.886 26.321 -9.815 1.00 30.62 1368 VAL A C 1
ATOM 5125 O O . VAL A 1 665 ? 13.079 27.432 -9.350 1.00 30.45 1368 VAL A O 1
ATOM 5129 N N . ARG A 1 666 ? 12.057 25.448 -9.259 1.00 29.41 1369 ARG A N 1
ATOM 5130 C CA . ARG A 1 666 ? 11.365 25.743 -8.006 1.00 37.43 1369 ARG A CA 1
ATOM 5131 C C . ARG A 1 666 ? 12.339 26.048 -6.867 1.00 35.34 1369 ARG A C 1
ATOM 5132 O O . ARG A 1 666 ? 12.155 27.017 -6.122 1.00 34.98 1369 ARG A O 1
ATOM 5137 N N . GLN A 1 667 ? 13.360 25.211 -6.718 1.00 36.32 1370 GLN A N 1
ATOM 5138 C CA . GLN A 1 667 ? 14.350 25.395 -5.658 1.00 34.44 1370 GLN A CA 1
ATOM 5139 C C . GLN A 1 667 ? 15.064 26.731 -5.812 1.00 37.02 1370 GLN A C 1
ATOM 5140 O O . GLN A 1 667 ? 15.255 27.461 -4.839 1.00 37.46 1370 GLN A O 1
ATOM 5146 N N . ARG A 1 668 ? 15.467 27.046 -7.038 1.00 32.01 1371 ARG A N 1
ATOM 5147 C CA . ARG A 1 668 ? 16.146 28.301 -7.295 1.00 36.72 1371 ARG A CA 1
ATOM 5148 C C . ARG A 1 668 ? 15.233 29.451 -6.883 1.00 40.87 1371 ARG A C 1
ATOM 5149 O O . ARG A 1 668 ? 15.657 30.379 -6.196 1.00 36.42 1371 ARG A O 1
ATOM 5157 N N . GLU A 1 669 ? 13.965 29.370 -7.275 1.00 30.97 1372 GLU A N 1
ATOM 5158 C CA . GLU A 1 669 ? 13.029 30.455 -7.013 1.00 32.89 1372 GLU A CA 1
ATOM 5159 C C . GLU A 1 669 ? 12.781 30.630 -5.515 1.00 42.83 1372 GLU A C 1
ATOM 5160 O O . GLU A 1 669 ? 12.726 31.756 -5.022 1.00 46.35 1372 GLU A O 1
ATOM 5166 N N . ARG A 1 670 ? 12.623 29.519 -4.800 1.00 37.72 1373 ARG A N 1
ATOM 5167 C CA . ARG A 1 670 ? 12.481 29.546 -3.347 1.00 42.70 1373 ARG A CA 1
ATOM 5168 C C . ARG A 1 670 ? 13.711 30.167 -2.670 1.00 47.13 1373 ARG A C 1
ATOM 5169 O O . ARG A 1 670 ? 13.573 30.970 -1.751 1.00 52.35 1373 ARG A O 1
ATOM 5171 N N . GLN A 1 671 ? 14.909 29.809 -3.123 1.00 42.84 1374 GLN A N 1
ATOM 5172 C CA . GLN A 1 671 ? 16.139 30.405 -2.592 1.00 50.32 1374 GLN A CA 1
ATOM 5173 C C . GLN A 1 671 ? 16.188 31.925 -2.822 1.00 51.83 1374 GLN A C 1
ATOM 5174 O O . GLN A 1 671 ? 16.556 32.676 -1.928 1.00 49.42 1374 GLN A O 1
ATOM 5180 N N . GLU A 1 672 ? 15.810 32.365 -4.017 1.00 45.01 1375 GLU A N 1
ATOM 5181 C CA . GLU A 1 672 ? 15.739 33.790 -4.335 1.00 50.07 1375 GLU A CA 1
ATOM 5182 C C . GLU A 1 672 ? 14.793 34.560 -3.410 1.00 53.14 1375 GLU A C 1
ATOM 5183 O O . GLU A 1 672 ? 15.134 35.642 -2.931 1.00 52.87 1375 GLU A O 1
ATOM 5189 N N . GLU A 1 673 ? 13.599 34.017 -3.187 1.00 49.68 1376 GLU A N 1
ATOM 5190 C CA . GLU A 1 673 ? 12.651 34.617 -2.259 1.00 52.20 1376 GLU A CA 1
ATOM 5191 C C . GLU A 1 673 ? 13.307 34.771 -0.887 1.00 58.37 1376 GLU A C 1
ATOM 5192 O O . GLU A 1 673 ? 13.287 35.851 -0.301 1.00 57.44 1376 GLU A O 1
ATOM 5194 N N . ARG A 1 674 ? 13.905 33.689 -0.394 1.00 55.41 1377 ARG A N 1
ATOM 5195 C CA . ARG A 1 674 ? 14.594 33.697 0.897 1.00 55.44 1377 ARG A CA 1
ATOM 5196 C C . ARG A 1 674 ? 15.684 34.771 1.017 1.00 60.82 1377 ARG A C 1
ATOM 5197 O O . ARG A 1 674 ? 15.825 35.395 2.069 1.00 66.43 1377 ARG A O 1
ATOM 5205 N N . LEU A 1 675 ? 16.446 34.968 -0.054 1.00 56.21 1378 LEU A N 1
ATOM 5206 C CA . LEU A 1 675 ? 17.513 35.963 -0.066 1.00 64.57 1378 LEU A CA 1
ATOM 5207 C C . LEU A 1 675 ? 16.940 37.370 0.065 1.00 67.09 1378 LEU A C 1
ATOM 5208 O O . LEU A 1 675 ? 17.475 38.203 0.797 1.00 69.83 1378 LEU A O 1
ATOM 5210 N N . LYS A 1 676 ? 15.853 37.628 -0.656 1.00 67.95 1379 LYS A N 1
ATOM 5211 C CA . LYS A 1 676 ? 15.175 38.918 -0.602 1.00 69.95 1379 LYS A CA 1
ATOM 5212 C C . LYS A 1 676 ? 14.652 39.199 0.804 1.00 75.68 1379 LYS A C 1
ATOM 5213 O O . LYS A 1 676 ? 14.736 40.325 1.297 1.00 81.91 1379 LYS A O 1
ATOM 5215 N N . ARG A 1 677 ? 14.104 38.166 1.437 1.00 69.36 1380 ARG A N 1
ATOM 5216 C CA . ARG A 1 677 ? 13.586 38.267 2.798 1.00 72.20 1380 ARG A CA 1
ATOM 5217 C C . ARG A 1 677 ? 14.715 38.490 3.801 1.00 73.12 1380 ARG A C 1
ATOM 5218 O O . ARG A 1 677 ? 14.564 39.243 4.764 1.00 75.05 1380 ARG A O 1
ATOM 5220 N N . ARG A 1 678 ? 15.841 37.822 3.567 1.00 68.20 1381 ARG A N 1
ATOM 5221 C CA . ARG A 1 678 ? 17.018 37.947 4.422 1.00 73.26 1381 ARG A CA 1
ATOM 5222 C C . ARG A 1 678 ? 17.565 39.371 4.385 1.00 82.86 1381 ARG A C 1
ATOM 5223 O O . ARG A 1 678 ? 18.085 39.874 5.382 1.00 91.55 1381 ARG A O 1
ATOM 5225 N N . GLU A 1 679 ? 17.451 40.008 3.224 1.00 84.11 1382 GLU A N 1
ATOM 5226 C CA . GLU A 1 679 ? 17.881 41.390 3.047 1.00 81.70 1382 GLU A CA 1
ATOM 5227 C C . GLU A 1 679 ? 16.996 42.331 3.854 1.00 86.43 1382 GLU A C 1
ATOM 5228 O O . GLU A 1 679 ? 17.482 43.270 4.484 1.00 91.18 1382 GLU A O 1
ATOM 5230 N N . GLU A 1 680 ? 15.692 42.068 3.824 1.00 82.52 1383 GLU A N 1
ATOM 5231 C CA . GLU A 1 680 ? 14.718 42.870 4.556 1.00 82.55 1383 GLU A CA 1
ATOM 5232 C C . GLU A 1 680 ? 14.443 42.264 5.930 1.00 79.74 1383 GLU A C 1
ATOM 5233 O O . GLU A 1 680 ? 15.240 42.413 6.857 1.00 82.05 1383 GLU A O 1
ATOM 5235 N N . ILE B 1 3 ? 35.865 0.026 14.181 1.00 71.29 2 ILE B N 1
ATOM 5236 C CA . ILE B 1 3 ? 35.655 1.205 13.342 1.00 65.87 2 ILE B CA 1
ATOM 5237 C C . ILE B 1 3 ? 36.995 1.709 12.815 1.00 58.59 2 ILE B C 1
ATOM 5238 O O . ILE B 1 3 ? 37.990 1.701 13.532 1.00 61.66 2 ILE B O 1
ATOM 5240 N N . GLU B 1 4 ? 37.001 2.152 11.563 1.00 59.58 3 GLU B N 1
ATOM 5241 C CA . GLU B 1 4 ? 38.228 2.518 10.855 1.00 62.71 3 GLU B CA 1
ATOM 5242 C C . GLU B 1 4 ? 38.555 4.006 11.002 1.00 62.38 3 GLU B C 1
ATOM 5243 O O . GLU B 1 4 ? 37.728 4.869 10.695 1.00 55.86 3 GLU B O 1
ATOM 5249 N N . GLU B 1 5 ? 39.767 4.297 11.470 1.00 56.41 4 GLU B N 1
ATOM 5250 C CA . GLU B 1 5 ? 40.187 5.672 11.739 1.00 57.38 4 GLU B CA 1
ATOM 5251 C C . GLU B 1 5 ? 40.553 6.394 10.444 1.00 61.95 4 GLU B C 1
ATOM 5252 O O . GLU B 1 5 ? 41.005 5.767 9.488 1.00 65.40 4 GLU B O 1
ATOM 5258 N N . GLY B 1 6 ? 40.347 7.711 10.417 1.00 60.36 5 GLY B N 1
ATOM 5259 C CA . GLY B 1 6 ? 40.667 8.518 9.250 1.00 53.67 5 GLY B CA 1
ATOM 5260 C C . GLY B 1 6 ? 39.532 8.652 8.246 1.00 51.16 5 GLY B C 1
ATOM 5261 O O . GLY B 1 6 ? 39.700 9.289 7.208 1.00 57.40 5 GLY B O 1
ATOM 5262 N N . LYS B 1 7 ? 38.382 8.049 8.548 1.00 59.69 6 LYS B N 1
ATOM 5263 C CA . LYS B 1 7 ? 37.185 8.166 7.706 1.00 54.22 6 LYS B CA 1
ATOM 5264 C C . LYS B 1 7 ? 35.926 8.278 8.578 1.00 50.38 6 LYS B C 1
ATOM 5265 O O . LYS B 1 7 ? 35.966 7.950 9.764 1.00 46.91 6 LYS B O 1
ATOM 5267 N N . LEU B 1 8 ? 34.818 8.747 8.001 1.00 44.48 7 LEU B N 1
ATOM 5268 C CA . LEU B 1 8 ? 33.533 8.760 8.711 1.00 42.91 7 LEU B CA 1
ATOM 5269 C C . LEU B 1 8 ? 32.509 7.835 8.058 1.00 39.08 7 LEU B C 1
ATOM 5270 O O . LEU B 1 8 ? 32.304 7.876 6.844 1.00 40.53 7 LEU B O 1
ATOM 5275 N N . VAL B 1 9 ? 31.868 7.007 8.879 1.00 39.21 8 VAL B N 1
ATOM 5276 C CA . VAL B 1 9 ? 30.727 6.205 8.448 1.00 34.14 8 VAL B CA 1
ATOM 5277 C C . VAL B 1 9 ? 29.464 6.653 9.191 1.00 42.89 8 VAL B C 1
ATOM 5278 O O . VAL B 1 9 ? 29.441 6.707 10.424 1.00 35.15 8 VAL B O 1
ATOM 5282 N N . ILE B 1 10 ? 28.417 6.952 8.426 1.00 39.98 9 ILE B N 1
ATOM 5283 C CA . ILE B 1 10 ? 27.183 7.507 8.965 1.00 37.01 9 ILE B CA 1
ATOM 5284 C C . ILE B 1 10 ? 25.997 6.617 8.640 1.00 35.43 9 ILE B C 1
ATOM 5285 O O . ILE B 1 10 ? 25.817 6.235 7.487 1.00 33.70 9 ILE B O 1
ATOM 5290 N N . TRP B 1 11 ? 25.183 6.314 9.654 1.00 32.85 10 TRP B N 1
ATOM 5291 C CA . TRP B 1 11 ? 23.896 5.637 9.453 1.00 38.56 10 TRP B CA 1
ATOM 5292 C C . TRP B 1 11 ? 22.728 6.596 9.642 1.00 36.58 10 TRP B C 1
ATOM 5293 O O . TRP B 1 11 ? 22.694 7.387 10.597 1.00 36.02 10 TRP B O 1
ATOM 5304 N N . ILE B 1 12 ? 21.763 6.502 8.737 1.00 32.24 11 ILE B N 1
ATOM 5305 C CA . ILE B 1 12 ? 20.587 7.346 8.766 1.00 34.89 11 ILE B CA 1
ATOM 5306 C C . ILE B 1 12 ? 19.455 6.558 8.112 1.00 34.84 11 ILE B C 1
ATOM 5307 O O . ILE B 1 12 ? 19.701 5.747 7.234 1.00 33.61 11 ILE B O 1
ATOM 5312 N N . ASN B 1 13 ? 18.222 6.769 8.558 1.00 33.36 12 ASN B N 1
ATOM 5313 C CA . ASN B 1 13 ? 17.106 5.974 8.062 1.00 28.48 12 ASN B CA 1
ATOM 5314 C C . ASN B 1 13 ? 16.804 6.246 6.590 1.00 37.71 12 ASN B C 1
ATOM 5315 O O . ASN B 1 13 ? 17.020 7.353 6.090 1.00 32.90 12 ASN B O 1
ATOM 5320 N N . GLY B 1 14 ? 16.275 5.233 5.910 1.00 35.91 13 GLY B N 1
ATOM 5321 C CA . GLY B 1 14 ? 16.074 5.297 4.473 1.00 34.30 13 GLY B CA 1
ATOM 5322 C C . GLY B 1 14 ? 14.973 6.236 4.012 1.00 36.43 13 GLY B C 1
ATOM 5323 O O . GLY B 1 14 ? 14.845 6.480 2.811 1.00 38.53 13 GLY B O 1
ATOM 5324 N N . ASP B 1 15 ? 14.176 6.760 4.941 1.00 33.56 14 ASP B N 1
ATOM 5325 C CA . ASP B 1 15 ? 13.157 7.749 4.581 1.00 29.59 14 ASP B CA 1
ATOM 5326 C C . ASP B 1 15 ? 13.649 9.195 4.680 1.00 30.77 14 ASP B C 1
ATOM 5327 O O . ASP B 1 15 ? 12.889 10.113 4.397 1.00 32.24 14 ASP B O 1
ATOM 5332 N N . LYS B 1 16 ? 14.910 9.392 5.058 1.00 36.34 15 LYS B N 1
ATOM 5333 C CA . LYS B 1 16 ? 15.461 10.739 5.212 1.00 36.63 15 LYS B CA 1
ATOM 5334 C C . LYS B 1 16 ? 16.333 11.101 4.011 1.00 35.46 15 LYS B C 1
ATOM 5335 O O . LYS B 1 16 ? 16.581 10.260 3.151 1.00 32.54 15 LYS B O 1
ATOM 5341 N N . GLY B 1 17 ? 16.780 12.354 3.954 1.00 33.67 16 GLY B N 1
ATOM 5342 C CA . GLY B 1 17 ? 17.516 12.866 2.807 1.00 31.03 16 GLY B CA 1
ATOM 5343 C C . GLY B 1 17 ? 18.958 12.407 2.742 1.00 32.46 16 GLY B C 1
ATOM 5344 O O . GLY B 1 17 ? 19.883 13.223 2.768 1.00 30.75 16 GLY B O 1
ATOM 5345 N N . TYR B 1 18 ? 19.168 11.101 2.629 1.00 32.29 17 TYR B N 1
ATOM 5346 C CA . TYR B 1 18 ? 20.522 10.587 2.714 1.00 34.70 17 TYR B CA 1
ATOM 5347 C C . TYR B 1 18 ? 21.377 10.979 1.523 1.00 36.65 17 TYR B C 1
ATOM 5348 O O . TYR B 1 18 ? 22.593 11.048 1.641 1.00 36.41 17 TYR B O 1
ATOM 5357 N N . ASN B 1 19 ? 20.764 11.262 0.378 1.00 37.66 18 ASN B N 1
ATOM 5358 C CA . ASN B 1 19 ? 21.560 11.711 -0.763 1.00 37.48 18 ASN B CA 1
ATOM 5359 C C . ASN B 1 19 ? 22.047 13.143 -0.552 1.00 37.27 18 ASN B C 1
ATOM 5360 O O . ASN B 1 19 ? 23.184 13.486 -0.874 1.00 34.32 18 ASN B O 1
ATOM 5365 N N . GLY B 1 20 ? 21.200 13.973 0.039 1.00 37.40 19 GLY B N 1
ATOM 5366 C CA . GLY B 1 20 ? 21.618 15.309 0.416 1.00 34.58 19 GLY B CA 1
ATOM 5367 C C . GLY B 1 20 ? 22.737 15.263 1.440 1.00 37.90 19 GLY B C 1
ATOM 5368 O O . GLY B 1 20 ? 23.698 16.024 1.355 1.00 35.47 19 GLY B O 1
ATOM 5369 N N . LEU B 1 21 ? 22.608 14.369 2.416 1.00 33.71 20 LEU B N 1
ATOM 5370 C CA . LEU B 1 21 ? 23.617 14.242 3.469 1.00 37.60 20 LEU B CA 1
ATOM 5371 C C . LEU B 1 21 ? 24.975 13.863 2.875 1.00 39.19 20 LEU B C 1
ATOM 5372 O O . LEU B 1 21 ? 26.013 14.393 3.272 1.00 38.70 20 LEU B O 1
ATOM 5377 N N . ALA B 1 22 ? 24.951 12.950 1.913 1.00 34.03 21 ALA B N 1
ATOM 5378 C CA . ALA B 1 22 ? 26.154 12.543 1.202 1.00 37.51 21 ALA B CA 1
ATOM 5379 C C . ALA B 1 22 ? 26.822 13.719 0.479 1.00 40.13 21 ALA B C 1
ATOM 5380 O O . ALA B 1 22 ? 28.050 13.799 0.442 1.00 43.29 21 ALA B O 1
ATOM 5382 N N . GLU B 1 23 ? 26.024 14.616 -0.100 1.00 37.66 22 GLU B N 1
ATOM 5383 C CA . GLU B 1 23 ? 26.556 15.841 -0.703 1.00 34.30 22 GLU B CA 1
ATOM 5384 C C . GLU B 1 23 ? 27.317 16.650 0.341 1.00 42.58 22 GLU B C 1
ATOM 5385 O O . GLU B 1 23 ? 28.353 17.247 0.043 1.00 39.00 22 GLU B O 1
ATOM 5388 N N . VAL B 1 24 ? 26.808 16.673 1.572 1.00 37.87 23 VAL B N 1
ATOM 5389 C CA . VAL B 1 24 ? 27.521 17.367 2.642 1.00 33.36 23 VAL B CA 1
ATOM 5390 C C . VAL B 1 24 ? 28.842 16.642 2.943 1.00 45.02 23 VAL B C 1
ATOM 5391 O O . VAL B 1 24 ? 29.879 17.280 3.156 1.00 39.87 23 VAL B O 1
ATOM 5395 N N . GLY B 1 25 ? 28.814 15.312 2.926 1.00 41.87 24 GLY B N 1
ATOM 5396 C CA . GLY B 1 25 ? 30.023 14.529 3.125 1.00 43.69 24 GLY B CA 1
ATOM 5397 C C . GLY B 1 25 ? 31.053 14.735 2.023 1.00 50.01 24 GLY B C 1
ATOM 5398 O O . GLY B 1 25 ? 32.262 14.687 2.272 1.00 43.41 24 GLY B O 1
ATOM 5399 N N . LYS B 1 26 ? 30.567 14.955 0.801 1.00 49.93 25 LYS B N 1
ATOM 5400 C CA . LYS B 1 26 ? 31.431 15.235 -0.345 1.00 41.79 25 LYS B CA 1
ATOM 5401 C C . LYS B 1 26 ? 32.145 16.576 -0.200 1.00 47.42 25 LYS B C 1
ATOM 5402 O O . LYS B 1 26 ? 33.311 16.699 -0.562 1.00 50.45 25 LYS B O 1
ATOM 5406 N N . LYS B 1 27 ? 31.442 17.585 0.304 1.00 42.04 26 LYS B N 1
ATOM 5407 C CA . LYS B 1 27 ? 32.060 18.880 0.561 1.00 43.61 26 LYS B CA 1
ATOM 5408 C C . LYS B 1 27 ? 33.088 18.728 1.678 1.00 48.09 26 LYS B C 1
ATOM 5409 O O . LYS B 1 27 ? 34.156 19.325 1.624 1.00 46.40 26 LYS B O 1
ATOM 5412 N N . PHE B 1 28 ? 32.773 17.912 2.681 1.00 38.62 27 PHE B N 1
ATOM 5413 C CA . PHE B 1 28 ? 33.687 17.701 3.799 1.00 46.73 27 PHE B CA 1
ATOM 5414 C C . PHE B 1 28 ? 34.991 17.078 3.295 1.00 51.34 27 PHE B C 1
ATOM 5415 O O . PHE B 1 28 ? 36.086 17.506 3.672 1.00 49.71 27 PHE B O 1
ATOM 5423 N N . GLU B 1 29 ? 34.863 16.074 2.430 1.00 48.07 28 GLU B N 1
ATOM 5424 C CA . GLU B 1 29 ? 36.022 15.408 1.842 1.00 49.91 28 GLU B CA 1
ATOM 5425 C C . GLU B 1 29 ? 36.844 16.346 0.969 1.00 49.22 28 GLU B C 1
ATOM 5426 O O . GLU B 1 29 ? 38.070 16.312 1.007 1.00 55.97 28 GLU B O 1
ATOM 5432 N N . LYS B 1 30 ? 36.165 17.163 0.171 1.00 52.46 29 LYS B N 1
ATOM 5433 C CA . LYS B 1 30 ? 36.832 18.134 -0.694 1.00 50.17 29 LYS B CA 1
ATOM 5434 C C . LYS B 1 30 ? 37.682 19.070 0.147 1.00 56.14 29 LYS B C 1
ATOM 5435 O O . LYS B 1 30 ? 38.828 19.357 -0.190 1.00 62.31 29 LYS B O 1
ATOM 5439 N N . ASP B 1 31 ? 37.106 19.530 1.252 1.00 48.12 30 ASP B N 1
ATOM 5440 C CA . ASP B 1 31 ? 37.752 20.493 2.128 1.00 50.70 30 ASP B CA 1
ATOM 5441 C C . ASP B 1 31 ? 38.829 19.880 3.019 1.00 55.91 30 ASP B C 1
ATOM 5442 O O . ASP B 1 31 ? 39.822 20.542 3.319 1.00 59.31 30 ASP B O 1
ATOM 5447 N N . THR B 1 32 ? 38.630 18.636 3.453 1.00 47.99 31 THR B N 1
ATOM 5448 C CA . THR B 1 32 ? 39.499 18.035 4.470 1.00 52.68 31 THR B CA 1
ATOM 5449 C C . THR B 1 32 ? 40.197 16.758 4.031 1.00 54.31 31 THR B C 1
ATOM 5450 O O . THR B 1 32 ? 41.052 16.245 4.755 1.00 48.56 31 THR B O 1
ATOM 5454 N N . GLY B 1 33 ? 39.834 16.231 2.865 1.00 50.34 32 GLY B N 1
ATOM 5455 C CA . GLY B 1 33 ? 40.392 14.970 2.402 1.00 45.84 32 GLY B CA 1
ATOM 5456 C C . GLY B 1 33 ? 39.768 13.746 3.057 1.00 55.94 32 GLY B C 1
ATOM 5457 O O . GLY B 1 33 ? 40.015 12.617 2.628 1.00 57.35 32 GLY B O 1
ATOM 5458 N N . ILE B 1 34 ? 38.957 13.961 4.091 1.00 49.11 33 ILE B N 1
ATOM 5459 C CA . ILE B 1 34 ? 38.349 12.861 4.838 1.00 50.56 33 ILE B CA 1
ATOM 5460 C C . ILE B 1 34 ? 37.113 12.352 4.127 1.00 51.57 33 ILE B C 1
ATOM 5461 O O . ILE B 1 34 ? 36.178 13.108 3.871 1.00 54.01 33 ILE B O 1
ATOM 5466 N N . LYS B 1 35 ? 37.099 11.064 3.818 1.00 46.52 34 LYS B N 1
ATOM 5467 C CA . LYS B 1 35 ? 35.986 10.502 3.074 1.00 47.03 34 LYS B CA 1
ATOM 5468 C C . LYS B 1 35 ? 34.821 10.237 4.029 1.00 56.25 34 LYS B C 1
ATOM 5469 O O . LYS B 1 35 ? 35.030 9.783 5.158 1.00 48.34 34 LYS B O 1
ATOM 5472 N N . VAL B 1 36 ? 33.605 10.554 3.585 1.00 45.48 35 VAL B N 1
ATOM 5473 C CA . VAL B 1 36 ? 32.407 10.245 4.352 1.00 45.30 35 VAL B CA 1
ATOM 5474 C C . VAL B 1 36 ? 31.553 9.269 3.562 1.00 45.05 35 VAL B C 1
ATOM 5475 O O . VAL B 1 36 ? 31.311 9.467 2.372 1.00 49.89 35 VAL B O 1
ATOM 5479 N N . THR B 1 37 ? 31.110 8.210 4.231 1.00 42.00 36 THR B N 1
ATOM 5480 C CA . THR B 1 37 ? 30.180 7.249 3.641 1.00 40.59 36 THR B CA 1
ATOM 5481 C C . THR B 1 37 ? 28.845 7.263 4.391 1.00 43.77 36 THR B C 1
ATOM 5482 O O . THR B 1 37 ? 28.794 7.034 5.604 1.00 47.41 36 THR B O 1
ATOM 5486 N N . VAL B 1 38 ? 27.769 7.543 3.664 1.00 39.04 37 VAL B N 1
ATOM 5487 C CA . VAL B 1 38 ? 26.424 7.528 4.233 1.00 44.34 37 VAL B CA 1
ATOM 5488 C C . VAL B 1 38 ? 25.745 6.190 3.907 1.00 37.78 37 VAL B C 1
ATOM 5489 O O . VAL B 1 38 ? 25.709 5.778 2.755 1.00 37.69 37 VAL B O 1
ATOM 5493 N N . GLU B 1 39 ? 25.236 5.506 4.930 1.00 37.74 38 GLU B N 1
ATOM 5494 C CA . GLU B 1 39 ? 24.512 4.246 4.746 1.00 39.29 38 GLU B CA 1
ATOM 5495 C C . GLU B 1 39 ? 23.113 4.349 5.330 1.00 38.19 38 GLU B C 1
ATOM 5496 O O . GLU B 1 39 ? 22.884 5.106 6.285 1.00 33.89 38 GLU B O 1
ATOM 5502 N N . HIS B 1 40 ? 22.173 3.589 4.774 1.00 34.95 39 HIS B N 1
ATOM 5503 C CA . HIS B 1 40 ? 20.829 3.516 5.359 1.00 36.23 39 HIS B CA 1
ATOM 5504 C C . HIS B 1 40 ? 20.363 2.075 5.554 1.00 38.06 39 HIS B C 1
ATOM 5505 O O . HIS B 1 40 ? 19.364 1.653 4.968 1.00 43.45 39 HIS B O 1
ATOM 5512 N N . PRO B 1 41 ? 21.061 1.332 6.425 1.00 37.82 40 PRO B N 1
ATOM 5513 C CA . PRO B 1 41 ? 20.692 -0.061 6.673 1.00 32.27 40 PRO B CA 1
ATOM 5514 C C . PRO B 1 41 ? 19.288 -0.185 7.222 1.00 43.28 40 PRO B C 1
ATOM 5515 O O . PRO B 1 41 ? 18.783 0.707 7.924 1.00 39.36 40 PRO B O 1
ATOM 5519 N N . ASP B 1 42 ? 18.641 -1.283 6.866 1.00 35.39 41 ASP B N 1
ATOM 5520 C CA . ASP B 1 42 ? 17.357 -1.614 7.450 1.00 39.51 41 ASP B CA 1
ATOM 5521 C C . ASP B 1 42 ? 17.581 -1.884 8.941 1.00 41.07 41 ASP B C 1
ATOM 5522 O O . ASP B 1 42 ? 18.612 -2.431 9.319 1.00 42.34 41 ASP B O 1
ATOM 5527 N N . LYS B 1 43 ? 16.635 -1.476 9.781 1.00 42.98 42 LYS B N 1
ATOM 5528 C CA . LYS B 1 43 ? 16.696 -1.750 11.221 1.00 43.32 42 LYS B CA 1
ATOM 5529 C C . LYS B 1 43 ? 17.952 -1.191 11.912 1.00 39.80 42 LYS B C 1
ATOM 5530 O O . LYS B 1 43 ? 18.409 -1.750 12.909 1.00 38.44 42 LYS B O 1
ATOM 5536 N N . LEU B 1 44 ? 18.498 -0.093 11.390 1.00 35.11 43 LEU B N 1
ATOM 5537 C CA . LEU B 1 44 ? 19.743 0.472 11.905 1.00 33.63 43 LEU B CA 1
ATOM 5538 C C . LEU B 1 44 ? 19.635 0.784 13.398 1.00 32.84 43 LEU B C 1
ATOM 5539 O O . LEU B 1 44 ? 20.617 0.718 14.125 1.00 36.47 43 LEU B O 1
ATOM 5544 N N . GLU B 1 45 ? 18.433 1.117 13.849 1.00 33.10 44 GLU B N 1
ATOM 5545 C CA . GLU B 1 45 ? 18.231 1.508 15.235 1.00 28.50 44 GLU B CA 1
ATOM 5546 C C . GLU B 1 45 ? 18.297 0.305 16.187 1.00 36.95 44 GLU B C 1
ATOM 5547 O O . GLU B 1 45 ? 18.470 0.483 17.387 1.00 30.68 44 GLU B O 1
ATOM 5553 N N . GLU B 1 46 ? 18.146 -0.905 15.644 1.00 34.59 45 GLU B N 1
ATOM 5554 C CA . GLU B 1 46 ? 18.307 -2.139 16.418 1.00 43.75 45 GLU B CA 1
ATOM 5555 C C . GLU B 1 46 ? 19.737 -2.666 16.276 1.00 45.15 45 GLU B C 1
ATOM 5556 O O . GLU B 1 46 ? 20.334 -3.170 17.238 1.00 42.99 45 GLU B O 1
ATOM 5562 N N . LYS B 1 47 ? 20.292 -2.533 15.077 1.00 31.11 46 LYS B N 1
ATOM 5563 C CA . LYS B 1 47 ? 21.657 -2.982 14.828 1.00 37.75 46 LYS B CA 1
ATOM 5564 C C . LYS B 1 47 ? 22.698 -2.158 15.579 1.00 43.81 46 LYS B C 1
ATOM 5565 O O . LYS B 1 47 ? 23.733 -2.693 16.003 1.00 45.85 46 LYS B O 1
ATOM 5571 N N . PHE B 1 48 ? 22.448 -0.858 15.723 1.00 42.61 47 PHE B N 1
ATOM 5572 C CA . PHE B 1 48 ? 23.433 0.004 16.364 1.00 36.88 47 PHE B CA 1
ATOM 5573 C C . PHE B 1 48 ? 23.818 -0.520 17.745 1.00 39.01 47 PHE B C 1
ATOM 5574 O O . PHE B 1 48 ? 25.000 -0.705 18.013 1.00 38.32 47 PHE B O 1
ATOM 5582 N N . PRO B 1 49 ? 22.826 -0.766 18.621 1.00 39.18 48 PRO B N 1
ATOM 5583 C CA . PRO B 1 49 ? 23.184 -1.209 19.975 1.00 45.46 48 PRO B CA 1
ATOM 5584 C C . PRO B 1 49 ? 23.923 -2.543 20.024 1.00 56.02 48 PRO B C 1
ATOM 5585 O O . PRO B 1 49 ? 24.772 -2.730 20.901 1.00 54.34 48 PRO B O 1
ATOM 5589 N N . GLN B 1 50 ? 23.618 -3.450 19.101 1.00 48.37 49 GLN B N 1
ATOM 5590 C CA . GLN B 1 50 ? 24.318 -4.728 19.056 1.00 53.08 49 GLN B CA 1
ATOM 5591 C C . GLN B 1 50 ? 25.762 -4.525 18.650 1.00 56.79 49 GLN B C 1
ATOM 5592 O O . GLN B 1 50 ? 26.681 -4.920 19.370 1.00 63.55 49 GLN B O 1
ATOM 5598 N N . VAL B 1 51 ? 25.963 -3.904 17.492 1.00 50.00 50 VAL B N 1
ATOM 5599 C CA . VAL B 1 51 ? 27.303 -3.772 16.936 1.00 52.08 50 VAL B CA 1
ATOM 5600 C C . VAL B 1 51 ? 28.152 -2.772 17.722 1.00 55.64 50 VAL B C 1
ATOM 5601 O O . VAL B 1 51 ? 29.371 -2.907 17.786 1.00 57.24 50 VAL B O 1
ATOM 5605 N N . ALA B 1 52 ? 27.516 -1.775 18.328 1.00 52.07 51 ALA B N 1
ATOM 5606 C CA . ALA B 1 52 ? 28.267 -0.764 19.069 1.00 59.04 51 ALA B CA 1
ATOM 5607 C C . ALA B 1 52 ? 28.748 -1.310 20.404 1.00 57.22 51 ALA B C 1
ATOM 5608 O O . ALA B 1 52 ? 29.760 -0.854 20.931 1.00 54.10 51 ALA B O 1
ATOM 5610 N N . ALA B 1 53 ? 28.030 -2.296 20.937 1.00 58.51 52 ALA B N 1
ATOM 5611 C CA . ALA B 1 53 ? 28.404 -2.923 22.202 1.00 57.51 52 ALA B CA 1
ATOM 5612 C C . ALA B 1 53 ? 29.755 -3.624 22.085 1.00 59.10 52 ALA B C 1
ATOM 5613 O O . ALA B 1 53 ? 30.501 -3.710 23.058 1.00 68.62 52 ALA B O 1
ATOM 5615 N N . THR B 1 54 ? 30.066 -4.108 20.887 1.00 62.91 53 THR B N 1
ATOM 5616 C CA . THR B 1 54 ? 31.331 -4.790 20.620 1.00 59.93 53 THR B CA 1
ATOM 5617 C C . THR B 1 54 ? 32.354 -3.842 19.997 1.00 63.34 53 THR B C 1
ATOM 5618 O O . THR B 1 54 ? 33.251 -4.274 19.274 1.00 61.38 53 THR B O 1
ATOM 5622 N N . GLY B 1 55 ? 32.212 -2.547 20.268 1.00 62.28 54 GLY B N 1
ATOM 5623 C CA . GLY B 1 55 ? 33.146 -1.559 19.760 1.00 58.43 54 GLY B CA 1
ATOM 5624 C C . GLY B 1 55 ? 33.106 -1.436 18.249 1.00 65.88 54 GLY B C 1
ATOM 5625 O O . GLY B 1 55 ? 34.119 -1.119 17.614 1.00 61.94 54 GLY B O 1
ATOM 5626 N N . ASP B 1 56 ? 31.935 -1.683 17.670 1.00 63.71 55 ASP B N 1
ATOM 5627 C CA . ASP B 1 56 ? 31.762 -1.580 16.221 1.00 66.34 55 ASP B CA 1
ATOM 5628 C C . ASP B 1 56 ? 30.676 -0.577 15.819 1.00 54.22 55 ASP B C 1
ATOM 5629 O O . ASP B 1 56 ? 30.129 0.128 16.665 1.00 57.15 55 ASP B O 1
ATOM 5634 N N . GLY B 1 57 ? 30.395 -0.506 14.518 1.00 58.60 56 GLY B N 1
ATOM 5635 C CA . GLY B 1 57 ? 29.301 0.303 14.000 1.00 50.31 56 GLY B CA 1
ATOM 5636 C C . GLY B 1 57 ? 29.748 1.588 13.326 1.00 44.52 56 GLY B C 1
ATOM 5637 O O . GLY B 1 57 ? 30.936 1.780 13.059 1.00 44.45 56 GLY B O 1
ATOM 5638 N N . PRO B 1 58 ? 28.792 2.489 13.050 1.00 41.33 57 PRO B N 1
ATOM 5639 C CA . PRO B 1 58 ? 29.118 3.760 12.395 1.00 38.67 57 PRO B CA 1
ATOM 5640 C C . PRO B 1 58 ? 29.763 4.728 13.375 1.00 41.68 57 PRO B C 1
ATOM 5641 O O . PRO B 1 58 ? 29.633 4.530 14.574 1.00 32.58 57 PRO B O 1
ATOM 5645 N N . ASP B 1 59 ? 30.449 5.753 12.882 1.00 36.02 58 ASP B N 1
ATOM 5646 C CA . ASP B 1 59 ? 30.906 6.830 13.752 1.00 36.99 58 ASP B CA 1
ATOM 5647 C C . ASP B 1 59 ? 29.720 7.641 14.244 1.00 38.29 58 ASP B C 1
ATOM 5648 O O . ASP B 1 59 ? 29.687 8.075 15.396 1.00 35.42 58 ASP B O 1
ATOM 5653 N N . ILE B 1 60 ? 28.750 7.833 13.349 1.00 38.35 59 ILE B N 1
ATOM 5654 C CA . ILE B 1 60 ? 27.592 8.680 13.613 1.00 32.38 59 ILE B CA 1
ATOM 5655 C C . ILE B 1 60 ? 26.307 7.933 13.306 1.00 36.65 59 ILE B C 1
ATOM 5656 O O . ILE B 1 60 ? 26.188 7.308 12.250 1.00 34.80 59 ILE B O 1
ATOM 5661 N N . ILE B 1 61 ? 25.340 8.017 14.217 1.00 32.86 60 ILE B N 1
ATOM 5662 C CA . ILE B 1 61 ? 24.012 7.457 13.974 1.00 31.59 60 ILE B CA 1
ATOM 5663 C C . ILE B 1 61 ? 22.925 8.518 14.083 1.00 32.38 60 ILE B C 1
ATOM 5664 O O . ILE B 1 61 ? 22.884 9.288 15.049 1.00 32.03 60 ILE B O 1
ATOM 5669 N N . PHE B 1 62 ? 22.043 8.538 13.080 1.00 31.69 61 PHE B N 1
ATOM 5670 C CA . PHE B 1 62 ? 20.883 9.411 13.065 1.00 27.08 61 PHE B CA 1
ATOM 5671 C C . PHE B 1 62 ? 19.626 8.628 13.411 1.00 31.23 61 PHE B C 1
ATOM 5672 O O . PHE B 1 62 ? 19.409 7.546 12.881 1.00 30.61 61 PHE B O 1
ATOM 5680 N N . TRP B 1 63 ? 18.795 9.192 14.279 1.00 26.42 62 TRP B N 1
ATOM 5681 C CA . TRP B 1 63 ? 17.468 8.662 14.551 1.00 27.80 62 TRP B CA 1
ATOM 5682 C C . TRP B 1 63 ? 16.760 9.734 15.351 1.00 30.51 62 TRP B C 1
ATOM 5683 O O . TRP B 1 63 ? 17.408 10.674 15.821 1.00 29.38 62 TRP B O 1
ATOM 5694 N N . ALA B 1 64 ? 15.439 9.634 15.476 1.00 21.72 63 ALA B N 1
ATOM 5695 C CA . ALA B 1 64 ? 14.715 10.470 16.409 1.00 29.52 63 ALA B CA 1
ATOM 5696 C C . ALA B 1 64 ? 15.302 10.238 17.811 1.00 33.85 63 ALA B C 1
ATOM 5697 O O . ALA B 1 64 ? 15.804 9.148 18.115 1.00 28.32 63 ALA B O 1
ATOM 5699 N N . HIS B 1 65 ? 15.234 11.269 18.648 1.00 28.11 64 HIS B N 1
ATOM 5700 C CA . HIS B 1 65 ? 15.856 11.251 19.970 1.00 34.10 64 HIS B CA 1
ATOM 5701 C C . HIS B 1 65 ? 15.336 10.155 20.898 1.00 30.56 64 HIS B C 1
ATOM 5702 O O . HIS B 1 65 ? 15.991 9.842 21.891 1.00 32.89 64 HIS B O 1
ATOM 5709 N N . ASP B 1 66 ? 14.163 9.596 20.617 1.00 29.94 65 ASP B N 1
ATOM 5710 C CA . ASP B 1 66 ? 13.554 8.674 21.583 1.00 29.76 65 ASP B CA 1
ATOM 5711 C C . ASP B 1 66 ? 14.420 7.438 21.791 1.00 29.49 65 ASP B C 1
ATOM 5712 O O . ASP B 1 66 ? 14.359 6.801 22.847 1.00 32.24 65 ASP B O 1
ATOM 5717 N N . ARG B 1 67 ? 15.241 7.114 20.802 1.00 24.97 66 ARG B N 1
ATOM 5718 C CA . ARG B 1 67 ? 16.113 5.948 20.890 1.00 27.82 66 ARG B CA 1
ATOM 5719 C C . ARG B 1 67 ? 17.384 6.156 21.697 1.00 37.05 66 ARG B C 1
ATOM 5720 O O . ARG B 1 67 ? 18.030 5.181 22.092 1.00 33.87 66 ARG B O 1
ATOM 5728 N N . PHE B 1 68 ? 17.768 7.408 21.936 1.00 32.07 67 PHE B N 1
ATOM 5729 C CA . PHE B 1 68 ? 19.134 7.672 22.391 1.00 30.64 67 PHE B CA 1
ATOM 5730 C C . PHE B 1 68 ? 19.367 7.441 23.895 1.00 29.29 67 PHE B C 1
ATOM 5731 O O . PHE B 1 68 ? 20.467 7.088 24.282 1.00 27.19 67 PHE B O 1
ATOM 5739 N N . GLY B 1 69 ? 18.348 7.626 24.731 1.00 32.36 68 GLY B N 1
ATOM 5740 C CA . GLY B 1 69 ? 18.509 7.354 26.157 1.00 36.20 68 GLY B CA 1
ATOM 5741 C C . GLY B 1 69 ? 18.871 5.903 26.410 1.00 34.56 68 GLY B C 1
ATOM 5742 O O . GLY B 1 69 ? 19.682 5.615 27.293 1.00 38.57 68 GLY B O 1
ATOM 5743 N N . GLY B 1 70 ? 18.274 4.991 25.642 1.00 35.34 69 GLY B N 1
ATOM 5744 C CA . GLY B 1 70 ? 18.683 3.593 25.655 1.00 35.26 69 GLY B CA 1
ATOM 5745 C C . GLY B 1 70 ? 20.142 3.395 25.263 1.00 34.78 69 GLY B C 1
ATOM 5746 O O . GLY B 1 70 ? 20.874 2.613 25.893 1.00 38.37 69 GLY B O 1
ATOM 5747 N N . TYR B 1 71 ? 20.595 4.095 24.230 1.00 34.40 70 TYR B N 1
ATOM 5748 C CA . TYR B 1 71 ? 21.979 3.923 23.800 1.00 31.02 70 TYR B CA 1
ATOM 5749 C C . TYR B 1 71 ? 22.906 4.486 24.868 1.00 38.77 70 TYR B C 1
ATOM 5750 O O . TYR B 1 71 ? 23.934 3.888 25.191 1.00 38.01 70 TYR B O 1
ATOM 5759 N N . ALA B 1 72 ? 22.544 5.649 25.402 1.00 31.57 71 ALA B N 1
ATOM 5760 C CA . ALA B 1 72 ? 23.359 6.295 26.430 1.00 41.14 71 ALA B CA 1
ATOM 5761 C C . ALA B 1 72 ? 23.475 5.447 27.696 1.00 37.71 71 ALA B C 1
ATOM 5762 O O . ALA B 1 72 ? 24.566 5.316 28.247 1.00 38.65 71 ALA B O 1
ATOM 5764 N N A GLN B 1 73 ? 22.370 4.873 28.165 0.49 38.21 72 GLN B N 1
ATOM 5765 N N B GLN B 1 73 ? 22.347 4.902 28.160 0.51 38.20 72 GLN B N 1
ATOM 5766 C CA A GLN B 1 73 ? 22.439 4.102 29.399 0.49 37.51 72 GLN B CA 1
ATOM 5767 C CA B GLN B 1 73 ? 22.330 4.045 29.347 0.51 37.48 72 GLN B CA 1
ATOM 5768 C C A GLN B 1 73 ? 23.321 2.871 29.224 0.49 39.85 72 GLN B C 1
ATOM 5769 C C B GLN B 1 73 ? 23.354 2.932 29.196 0.51 39.86 72 GLN B C 1
ATOM 5770 O O A GLN B 1 73 ? 23.920 2.400 30.187 0.49 40.85 72 GLN B O 1
ATOM 5771 O O B GLN B 1 73 ? 24.080 2.612 30.135 0.51 40.54 72 GLN B O 1
ATOM 5782 N N . SER B 1 74 ? 23.418 2.371 27.993 1.00 36.93 73 SER B N 1
ATOM 5783 C CA . SER B 1 74 ? 24.297 1.246 27.698 1.00 42.07 73 SER B CA 1
ATOM 5784 C C . SER B 1 74 ? 25.713 1.712 27.380 1.00 40.19 73 SER B C 1
ATOM 5785 O O . SER B 1 74 ? 26.569 0.905 27.011 1.00 42.89 73 SER B O 1
ATOM 5788 N N . GLY B 1 75 ? 25.958 3.012 27.508 1.00 43.15 74 GLY B N 1
ATOM 5789 C CA . GLY B 1 75 ? 27.293 3.564 27.302 1.00 46.43 74 GLY B CA 1
ATOM 5790 C C . GLY B 1 75 ? 27.807 3.566 25.868 1.00 45.75 74 GLY B C 1
ATOM 5791 O O . GLY B 1 75 ? 29.018 3.479 25.633 1.00 39.91 74 GLY B O 1
ATOM 5792 N N . LEU B 1 76 ? 26.904 3.698 24.899 1.00 43.47 75 LEU B N 1
ATOM 5793 C CA . LEU B 1 76 ? 27.293 3.598 23.487 1.00 40.32 75 LEU B CA 1
ATOM 5794 C C . LEU B 1 76 ? 27.555 4.941 22.794 1.00 43.92 75 LEU B C 1
ATOM 5795 O O . LEU B 1 76 ? 27.949 4.974 21.617 1.00 42.99 75 LEU B O 1
ATOM 5800 N N . LEU B 1 77 ? 27.366 6.034 23.528 1.00 39.16 76 LEU B N 1
ATOM 5801 C CA . LEU B 1 77 ? 27.410 7.378 22.941 1.00 44.39 76 LEU B CA 1
ATOM 5802 C C . LEU B 1 77 ? 28.466 8.297 23.584 1.00 43.80 76 LEU B C 1
ATOM 5803 O O . LEU B 1 77 ? 28.577 8.379 24.810 1.00 41.34 76 LEU B O 1
ATOM 5808 N N . ALA B 1 78 ? 29.229 8.989 22.744 1.00 40.36 77 ALA B N 1
ATOM 5809 C CA . ALA B 1 78 ? 30.115 10.057 23.201 1.00 40.97 77 ALA B CA 1
ATOM 5810 C C . ALA B 1 78 ? 29.322 11.237 23.771 1.00 45.01 77 ALA B C 1
ATOM 5811 O O . ALA B 1 78 ? 28.356 11.700 23.156 1.00 38.68 77 ALA B O 1
ATOM 5813 N N . GLU B 1 79 ? 29.720 11.730 24.942 1.00 41.93 78 GLU B N 1
ATOM 5814 C CA . GLU B 1 79 ? 29.123 12.956 25.460 1.00 38.07 78 GLU B CA 1
ATOM 5815 C C . GLU B 1 79 ? 29.430 14.110 24.521 1.00 35.25 78 GLU B C 1
ATOM 5816 O O . GLU B 1 79 ? 30.542 14.235 24.016 1.00 34.89 78 GLU B O 1
ATOM 5822 N N . ILE B 1 80 ? 28.435 14.965 24.307 1.00 37.43 79 ILE B N 1
ATOM 5823 C CA . ILE B 1 80 ? 28.607 16.133 23.457 1.00 34.64 79 ILE B CA 1
ATOM 5824 C C . ILE B 1 80 ? 28.782 17.353 24.352 1.00 34.90 79 ILE B C 1
ATOM 5825 O O . ILE B 1 80 ? 27.936 17.621 25.207 1.00 35.19 79 ILE B O 1
ATOM 5830 N N . THR B 1 81 ? 29.891 18.067 24.164 1.00 37.74 80 THR B N 1
ATOM 5831 C CA . THR B 1 81 ? 30.206 19.267 24.948 1.00 42.66 80 THR B CA 1
ATOM 5832 C C . THR B 1 81 ? 30.592 20.444 24.058 1.00 37.93 80 THR B C 1
ATOM 5833 O O . THR B 1 81 ? 31.762 20.777 23.958 1.00 42.86 80 THR B O 1
ATOM 5837 N N . PRO B 1 82 ? 29.616 21.090 23.412 1.00 39.53 81 PRO B N 1
ATOM 5838 C CA . PRO B 1 82 ? 30.011 22.181 22.520 1.00 37.49 81 PRO B CA 1
ATOM 5839 C C . PRO B 1 82 ? 30.220 23.487 23.273 1.00 35.17 81 PRO B C 1
ATOM 5840 O O . PRO B 1 82 ? 29.711 23.657 24.388 1.00 34.84 81 PRO B O 1
ATOM 5844 N N . ALA B 1 83 ? 30.937 24.416 22.651 1.00 36.38 82 ALA B N 1
ATOM 5845 C CA . ALA B 1 83 ? 31.057 25.763 23.197 1.00 39.34 82 ALA B CA 1
ATOM 5846 C C . ALA B 1 83 ? 29.683 26.406 23.294 1.00 33.38 82 ALA B C 1
ATOM 5847 O O . ALA B 1 83 ? 28.811 26.160 22.455 1.00 35.50 82 ALA B O 1
ATOM 5849 N N . ALA B 1 84 ? 29.499 27.248 24.306 1.00 31.80 83 ALA B N 1
ATOM 5850 C CA . ALA B 1 84 ? 28.271 28.015 24.452 1.00 31.12 83 ALA B CA 1
ATOM 5851 C C . ALA B 1 84 ? 27.855 28.724 23.156 1.00 32.14 83 ALA B C 1
ATOM 5852 O O . ALA B 1 84 ? 26.663 28.744 22.823 1.00 31.66 83 ALA B O 1
ATOM 5854 N N . ALA B 1 85 ? 28.819 29.281 22.417 1.00 29.87 84 ALA B N 1
ATOM 5855 C CA . ALA B 1 85 ? 28.504 30.002 21.182 1.00 29.66 84 ALA B CA 1
ATOM 5856 C C . ALA B 1 85 ? 27.820 29.070 20.175 1.00 30.02 84 ALA B C 1
ATOM 5857 O O . ALA B 1 85 ? 26.879 29.472 19.486 1.00 31.39 84 ALA B O 1
ATOM 5859 N N . PHE B 1 86 ? 28.297 27.835 20.085 1.00 31.81 85 PHE B N 1
ATOM 5860 C CA . PHE B 1 86 ? 27.662 26.864 19.196 1.00 30.63 85 PHE B CA 1
ATOM 5861 C C . PHE B 1 86 ? 26.299 26.431 19.723 1.00 34.60 85 PHE B C 1
ATOM 5862 O O . PHE B 1 86 ? 25.308 26.376 18.974 1.00 30.55 85 PHE B O 1
ATOM 5870 N N . GLN B 1 87 ? 26.246 26.108 21.009 1.00 30.59 86 GLN B N 1
ATOM 5871 C CA . GLN B 1 87 ? 24.995 25.694 21.616 1.00 32.41 86 GLN B CA 1
ATOM 5872 C C . GLN B 1 87 ? 23.886 26.747 21.437 1.00 34.61 86 GLN B C 1
ATOM 5873 O O . GLN B 1 87 ? 22.713 26.401 21.236 1.00 31.44 86 GLN B O 1
ATOM 5879 N N . ASP B 1 88 ? 24.246 28.027 21.480 1.00 32.74 87 ASP B N 1
ATOM 5880 C CA . ASP B 1 88 ? 23.259 29.087 21.278 1.00 26.92 87 ASP B CA 1
ATOM 5881 C C . ASP B 1 88 ? 22.699 29.137 19.849 1.00 21.82 87 ASP B C 1
ATOM 5882 O O . ASP B 1 88 ? 21.699 29.807 19.609 1.00 29.58 87 ASP B O 1
ATOM 5887 N N . LYS B 1 89 ? 23.356 28.474 18.903 1.00 24.74 88 LYS B N 1
ATOM 5888 C CA . LYS B 1 89 ? 22.905 28.490 17.508 1.00 28.13 88 LYS B CA 1
ATOM 5889 C C . LYS B 1 89 ? 21.692 27.581 17.254 1.00 28.63 88 LYS B C 1
ATOM 5890 O O . LYS B 1 89 ? 21.057 27.657 16.193 1.00 32.20 88 LYS B O 1
ATOM 5896 N N . LEU B 1 90 ? 21.389 26.728 18.226 1.00 27.80 89 LEU B N 1
ATOM 5897 C CA . LEU B 1 90 ? 20.298 25.753 18.123 1.00 30.31 89 LEU B CA 1
ATOM 5898 C C . LEU B 1 90 ? 19.282 26.034 19.228 1.00 30.50 89 LEU B C 1
ATOM 5899 O O . LEU B 1 90 ? 19.660 26.539 20.291 1.00 29.17 89 LEU B O 1
ATOM 5904 N N . TYR B 1 91 ? 18.007 25.723 18.988 1.00 28.39 90 TYR B N 1
ATOM 5905 C CA . TYR B 1 91 ? 16.950 26.021 19.954 1.00 28.94 90 TYR B CA 1
ATOM 5906 C C . TYR B 1 91 ? 17.156 25.203 21.239 1.00 32.44 90 TYR B C 1
ATOM 5907 O O . TYR B 1 91 ? 17.467 24.026 21.159 1.00 26.14 90 TYR B O 1
ATOM 5916 N N . PRO B 1 92 ? 16.995 25.831 22.423 1.00 30.08 91 PRO B N 1
ATOM 5917 C CA . PRO B 1 92 ? 17.167 25.078 23.668 1.00 34.54 91 PRO B CA 1
ATOM 5918 C C . PRO B 1 92 ? 16.279 23.828 23.760 1.00 36.40 91 PRO B C 1
ATOM 5919 O O . PRO B 1 92 ? 16.712 22.822 24.315 1.00 34.01 91 PRO B O 1
ATOM 5923 N N . PHE B 1 93 ? 15.065 23.888 23.224 1.00 31.83 92 PHE B N 1
ATOM 5924 C CA . PHE B 1 93 ? 14.156 22.755 23.355 1.00 36.40 92 PHE B CA 1
ATOM 5925 C C . PHE B 1 93 ? 14.631 21.571 22.535 1.00 31.81 92 PHE B C 1
ATOM 5926 O O . PHE B 1 93 ? 14.289 20.431 22.836 1.00 32.21 92 PHE B O 1
ATOM 5934 N N . THR B 1 94 ? 15.460 21.821 21.529 1.00 30.61 93 THR B N 1
ATOM 5935 C CA . THR B 1 94 ? 16.018 20.718 20.769 1.00 27.91 93 THR B CA 1
ATOM 5936 C C . THR B 1 94 ? 17.183 20.096 21.523 1.00 30.49 93 THR B C 1
ATOM 5937 O O . THR B 1 94 ? 17.347 18.874 21.509 1.00 28.04 93 THR B O 1
ATOM 5941 N N . TRP B 1 95 ? 17.990 20.910 22.199 1.00 28.30 94 TRP B N 1
ATOM 5942 C CA . TRP B 1 95 ? 19.025 20.336 23.051 1.00 31.62 94 TRP B CA 1
ATOM 5943 C C . TRP B 1 95 ? 18.339 19.562 24.193 1.00 23.56 94 TRP B C 1
ATOM 5944 O O . TRP B 1 95 ? 18.840 18.541 24.631 1.00 30.16 94 TRP B O 1
ATOM 5955 N N . ASP B 1 96 ? 17.197 20.048 24.672 1.00 28.91 95 ASP B N 1
ATOM 5956 C CA . ASP B 1 96 ? 16.490 19.355 25.765 1.00 30.97 95 ASP B CA 1
ATOM 5957 C C . ASP B 1 96 ? 16.171 17.904 25.370 1.00 34.82 95 ASP B C 1
ATOM 5958 O O . ASP B 1 96 ? 16.271 16.983 26.182 1.00 29.94 95 ASP B O 1
ATOM 5963 N N . ALA B 1 97 ? 15.800 17.714 24.110 1.00 33.49 96 ALA B N 1
ATOM 5964 C CA . ALA B 1 97 ? 15.440 16.395 23.597 1.00 35.55 96 ALA B CA 1
ATOM 5965 C C . ALA B 1 97 ? 16.613 15.417 23.621 1.00 27.87 96 ALA B C 1
ATOM 5966 O O . ALA B 1 97 ? 16.402 14.206 23.680 1.00 28.32 96 ALA B O 1
ATOM 5968 N N . VAL B 1 98 ? 17.840 15.927 23.563 1.00 26.64 97 VAL B N 1
ATOM 5969 C CA . VAL B 1 98 ? 19.028 15.065 23.532 1.00 24.58 97 VAL B CA 1
ATOM 5970 C C . VAL B 1 98 ? 19.869 15.145 24.827 1.00 30.20 97 VAL B C 1
ATOM 5971 O O . VAL B 1 98 ? 21.058 14.833 24.836 1.00 31.73 97 VAL B O 1
ATOM 5975 N N . ARG B 1 99 ? 19.242 15.574 25.914 1.00 32.66 98 ARG B N 1
ATOM 5976 C CA . ARG B 1 99 ? 19.890 15.516 27.213 1.00 36.03 98 ARG B CA 1
ATOM 5977 C C . ARG B 1 99 ? 19.382 14.279 27.961 1.00 32.61 98 ARG B C 1
ATOM 5978 O O . ARG B 1 99 ? 18.170 14.072 28.068 1.00 34.92 98 ARG B O 1
ATOM 5986 N N . TYR B 1 100 ? 20.322 13.465 28.447 1.00 39.67 99 TYR B N 1
ATOM 5987 C CA . TYR B 1 100 ? 20.022 12.280 29.261 1.00 43.25 99 TYR B CA 1
ATOM 5988 C C . TYR B 1 100 ? 20.874 12.296 30.530 1.00 36.10 99 TYR B C 1
ATOM 5989 O O . TYR B 1 100 ? 22.098 12.369 30.451 1.00 36.63 99 TYR B O 1
ATOM 5998 N N . ASN B 1 101 ? 20.229 12.229 31.691 1.00 41.92 100 ASN B N 1
ATOM 5999 C CA . ASN B 1 101 ? 20.952 12.294 32.968 1.00 45.10 100 ASN B CA 1
ATOM 6000 C C . ASN B 1 101 ? 21.961 13.452 33.007 1.00 46.31 100 ASN B C 1
ATOM 6001 O O . ASN B 1 101 ? 23.131 13.273 33.366 1.00 43.49 100 ASN B O 1
ATOM 6006 N N . GLY B 1 102 ? 21.499 14.627 32.587 1.00 43.92 101 GLY B N 1
ATOM 6007 C CA . GLY B 1 102 ? 22.278 15.850 32.692 1.00 45.81 101 GLY B CA 1
ATOM 6008 C C . GLY B 1 102 ? 23.316 16.094 31.611 1.00 43.01 101 GLY B C 1
ATOM 6009 O O . GLY B 1 102 ? 23.858 17.195 31.541 1.00 42.21 101 GLY B O 1
ATOM 6010 N N . LYS B 1 103 ? 23.586 15.086 30.777 1.00 40.02 102 LYS B N 1
ATOM 6011 C CA . LYS B 1 103 ? 24.582 15.176 29.700 1.00 36.20 102 LYS B CA 1
ATOM 6012 C C . LYS B 1 103 ? 23.937 15.256 28.298 1.00 38.09 102 LYS B C 1
ATOM 6013 O O . LYS B 1 103 ? 22.953 14.580 28.028 1.00 35.75 102 LYS B O 1
ATOM 6017 N N . LEU B 1 104 ? 24.482 16.093 27.418 1.00 40.62 103 LEU B N 1
ATOM 6018 C CA . LEU B 1 104 ? 24.085 16.081 26.007 1.00 37.09 103 LEU B CA 1
ATOM 6019 C C . LEU B 1 104 ? 24.720 14.864 25.350 1.00 34.16 103 LEU B C 1
ATOM 6020 O O . LEU B 1 104 ? 25.931 14.668 25.440 1.00 39.00 103 LEU B O 1
ATOM 6025 N N . ILE B 1 105 ? 23.899 14.051 24.688 1.00 36.54 104 ILE B N 1
ATOM 6026 C CA . ILE B 1 105 ? 24.356 12.788 24.110 1.00 28.67 104 ILE B CA 1
ATOM 6027 C C . ILE B 1 105 ? 24.197 12.720 22.588 1.00 36.06 104 ILE B C 1
ATOM 6028 O O . ILE B 1 105 ? 24.514 11.697 21.979 1.00 36.06 104 ILE B O 1
ATOM 6033 N N . ALA B 1 106 ? 23.724 13.804 21.976 1.00 32.56 105 ALA B N 1
ATOM 6034 C CA . ALA B 1 106 ? 23.644 13.887 20.522 1.00 32.37 105 ALA B CA 1
ATOM 6035 C C . ALA B 1 106 ? 23.532 15.348 20.097 1.00 29.71 105 ALA B C 1
ATOM 6036 O O . ALA B 1 106 ? 23.302 16.206 20.936 1.00 29.70 105 ALA B O 1
ATOM 6038 N N . TYR B 1 107 ? 23.717 15.622 18.802 1.00 30.50 106 TYR B N 1
ATOM 6039 C CA . TYR B 1 107 ? 23.379 16.927 18.221 1.00 25.37 106 TYR B CA 1
ATOM 6040 C C . TYR B 1 107 ? 21.958 16.901 17.662 1.00 30.71 106 TYR B C 1
ATOM 6041 O O . TYR B 1 107 ? 21.637 16.032 16.858 1.00 27.97 106 TYR B O 1
ATOM 6050 N N . PRO B 1 108 ? 21.105 17.857 18.064 1.00 31.29 107 PRO B N 1
ATOM 6051 C CA . PRO B 1 108 ? 19.769 17.866 17.457 1.00 24.88 107 PRO B CA 1
ATOM 6052 C C . PRO B 1 108 ? 19.804 18.500 16.076 1.00 31.16 107 PRO B C 1
ATOM 6053 O O . PRO B 1 108 ? 20.601 19.407 15.858 1.00 27.06 107 PRO B O 1
ATOM 6057 N N . ILE B 1 109 ? 18.947 18.041 15.166 1.00 26.10 108 ILE B N 1
ATOM 6058 C CA . ILE B 1 109 ? 19.031 18.453 13.760 1.00 26.66 108 ILE B CA 1
ATOM 6059 C C . ILE B 1 109 ? 17.728 19.104 13.356 1.00 24.37 108 ILE B C 1
ATOM 6060 O O . ILE B 1 109 ? 17.719 20.210 12.806 1.00 28.98 108 ILE B O 1
ATOM 6065 N N . ALA B 1 110 ? 16.615 18.427 13.636 1.00 24.03 109 ALA B N 1
ATOM 6066 C CA . ALA B 1 110 ? 15.314 18.902 13.189 1.00 22.62 109 ALA B CA 1
ATOM 6067 C C . ALA B 1 110 ? 14.134 18.295 13.956 1.00 27.54 109 ALA B C 1
ATOM 6068 O O . ALA B 1 110 ? 14.165 17.135 14.349 1.00 29.34 109 ALA B O 1
ATOM 6070 N N . VAL B 1 111 ? 13.086 19.092 14.129 1.00 25.61 110 VAL B N 1
ATOM 6071 C CA . VAL B 1 111 ? 11.879 18.675 14.810 1.00 31.58 110 VAL B CA 1
ATOM 6072 C C . VAL B 1 111 ? 10.870 18.140 13.794 1.00 32.91 110 VAL B C 1
ATOM 6073 O O . VAL B 1 111 ? 10.594 18.793 12.776 1.00 35.11 110 VAL B O 1
ATOM 6077 N N . GLU B 1 112 ? 10.334 16.951 14.090 1.00 32.21 111 GLU B N 1
ATOM 6078 C CA . GLU B 1 112 ? 9.350 16.251 13.247 1.00 29.36 111 GLU B CA 1
ATOM 6079 C C . GLU B 1 112 ? 8.031 16.053 13.972 1.00 34.18 111 GLU B C 1
ATOM 6080 O O . GLU B 1 112 ? 8.010 15.710 15.156 1.00 31.91 111 GLU B O 1
ATOM 6086 N N . ALA B 1 113 ? 6.935 16.263 13.253 1.00 27.72 112 ALA B N 1
ATOM 6087 C CA . ALA B 1 113 ? 5.601 15.906 13.731 1.00 29.04 112 ALA B CA 1
ATOM 6088 C C . ALA B 1 113 ? 4.740 15.541 12.526 1.00 36.32 112 ALA B C 1
ATOM 6089 O O . ALA B 1 113 ? 4.888 16.111 11.442 1.00 30.52 112 ALA B O 1
ATOM 6091 N N . LEU B 1 114 ? 3.865 14.566 12.713 1.00 28.82 113 LEU B N 1
ATOM 6092 C CA . LEU B 1 114 ? 2.905 14.189 11.692 1.00 27.77 113 LEU B CA 1
ATOM 6093 C C . LEU B 1 114 ? 1.854 15.270 11.467 1.00 26.63 113 LEU B C 1
ATOM 6094 O O . LEU B 1 114 ? 1.429 15.970 12.401 1.00 26.93 113 LEU B O 1
ATOM 6099 N N . SER B 1 115 ? 1.433 15.401 10.216 1.00 27.05 114 SER B N 1
ATOM 6100 C CA . SER B 1 115 ? 0.327 16.282 9.871 1.00 31.24 114 SER B CA 1
ATOM 6101 C C . SER B 1 115 ? -0.665 15.538 9.005 1.00 26.76 114 SER B C 1
ATOM 6102 O O . SER B 1 115 ? -0.363 14.462 8.498 1.00 26.64 114 SER B O 1
ATOM 6105 N N . LEU B 1 116 ? -1.851 16.122 8.845 1.00 27.66 115 LEU B N 1
ATOM 6106 C CA . LEU B 1 116 ? -2.807 15.628 7.870 1.00 29.06 115 LEU B CA 1
ATOM 6107 C C . LEU B 1 116 ? -2.441 16.202 6.515 1.00 29.04 115 LEU B C 1
ATOM 6108 O O . LEU B 1 116 ? -2.403 17.416 6.346 1.00 31.81 115 LEU B O 1
ATOM 6113 N N . ILE B 1 117 ? -2.151 15.320 5.569 1.00 26.92 116 ILE B N 1
ATOM 6114 C CA . ILE B 1 117 ? -1.877 15.720 4.197 1.00 32.03 116 ILE B CA 1
ATOM 6115 C C . ILE B 1 117 ? -3.102 15.411 3.338 1.00 31.05 116 ILE B C 1
ATOM 6116 O O . ILE B 1 117 ? -3.569 14.275 3.320 1.00 30.70 116 ILE B O 1
ATOM 6121 N N . TYR B 1 118 ? -3.615 16.415 2.628 1.00 32.48 117 TYR B N 1
ATOM 6122 C CA . TYR B 1 118 ? -4.843 16.234 1.849 1.00 30.81 117 TYR B CA 1
ATOM 6123 C C . TYR B 1 118 ? -4.730 16.709 0.388 1.00 39.66 117 TYR B C 1
ATOM 6124 O O . TYR B 1 118 ? -4.020 17.670 0.083 1.00 29.93 117 TYR B O 1
ATOM 6133 N N . ASN B 1 119 ? -5.432 15.999 -0.495 1.00 37.81 118 ASN B N 1
ATOM 6134 C CA . ASN B 1 119 ? -5.560 16.346 -1.919 1.00 35.91 118 ASN B CA 1
ATOM 6135 C C . ASN B 1 119 ? -6.622 17.440 -2.131 1.00 36.61 118 ASN B C 1
ATOM 6136 O O . ASN B 1 119 ? -7.825 17.174 -2.043 1.00 37.93 118 ASN B O 1
ATOM 6141 N N . LYS B 1 120 ? -6.169 18.662 -2.404 1.00 32.96 119 LYS B N 1
ATOM 6142 C CA . LYS B 1 120 ? -7.047 19.822 -2.527 1.00 40.86 119 LYS B CA 1
ATOM 6143 C C . LYS B 1 120 ? -8.048 19.719 -3.682 1.00 46.49 119 LYS B C 1
ATOM 6144 O O . LYS B 1 120 ? -9.078 20.393 -3.668 1.00 42.75 119 LYS B O 1
ATOM 6150 N N . ASP B 1 121 ? -7.739 18.901 -4.684 1.00 41.70 120 ASP B N 1
ATOM 6151 C CA . ASP B 1 121 ? -8.657 18.706 -5.806 1.00 46.52 120 ASP B CA 1
ATOM 6152 C C . ASP B 1 121 ? -9.787 17.749 -5.424 1.00 46.78 120 ASP B C 1
ATOM 6153 O O . ASP B 1 121 ? -10.940 18.003 -5.756 1.00 47.79 120 ASP B O 1
ATOM 6158 N N . LEU B 1 122 ? -9.468 16.660 -4.724 1.00 43.20 121 LEU B N 1
ATOM 6159 C CA . LEU B 1 122 ? -10.517 15.760 -4.231 1.00 43.66 121 LEU B CA 1
ATOM 6160 C C . LEU B 1 122 ? -11.277 16.335 -3.041 1.00 50.11 121 LEU B C 1
ATOM 6161 O O . LEU B 1 122 ? -12.425 15.955 -2.796 1.00 52.26 121 LEU B O 1
ATOM 6166 N N . LEU B 1 123 ? -10.646 17.248 -2.306 1.00 45.40 122 LEU B N 1
ATOM 6167 C CA . LEU B 1 123 ? -11.131 17.623 -0.977 1.00 45.57 122 LEU B CA 1
ATOM 6168 C C . LEU B 1 123 ? -10.684 19.034 -0.572 1.00 45.13 122 LEU B C 1
ATOM 6169 O O . LEU B 1 123 ? -9.758 19.199 0.217 1.00 47.53 122 LEU B O 1
ATOM 6174 N N . PRO B 1 124 ? -11.353 20.066 -1.101 1.00 44.52 123 PRO B N 1
ATOM 6175 C CA . PRO B 1 124 ? -10.856 21.422 -0.842 1.00 47.38 123 PRO B CA 1
ATOM 6176 C C . PRO B 1 124 ? -11.007 21.854 0.620 1.00 53.28 123 PRO B C 1
ATOM 6177 O O . PRO B 1 124 ? -10.251 22.715 1.085 1.00 49.66 123 PRO B O 1
ATOM 6181 N N . ASN B 1 125 ? -11.983 21.277 1.317 1.00 54.15 124 ASN B N 1
ATOM 6182 C CA . ASN B 1 125 ? -12.218 21.566 2.731 1.00 54.59 124 ASN B CA 1
ATOM 6183 C C . ASN B 1 125 ? -12.009 20.301 3.556 1.00 51.18 124 ASN B C 1
ATOM 6184 O O . ASN B 1 125 ? -12.943 19.520 3.740 1.00 53.28 124 ASN B O 1
ATOM 6189 N N . PRO B 1 126 ? -10.782 20.088 4.057 1.00 48.76 125 PRO B N 1
ATOM 6190 C CA . PRO B 1 126 ? -10.533 18.826 4.758 1.00 46.95 125 PRO B CA 1
ATOM 6191 C C . PRO B 1 126 ? -11.272 18.757 6.105 1.00 50.28 125 PRO B C 1
ATOM 6192 O O . PRO B 1 126 ? -11.586 19.803 6.683 1.00 42.60 125 PRO B O 1
ATOM 6196 N N . PRO B 1 127 ? -11.552 17.539 6.596 1.00 45.14 126 PRO B N 1
ATOM 6197 C CA . PRO B 1 127 ? -12.327 17.338 7.831 1.00 48.96 126 PRO B CA 1
ATOM 6198 C C . PRO B 1 127 ? -11.622 17.847 9.087 1.00 50.22 126 PRO B C 1
ATOM 6199 O O . PRO B 1 127 ? -10.424 17.616 9.255 1.00 44.60 126 PRO B O 1
ATOM 6203 N N . LYS B 1 128 ? -12.365 18.522 9.961 1.00 48.03 127 LYS B N 1
ATOM 6204 C CA . LYS B 1 128 ? -11.813 19.006 11.223 1.00 45.25 127 LYS B CA 1
ATOM 6205 C C . LYS B 1 128 ? -11.855 17.927 12.301 1.00 39.85 127 LYS B C 1
ATOM 6206 O O . LYS B 1 128 ? -11.192 18.059 13.330 1.00 44.86 127 LYS B O 1
ATOM 6212 N N . THR B 1 129 ? -12.630 16.869 12.066 1.00 44.24 128 THR B N 1
ATOM 6213 C CA . THR B 1 129 ? -12.795 15.798 13.050 1.00 44.06 128 THR B CA 1
ATOM 6214 C C . THR B 1 129 ? -12.619 14.425 12.427 1.00 40.52 128 THR B C 1
ATOM 6215 O O . THR B 1 129 ? -12.914 14.225 11.248 1.00 47.52 128 THR B O 1
ATOM 6219 N N . TRP B 1 130 ? -12.146 13.479 13.233 1.00 39.31 129 TRP B N 1
ATOM 6220 C CA . TRP B 1 130 ? -12.099 12.080 12.831 1.00 40.81 129 TRP B CA 1
ATOM 6221 C C . TRP B 1 130 ? -13.523 11.557 12.602 1.00 44.16 129 TRP B C 1
ATOM 6222 O O . TRP B 1 130 ? -13.773 10.721 11.730 1.00 41.82 129 TRP B O 1
ATOM 6233 N N . GLU B 1 131 ? -14.449 12.064 13.402 1.00 42.47 130 GLU B N 1
ATOM 6234 C CA . GLU B 1 131 ? -15.819 11.575 13.402 1.00 52.06 130 GLU B CA 1
ATOM 6235 C C . GLU B 1 131 ? -16.478 11.691 12.020 1.00 52.98 130 GLU B C 1
ATOM 6236 O O . GLU B 1 131 ? -17.207 10.794 11.603 1.00 50.12 130 GLU B O 1
ATOM 6242 N N . GLU B 1 132 ? -16.197 12.774 11.298 1.00 49.54 131 GLU B N 1
ATOM 6243 C CA . GLU B 1 132 ? -16.843 12.993 10.007 1.00 51.72 131 GLU B CA 1
ATOM 6244 C C . GLU B 1 132 ? -16.172 12.228 8.854 1.00 51.00 131 GLU B C 1
ATOM 6245 O O . GLU B 1 132 ? -16.564 12.390 7.693 1.00 51.13 131 GLU B O 1
ATOM 6251 N N . ILE B 1 133 ? -15.202 11.365 9.167 1.00 44.23 132 ILE B N 1
ATOM 6252 C CA . ILE B 1 133 ? -14.461 10.651 8.121 1.00 44.27 132 ILE B CA 1
ATOM 6253 C C . ILE B 1 133 ? -15.222 9.496 7.444 1.00 46.11 132 ILE B C 1
ATOM 6254 O O . ILE B 1 133 ? -15.200 9.396 6.217 1.00 46.07 132 ILE B O 1
ATOM 6259 N N . PRO B 1 134 ? -15.863 8.603 8.227 1.00 53.54 133 PRO B N 1
ATOM 6260 C CA . PRO B 1 134 ? -16.679 7.533 7.621 1.00 50.32 133 PRO B CA 1
ATOM 6261 C C . PRO B 1 134 ? -17.645 8.022 6.533 1.00 46.52 133 PRO B C 1
ATOM 6262 O O . PRO B 1 134 ? -17.739 7.395 5.481 1.00 48.47 133 PRO B O 1
ATOM 6266 N N . ALA B 1 135 ? -18.337 9.129 6.791 1.00 43.46 134 ALA B N 1
ATOM 6267 C CA . ALA B 1 135 ? -19.307 9.682 5.848 1.00 55.18 134 ALA B CA 1
ATOM 6268 C C . ALA B 1 135 ? -18.612 10.206 4.595 1.00 58.85 134 ALA B C 1
ATOM 6269 O O . ALA B 1 135 ? -19.083 10.003 3.470 1.00 54.70 134 ALA B O 1
ATOM 6271 N N . LEU B 1 136 ? -17.493 10.895 4.805 1.00 52.10 135 LEU B N 1
ATOM 6272 C CA . LEU B 1 136 ? -16.676 11.403 3.713 1.00 43.37 135 LEU B CA 1
ATOM 6273 C C . LEU B 1 136 ? -16.165 10.242 2.861 1.00 47.33 135 LEU B C 1
ATOM 6274 O O . LEU B 1 136 ? -16.134 10.329 1.629 1.00 51.06 135 LEU B O 1
ATOM 6279 N N . ASP B 1 137 ? -15.780 9.148 3.510 1.00 40.38 136 ASP B N 1
ATOM 6280 C CA . ASP B 1 137 ? -15.325 7.977 2.779 1.00 40.22 136 ASP B CA 1
ATOM 6281 C C . ASP B 1 137 ? -16.452 7.395 1.919 1.00 51.15 136 ASP B C 1
ATOM 6282 O O . ASP B 1 137 ? -16.211 6.875 0.823 1.00 45.11 136 ASP B O 1
ATOM 6287 N N . LYS B 1 138 ? -17.679 7.484 2.428 1.00 54.55 137 LYS B N 1
ATOM 6288 C CA . LYS B 1 138 ? -18.857 7.019 1.694 1.00 55.92 137 LYS B CA 1
ATOM 6289 C C . LYS B 1 138 ? -19.033 7.806 0.397 1.00 45.09 137 LYS B C 1
ATOM 6290 O O . LYS B 1 138 ? -19.204 7.221 -0.668 1.00 52.63 137 LYS B O 1
ATOM 6292 N N . GLU B 1 139 ? -18.982 9.133 0.496 1.00 50.67 138 GLU B N 1
ATOM 6293 C CA . GLU B 1 139 ? -19.124 9.993 -0.670 1.00 54.56 138 GLU B CA 1
ATOM 6294 C C . GLU B 1 139 ? -18.031 9.681 -1.687 1.00 58.39 138 GLU B C 1
ATOM 6295 O O . GLU B 1 139 ? -18.286 9.624 -2.888 1.00 53.19 138 GLU B O 1
ATOM 6298 N N . LEU B 1 140 ? -16.817 9.456 -1.199 1.00 54.75 139 LEU B N 1
ATOM 6299 C CA . LEU B 1 140 ? -15.673 9.261 -2.086 1.00 56.47 139 LEU B CA 1
ATOM 6300 C C . LEU B 1 140 ? -15.640 7.890 -2.761 1.00 57.15 139 LEU B C 1
ATOM 6301 O O . LEU B 1 140 ? -15.178 7.780 -3.900 1.00 49.17 139 LEU B O 1
ATOM 6306 N N . LYS B 1 141 ? -16.112 6.846 -2.080 1.00 49.11 140 LYS B N 1
ATOM 6307 C CA . LYS B 1 141 ? -16.081 5.507 -2.672 1.00 51.33 140 LYS B CA 1
ATOM 6308 C C . LYS B 1 141 ? -17.016 5.437 -3.873 1.00 48.91 140 LYS B C 1
A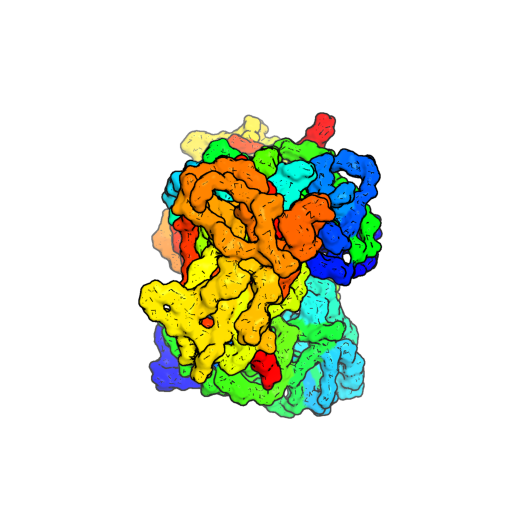TOM 6309 O O . LYS B 1 141 ? -16.855 4.586 -4.746 1.00 50.24 140 LYS B O 1
ATOM 6315 N N . ALA B 1 142 ? -17.980 6.351 -3.909 1.00 53.57 141 ALA B N 1
ATOM 6316 C CA . ALA B 1 142 ? -18.902 6.470 -5.030 1.00 59.57 141 ALA B CA 1
ATOM 6317 C C . ALA B 1 142 ? -18.173 6.972 -6.277 1.00 64.09 141 ALA B C 1
ATOM 6318 O O . ALA B 1 142 ? -18.511 6.580 -7.401 1.00 63.39 141 ALA B O 1
ATOM 6320 N N . LYS B 1 143 ? -17.178 7.838 -6.067 1.00 58.69 142 LYS B N 1
ATOM 6321 C CA . LYS B 1 143 ? -16.361 8.386 -7.154 1.00 49.50 142 LYS B CA 1
ATOM 6322 C C . LYS B 1 143 ? -15.132 7.527 -7.419 1.00 45.24 142 LYS B C 1
ATOM 6323 O O . LYS B 1 143 ? -14.215 7.955 -8.117 1.00 55.17 142 LYS B O 1
ATOM 6327 N N . GLY B 1 144 ? -15.114 6.317 -6.868 1.00 50.21 143 GLY B N 1
ATOM 6328 C CA . GLY B 1 144 ? -13.999 5.404 -7.058 1.00 52.08 143 GLY B CA 1
ATOM 6329 C C . GLY B 1 144 ? -12.754 5.788 -6.267 1.00 54.50 143 GLY B C 1
ATOM 6330 O O . GLY B 1 144 ? -11.648 5.351 -6.597 1.00 46.85 143 GLY B O 1
ATOM 6331 N N . LYS B 1 145 ? -12.936 6.594 -5.223 1.00 47.53 144 LYS B N 1
ATOM 6332 C CA . LYS B 1 145 ? -11.822 7.054 -4.390 1.00 50.93 144 LYS B CA 1
ATOM 6333 C C . LYS B 1 145 ? -11.967 6.544 -2.951 1.00 56.70 144 LYS B C 1
ATOM 6334 O O . LYS B 1 145 ? -12.865 5.757 -2.653 1.00 50.21 144 LYS B O 1
ATOM 6340 N N . SER B 1 146 ? -11.060 6.970 -2.072 1.00 53.78 145 SER B N 1
ATOM 6341 C CA . SER B 1 146 ? -11.212 6.754 -0.630 1.00 47.03 145 SER B CA 1
ATOM 6342 C C . SER B 1 146 ? -10.813 8.013 0.146 1.00 44.67 145 SER B C 1
ATOM 6343 O O . SER B 1 146 ? -10.115 8.880 -0.374 1.00 38.49 145 SER B O 1
ATOM 6346 N N . ALA B 1 147 ? -11.273 8.118 1.388 1.00 38.32 146 ALA B N 1
ATOM 6347 C CA . ALA B 1 147 ? -11.030 9.311 2.186 1.00 44.97 146 ALA B CA 1
ATOM 6348 C C . ALA B 1 147 ? -9.602 9.362 2.712 1.00 40.44 146 ALA B C 1
ATOM 6349 O O . ALA B 1 147 ? -8.934 10.383 2.599 1.00 42.17 146 ALA B O 1
ATOM 6351 N N . LEU B 1 148 ? -9.139 8.262 3.282 1.00 36.69 147 LEU B N 1
ATOM 6352 C CA . LEU B 1 148 ? -7.907 8.294 4.049 1.00 37.34 147 LEU B CA 1
ATOM 6353 C C . LEU B 1 148 ? -7.149 6.978 3.981 1.00 42.95 147 LEU B C 1
ATOM 6354 O O . LEU B 1 148 ? -7.725 5.904 4.119 1.00 44.43 147 LEU B O 1
ATOM 6359 N N . MET B 1 149 ? -5.846 7.079 3.747 1.00 32.97 148 MET B N 1
ATOM 6360 C CA . MET B 1 149 ? -4.959 5.939 3.870 1.00 28.63 148 MET B CA 1
ATOM 6361 C C . MET B 1 149 ? -3.679 6.403 4.535 1.00 41.09 148 MET B C 1
ATOM 6362 O O . MET B 1 149 ? -3.112 7.423 4.152 1.00 37.30 148 MET B O 1
ATOM 6367 N N . PHE B 1 150 ? -3.237 5.671 5.551 1.00 32.14 149 PHE B N 1
ATOM 6368 C CA . PHE B 1 150 ? -1.947 5.954 6.165 1.00 38.34 149 PHE B CA 1
ATOM 6369 C C . PHE B 1 150 ? -1.384 4.674 6.762 1.00 40.46 149 PHE B C 1
ATOM 6370 O O . PHE B 1 150 ? -2.093 3.669 6.890 1.00 41.86 149 PHE B O 1
ATOM 6378 N N . ASN B 1 151 ? -0.098 4.697 7.085 1.00 32.33 150 ASN B N 1
ATOM 6379 C CA . ASN B 1 151 ? 0.595 3.510 7.552 1.00 38.74 150 ASN B CA 1
ATOM 6380 C C . ASN B 1 151 ? 0.010 2.987 8.868 1.00 40.57 150 ASN B C 1
ATOM 6381 O O . ASN B 1 151 ? 0.027 3.681 9.881 1.00 38.91 150 ASN B O 1
ATOM 6386 N N . LEU B 1 152 ? -0.510 1.760 8.836 1.00 44.86 151 LEU B N 1
ATOM 6387 C CA . LEU B 1 152 ? -1.135 1.155 10.007 1.00 37.41 151 LEU B CA 1
ATOM 6388 C C . LEU B 1 152 ? -0.229 0.109 10.644 1.00 39.35 151 LEU B C 1
ATOM 6389 O O . LEU B 1 152 ? -0.603 -0.510 11.641 1.00 41.71 151 LEU B O 1
ATOM 6394 N N . GLN B 1 153 ? 0.960 -0.086 10.078 1.00 35.48 152 GLN B N 1
ATOM 6395 C CA . GLN B 1 153 ? 1.912 -1.065 10.594 1.00 36.34 152 GLN B CA 1
ATOM 6396 C C . GLN B 1 153 ? 2.859 -0.498 11.666 1.00 47.31 152 GLN B C 1
ATOM 6397 O O . GLN B 1 153 ? 3.461 -1.267 12.426 1.00 45.42 152 GLN B O 1
ATOM 6403 N N . GLU B 1 154 ? 3.005 0.829 11.712 1.00 41.31 153 GLU B N 1
ATOM 6404 C CA . GLU B 1 154 ? 3.893 1.485 12.690 1.00 30.88 153 GLU B CA 1
ATOM 6405 C C . GLU B 1 154 ? 3.074 2.354 13.649 1.00 33.98 153 GLU B C 1
ATOM 6406 O O . GLU B 1 154 ? 2.299 3.209 13.204 1.00 30.19 153 GLU B O 1
ATOM 6412 N N . PRO B 1 155 ? 3.227 2.132 14.971 1.00 28.97 154 PRO B N 1
ATOM 6413 C CA . PRO B 1 155 ? 2.380 2.809 15.966 1.00 33.93 154 PRO B CA 1
ATOM 6414 C C . PRO B 1 155 ? 2.538 4.332 15.986 1.00 26.96 154 PRO B C 1
ATOM 6415 O O . PRO B 1 155 ? 1.620 5.048 16.421 1.00 32.71 154 PRO B O 1
ATOM 6419 N N . TYR B 1 156 ? 3.677 4.808 15.500 1.00 30.55 155 TYR B N 1
ATOM 6420 C CA . TYR B 1 156 ? 3.914 6.246 15.328 1.00 29.32 155 TYR B CA 1
ATOM 6421 C C . TYR B 1 156 ? 2.722 6.937 14.669 1.00 31.78 155 TYR B C 1
ATOM 6422 O O . TYR B 1 156 ? 2.298 8.008 15.109 1.00 28.88 155 TYR B O 1
ATOM 6431 N N . PHE B 1 157 ? 2.136 6.290 13.661 1.00 27.30 156 PHE B N 1
ATOM 6432 C CA . PHE B 1 157 ? 1.111 6.923 12.831 1.00 28.70 156 PHE B CA 1
ATOM 6433 C C . PHE B 1 157 ? -0.279 6.866 13.460 1.00 34.93 156 PHE B C 1
ATOM 6434 O O . PHE B 1 157 ? -1.129 7.726 13.190 1.00 33.32 156 PHE B O 1
ATOM 6442 N N . THR B 1 158 ? -0.506 5.860 14.307 1.00 32.32 157 THR B N 1
ATOM 6443 C CA . THR B 1 158 ? -1.801 5.709 14.974 1.00 36.65 157 THR B CA 1
ATOM 6444 C C . THR B 1 158 ? -1.825 6.346 16.375 1.00 33.71 157 THR B C 1
ATOM 6445 O O . THR B 1 158 ? -2.889 6.755 16.877 1.00 33.35 157 THR B O 1
ATOM 6449 N N . TRP B 1 159 ? -0.652 6.477 16.986 1.00 34.01 158 TRP B N 1
ATOM 6450 C CA . TRP B 1 159 ? -0.559 7.109 18.309 1.00 31.36 158 TRP B CA 1
ATOM 6451 C C . TRP B 1 159 ? -1.298 8.456 18.480 1.00 38.44 158 TRP B C 1
ATOM 6452 O O . TRP B 1 159 ? -1.912 8.691 19.527 1.00 35.57 158 TRP B O 1
ATOM 6463 N N . PRO B 1 160 ? -1.248 9.346 17.466 1.00 37.67 159 PRO B N 1
ATOM 6464 C CA . PRO B 1 160 ? -1.943 10.635 17.640 1.00 34.79 159 PRO B CA 1
ATOM 6465 C C . PRO B 1 160 ? -3.437 10.491 17.962 1.00 35.40 159 PRO B C 1
ATOM 6466 O O . PRO B 1 160 ? -3.997 11.296 18.719 1.00 37.51 159 PRO B O 1
ATOM 6470 N N . LEU B 1 161 ? -4.075 9.482 17.378 1.00 37.48 160 LEU B N 1
ATOM 6471 C CA . LEU B 1 161 ? -5.480 9.216 17.643 1.00 34.51 160 LEU B CA 1
ATOM 6472 C C . LEU B 1 161 ? -5.644 8.566 19.018 1.00 38.43 160 LEU B C 1
ATOM 6473 O O . LEU B 1 161 ? -6.528 8.952 19.786 1.00 35.99 160 LEU B O 1
ATOM 6478 N N . ILE B 1 162 ? -4.791 7.587 19.317 1.00 33.01 161 ILE B N 1
ATOM 6479 C CA . ILE B 1 162 ? -4.817 6.899 20.611 1.00 32.51 161 ILE B CA 1
ATOM 6480 C C . ILE B 1 162 ? -4.691 7.885 21.777 1.00 43.15 161 ILE B C 1
ATOM 6481 O O . ILE B 1 162 ? -5.387 7.757 22.792 1.00 43.83 161 ILE B O 1
ATOM 6486 N N . ALA B 1 163 ? -3.829 8.887 21.611 1.00 34.26 162 ALA B N 1
ATOM 6487 C CA . ALA B 1 163 ? -3.510 9.813 22.686 1.00 35.95 162 ALA B CA 1
ATOM 6488 C C . ALA B 1 163 ? -4.519 10.958 22.828 1.00 40.88 162 ALA B C 1
ATOM 6489 O O . ALA B 1 163 ? -4.574 11.597 23.870 1.00 40.35 162 ALA B O 1
ATOM 6491 N N . ALA B 1 164 ? -5.326 11.201 21.797 1.00 36.22 163 ALA B N 1
ATOM 6492 C CA . ALA B 1 164 ? -6.236 12.357 21.784 1.00 42.19 163 ALA B CA 1
ATOM 6493 C C . ALA B 1 164 ? -7.139 12.458 23.023 1.00 45.17 163 ALA B C 1
ATOM 6494 O O . ALA B 1 164 ? -7.245 13.527 23.632 1.00 47.54 163 ALA B O 1
ATOM 6496 N N . ASP B 1 165 ? -7.794 11.354 23.376 1.00 41.24 164 ASP B N 1
ATOM 6497 C CA . ASP B 1 165 ? -8.792 11.360 24.452 1.00 49.28 164 ASP B CA 1
ATOM 6498 C C . ASP B 1 165 ? -8.207 10.961 25.808 1.00 50.81 164 ASP B C 1
ATOM 6499 O O . ASP B 1 165 ? -8.883 11.077 26.829 1.00 48.48 164 ASP B O 1
ATOM 6504 N N . GLY B 1 166 ? -6.963 10.486 25.832 1.00 42.81 165 GLY B N 1
ATOM 6505 C CA . GLY B 1 166 ? -6.318 10.218 27.105 1.00 48.91 165 GLY B CA 1
ATOM 6506 C C . GLY B 1 166 ? -5.130 9.277 27.119 1.00 43.98 165 GLY B C 1
ATOM 6507 O O . GLY B 1 166 ? -4.433 9.189 28.129 1.00 44.77 165 GLY B O 1
ATOM 6508 N N . GLY B 1 167 ? -4.894 8.559 26.029 1.00 38.28 166 GLY B N 1
ATOM 6509 C CA . GLY B 1 167 ? -3.743 7.677 25.972 1.00 36.92 166 GLY B CA 1
ATOM 6510 C C . GLY B 1 167 ? -2.460 8.429 26.281 1.00 42.47 166 GLY B C 1
ATOM 6511 O O . GLY B 1 167 ? -2.304 9.591 25.903 1.00 41.54 166 GLY B O 1
ATOM 6512 N N . TYR B 1 168 ? -1.546 7.776 26.990 1.00 40.99 167 TYR B N 1
ATOM 6513 C CA . TYR B 1 168 ? -0.215 8.326 27.194 1.00 37.75 167 TYR B CA 1
ATOM 6514 C C . TYR B 1 168 ? 0.794 7.201 27.316 1.00 39.64 167 TYR B C 1
ATOM 6515 O O . TYR B 1 168 ? 0.426 6.053 27.560 1.00 42.76 167 TYR B O 1
ATOM 6524 N N . ALA B 1 169 ? 2.063 7.518 27.106 1.00 30.74 168 ALA B N 1
ATOM 6525 C CA . ALA B 1 169 ? 3.099 6.513 27.254 1.00 35.16 168 ALA B CA 1
ATOM 6526 C C . ALA B 1 169 ? 3.422 6.427 28.745 1.00 41.25 168 ALA B C 1
ATOM 6527 O O . ALA B 1 169 ? 2.830 5.616 29.450 1.00 44.13 168 ALA B O 1
ATOM 6529 N N . PHE B 1 170 ? 4.314 7.292 29.223 1.00 35.66 169 PHE B N 1
ATOM 6530 C CA . PHE B 1 170 ? 4.687 7.347 30.641 1.00 40.82 169 PHE B CA 1
ATOM 6531 C C . PHE B 1 170 ? 4.244 8.675 31.256 1.00 44.97 169 PHE B C 1
ATOM 6532 O O . PHE B 1 170 ? 4.455 9.737 30.667 1.00 43.99 169 PHE B O 1
ATOM 6540 N N . LYS B 1 171 ? 3.621 8.620 32.434 1.00 50.75 170 LYS B N 1
ATOM 6541 C CA . LYS B 1 171 ? 3.163 9.840 33.097 1.00 46.23 170 LYS B CA 1
ATOM 6542 C C . LYS B 1 171 ? 4.377 10.617 33.596 1.00 44.43 170 LYS B C 1
ATOM 6543 O O . LYS B 1 171 ? 5.322 10.031 34.125 1.00 48.75 170 LYS B O 1
ATOM 6546 N N . TYR B 1 172 ? 4.365 11.930 33.400 1.00 49.12 171 TYR B N 1
ATOM 6547 C CA . TYR B 1 172 ? 5.447 12.764 33.899 1.00 52.69 171 TYR B CA 1
ATOM 6548 C C . TYR B 1 172 ? 5.028 13.300 35.254 1.00 61.09 171 TYR B C 1
ATOM 6549 O O . TYR B 1 172 ? 4.047 14.041 35.363 1.00 52.33 171 TYR B O 1
ATOM 6558 N N . ALA B 1 173 ? 5.765 12.912 36.286 1.00 57.82 172 ALA B N 1
ATOM 6559 C CA . ALA B 1 173 ? 5.444 13.330 37.641 1.00 59.08 172 ALA B CA 1
ATOM 6560 C C . ALA B 1 173 ? 6.708 13.430 38.463 1.00 64.72 172 ALA B C 1
ATOM 6561 O O . ALA B 1 173 ? 7.591 12.570 38.369 1.00 61.58 172 ALA B O 1
ATOM 6563 N N . ALA B 1 174 ? 6.790 14.493 39.259 1.00 70.66 173 ALA B N 1
ATOM 6564 C CA . ALA B 1 174 ? 7.894 14.689 40.195 1.00 68.91 173 ALA B CA 1
ATOM 6565 C C . ALA B 1 174 ? 9.244 14.776 39.481 1.00 57.70 173 ALA B C 1
ATOM 6566 O O . ALA B 1 174 ? 10.231 14.182 39.922 1.00 55.34 173 ALA B O 1
ATOM 6568 N N . GLY B 1 175 ? 9.271 15.512 38.374 1.00 55.53 174 GLY B N 1
ATOM 6569 C CA . GLY B 1 175 ? 10.502 15.782 37.652 1.00 61.50 174 GLY B CA 1
ATOM 6570 C C . GLY B 1 175 ? 11.028 14.650 36.783 1.00 64.35 174 GLY B C 1
ATOM 6571 O O . GLY B 1 175 ? 12.073 14.799 36.147 1.00 63.29 174 GLY B O 1
ATOM 6572 N N . LYS B 1 176 ? 10.320 13.524 36.748 1.00 52.78 175 LYS B N 1
ATOM 6573 C CA . LYS B 1 176 ? 10.737 12.388 35.930 1.00 59.13 175 LYS B CA 1
ATOM 6574 C C . LYS B 1 176 ? 9.549 11.781 35.204 1.00 46.93 175 LYS B C 1
ATOM 6575 O O . LYS B 1 176 ? 8.398 12.046 35.547 1.00 42.87 175 LYS B O 1
ATOM 6577 N N . TYR B 1 177 ? 9.833 10.983 34.181 1.00 44.53 176 TYR B N 1
ATOM 6578 C CA . TYR B 1 177 ? 8.823 10.087 33.635 1.00 40.04 176 TYR B CA 1
ATOM 6579 C C . TYR B 1 177 ? 8.764 8.872 34.541 1.00 43.93 176 TYR B C 1
ATOM 6580 O O . TYR B 1 177 ? 9.777 8.217 34.780 1.00 40.78 176 TYR B O 1
ATOM 6589 N N . ASP B 1 178 ? 7.571 8.584 35.048 1.00 43.65 177 ASP B N 1
ATOM 6590 C CA . ASP B 1 178 ? 7.352 7.455 35.952 1.00 46.38 177 ASP B CA 1
ATOM 6591 C C . ASP B 1 178 ? 7.101 6.200 35.113 1.00 43.02 177 ASP B C 1
ATOM 6592 O O . ASP B 1 178 ? 6.007 6.006 34.567 1.00 40.19 177 ASP B O 1
ATOM 6597 N N . ILE B 1 179 ? 8.118 5.352 34.998 1.00 35.39 178 ILE B N 1
ATOM 6598 C CA . ILE B 1 179 ? 8.012 4.181 34.125 1.00 35.72 178 ILE B CA 1
ATOM 6599 C C . ILE B 1 179 ? 7.051 3.118 34.668 1.00 45.83 178 ILE B C 1
ATOM 6600 O O . ILE B 1 179 ? 6.776 2.125 33.999 1.00 42.22 178 ILE B O 1
ATOM 6605 N N . LYS B 1 180 ? 6.529 3.341 35.870 1.00 42.94 179 LYS B N 1
ATOM 6606 C CA . LYS B 1 180 ? 5.528 2.451 36.449 1.00 52.86 179 LYS B CA 1
ATOM 6607 C C . LYS B 1 180 ? 4.104 2.940 36.197 1.00 47.22 179 LYS B C 1
ATOM 6608 O O . LYS B 1 180 ? 3.143 2.231 36.494 1.00 46.62 179 LYS B O 1
ATOM 6614 N N . ASP B 1 181 ? 3.971 4.142 35.641 1.00 40.61 180 ASP B N 1
ATOM 6615 C CA . ASP B 1 181 ? 2.666 4.692 35.305 1.00 42.98 180 ASP B CA 1
ATOM 6616 C C . ASP B 1 181 ? 2.522 4.789 33.783 1.00 48.43 180 ASP B C 1
ATOM 6617 O O . ASP B 1 181 ? 2.955 5.774 33.172 1.00 38.99 180 ASP B O 1
ATOM 6622 N N . VAL B 1 182 ? 1.896 3.773 33.189 1.00 38.66 181 VAL B N 1
ATOM 6623 C CA . VAL B 1 182 ? 1.756 3.670 31.735 1.00 41.01 181 VAL B CA 1
ATOM 6624 C C . VAL B 1 182 ? 0.299 3.879 31.324 1.00 43.70 181 VAL B C 1
ATOM 6625 O O . VAL B 1 182 ? -0.613 3.331 31.948 1.00 40.14 181 VAL B O 1
ATOM 6629 N N . GLY B 1 183 ? 0.083 4.666 30.269 1.00 36.99 182 GLY B N 1
ATOM 6630 C CA . GLY B 1 183 ? -1.261 5.083 29.887 1.00 40.09 182 GLY B CA 1
ATOM 6631 C C . GLY B 1 183 ? -1.788 4.420 28.631 1.00 42.62 182 GLY B C 1
ATOM 6632 O O . GLY B 1 183 ? -2.534 5.026 27.869 1.00 45.18 182 GLY B O 1
ATOM 6633 N N . VAL B 1 184 ? -1.408 3.166 28.422 1.00 43.47 183 VAL B N 1
ATOM 6634 C CA . VAL B 1 184 ? -1.732 2.457 27.188 1.00 42.52 183 VAL B CA 1
ATOM 6635 C C . VAL B 1 184 ? -3.139 1.850 27.218 1.00 49.88 183 VAL B C 1
ATOM 6636 O O . VAL B 1 184 ? -3.828 1.859 26.195 1.00 44.92 183 VAL B O 1
ATOM 6640 N N . ASP B 1 185 ? -3.577 1.352 28.374 1.00 41.04 184 ASP B N 1
ATOM 6641 C CA . ASP B 1 185 ? -4.862 0.659 28.439 1.00 45.33 184 ASP B CA 1
ATOM 6642 C C . ASP B 1 185 ? -5.927 1.424 29.204 1.00 45.93 184 ASP B C 1
ATOM 6643 O O . ASP B 1 185 ? -6.815 0.823 29.805 1.00 56.33 184 ASP B O 1
ATOM 6648 N N . ASN B 1 186 ? -5.864 2.749 29.150 1.00 44.87 185 ASN B N 1
ATOM 6649 C CA . ASN B 1 186 ? -6.894 3.563 29.781 1.00 40.40 185 ASN B CA 1
ATOM 6650 C C . ASN B 1 186 ? -8.053 3.873 28.830 1.00 47.16 185 ASN B C 1
ATOM 6651 O O . ASN B 1 186 ? -8.059 3.436 27.672 1.00 42.78 185 ASN B O 1
ATOM 6656 N N . ALA B 1 187 ? -9.025 4.625 29.344 1.00 46.12 186 ALA B N 1
ATOM 6657 C CA . ALA B 1 187 ? -10.266 4.932 28.632 1.00 55.59 186 ALA B CA 1
ATOM 6658 C C . ALA B 1 187 ? -10.016 5.685 27.333 1.00 47.34 186 ALA B C 1
ATOM 6659 O O . ALA B 1 187 ? -10.628 5.379 26.306 1.00 48.49 186 ALA B O 1
ATOM 6661 N N . GLY B 1 188 ? -9.134 6.679 27.393 1.00 49.11 187 GLY B N 1
ATOM 6662 C CA . GLY B 1 188 ? -8.812 7.489 26.235 1.00 45.73 187 GLY B CA 1
ATOM 6663 C C . GLY B 1 188 ? -8.179 6.634 25.159 1.00 46.44 187 GLY B C 1
ATOM 6664 O O . GLY B 1 188 ? -8.617 6.644 24.002 1.00 45.20 187 GLY B O 1
ATOM 6665 N N . ALA B 1 189 ? -7.165 5.869 25.547 1.00 38.38 188 ALA B N 1
ATOM 6666 C CA . ALA B 1 189 ? -6.471 5.001 24.603 1.00 38.04 188 ALA B CA 1
ATOM 6667 C C . ALA B 1 189 ? -7.447 4.045 23.936 1.00 46.00 188 ALA B C 1
ATOM 6668 O O . ALA B 1 189 ? -7.441 3.892 22.718 1.00 39.90 188 ALA B O 1
ATOM 6670 N N . LYS B 1 190 ? -8.304 3.416 24.737 1.00 41.34 189 LYS B N 1
ATOM 6671 C CA . LYS B 1 190 ? -9.261 2.452 24.209 1.00 43.60 189 LYS B CA 1
ATOM 6672 C C . LYS B 1 190 ? -10.249 3.105 23.242 1.00 36.61 189 LYS B C 1
ATOM 6673 O O . LYS B 1 190 ? -10.641 2.500 22.254 1.00 44.62 189 LYS B O 1
ATOM 6676 N N . ALA B 1 191 ? -10.648 4.337 23.530 1.00 39.37 190 ALA B N 1
ATOM 6677 C CA . ALA B 1 191 ? -11.591 5.057 22.678 1.00 42.56 190 ALA B CA 1
ATOM 6678 C C . ALA B 1 191 ? -10.986 5.323 21.291 1.00 46.30 190 ALA B C 1
ATOM 6679 O O . ALA B 1 191 ? -11.639 5.118 20.265 1.00 42.97 190 ALA B O 1
ATOM 6681 N N . GLY B 1 192 ? -9.732 5.767 21.270 1.00 45.16 191 GLY B N 1
ATOM 6682 C CA . GLY B 1 192 ? -9.039 6.030 20.023 1.00 34.71 191 GLY B CA 1
ATOM 6683 C C . GLY B 1 192 ? -8.851 4.774 19.198 1.00 43.06 191 GLY B C 1
ATOM 6684 O O . GLY B 1 192 ? -9.201 4.750 18.018 1.00 44.04 191 GLY B O 1
ATOM 6685 N N . LEU B 1 193 ? -8.306 3.721 19.801 1.00 42.64 192 LEU B N 1
ATOM 6686 C CA . LEU B 1 193 ? -8.019 2.522 19.026 1.00 41.82 192 LEU B CA 1
ATOM 6687 C C . LEU B 1 193 ? -9.328 1.880 18.567 1.00 45.16 192 LEU B C 1
ATOM 6688 O O . LEU B 1 193 ? -9.375 1.208 17.537 1.00 44.30 192 LEU B O 1
ATOM 6693 N N . THR B 1 194 ? -10.391 2.102 19.331 1.00 48.10 193 THR B N 1
ATOM 6694 C CA . THR B 1 194 ? -11.707 1.600 18.953 1.00 48.35 193 THR B CA 1
ATOM 6695 C C . THR B 1 194 ? -12.166 2.284 17.667 1.00 47.04 193 THR B C 1
ATOM 6696 O O . THR B 1 194 ? -12.601 1.620 16.729 1.00 55.10 193 THR B O 1
ATOM 6700 N N . PHE B 1 195 ? -12.056 3.608 17.622 1.00 47.63 194 PHE B N 1
ATOM 6701 C CA . PHE B 1 195 ? -12.460 4.351 16.436 1.00 47.98 194 PHE B CA 1
ATOM 6702 C C . PHE B 1 195 ? -11.679 3.862 15.227 1.00 47.77 194 PHE B C 1
ATOM 6703 O O . PHE B 1 195 ? -12.237 3.717 14.139 1.00 45.96 194 PHE B O 1
ATOM 6711 N N . LEU B 1 196 ? -10.390 3.594 15.433 1.00 42.08 195 LEU B N 1
ATOM 6712 C CA . LEU B 1 196 ? -9.526 3.081 14.378 1.00 45.46 195 LEU B CA 1
ATOM 6713 C C . LEU B 1 196 ? -10.047 1.739 13.882 1.00 45.60 195 LEU B C 1
ATOM 6714 O O . LEU B 1 196 ? -10.274 1.554 12.683 1.00 41.93 195 LEU B O 1
ATOM 6719 N N . VAL B 1 197 ? -10.219 0.796 14.802 1.00 46.55 196 VAL B N 1
ATOM 6720 C CA . VAL B 1 197 ? -10.630 -0.556 14.422 1.00 48.96 196 VAL B CA 1
ATOM 6721 C C . VAL B 1 197 ? -12.026 -0.533 13.791 1.00 40.92 196 VAL B C 1
ATOM 6722 O O . VAL B 1 197 ? -12.325 -1.334 12.909 1.00 47.78 196 VAL B O 1
ATOM 6726 N N . ASP B 1 198 ? -12.864 0.403 14.225 1.00 43.22 197 ASP B N 1
ATOM 6727 C CA . ASP B 1 198 ? -14.172 0.606 13.602 1.00 44.68 197 ASP B CA 1
ATOM 6728 C C . ASP B 1 198 ? -14.058 1.094 12.152 1.00 53.82 197 ASP B C 1
ATOM 6729 O O . ASP B 1 198 ? -14.851 0.695 11.303 1.00 48.89 197 ASP B O 1
ATOM 6734 N N . LEU B 1 199 ? -13.088 1.960 11.865 1.00 48.38 198 LEU B N 1
ATOM 6735 C CA . LEU B 1 199 ? -12.896 2.430 10.489 1.00 46.85 198 LEU B CA 1
ATOM 6736 C C . LEU B 1 199 ? -12.554 1.258 9.579 1.00 42.03 198 LEU B C 1
ATOM 6737 O O . LEU B 1 199 ? -12.998 1.198 8.431 1.00 48.86 198 LEU B O 1
ATOM 6742 N N . ILE B 1 200 ? -11.757 0.328 10.091 1.00 36.38 199 ILE B N 1
ATOM 6743 C CA . ILE B 1 200 ? -11.385 -0.848 9.325 1.00 38.49 199 ILE B CA 1
ATOM 6744 C C . ILE B 1 200 ? -12.589 -1.784 9.174 1.00 53.34 199 ILE B C 1
ATOM 6745 O O . ILE B 1 200 ? -12.871 -2.269 8.074 1.00 51.91 199 ILE B O 1
ATOM 6750 N N . LYS B 1 201 ? -13.293 -2.021 10.280 1.00 49.45 200 LYS B N 1
A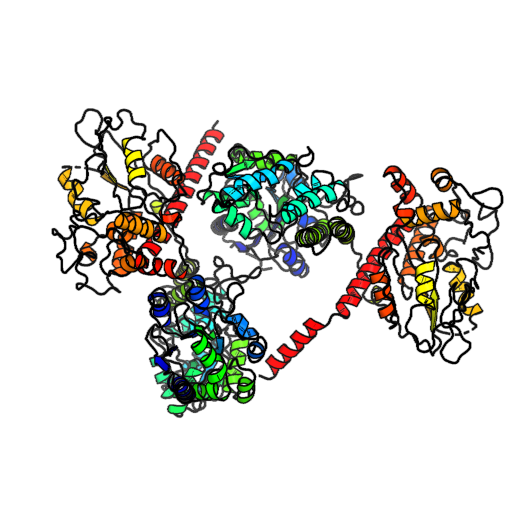TOM 6751 C CA . LYS B 1 201 ? -14.472 -2.889 10.284 1.00 52.05 200 LYS B CA 1
ATOM 6752 C C . LYS B 1 201 ? -15.515 -2.415 9.270 1.00 56.29 200 LYS B C 1
ATOM 6753 O O . LYS B 1 201 ? -16.170 -3.222 8.609 1.00 51.22 200 LYS B O 1
ATOM 6755 N N . ASN B 1 202 ? -15.661 -1.099 9.158 1.00 49.81 201 ASN B N 1
ATOM 6756 C CA . ASN B 1 202 ? -16.596 -0.502 8.216 1.00 52.96 201 ASN B CA 1
ATOM 6757 C C . ASN B 1 202 ? -15.986 -0.261 6.829 1.00 49.08 201 ASN B C 1
ATOM 6758 O O . ASN B 1 202 ? -16.547 0.471 6.018 1.00 46.75 201 ASN B O 1
ATOM 6763 N N . LYS B 1 203 ? -14.849 -0.900 6.565 1.00 49.71 202 LYS B N 1
ATOM 6764 C CA . LYS B 1 203 ? -14.187 -0.824 5.262 1.00 58.54 202 LYS B CA 1
ATOM 6765 C C . LYS B 1 203 ? -13.832 0.608 4.818 1.00 56.98 202 LYS B C 1
ATOM 6766 O O . LYS B 1 203 ? -13.778 0.891 3.621 1.00 53.04 202 LYS B O 1
ATOM 6769 N N . HIS B 1 204 ? -13.591 1.501 5.776 1.00 46.68 203 HIS B N 1
ATOM 6770 C CA . HIS B 1 204 ? -13.087 2.834 5.462 1.00 45.77 203 HIS B CA 1
ATOM 6771 C C . HIS B 1 204 ? -11.553 2.831 5.405 1.00 42.80 203 HIS B C 1
ATOM 6772 O O . HIS B 1 204 ? -10.939 3.790 4.937 1.00 44.89 203 HIS B O 1
ATOM 6779 N N . MET B 1 205 ? -10.951 1.747 5.883 1.00 39.81 204 MET B N 1
ATOM 6780 C CA . MET B 1 205 ? -9.511 1.542 5.800 1.00 43.37 204 MET B CA 1
ATOM 6781 C C . MET B 1 205 ? -9.245 0.055 5.756 1.00 40.74 204 MET B C 1
ATOM 6782 O O . MET B 1 205 ? -10.105 -0.746 6.118 1.00 48.63 204 MET B O 1
ATOM 6787 N N . ASN B 1 206 ? -8.043 -0.303 5.324 1.00 41.22 205 ASN B N 1
ATOM 6788 C CA . ASN B 1 206 ? -7.612 -1.686 5.253 1.00 40.15 205 ASN B CA 1
ATOM 6789 C C . ASN B 1 206 ? -6.484 -1.927 6.252 1.00 51.79 205 ASN B C 1
ATOM 6790 O O . ASN B 1 206 ? -5.544 -1.141 6.331 1.00 45.56 205 ASN B O 1
ATOM 6795 N N . ALA B 1 207 ? -6.556 -3.023 6.999 1.00 47.25 206 ALA B N 1
ATOM 6796 C CA . ALA B 1 207 ? -5.564 -3.286 8.039 1.00 42.23 206 ALA B CA 1
ATOM 6797 C C . ALA B 1 207 ? -4.198 -3.723 7.486 1.00 42.82 206 ALA B C 1
ATOM 6798 O O . ALA B 1 207 ? -3.221 -3.811 8.236 1.00 45.75 206 ALA B O 1
ATOM 6800 N N . ASP B 1 208 ? -4.109 -3.979 6.183 1.00 36.55 207 ASP B N 1
ATOM 6801 C CA . ASP B 1 208 ? -2.835 -4.377 5.583 1.00 43.64 207 ASP B CA 1
ATOM 6802 C C . ASP B 1 208 ? -2.069 -3.156 5.047 1.00 40.83 207 ASP B C 1
ATOM 6803 O O . ASP B 1 208 ? -0.931 -3.280 4.598 1.00 38.88 207 ASP B O 1
ATOM 6808 N N . THR B 1 209 ? -2.703 -1.988 5.108 1.00 38.28 208 THR B N 1
ATOM 6809 C CA . THR B 1 209 ? -2.133 -0.760 4.555 1.00 44.74 208 THR B CA 1
ATOM 6810 C C . THR B 1 209 ? -0.842 -0.402 5.294 1.00 45.52 208 THR B C 1
ATOM 6811 O O . THR B 1 209 ? -0.830 -0.276 6.524 1.00 38.00 208 THR B O 1
ATOM 6815 N N . ASP B 1 210 ? 0.239 -0.246 4.540 1.00 36.01 209 ASP B N 1
ATOM 6816 C CA . ASP B 1 210 ? 1.515 0.150 5.113 1.00 37.78 209 ASP B CA 1
ATOM 6817 C C . ASP B 1 210 ? 2.014 1.476 4.516 1.00 37.30 209 ASP B C 1
ATOM 6818 O O . ASP B 1 210 ? 1.294 2.150 3.773 1.00 30.77 209 ASP B O 1
ATOM 6823 N N . TYR B 1 211 ? 3.254 1.834 4.825 1.00 39.89 210 TYR B N 1
ATOM 6824 C CA . TYR B 1 211 ? 3.828 3.083 4.326 1.00 33.02 210 TYR B CA 1
ATOM 6825 C C . TYR B 1 211 ? 3.790 3.210 2.783 1.00 34.20 210 TYR B C 1
ATOM 6826 O O . TYR B 1 211 ? 3.245 4.185 2.263 1.00 33.43 210 TYR B O 1
ATOM 6835 N N . SER B 1 212 ? 4.387 2.256 2.068 1.00 37.32 211 SER B N 1
ATOM 6836 C CA . SER B 1 212 ? 4.472 2.336 0.603 1.00 38.52 211 SER B CA 1
ATOM 6837 C C . SER B 1 212 ? 3.095 2.348 -0.039 1.00 38.36 211 SER B C 1
ATOM 6838 O O . SER B 1 212 ? 2.827 3.117 -0.960 1.00 40.95 211 SER B O 1
ATOM 6841 N N . ILE B 1 213 ? 2.217 1.486 0.453 1.00 40.01 212 ILE B N 1
ATOM 6842 C CA . ILE B 1 213 ? 0.873 1.402 -0.078 1.00 35.92 212 ILE B CA 1
ATOM 6843 C C . ILE B 1 213 ? 0.125 2.719 0.078 1.00 38.85 212 ILE B C 1
ATOM 6844 O O . ILE B 1 213 ? -0.467 3.208 -0.880 1.00 32.57 212 ILE B O 1
ATOM 6849 N N . ALA B 1 214 ? 0.142 3.294 1.279 1.00 34.71 213 ALA B N 1
ATOM 6850 C CA . ALA B 1 214 ? -0.563 4.550 1.510 1.00 36.76 213 ALA B CA 1
ATOM 6851 C C . ALA B 1 214 ? 0.056 5.674 0.675 1.00 36.34 213 ALA B C 1
ATOM 6852 O O . ALA B 1 214 ? -0.651 6.555 0.177 1.00 37.22 213 ALA B O 1
ATOM 6854 N N . GLU B 1 215 ? 1.374 5.632 0.528 1.00 33.60 214 GLU B N 1
ATOM 6855 C CA . GLU B 1 215 ? 2.092 6.679 -0.180 1.00 36.63 214 GLU B CA 1
ATOM 6856 C C . GLU B 1 215 ? 1.742 6.641 -1.663 1.00 37.77 214 GLU B C 1
ATOM 6857 O O . GLU B 1 215 ? 1.481 7.672 -2.256 1.00 33.58 214 GLU B O 1
ATOM 6863 N N . ALA B 1 216 ? 1.762 5.450 -2.252 1.00 39.69 215 ALA B N 1
ATOM 6864 C CA . ALA B 1 216 ? 1.407 5.291 -3.663 1.00 41.29 215 ALA B CA 1
ATOM 6865 C C . ALA B 1 216 ? -0.032 5.719 -3.918 1.00 35.32 215 ALA B C 1
ATOM 6866 O O . ALA B 1 216 ? -0.308 6.414 -4.895 1.00 37.84 215 ALA B O 1
ATOM 6868 N N . ALA B 1 217 ? -0.946 5.304 -3.044 1.00 33.94 216 ALA B N 1
ATOM 6869 C CA . ALA B 1 217 ? -2.348 5.683 -3.168 1.00 33.31 216 ALA B CA 1
ATOM 6870 C C . ALA B 1 217 ? -2.532 7.195 -3.141 1.00 34.34 216 ALA B C 1
ATOM 6871 O O . ALA B 1 217 ? -3.195 7.744 -4.012 1.00 33.39 216 ALA B O 1
ATOM 6873 N N . PHE B 1 218 ? -1.960 7.878 -2.150 1.00 33.88 217 PHE B N 1
ATOM 6874 C CA . PHE B 1 218 ? -2.130 9.328 -2.078 1.00 30.92 217 PHE B CA 1
ATOM 6875 C C . PHE B 1 218 ? -1.461 10.027 -3.264 1.00 28.49 217 PHE B C 1
ATOM 6876 O O . PHE B 1 218 ? -2.038 10.946 -3.835 1.00 33.69 217 PHE B O 1
ATOM 6884 N N . ASN B 1 219 ? -0.255 9.589 -3.627 1.00 30.73 218 ASN B N 1
ATOM 6885 C CA . ASN B 1 219 ? 0.519 10.275 -4.661 1.00 30.73 218 ASN B CA 1
ATOM 6886 C C . ASN B 1 219 ? -0.004 9.985 -6.072 1.00 37.88 218 ASN B C 1
ATOM 6887 O O . ASN B 1 219 ? 0.372 10.665 -7.029 1.00 32.87 218 ASN B O 1
ATOM 6892 N N . LYS B 1 220 ? -0.872 8.985 -6.190 1.00 40.92 219 LYS B N 1
ATOM 6893 C CA . LYS B 1 220 ? -1.519 8.672 -7.468 1.00 42.12 219 LYS B CA 1
ATOM 6894 C C . LYS B 1 220 ? -2.922 9.268 -7.550 1.00 42.25 219 LYS B C 1
ATOM 6895 O O . LYS B 1 220 ? -3.601 9.094 -8.555 1.00 45.19 219 LYS B O 1
ATOM 6900 N N . GLY B 1 221 ? -3.351 9.982 -6.508 1.00 33.15 220 GLY B N 1
ATOM 6901 C CA . GLY B 1 221 ? -4.669 10.610 -6.497 1.00 31.37 220 GLY B CA 1
ATOM 6902 C C . GLY B 1 221 ? -5.834 9.685 -6.171 1.00 39.10 220 GLY B C 1
ATOM 6903 O O . GLY B 1 221 ? -7.002 10.034 -6.374 1.00 41.16 220 GLY B O 1
ATOM 6904 N N . GLU B 1 222 ? -5.513 8.510 -5.651 1.00 38.93 221 GLU B N 1
ATOM 6905 C CA . GLU B 1 222 ? -6.514 7.510 -5.305 1.00 37.33 221 GLU B CA 1
ATOM 6906 C C . GLU B 1 222 ? -7.209 7.727 -3.965 1.00 43.04 221 GLU B C 1
ATOM 6907 O O . GLU B 1 222 ? -8.359 7.313 -3.799 1.00 38.68 221 GLU B O 1
ATOM 6913 N N . THR B 1 223 ? -6.514 8.353 -3.011 1.00 40.86 222 THR B N 1
ATOM 6914 C CA . THR B 1 223 ? -7.078 8.633 -1.689 1.00 32.39 222 THR B CA 1
ATOM 6915 C C . THR B 1 223 ? -6.974 10.129 -1.365 1.00 35.23 222 THR B C 1
ATOM 6916 O O . THR B 1 223 ? -6.000 10.787 -1.738 1.00 36.13 222 THR B O 1
ATOM 6920 N N . ALA B 1 224 ? -7.982 10.657 -0.673 1.00 30.72 223 ALA B N 1
ATOM 6921 C CA . ALA B 1 224 ? -8.101 12.092 -0.434 1.00 34.63 223 ALA B CA 1
ATOM 6922 C C . ALA B 1 224 ? -7.145 12.623 0.646 1.00 36.13 223 ALA B C 1
ATOM 6923 O O . ALA B 1 224 ? -6.777 13.796 0.634 1.00 33.78 223 ALA B O 1
ATOM 6925 N N . MET B 1 225 ? -6.750 11.760 1.570 1.00 36.90 224 MET B N 1
ATOM 6926 C CA . MET B 1 225 ? -5.959 12.187 2.717 1.00 35.03 224 MET B CA 1
ATOM 6927 C C . MET B 1 225 ? -4.961 11.114 3.078 1.00 32.72 224 MET B C 1
ATOM 6928 O O . MET B 1 225 ? -5.177 9.931 2.814 1.00 37.34 224 MET B O 1
ATOM 6933 N N . THR B 1 226 ? -3.856 11.543 3.682 1.00 34.96 225 THR B N 1
ATOM 6934 C CA . THR B 1 226 ? -2.917 10.626 4.303 1.00 28.80 225 THR B CA 1
ATOM 6935 C C . THR B 1 226 ? -2.340 11.305 5.555 1.00 31.58 225 THR B C 1
ATOM 6936 O O . THR B 1 226 ? -2.634 12.476 5.838 1.00 26.75 225 THR B O 1
ATOM 6940 N N . ILE B 1 227 ? -1.538 10.560 6.300 1.00 29.43 226 ILE B N 1
ATOM 6941 C CA . ILE B 1 227 ? -0.905 11.080 7.510 1.00 31.15 226 ILE B CA 1
ATOM 6942 C C . ILE B 1 227 ? 0.577 10.775 7.390 1.00 28.33 226 ILE B C 1
ATOM 6943 O O . ILE B 1 227 ? 0.985 9.628 7.175 1.00 26.96 226 ILE B O 1
ATOM 6948 N N . ASN B 1 228 ? 1.398 11.817 7.484 1.00 27.57 227 ASN B N 1
ATOM 6949 C CA . ASN B 1 228 ? 2.818 11.634 7.298 1.00 20.11 227 ASN B CA 1
ATOM 6950 C C . ASN B 1 228 ? 3.634 12.839 7.772 1.00 18.30 227 ASN B C 1
ATOM 6951 O O . ASN B 1 228 ? 3.072 13.866 8.167 1.00 26.44 227 ASN B O 1
ATOM 6956 N N . GLY B 1 229 ? 4.951 12.695 7.725 1.00 23.64 228 GLY B N 1
ATOM 6957 C CA . GLY B 1 229 ? 5.863 13.738 8.175 1.00 25.97 228 GLY B CA 1
ATOM 6958 C C . GLY B 1 229 ? 6.544 14.476 7.038 1.00 30.99 228 GLY B C 1
ATOM 6959 O O . GLY B 1 229 ? 6.297 14.183 5.856 1.00 26.87 228 GLY B O 1
ATOM 6960 N N . PRO B 1 230 ? 7.408 15.449 7.384 1.00 29.41 229 PRO B N 1
ATOM 6961 C CA . PRO B 1 230 ? 8.046 16.317 6.384 1.00 25.53 229 PRO B CA 1
ATOM 6962 C C . PRO B 1 230 ? 8.803 15.575 5.302 1.00 24.73 229 PRO B C 1
ATOM 6963 O O . PRO B 1 230 ? 8.769 15.979 4.145 1.00 25.62 229 PRO B O 1
ATOM 6967 N N . TRP B 1 231 ? 9.450 14.482 5.668 1.00 23.13 230 TRP B N 1
ATOM 6968 C CA . TRP B 1 231 ? 10.219 13.706 4.727 1.00 25.69 230 TRP B CA 1
ATOM 6969 C C . TRP B 1 231 ? 9.387 13.254 3.501 1.00 29.39 230 TRP B C 1
ATOM 6970 O O . TRP B 1 231 ? 9.950 12.972 2.437 1.00 26.06 230 TRP B O 1
ATOM 6981 N N . ALA B 1 232 ? 8.064 13.185 3.662 1.00 28.51 231 ALA B N 1
ATOM 6982 C CA . ALA B 1 232 ? 7.173 12.670 2.614 1.00 32.44 231 ALA B CA 1
ATOM 6983 C C . ALA B 1 232 ? 6.870 13.696 1.521 1.00 28.04 231 ALA B C 1
ATOM 6984 O O . ALA B 1 232 ? 6.425 13.323 0.438 1.00 28.08 231 ALA B O 1
ATOM 6986 N N . TRP B 1 233 ? 7.102 14.975 1.799 1.00 23.79 232 TRP B N 1
ATOM 6987 C CA . TRP B 1 233 ? 6.651 16.030 0.895 1.00 24.18 232 TRP B CA 1
ATOM 6988 C C . TRP B 1 233 ? 7.336 15.948 -0.471 1.00 27.24 232 TRP B C 1
ATOM 6989 O O . TRP B 1 233 ? 6.703 16.161 -1.491 1.00 29.80 232 TRP B O 1
ATOM 7000 N N . SER B 1 234 ? 8.615 15.603 -0.477 1.00 27.01 233 SER B N 1
ATOM 7001 C CA . SER B 1 234 ? 9.400 15.541 -1.702 1.00 36.37 233 SER B CA 1
ATOM 7002 C C . SER B 1 234 ? 8.754 14.644 -2.769 1.00 33.35 233 SER B C 1
ATOM 7003 O O . SER B 1 234 ? 8.626 15.053 -3.936 1.00 32.34 233 SER B O 1
ATOM 7006 N N . ASN B 1 235 ? 8.325 13.442 -2.386 1.00 31.26 234 ASN B N 1
ATOM 7007 C CA . ASN B 1 235 ? 7.680 12.547 -3.350 1.00 33.71 234 ASN B CA 1
ATOM 7008 C C . ASN B 1 235 ? 6.334 13.056 -3.859 1.00 32.75 234 ASN B C 1
ATOM 7009 O O . ASN B 1 235 ? 5.967 12.794 -5.002 1.00 31.25 234 ASN B O 1
ATOM 7014 N N . ILE B 1 236 ? 5.597 13.774 -3.019 1.00 26.38 235 ILE B N 1
ATOM 7015 C CA . ILE B 1 236 ? 4.322 14.344 -3.438 1.00 30.89 235 ILE B CA 1
ATOM 7016 C C . ILE B 1 236 ? 4.571 15.501 -4.420 1.00 37.82 235 ILE B C 1
ATOM 7017 O O . ILE B 1 236 ? 3.807 15.697 -5.374 1.00 32.13 235 ILE B O 1
ATOM 7022 N N . ASP B 1 237 ? 5.639 16.261 -4.183 1.00 33.23 236 ASP B N 1
ATOM 7023 C CA . ASP B 1 237 ? 5.991 17.380 -5.056 1.00 37.33 236 ASP B CA 1
ATOM 7024 C C . ASP B 1 237 ? 6.224 16.924 -6.490 1.00 30.95 236 ASP B C 1
ATOM 7025 O O . ASP B 1 237 ? 5.939 17.672 -7.421 1.00 39.08 236 ASP B O 1
ATOM 7030 N N . THR B 1 238 ? 6.743 15.711 -6.665 1.00 30.25 237 THR B N 1
ATOM 7031 C CA . THR B 1 238 ? 6.998 15.167 -7.999 1.00 35.02 237 THR B CA 1
ATOM 7032 C C . THR B 1 238 ? 5.769 14.480 -8.612 1.00 37.87 237 THR B C 1
ATOM 7033 O O . THR B 1 238 ? 5.812 14.029 -9.759 1.00 35.01 237 THR B O 1
ATOM 7037 N N . SER B 1 239 ? 4.676 14.404 -7.856 1.00 34.09 238 SER B N 1
ATOM 7038 C CA . SER B 1 239 ? 3.425 13.873 -8.381 1.00 24.78 238 SER B CA 1
ATOM 7039 C C . SER B 1 239 ? 2.558 15.003 -8.933 1.00 33.32 238 SER B C 1
ATOM 7040 O O . SER B 1 239 ? 2.910 16.181 -8.835 1.00 30.52 238 SER B O 1
ATOM 7043 N N . ALA B 1 240 ? 1.407 14.635 -9.491 1.00 28.30 239 ALA B N 1
ATOM 7044 C CA . ALA B 1 240 ? 0.473 15.612 -10.024 1.00 35.25 239 ALA B CA 1
ATOM 7045 C C . ALA B 1 240 ? -0.507 16.092 -8.959 1.00 35.98 239 ALA B C 1
ATOM 7046 O O . ALA B 1 240 ? -1.410 16.889 -9.242 1.00 32.26 239 ALA B O 1
ATOM 7048 N N . VAL B 1 241 ? -0.333 15.621 -7.730 1.00 29.93 240 VAL B N 1
ATOM 7049 C CA . VAL B 1 241 ? -1.264 15.979 -6.672 1.00 30.72 240 VAL B CA 1
ATOM 7050 C C . VAL B 1 241 ? -1.016 17.387 -6.165 1.00 31.56 240 VAL B C 1
ATOM 7051 O O . VAL B 1 241 ? 0.102 17.755 -5.832 1.00 31.12 240 VAL B O 1
ATOM 7055 N N . ASN B 1 242 ? -2.086 18.163 -6.104 1.00 30.86 241 ASN B N 1
ATOM 7056 C CA . ASN B 1 242 ? -2.065 19.479 -5.493 1.00 38.21 241 ASN B CA 1
ATOM 7057 C C . ASN B 1 242 ? -2.466 19.268 -4.035 1.00 35.02 241 ASN B C 1
ATOM 7058 O O . ASN B 1 242 ? -3.623 18.994 -3.742 1.00 33.04 241 ASN B O 1
ATOM 7063 N N . TYR B 1 243 ? -1.500 19.346 -3.128 1.00 32.68 242 TYR B N 1
ATOM 7064 C CA . TYR B 1 243 ? -1.741 18.934 -1.749 1.00 33.55 242 TYR B CA 1
ATOM 7065 C C . TYR B 1 243 ? -1.583 20.073 -0.771 1.00 34.37 242 TYR B C 1
ATOM 7066 O O . TYR B 1 243 ? -0.890 21.046 -1.050 1.00 33.15 242 TYR B O 1
ATOM 7075 N N . GLY B 1 244 ? -2.260 19.949 0.370 1.00 29.06 243 GLY B N 1
ATOM 7076 C CA . GLY B 1 244 ? -2.047 20.820 1.510 1.00 35.27 243 GLY B CA 1
ATOM 7077 C C . GLY B 1 244 ? -1.603 19.988 2.707 1.00 32.95 243 GLY B C 1
ATOM 7078 O O . GLY B 1 244 ? -1.679 18.752 2.680 1.00 35.27 243 GLY B O 1
ATOM 7079 N N . VAL B 1 245 ? -1.122 20.671 3.739 1.00 29.27 244 VAL B N 1
ATOM 7080 C CA . VAL B 1 245 ? -0.652 20.044 4.974 1.00 34.26 244 VAL B CA 1
ATOM 7081 C C . VAL B 1 245 ? -1.292 20.818 6.106 1.00 28.26 244 VAL B C 1
ATOM 7082 O O . VAL B 1 245 ? -1.128 22.033 6.185 1.00 33.19 244 VAL B O 1
ATOM 7086 N N . THR B 1 246 ? -2.027 20.138 6.982 1.00 34.24 245 THR B N 1
ATOM 7087 C CA . THR B 1 246 ? -2.846 20.850 7.961 1.00 32.27 245 THR B CA 1
ATOM 7088 C C . THR B 1 246 ? -2.929 20.151 9.321 1.00 38.37 245 THR B C 1
ATOM 7089 O O . THR B 1 246 ? -2.323 19.106 9.544 1.00 31.19 245 THR B O 1
ATOM 7093 N N . VAL B 1 247 ? -3.684 20.758 10.228 1.00 38.01 246 VAL B N 1
ATOM 7094 C CA . VAL B 1 247 ? -3.871 20.213 11.567 1.00 32.81 246 VAL B CA 1
ATOM 7095 C C . VAL B 1 247 ? -4.539 18.859 11.460 1.00 30.15 246 VAL B C 1
ATOM 7096 O O . VAL B 1 247 ? -5.474 18.677 10.671 1.00 36.73 246 VAL B O 1
ATOM 7100 N N . LEU B 1 248 ? -4.052 17.895 12.232 1.00 34.73 247 LEU B N 1
ATOM 7101 C CA . LEU B 1 248 ? -4.705 16.595 12.327 1.00 33.42 247 LEU B CA 1
ATOM 7102 C C . LEU B 1 248 ? -6.143 16.735 12.850 1.00 34.52 247 LEU B C 1
ATOM 7103 O O . LEU B 1 248 ? -6.463 17.657 13.601 1.00 35.35 247 LEU B O 1
ATOM 7108 N N . PRO B 1 249 ? -7.021 15.821 12.447 1.00 32.25 248 PRO B N 1
ATOM 7109 C CA . PRO B 1 249 ? -8.415 15.959 12.891 1.00 40.93 248 PRO B CA 1
ATOM 7110 C C . PRO B 1 249 ? -8.564 15.722 14.393 1.00 43.77 248 PRO B C 1
ATOM 7111 O O . PRO B 1 249 ? -7.738 15.030 14.995 1.00 37.06 248 PRO B O 1
ATOM 7115 N N . THR B 1 250 ? -9.585 16.322 14.995 1.00 40.88 249 THR B N 1
ATOM 7116 C CA . THR B 1 250 ? -9.842 16.127 16.417 1.00 42.29 249 THR B CA 1
ATOM 7117 C C . THR B 1 250 ? -10.621 14.848 16.651 1.00 42.37 249 THR B C 1
ATOM 7118 O O . THR B 1 250 ? -11.316 14.350 15.762 1.00 39.12 249 THR B O 1
ATOM 7122 N N . PHE B 1 251 ? -10.483 14.313 17.856 1.00 46.68 250 PHE B N 1
ATOM 7123 C CA . PHE B 1 251 ? -11.261 13.159 18.287 1.00 50.90 250 PHE B CA 1
ATOM 7124 C C . PHE B 1 251 ? -11.955 13.492 19.602 1.00 51.55 250 PHE B C 1
ATOM 7125 O O . PHE B 1 251 ? -11.305 13.901 20.569 1.00 42.61 250 PHE B O 1
ATOM 7133 N N . LYS B 1 252 ? -13.275 13.334 19.625 1.00 48.31 251 LYS B N 1
ATOM 7134 C CA . LYS B 1 252 ? -14.071 13.694 20.793 1.00 50.32 251 LYS B CA 1
ATOM 7135 C C . LYS B 1 252 ? -13.754 15.117 21.228 1.00 49.15 251 LYS B C 1
ATOM 7136 O O . LYS B 1 252 ? -13.606 15.402 22.411 1.00 51.17 251 LYS B O 1
ATOM 7142 N N . GLY B 1 253 ? -13.637 16.008 20.251 1.00 47.15 252 GLY B N 1
ATOM 7143 C CA . GLY B 1 253 ? -13.430 17.413 20.532 1.00 44.77 252 GLY B CA 1
ATOM 7144 C C . GLY B 1 253 ? -12.000 17.782 20.878 1.00 53.63 252 GLY B C 1
ATOM 7145 O O . GLY B 1 253 ? -11.691 18.965 21.009 1.00 54.38 252 GLY B O 1
ATOM 7146 N N . GLN B 1 254 ? -11.131 16.781 21.019 1.00 45.31 253 GLN B N 1
ATOM 7147 C CA . GLN B 1 254 ? -9.757 17.015 21.452 1.00 49.49 253 GLN B CA 1
ATOM 7148 C C . GLN B 1 254 ? -8.751 16.835 20.305 1.00 44.92 253 GLN B C 1
ATOM 7149 O O . GLN B 1 254 ? -8.973 16.037 19.396 1.00 40.78 253 GLN B O 1
ATOM 7155 N N . PRO B 1 255 ? -7.638 17.575 20.355 1.00 43.79 254 PRO B N 1
ATOM 7156 C CA . PRO B 1 255 ? -6.656 17.487 19.273 1.00 44.16 254 PRO B CA 1
ATOM 7157 C C . PRO B 1 255 ? -5.996 16.130 19.232 1.00 41.45 254 PRO B C 1
ATOM 7158 O O . PRO B 1 255 ? -5.818 15.493 20.273 1.00 44.14 254 PRO B O 1
ATOM 7162 N N . SER B 1 256 ? -5.650 15.687 18.033 1.00 38.90 255 SER B N 1
ATOM 7163 C CA . SER B 1 256 ? -4.814 14.514 17.881 1.00 38.10 255 SER B CA 1
ATOM 7164 C C . SER B 1 256 ? -3.461 14.939 18.423 1.00 40.72 255 SER B C 1
ATOM 7165 O O . SER B 1 256 ? -3.083 16.107 18.314 1.00 35.86 255 SER B O 1
ATOM 7168 N N . LYS B 1 257 ? -2.740 13.999 19.023 1.00 38.59 256 LYS B N 1
ATOM 7169 C CA . LYS B 1 257 ? -1.545 14.328 19.794 1.00 36.35 256 LYS B CA 1
ATOM 7170 C C . LYS B 1 257 ? -0.365 13.506 19.323 1.00 34.00 256 LYS B C 1
ATOM 7171 O O . LYS B 1 257 ? -0.001 12.516 19.958 1.00 31.81 256 LYS B O 1
ATOM 7177 N N . PRO B 1 258 ? 0.255 13.917 18.211 1.00 33.81 257 PRO B N 1
ATOM 7178 C CA . PRO B 1 258 ? 1.386 13.140 17.719 1.00 27.23 257 PRO B CA 1
ATOM 7179 C C . PRO B 1 258 ? 2.564 13.227 18.647 1.00 32.50 257 PRO B C 1
ATOM 7180 O O . PRO B 1 258 ? 2.744 14.245 19.320 1.00 37.90 257 PRO B O 1
ATOM 7184 N N . PHE B 1 259 ? 3.357 12.167 18.675 1.00 30.54 258 PHE B N 1
ATOM 7185 C CA . PHE B 1 259 ? 4.611 12.175 19.393 1.00 31.67 258 PHE B CA 1
ATOM 7186 C C . PHE B 1 259 ? 5.658 12.879 18.556 1.00 35.83 258 PHE B C 1
ATOM 7187 O O . PHE B 1 259 ? 5.953 12.465 17.432 1.00 38.33 258 PHE B O 1
ATOM 7195 N N . VAL B 1 260 ? 6.222 13.945 19.106 1.00 28.68 259 VAL B N 1
ATOM 7196 C CA . VAL B 1 260 ? 7.182 14.744 18.378 1.00 27.30 259 VAL B CA 1
ATOM 7197 C C . VAL B 1 260 ? 8.574 14.163 18.514 1.00 29.15 259 VAL B C 1
ATOM 7198 O O . VAL B 1 260 ? 9.041 13.883 19.624 1.00 30.21 259 VAL B O 1
ATOM 7202 N N . GLY B 1 261 ? 9.238 13.988 17.377 1.00 26.43 260 GLY B N 1
ATOM 7203 C CA . GLY B 1 261 ? 10.610 13.525 17.335 1.00 22.27 260 GLY B CA 1
ATOM 7204 C C . GLY B 1 261 ? 11.579 14.624 16.921 1.00 32.06 260 GLY B C 1
ATOM 7205 O O . GLY B 1 261 ? 11.263 15.490 16.099 1.00 29.93 260 GLY B O 1
ATOM 7206 N N . VAL B 1 262 ? 12.760 14.607 17.523 1.00 28.91 261 VAL B N 1
ATOM 7207 C CA . VAL B 1 262 ? 13.878 15.434 17.077 1.00 34.96 261 VAL B CA 1
ATOM 7208 C C . VAL B 1 262 ? 14.888 14.516 16.412 1.00 25.47 261 VAL B C 1
ATOM 7209 O O . VAL B 1 262 ? 15.528 13.683 17.066 1.00 24.98 261 VAL B O 1
ATOM 7213 N N . LEU B 1 263 ? 15.013 14.646 15.094 1.00 24.39 262 LEU B N 1
ATOM 7214 C CA . LEU B 1 263 ? 16.052 13.950 14.392 1.00 23.38 262 LEU B CA 1
ATOM 7215 C C . LEU B 1 263 ? 17.370 14.402 15.000 1.00 33.19 262 LEU B C 1
ATOM 7216 O O . LEU B 1 263 ? 17.644 15.607 15.095 1.00 27.26 262 LEU B O 1
ATOM 7221 N N . SER B 1 264 ? 18.175 13.433 15.417 1.00 28.74 263 SER B N 1
ATOM 7222 C CA . SER B 1 264 ? 19.374 13.706 16.202 1.00 28.82 263 SER B CA 1
ATOM 7223 C C . SER B 1 264 ? 20.538 12.890 15.701 1.00 28.41 263 SER B C 1
ATOM 7224 O O . SER B 1 264 ? 20.355 11.789 15.192 1.00 31.55 263 SER B O 1
ATOM 7227 N N . ALA B 1 265 ? 21.741 13.425 15.855 1.00 28.53 264 ALA B N 1
ATOM 7228 C CA . ALA B 1 265 ? 22.947 12.733 15.428 1.00 23.99 264 ALA B CA 1
ATOM 7229 C C . ALA B 1 265 ? 23.847 12.413 16.617 1.00 31.53 264 ALA B C 1
ATOM 7230 O O . ALA B 1 265 ? 24.385 13.317 17.268 1.00 29.69 264 ALA B O 1
ATOM 7232 N N . GLY B 1 266 ? 24.014 11.120 16.889 1.00 31.23 265 GLY B N 1
ATOM 7233 C CA . GLY B 1 266 ? 24.837 10.656 17.993 1.00 30.36 265 GLY B CA 1
ATOM 7234 C C . GLY B 1 266 ? 26.187 10.194 17.494 1.00 35.31 265 GLY B C 1
ATOM 7235 O O . GLY B 1 266 ? 26.313 9.736 16.362 1.00 33.22 265 GLY B O 1
ATOM 7236 N N . ILE B 1 267 ? 27.198 10.313 18.340 1.00 29.47 266 ILE B N 1
ATOM 7237 C CA . ILE B 1 267 ? 28.541 9.878 17.992 1.00 31.66 266 ILE B CA 1
ATOM 7238 C C . ILE B 1 267 ? 28.859 8.605 18.773 1.00 35.00 266 ILE B C 1
ATOM 7239 O O . ILE B 1 267 ? 28.674 8.544 19.994 1.00 38.68 266 ILE B O 1
ATOM 7244 N N . ASN B 1 268 ? 29.351 7.603 18.057 1.00 39.38 267 ASN B N 1
ATOM 7245 C CA . ASN B 1 268 ? 29.694 6.310 18.636 1.00 39.67 267 ASN B CA 1
ATOM 7246 C C . ASN B 1 268 ? 30.789 6.457 19.689 1.00 40.69 267 ASN B C 1
ATOM 7247 O O . ASN B 1 268 ? 31.870 6.956 19.387 1.00 41.03 267 ASN B O 1
ATOM 7252 N N . ALA B 1 269 ? 30.510 6.030 20.919 1.00 38.05 268 ALA B N 1
ATOM 7253 C CA . ALA B 1 269 ? 31.501 6.118 21.996 1.00 38.67 268 ALA B CA 1
ATOM 7254 C C . ALA B 1 269 ? 32.782 5.350 21.641 1.00 42.43 268 ALA B C 1
ATOM 7255 O O . ALA B 1 269 ? 33.845 5.601 22.207 1.00 41.47 268 ALA B O 1
ATOM 7257 N N . ALA B 1 270 ? 32.668 4.417 20.703 1.00 40.10 269 ALA B N 1
ATOM 7258 C CA . ALA B 1 270 ? 33.788 3.580 20.300 1.00 48.10 269 ALA B CA 1
ATOM 7259 C C . ALA B 1 270 ? 34.559 4.197 19.139 1.00 45.49 269 ALA B C 1
ATOM 7260 O O . ALA B 1 270 ? 35.595 3.676 18.735 1.00 46.66 269 ALA B O 1
ATOM 7262 N N . SER B 1 271 ? 34.056 5.301 18.596 1.00 42.22 270 SER B N 1
ATOM 7263 C CA . SER B 1 271 ? 34.688 5.924 17.437 1.00 48.49 270 SER B CA 1
ATOM 7264 C C . SER B 1 271 ? 36.078 6.501 17.750 1.00 49.80 270 SER B C 1
ATOM 7265 O O . SER B 1 271 ? 36.253 7.175 18.767 1.00 47.45 270 SER B O 1
ATOM 7268 N N . PRO B 1 272 ? 37.067 6.251 16.867 1.00 49.74 271 PRO B N 1
ATOM 7269 C CA . PRO B 1 272 ? 38.363 6.938 16.939 1.00 49.38 271 PRO B CA 1
ATOM 7270 C C . PRO B 1 272 ? 38.350 8.284 16.223 1.00 54.14 271 PRO B C 1
ATOM 7271 O O . PRO B 1 272 ? 39.392 8.929 16.107 1.00 51.75 271 PRO B O 1
ATOM 7275 N N . ASN B 1 273 ? 37.175 8.702 15.759 1.00 47.08 272 ASN B N 1
ATOM 7276 C CA . ASN B 1 273 ? 37.061 9.863 14.892 1.00 45.88 272 ASN B CA 1
ATOM 7277 C C . ASN B 1 273 ? 36.154 10.925 15.492 1.00 50.81 272 ASN B C 1
ATOM 7278 O O . ASN B 1 273 ? 35.489 11.665 14.762 1.00 43.76 272 ASN B O 1
ATOM 7283 N N . LYS B 1 274 ? 36.121 11.003 16.818 1.00 46.52 273 LYS B N 1
ATOM 7284 C CA . LYS B 1 274 ? 35.190 11.905 17.481 1.00 43.84 273 LYS B CA 1
ATOM 7285 C C . LYS B 1 274 ? 35.411 13.366 17.072 1.00 46.94 273 LYS B C 1
ATOM 7286 O O . LYS B 1 274 ? 34.447 14.113 16.886 1.00 47.92 273 LYS B O 1
ATOM 7292 N N . GLU B 1 275 ? 36.663 13.784 16.917 1.00 45.69 274 GLU B N 1
ATOM 7293 C CA . GLU B 1 275 ? 36.910 15.179 16.579 1.00 48.56 274 GLU B CA 1
ATOM 7294 C C . GLU B 1 275 ? 36.388 15.454 15.164 1.00 46.90 274 GLU B C 1
ATOM 7295 O O . GLU B 1 275 ? 35.706 16.454 14.930 1.00 43.15 274 GLU B O 1
ATOM 7301 N N . LEU B 1 276 ? 36.675 14.546 14.237 1.00 40.63 275 LEU B N 1
ATOM 7302 C CA . LEU B 1 276 ? 36.200 14.680 12.867 1.00 43.00 275 LEU B CA 1
ATOM 7303 C C . LEU B 1 276 ? 34.677 14.742 12.811 1.00 45.08 275 LEU B C 1
ATOM 7304 O O . LEU B 1 276 ? 34.102 15.557 12.082 1.00 41.37 275 LEU B O 1
ATOM 7309 N N . ALA B 1 277 ? 34.034 13.875 13.589 1.00 43.68 276 ALA B N 1
ATOM 7310 C CA . ALA B 1 277 ? 32.582 13.798 13.628 1.00 34.23 276 ALA B CA 1
ATOM 7311 C C . ALA B 1 277 ? 31.995 15.120 14.107 1.00 41.89 276 ALA B C 1
ATOM 7312 O O . ALA B 1 277 ? 31.041 15.632 13.524 1.00 39.99 276 ALA B O 1
ATOM 7314 N N . LYS B 1 278 ? 32.565 15.667 15.179 1.00 42.25 277 LYS B N 1
ATOM 7315 C CA . LYS B 1 278 ? 32.085 16.924 15.740 1.00 38.74 277 LYS B CA 1
ATOM 7316 C C . LYS B 1 278 ? 32.251 18.068 14.737 1.00 39.55 277 LYS B C 1
ATOM 7317 O O . LYS B 1 278 ? 31.388 18.942 14.627 1.00 37.82 277 LYS B O 1
ATOM 7323 N N . GLU B 1 279 ? 33.365 18.045 14.012 1.00 35.21 278 GLU B N 1
ATOM 7324 C CA . GLU B 1 279 ? 33.647 19.012 12.953 1.00 39.25 278 GLU B CA 1
ATOM 7325 C C . GLU B 1 279 ? 32.610 18.915 11.824 1.00 43.18 278 GLU B C 1
ATOM 7326 O O . GLU B 1 279 ? 32.038 19.922 11.391 1.00 39.94 278 GLU B O 1
ATOM 7332 N N . PHE B 1 280 ? 32.372 17.697 11.355 1.00 40.69 279 PHE B N 1
ATOM 7333 C CA . PHE B 1 280 ? 31.383 17.467 10.312 1.00 39.17 279 PHE B CA 1
ATOM 7334 C C . PHE B 1 280 ? 30.020 17.967 10.750 1.00 33.50 279 PHE B C 1
ATOM 7335 O O . PHE B 1 280 ? 29.355 18.709 10.029 1.00 36.12 279 PHE B O 1
ATOM 7343 N N . LEU B 1 281 ? 29.607 17.562 11.942 1.00 32.52 280 LEU B N 1
ATOM 7344 C CA . LEU B 1 281 ? 28.281 17.883 12.410 1.00 35.68 280 LEU B CA 1
ATOM 7345 C C . LEU B 1 281 ? 28.118 19.375 12.711 1.00 35.88 280 LEU B C 1
ATOM 7346 O O . LEU B 1 281 ? 27.122 19.978 12.304 1.00 33.36 280 LEU B O 1
ATOM 7351 N N . GLU B 1 282 ? 29.089 19.969 13.404 1.00 33.77 281 GLU B N 1
ATOM 7352 C CA . GLU B 1 282 ? 28.987 21.381 13.795 1.00 38.04 281 GLU B CA 1
ATOM 7353 C C . GLU B 1 282 ? 29.215 22.356 12.644 1.00 34.84 281 GLU B C 1
ATOM 7354 O O . GLU B 1 282 ? 28.510 23.359 12.529 1.00 33.34 281 GLU B O 1
ATOM 7360 N N . ASN B 1 283 ? 30.207 22.075 11.807 1.00 32.88 282 ASN B N 1
ATOM 7361 C CA . ASN B 1 283 ? 30.687 23.066 10.845 1.00 37.29 282 ASN B CA 1
ATOM 7362 C C . ASN B 1 283 ? 30.308 22.768 9.404 1.00 39.53 282 ASN B C 1
ATOM 7363 O O . ASN B 1 283 ? 30.473 23.625 8.539 1.00 37.71 282 ASN B O 1
ATOM 7368 N N . TYR B 1 284 ? 29.805 21.565 9.146 1.00 36.39 283 TYR B N 1
ATOM 7369 C CA . TYR B 1 284 ? 29.287 21.227 7.821 1.00 30.67 283 TYR B CA 1
ATOM 7370 C C . TYR B 1 284 ? 27.786 20.971 7.798 1.00 33.78 283 TYR B C 1
ATOM 7371 O O . TYR B 1 284 ? 27.076 21.616 7.030 1.00 36.39 283 TYR B O 1
ATOM 7380 N N . LEU B 1 285 ? 27.290 20.072 8.645 1.00 34.49 284 LEU B N 1
ATOM 7381 C CA . LEU B 1 285 ? 25.858 19.759 8.634 1.00 30.69 284 LEU B CA 1
ATOM 7382 C C . LEU B 1 285 ? 25.011 20.867 9.242 1.00 35.26 284 LEU B C 1
ATOM 7383 O O . LEU B 1 285 ? 24.064 21.333 8.609 1.00 32.01 284 LEU B O 1
ATOM 7388 N N . LEU B 1 286 ? 25.334 21.281 10.467 1.00 32.83 285 LEU B N 1
ATOM 7389 C CA . LEU B 1 286 ? 24.541 22.303 11.152 1.00 32.40 285 LEU B CA 1
ATOM 7390 C C . LEU B 1 286 ? 24.928 23.735 10.721 1.00 34.05 285 LEU B C 1
ATOM 7391 O O . LEU B 1 286 ? 25.307 24.590 11.530 1.00 31.86 285 LEU B O 1
ATOM 7396 N N . THR B 1 287 ? 24.808 23.961 9.422 1.00 28.85 286 THR B N 1
ATOM 7397 C CA . THR B 1 287 ? 24.941 25.277 8.810 1.00 34.10 286 THR B CA 1
ATOM 7398 C C . THR B 1 287 ? 23.777 25.462 7.837 1.00 38.30 286 THR B C 1
ATOM 7399 O O . THR B 1 287 ? 23.097 24.485 7.500 1.00 33.08 286 THR B O 1
ATOM 7403 N N . ASP B 1 288 ? 23.546 26.696 7.384 1.00 31.72 287 ASP B N 1
ATOM 7404 C CA . ASP B 1 288 ? 22.478 26.953 6.427 1.00 33.67 287 ASP B CA 1
ATOM 7405 C C . ASP B 1 288 ? 22.691 26.105 5.169 1.00 35.49 287 ASP B C 1
ATOM 7406 O O . ASP B 1 288 ? 21.738 25.519 4.634 1.00 32.83 287 ASP B O 1
ATOM 7411 N N . GLU B 1 289 ? 23.935 26.030 4.716 1.00 33.48 288 GLU B N 1
ATOM 7412 C CA . GLU B 1 289 ? 24.267 25.281 3.504 1.00 30.49 288 GLU B CA 1
ATOM 7413 C C . GLU B 1 289 ? 24.064 23.783 3.717 1.00 37.83 288 GLU B C 1
ATOM 7414 O O . GLU B 1 289 ? 23.449 23.102 2.891 1.00 38.61 288 GLU B O 1
ATOM 7420 N N . GLY B 1 290 ? 24.582 23.273 4.828 1.00 31.91 289 GLY B N 1
ATOM 7421 C CA . GLY B 1 290 ? 24.481 21.854 5.120 1.00 35.52 289 GLY B CA 1
ATOM 7422 C C . GLY B 1 290 ? 23.038 21.382 5.207 1.00 33.72 289 GLY B C 1
ATOM 7423 O O . GLY B 1 290 ? 22.665 20.374 4.600 1.00 32.26 289 GLY B O 1
ATOM 7424 N N . LEU B 1 291 ? 22.220 22.124 5.948 1.00 29.14 290 LEU B N 1
ATOM 7425 C CA . LEU B 1 291 ? 20.825 21.742 6.140 1.00 31.74 290 LEU B CA 1
ATOM 7426 C C . LEU B 1 291 ? 19.999 21.917 4.865 1.00 34.55 290 LEU B C 1
ATOM 7427 O O . LEU B 1 291 ? 19.074 21.149 4.613 1.00 32.72 290 LEU B O 1
ATOM 7432 N N . GLU B 1 292 ? 20.320 22.930 4.069 1.00 29.21 291 GLU B N 1
ATOM 7433 C CA . GLU B 1 292 ? 19.631 23.136 2.802 1.00 33.58 291 GLU B CA 1
ATOM 7434 C C . GLU B 1 292 ? 19.835 21.939 1.867 1.00 30.48 291 GLU B C 1
ATOM 7435 O O . GLU B 1 292 ? 18.930 21.546 1.127 1.00 36.11 291 GLU B O 1
ATOM 7441 N N . ALA B 1 293 ? 21.025 21.357 1.900 1.00 27.74 292 ALA B N 1
ATOM 7442 C CA . ALA B 1 293 ? 21.362 20.284 0.976 1.00 34.10 292 ALA B CA 1
ATOM 7443 C C . ALA B 1 293 ? 20.616 18.992 1.332 1.00 37.12 292 ALA B C 1
ATOM 7444 O O . ALA B 1 293 ? 20.243 18.206 0.458 1.00 31.12 292 ALA B O 1
ATOM 7446 N N . VAL B 1 294 ? 20.402 18.772 2.621 1.00 27.90 293 VAL B N 1
ATOM 7447 C CA . VAL B 1 294 ? 19.613 17.629 3.068 1.00 33.70 293 VAL B CA 1
ATOM 7448 C C . VAL B 1 294 ? 18.134 17.915 2.844 1.00 31.95 293 VAL B C 1
ATOM 7449 O O . VAL B 1 294 ? 17.405 17.084 2.287 1.00 31.21 293 VAL B O 1
ATOM 7453 N N . ASN B 1 295 ? 17.704 19.097 3.283 1.00 27.42 294 ASN B N 1
ATOM 7454 C CA . ASN B 1 295 ? 16.319 19.521 3.172 1.00 30.10 294 ASN B CA 1
ATOM 7455 C C . ASN B 1 295 ? 15.802 19.459 1.736 1.00 33.06 294 ASN B C 1
ATOM 7456 O O . ASN B 1 295 ? 14.641 19.127 1.516 1.00 29.46 294 ASN B O 1
ATOM 7461 N N . LYS B 1 296 ? 16.674 19.760 0.772 1.00 36.17 295 LYS B N 1
ATOM 7462 C CA . LYS B 1 296 ? 16.319 19.733 -0.653 1.00 41.32 295 LYS B CA 1
ATOM 7463 C C . LYS B 1 296 ? 16.113 18.322 -1.152 1.00 34.89 295 LYS B C 1
ATOM 7464 O O . LYS B 1 296 ? 15.426 18.113 -2.138 1.00 34.01 295 LYS B O 1
ATOM 7470 N N . ASP B 1 297 ? 16.747 17.362 -0.493 1.00 29.07 296 ASP B N 1
ATOM 7471 C CA . ASP B 1 297 ? 16.535 15.955 -0.799 1.00 30.13 296 ASP B CA 1
ATOM 7472 C C . ASP B 1 297 ? 15.191 15.518 -0.224 1.00 37.21 296 ASP B C 1
ATOM 7473 O O . ASP B 1 297 ? 14.256 15.226 -0.968 1.00 33.27 296 ASP B O 1
ATOM 7478 N N . LYS B 1 298 ? 15.096 15.479 1.102 1.00 28.71 297 LYS B N 1
ATOM 7479 C CA . LYS B 1 298 ? 13.834 15.193 1.784 1.00 27.69 297 LYS B CA 1
ATOM 7480 C C . LYS B 1 298 ? 13.676 16.230 2.904 1.00 28.14 297 LYS B C 1
ATOM 7481 O O . LYS B 1 298 ? 14.577 16.391 3.713 1.00 27.83 297 LYS B O 1
ATOM 7487 N N . PRO B 1 299 ? 12.544 16.946 2.942 1.00 30.09 298 PRO B N 1
ATOM 7488 C CA . PRO B 1 299 ? 12.444 17.994 3.963 1.00 24.11 298 PRO B CA 1
ATOM 7489 C C . PRO B 1 299 ? 12.592 17.471 5.385 1.00 30.65 298 PRO B C 1
ATOM 7490 O O . PRO B 1 299 ? 12.098 16.395 5.732 1.00 25.49 298 PRO B O 1
ATOM 7494 N N . LEU B 1 300 ? 13.282 18.260 6.198 1.00 31.04 299 LEU B N 1
ATOM 7495 C CA . LEU B 1 300 ? 13.653 17.884 7.555 1.00 27.14 299 LEU B CA 1
ATOM 7496 C C . LEU B 1 300 ? 12.580 18.210 8.568 1.00 29.77 299 LEU B C 1
ATOM 7497 O O . LEU B 1 300 ? 12.554 17.633 9.645 1.00 29.51 299 LEU B O 1
ATOM 7502 N N . GLY B 1 301 ? 11.711 19.157 8.229 1.00 25.60 300 GLY B N 1
ATOM 7503 C CA . GLY B 1 301 ? 10.774 19.717 9.181 1.00 27.87 300 GLY B CA 1
ATOM 7504 C C . GLY B 1 301 ? 11.226 21.081 9.696 1.00 33.34 300 GLY B C 1
ATOM 7505 O O . GLY B 1 301 ? 11.647 21.945 8.923 1.00 26.68 300 GLY B O 1
ATOM 7506 N N . ALA B 1 302 ? 11.123 21.276 11.010 1.00 25.36 301 ALA B N 1
ATOM 7507 C CA . ALA B 1 302 ? 11.549 22.529 11.642 1.00 29.26 301 ALA B CA 1
ATOM 7508 C C . ALA B 1 302 ? 12.964 22.362 12.169 1.00 28.25 301 ALA B C 1
ATOM 7509 O O . ALA B 1 302 ? 13.164 21.753 13.214 1.00 29.00 301 ALA B O 1
ATOM 7511 N N . VAL B 1 303 ? 13.952 22.879 11.445 1.00 25.11 302 VAL B N 1
ATOM 7512 C CA . VAL B 1 303 ? 15.336 22.592 11.795 1.00 25.91 302 VAL B CA 1
ATOM 7513 C C . VAL B 1 303 ? 15.720 23.266 13.121 1.00 23.51 302 VAL B C 1
ATOM 7514 O O . VAL B 1 303 ? 15.102 24.255 13.540 1.00 28.84 302 VAL B O 1
ATOM 7518 N N . ALA B 1 304 ? 16.698 22.676 13.795 1.00 27.68 303 ALA B N 1
ATOM 7519 C CA . ALA B 1 304 ? 17.086 23.097 15.137 1.00 26.71 303 ALA B CA 1
ATOM 7520 C C . ALA B 1 304 ? 17.968 24.340 15.084 1.00 29.50 303 ALA B C 1
ATOM 7521 O O . ALA B 1 304 ? 18.073 25.059 16.067 1.00 26.09 303 ALA B O 1
ATOM 7523 N N . LEU B 1 305 ? 18.598 24.563 13.936 1.00 27.25 304 LEU B N 1
ATOM 7524 C CA . LEU B 1 305 ? 19.505 25.691 13.733 1.00 27.00 304 LEU B CA 1
ATOM 7525 C C . LEU B 1 305 ? 18.676 26.935 13.547 1.00 33.19 304 LEU B C 1
ATOM 7526 O O . LEU B 1 305 ? 17.925 27.044 12.581 1.00 31.04 304 LEU B O 1
ATOM 7531 N N . LYS B 1 306 ? 18.794 27.868 14.486 1.00 27.85 305 LYS B N 1
ATOM 7532 C CA . LYS B 1 306 ? 17.925 29.041 14.500 1.00 31.31 305 LYS B CA 1
ATOM 7533 C C . LYS B 1 306 ? 17.949 29.811 13.181 1.00 34.27 305 LYS B C 1
ATOM 7534 O O . LYS B 1 306 ? 16.899 30.233 12.687 1.00 30.55 305 LYS B O 1
ATOM 7540 N N . SER B 1 307 ? 19.134 29.981 12.602 1.00 30.85 306 SER B N 1
ATOM 7541 C CA . SER B 1 307 ? 19.263 30.834 11.417 1.00 36.18 306 SER B CA 1
ATOM 7542 C C . SER B 1 307 ? 18.541 30.277 10.202 1.00 39.42 306 SER B C 1
ATOM 7543 O O . SER B 1 307 ? 17.899 31.030 9.472 1.00 36.49 306 SER B O 1
ATOM 7546 N N . TYR B 1 308 ? 18.636 28.966 9.981 1.00 32.65 307 TYR B N 1
ATOM 7547 C CA . TYR B 1 308 ? 18.000 28.371 8.810 1.00 34.00 307 TYR B CA 1
ATOM 7548 C C . TYR B 1 308 ? 16.514 28.162 9.072 1.00 39.34 307 TYR B C 1
ATOM 7549 O O . TYR B 1 308 ? 15.698 28.229 8.150 1.00 37.31 307 TYR B O 1
ATOM 7558 N N . GLU B 1 309 ? 16.160 27.919 10.333 1.00 32.90 308 GLU B N 1
ATOM 7559 C CA . GLU B 1 309 ? 14.761 27.745 10.698 1.00 34.21 308 GLU B CA 1
ATOM 7560 C C . GLU B 1 309 ? 13.971 29.023 10.409 1.00 40.37 308 GLU B C 1
ATOM 7561 O O . GLU B 1 309 ? 12.857 28.983 9.880 1.00 34.43 308 GLU B O 1
ATOM 7567 N N . GLU B 1 310 ? 14.549 30.161 10.768 1.00 33.40 309 GLU B N 1
ATOM 7568 C CA . GLU B 1 310 ? 13.903 31.444 10.518 1.00 37.93 309 GLU B CA 1
ATOM 7569 C C . GLU B 1 310 ? 13.659 31.640 9.028 1.00 31.17 309 GLU B C 1
ATOM 7570 O O . GLU B 1 310 ? 12.625 32.167 8.631 1.00 34.23 309 GLU B O 1
ATOM 7576 N N . GLU B 1 311 ? 14.602 31.193 8.207 1.00 33.60 310 GLU B N 1
ATOM 7577 C CA . GLU B 1 311 ? 14.479 31.334 6.759 1.00 40.06 310 GLU B CA 1
ATOM 7578 C C . GLU B 1 311 ? 13.367 30.471 6.173 1.00 47.33 310 GLU B C 1
ATOM 7579 O O . GLU B 1 311 ? 12.701 30.873 5.217 1.00 39.22 310 GLU B O 1
ATOM 7585 N N . LEU B 1 312 ? 13.169 29.284 6.742 1.00 42.52 311 LEU B N 1
ATOM 7586 C CA . LEU B 1 312 ? 12.198 28.345 6.204 1.00 31.06 311 LEU B CA 1
ATOM 7587 C C . LEU B 1 312 ? 10.817 28.532 6.825 1.00 43.51 311 LEU B C 1
ATOM 7588 O O . LEU B 1 312 ? 9.851 27.923 6.369 1.00 39.43 311 LEU B O 1
ATOM 7593 N N . ALA B 1 313 ? 10.725 29.386 7.849 1.00 40.02 312 ALA B N 1
ATOM 7594 C CA . ALA B 1 313 ? 9.533 29.467 8.694 1.00 39.50 312 ALA B CA 1
ATOM 7595 C C . ALA B 1 313 ? 8.257 29.874 7.958 1.00 47.15 312 ALA B C 1
ATOM 7596 O O . ALA B 1 313 ? 7.156 29.566 8.411 1.00 36.53 312 ALA B O 1
ATOM 7598 N N . LYS B 1 314 ? 8.400 30.561 6.831 1.00 43.61 313 LYS B N 1
ATOM 7599 C CA . LYS B 1 314 ? 7.241 31.073 6.113 1.00 46.57 313 LYS B CA 1
ATOM 7600 C C . LYS B 1 314 ? 6.462 29.948 5.421 1.00 42.78 313 LYS B C 1
ATOM 7601 O O . LYS B 1 314 ? 5.375 30.168 4.914 1.00 48.96 313 LYS B O 1
ATOM 7603 N N . ASP B 1 315 ? 7.026 28.745 5.406 1.00 36.17 314 ASP B N 1
ATOM 7604 C CA . ASP B 1 315 ? 6.427 27.619 4.694 1.00 37.66 314 ASP B CA 1
ATOM 7605 C C . ASP B 1 315 ? 5.218 27.087 5.477 1.00 39.24 314 ASP B C 1
ATOM 7606 O O . ASP B 1 315 ? 5.371 26.609 6.604 1.00 36.86 314 ASP B O 1
ATOM 7611 N N . PRO B 1 316 ? 4.010 27.169 4.889 1.00 36.64 315 PRO B N 1
ATOM 7612 C CA . PRO B 1 316 ? 2.811 26.731 5.611 1.00 38.75 315 PRO B CA 1
ATOM 7613 C C . PRO B 1 316 ? 2.811 25.245 5.953 1.00 34.92 315 PRO B C 1
ATOM 7614 O O . PRO B 1 316 ? 2.108 24.860 6.883 1.00 34.20 315 PRO B O 1
ATOM 7618 N N . ARG B 1 317 ? 3.577 24.430 5.232 1.00 36.33 316 ARG B N 1
ATOM 7619 C CA . ARG B 1 317 ? 3.702 23.012 5.584 1.00 33.93 316 ARG B CA 1
ATOM 7620 C C . ARG B 1 317 ? 4.473 22.878 6.895 1.00 35.50 316 ARG B C 1
ATOM 7621 O O . ARG B 1 317 ? 4.158 22.036 7.736 1.00 32.03 316 ARG B O 1
ATOM 7629 N N . ILE B 1 318 ? 5.471 23.729 7.080 1.00 30.46 317 ILE B N 1
ATOM 7630 C CA . ILE B 1 318 ? 6.250 23.721 8.312 1.00 33.97 317 ILE B CA 1
ATOM 7631 C C . ILE B 1 318 ? 5.432 24.331 9.452 1.00 32.29 317 ILE B C 1
ATOM 7632 O O . ILE B 1 318 ? 5.488 23.864 10.588 1.00 32.95 317 ILE B O 1
ATOM 7637 N N . ALA B 1 319 ? 4.635 25.344 9.154 1.00 30.57 318 ALA B N 1
ATOM 7638 C CA . ALA B 1 319 ? 3.776 25.936 10.175 1.00 38.23 318 ALA B CA 1
ATOM 7639 C C . ALA B 1 319 ? 2.727 24.933 10.663 1.00 38.99 318 ALA B C 1
ATOM 7640 O O . ALA B 1 319 ? 2.382 24.897 11.859 1.00 32.21 318 ALA B O 1
ATOM 7642 N N . ALA B 1 320 ? 2.207 24.134 9.733 1.00 34.22 319 ALA B N 1
ATOM 7643 C CA . ALA B 1 320 ? 1.293 23.053 10.075 1.00 33.41 319 ALA B CA 1
ATOM 7644 C C . ALA B 1 320 ? 2.019 22.019 10.938 1.00 32.96 319 ALA B C 1
ATOM 7645 O O . ALA B 1 320 ? 1.466 21.503 11.917 1.00 31.30 319 ALA B O 1
ATOM 7647 N N . THR B 1 321 ? 3.250 21.708 10.551 1.00 29.32 320 THR B N 1
ATOM 7648 C CA . THR B 1 321 ? 4.058 20.727 11.272 1.00 31.46 320 THR B CA 1
ATOM 7649 C C . THR B 1 321 ? 4.224 21.141 12.738 1.00 35.38 320 THR B C 1
ATOM 7650 O O . THR B 1 321 ? 4.126 20.316 13.648 1.00 31.63 320 THR B O 1
ATOM 7654 N N . MET B 1 322 ? 4.464 22.423 12.968 1.00 28.46 321 MET B N 1
ATOM 7655 C CA . MET B 1 322 ? 4.719 22.899 14.319 1.00 35.01 321 MET B CA 1
ATOM 7656 C C . MET B 1 322 ? 3.416 23.067 15.085 1.00 36.76 321 MET B C 1
ATOM 7657 O O . MET B 1 322 ? 3.396 22.922 16.301 1.00 35.02 321 MET B O 1
ATOM 7662 N N . GLU B 1 323 ? 2.324 23.349 14.375 1.00 33.77 322 GLU B N 1
ATOM 7663 C CA . GLU B 1 323 ? 1.023 23.423 15.019 1.00 39.53 322 GLU B CA 1
ATOM 7664 C C . GLU B 1 323 ? 0.668 22.051 15.580 1.00 40.02 322 GLU B C 1
ATOM 7665 O O . GLU B 1 323 ? 0.217 21.937 16.716 1.00 39.25 322 GLU B O 1
ATOM 7671 N N . ASN B 1 324 ? 0.906 21.005 14.800 1.00 31.74 323 ASN B N 1
ATOM 7672 C CA . ASN B 1 324 ? 0.639 19.657 15.273 1.00 37.73 323 ASN B CA 1
ATOM 7673 C C . ASN B 1 324 ? 1.626 19.282 16.387 1.00 37.62 323 ASN B C 1
ATOM 7674 O O . ASN B 1 324 ? 1.256 18.595 17.339 1.00 35.73 323 ASN B O 1
ATOM 7679 N N . ALA B 1 325 ? 2.862 19.760 16.278 1.00 34.61 324 ALA B N 1
ATOM 7680 C CA . ALA B 1 325 ? 3.885 19.491 17.286 1.00 37.46 324 ALA B CA 1
ATOM 7681 C C . ALA B 1 325 ? 3.459 20.072 18.637 1.00 38.00 324 ALA B C 1
ATOM 7682 O O . ALA B 1 325 ? 3.544 19.402 19.659 1.00 41.47 324 ALA B O 1
ATOM 7684 N N . GLN B 1 326 ? 2.979 21.312 18.627 1.00 34.60 325 GLN B N 1
ATOM 7685 C CA . GLN B 1 326 ? 2.494 21.966 19.841 1.00 42.77 325 GLN B CA 1
ATOM 7686 C C . GLN B 1 326 ? 1.307 21.215 20.451 1.00 41.25 325 GLN B C 1
ATOM 7687 O O . GLN B 1 326 ? 1.202 21.107 21.677 1.00 35.75 325 GLN B O 1
ATOM 7689 N N . LYS B 1 327 ? 0.425 20.686 19.603 1.00 34.91 326 LYS B N 1
ATOM 7690 C CA . LYS B 1 327 ? -0.747 19.932 20.076 1.00 38.91 326 LYS B CA 1
ATOM 7691 C C . LYS B 1 327 ? -0.345 18.597 20.707 1.00 41.78 326 LYS B C 1
ATOM 7692 O O . LYS B 1 327 ? -1.038 18.078 21.589 1.00 37.04 326 LYS B O 1
ATOM 7698 N N . GLY B 1 328 ? 0.761 18.036 20.227 1.00 35.83 327 GLY B N 1
ATOM 7699 C CA . GLY B 1 328 ? 1.245 16.755 20.698 1.00 36.58 327 GLY B CA 1
ATOM 7700 C C . GLY B 1 328 ? 2.230 16.867 21.850 1.00 46.51 327 GLY B C 1
ATOM 7701 O O . GLY B 1 328 ? 2.181 17.814 22.646 1.00 39.70 327 GLY B O 1
ATOM 7702 N N . GLU B 1 329 ? 3.137 15.898 21.923 1.00 34.99 328 GLU B N 1
ATOM 7703 C CA . GLU B 1 329 ? 4.048 15.753 23.057 1.00 47.05 328 GLU B CA 1
ATOM 7704 C C . GLU B 1 329 ? 5.426 15.365 22.563 1.00 37.76 328 GLU B C 1
ATOM 7705 O O . GLU B 1 329 ? 5.557 14.541 21.668 1.00 32.75 328 GLU B O 1
ATOM 7711 N N . ILE B 1 330 ? 6.457 15.958 23.155 1.00 35.17 329 ILE B N 1
ATOM 7712 C CA . ILE B 1 330 ? 7.818 15.569 22.848 1.00 28.77 329 ILE B CA 1
ATOM 7713 C C . ILE B 1 330 ? 8.000 14.165 23.381 1.00 37.78 329 ILE B C 1
ATOM 7714 O O . ILE B 1 330 ? 7.509 13.843 24.467 1.00 38.19 329 ILE B O 1
ATOM 7719 N N . MET B 1 331 ? 8.687 13.316 22.632 1.00 30.81 330 MET B N 1
ATOM 7720 C CA . MET B 1 331 ? 8.861 11.953 23.091 1.00 31.91 330 MET B CA 1
ATOM 7721 C C . MET B 1 331 ? 9.835 11.971 24.244 1.00 30.90 330 MET B C 1
ATOM 7722 O O . MET B 1 331 ? 10.786 12.756 24.231 1.00 33.68 330 MET B O 1
ATOM 7727 N N . PRO B 1 332 ? 9.610 11.107 25.250 1.00 34.75 331 PRO B N 1
ATOM 7728 C CA . PRO B 1 332 ? 10.684 10.885 26.222 1.00 33.55 331 PRO B CA 1
ATOM 7729 C C . PRO B 1 332 ? 11.869 10.263 25.486 1.00 31.07 331 PRO B C 1
ATOM 7730 O O . PRO B 1 332 ? 11.641 9.639 24.450 1.00 30.85 331 PRO B O 1
ATOM 7734 N N . ASN B 1 333 ? 13.093 10.461 25.966 1.00 28.49 332 ASN B N 1
ATOM 7735 C CA . ASN B 1 333 ? 14.247 9.755 25.416 1.00 26.32 332 ASN B CA 1
ATOM 7736 C C . ASN B 1 333 ? 14.683 8.576 26.291 1.00 31.43 332 ASN B C 1
ATOM 7737 O O . ASN B 1 333 ? 15.703 7.960 26.019 1.00 29.42 332 ASN B O 1
ATOM 7742 N N . ILE B 1 334 ? 13.910 8.266 27.330 1.00 32.99 333 ILE B N 1
ATOM 7743 C CA . ILE B 1 334 ? 14.307 7.241 28.308 1.00 37.06 333 ILE B CA 1
ATOM 7744 C C . ILE B 1 334 ? 14.418 5.829 27.691 1.00 34.32 333 ILE B C 1
ATOM 7745 O O . ILE B 1 334 ? 13.710 5.509 26.729 1.00 31.04 333 ILE B O 1
ATOM 7750 N N . PRO B 1 335 ? 15.329 4.988 28.224 1.00 39.56 334 PRO B N 1
ATOM 7751 C CA . PRO B 1 335 ? 15.549 3.621 27.718 1.00 37.06 334 PRO B CA 1
ATOM 7752 C C . PRO B 1 335 ? 14.269 2.811 27.528 1.00 36.98 334 PRO B C 1
ATOM 7753 O O . PRO B 1 335 ? 14.194 1.980 26.618 1.00 35.73 334 PRO B O 1
ATOM 7757 N N . GLN B 1 336 ? 13.272 3.071 28.365 1.00 33.89 335 GLN B N 1
ATOM 7758 C CA . GLN B 1 336 ? 12.016 2.332 28.315 1.00 35.71 335 GLN B CA 1
ATOM 7759 C C . GLN B 1 336 ? 11.156 2.629 27.061 1.00 42.80 335 GLN B C 1
ATOM 7760 O O . GLN B 1 336 ? 10.188 1.917 26.821 1.00 34.34 335 GLN B O 1
ATOM 7766 N N . MET B 1 337 ? 11.496 3.653 26.262 1.00 36.11 336 MET B N 1
ATOM 7767 C CA . MET B 1 337 ? 10.654 4.020 25.098 1.00 36.71 336 MET B CA 1
ATOM 7768 C C . MET B 1 337 ? 10.505 2.915 24.059 1.00 32.74 336 MET B C 1
ATOM 7769 O O . MET B 1 337 ? 9.419 2.726 23.504 1.00 33.38 336 MET B O 1
ATOM 7774 N N . SER B 1 338 ? 11.587 2.209 23.762 1.00 32.18 337 SER B N 1
ATOM 7775 C CA . SER B 1 338 ? 11.506 1.175 22.741 1.00 38.50 337 SER B CA 1
ATOM 7776 C C . SER B 1 338 ? 10.538 0.050 23.181 1.00 41.54 337 SER B C 1
ATOM 7777 O O . SER B 1 338 ? 9.789 -0.484 22.363 1.00 37.36 337 SER B O 1
ATOM 7780 N N . ALA B 1 339 ? 10.521 -0.267 24.474 1.00 35.39 338 ALA B N 1
ATOM 7781 C CA . ALA B 1 339 ? 9.574 -1.251 25.011 1.00 41.95 338 ALA B CA 1
ATOM 7782 C C . ALA B 1 339 ? 8.132 -0.789 24.796 1.00 37.14 338 ALA B C 1
ATOM 7783 O O . ALA B 1 339 ? 7.258 -1.575 24.406 1.00 33.19 338 ALA B O 1
ATOM 7785 N N . PHE B 1 340 ? 7.889 0.490 25.060 1.00 32.66 339 PHE B N 1
ATOM 7786 C CA . PHE B 1 340 ? 6.578 1.093 24.828 1.00 29.96 339 PHE B CA 1
ATOM 7787 C C . PHE B 1 340 ? 6.180 0.926 23.370 1.00 37.41 339 PHE B C 1
ATOM 7788 O O . PHE B 1 340 ? 5.063 0.497 23.067 1.00 33.77 339 PHE B O 1
ATOM 7796 N N . TRP B 1 341 ? 7.099 1.247 22.466 1.00 34.74 340 TRP B N 1
ATOM 7797 C CA . TRP B 1 341 ? 6.784 1.225 21.038 1.00 35.36 340 TRP B CA 1
ATOM 7798 C C . TRP B 1 341 ? 6.497 -0.204 20.540 1.00 32.88 340 TRP B C 1
ATOM 7799 O O . TRP B 1 341 ? 5.515 -0.423 19.821 1.00 31.32 340 TRP B O 1
ATOM 7810 N N . TYR B 1 342 ? 7.346 -1.165 20.905 1.00 32.15 341 TYR B N 1
ATOM 7811 C CA . TYR B 1 342 ? 7.112 -2.567 20.503 1.00 37.74 341 TYR B CA 1
ATOM 7812 C C . TYR B 1 342 ? 5.742 -3.026 20.982 1.00 38.21 341 TYR B C 1
ATOM 7813 O O . TYR B 1 342 ? 5.024 -3.757 20.282 1.00 33.50 341 TYR B O 1
ATOM 7822 N N . ALA B 1 343 ? 5.384 -2.574 22.182 1.00 36.60 342 ALA B N 1
ATOM 7823 C CA . ALA B 1 343 ? 4.136 -2.967 22.823 1.00 39.81 342 ALA B CA 1
ATOM 7824 C C . ALA B 1 343 ? 2.941 -2.470 22.032 1.00 41.34 342 ALA B C 1
ATOM 7825 O O . ALA B 1 343 ? 2.045 -3.245 21.677 1.00 37.83 342 ALA B O 1
ATOM 7827 N N . VAL B 1 344 ? 2.921 -1.167 21.769 1.00 33.63 343 VAL B N 1
ATOM 7828 C CA . VAL B 1 344 ? 1.786 -0.554 21.093 1.00 30.54 343 VAL B CA 1
ATOM 7829 C C . VAL B 1 344 ? 1.751 -1.049 19.651 1.00 34.06 343 VAL B C 1
ATOM 7830 O O . VAL B 1 344 ? 0.676 -1.176 19.060 1.00 34.44 343 VAL B O 1
ATOM 7834 N N . ARG B 1 345 ? 2.914 -1.381 19.101 1.00 30.35 344 ARG B N 1
ATOM 7835 C CA . ARG B 1 345 ? 2.952 -1.902 17.743 1.00 35.47 344 ARG B CA 1
ATOM 7836 C C . ARG B 1 345 ? 2.093 -3.162 17.657 1.00 37.29 344 ARG B C 1
ATOM 7837 O O . ARG B 1 345 ? 1.198 -3.276 16.817 1.00 31.55 344 ARG B O 1
ATOM 7845 N N . THR B 1 346 ? 2.381 -4.109 18.537 1.00 37.63 345 THR B N 1
ATOM 7846 C CA . THR B 1 346 ? 1.705 -5.399 18.509 1.00 35.00 345 THR B CA 1
ATOM 7847 C C . THR B 1 346 ? 0.224 -5.178 18.698 1.00 37.20 345 THR B C 1
ATOM 7848 O O . THR B 1 346 ? -0.598 -5.728 17.957 1.00 44.25 345 THR B O 1
ATOM 7852 N N . ALA B 1 347 ? -0.107 -4.348 19.684 1.00 35.45 346 ALA B N 1
ATOM 7853 C CA . ALA B 1 347 ? -1.492 -4.037 20.007 1.00 35.43 346 ALA B CA 1
ATOM 7854 C C . ALA B 1 347 ? -2.276 -3.535 18.798 1.00 41.86 346 ALA B C 1
ATOM 7855 O O . ALA B 1 347 ? -3.384 -3.991 18.533 1.00 37.41 346 ALA B O 1
ATOM 7857 N N . VAL B 1 348 ? -1.696 -2.598 18.059 1.00 39.17 347 VAL B N 1
ATOM 7858 C CA . VAL B 1 348 ? -2.414 -1.975 16.955 1.00 41.04 347 VAL B CA 1
ATOM 7859 C C . VAL B 1 348 ? -2.646 -2.983 15.836 1.00 41.79 347 VAL B C 1
ATOM 7860 O O . VAL B 1 348 ? -3.752 -3.092 15.307 1.00 44.48 347 VAL B O 1
ATOM 7864 N N . ILE B 1 349 ? -1.597 -3.714 15.484 1.00 36.61 348 ILE B N 1
ATOM 7865 C CA . ILE B 1 349 ? -1.678 -4.722 14.445 1.00 37.71 348 ILE B CA 1
ATOM 7866 C C . ILE B 1 349 ? -2.709 -5.787 14.809 1.00 55.66 348 ILE B C 1
ATOM 7867 O O . ILE B 1 349 ? -3.644 -6.053 14.045 1.00 46.86 348 ILE B O 1
ATOM 7872 N N . ASN B 1 350 ? -2.542 -6.386 15.984 1.00 51.27 349 ASN B N 1
ATOM 7873 C CA . ASN B 1 350 ? -3.446 -7.446 16.420 1.00 53.27 349 ASN B CA 1
ATOM 7874 C C . ASN B 1 350 ? -4.893 -6.978 16.511 1.00 49.33 349 ASN B C 1
ATOM 7875 O O . ASN B 1 350 ? -5.807 -7.738 16.202 1.00 52.78 349 ASN B O 1
ATOM 7880 N N . ALA B 1 351 ? -5.103 -5.729 16.921 1.00 44.94 350 ALA B N 1
ATOM 7881 C CA . ALA B 1 351 ? -6.454 -5.188 17.014 1.00 48.90 350 ALA B CA 1
ATOM 7882 C C . ALA B 1 351 ? -7.017 -4.876 15.624 1.00 51.46 350 ALA B C 1
ATOM 7883 O O . ALA B 1 351 ? -8.197 -5.101 15.356 1.00 55.36 350 ALA B O 1
ATOM 7885 N N . ALA B 1 352 ? -6.166 -4.359 14.745 1.00 51.62 351 ALA B N 1
ATOM 7886 C CA . ALA B 1 352 ? -6.594 -3.989 13.400 1.00 55.32 351 ALA B CA 1
ATOM 7887 C C . ALA B 1 352 ? -6.983 -5.221 12.593 1.00 49.71 351 ALA B C 1
ATOM 7888 O O . ALA B 1 352 ? -7.914 -5.175 11.785 1.00 52.44 351 ALA B O 1
ATOM 7890 N N . SER B 1 353 ? -6.262 -6.314 12.821 1.00 44.68 352 SER B N 1
ATOM 7891 C CA . SER B 1 353 ? -6.443 -7.548 12.061 1.00 56.36 352 SER B CA 1
ATOM 7892 C C . SER B 1 353 ? -7.544 -8.463 12.618 1.00 61.56 352 SER B C 1
ATOM 7893 O O . SER B 1 353 ? -8.014 -9.363 11.921 1.00 55.97 352 SER B O 1
ATOM 7896 N N . GLY B 1 354 ? -7.941 -8.243 13.869 1.00 59.45 353 GLY B N 1
ATOM 7897 C CA . GLY B 1 354 ? -8.936 -9.083 14.516 1.00 61.98 353 GLY B CA 1
ATOM 7898 C C . GLY B 1 354 ? -8.364 -10.248 15.317 1.00 65.77 353 GLY B C 1
ATOM 7899 O O . GLY B 1 354 ? -9.119 -11.085 15.824 1.00 62.62 353 GLY B O 1
ATOM 7900 N N . ARG B 1 355 ? -7.041 -10.313 15.434 1.00 54.48 354 ARG B N 1
ATOM 7901 C CA . ARG B 1 355 ? -6.394 -11.333 16.259 1.00 62.51 354 ARG B CA 1
ATOM 7902 C C . ARG B 1 355 ? -6.673 -11.108 17.759 1.00 60.21 354 ARG B C 1
ATOM 7903 O O . ARG B 1 355 ? -6.450 -12.002 18.574 1.00 70.99 354 ARG B O 1
ATOM 7907 N N . GLN B 1 356 ? -7.160 -9.918 18.113 1.00 55.61 355 GLN B N 1
ATOM 7908 C CA . GLN B 1 356 ? -7.602 -9.613 19.480 1.00 54.81 355 GLN B CA 1
ATOM 7909 C C . GLN B 1 356 ? -8.636 -8.496 19.460 1.00 58.07 355 GLN B C 1
ATOM 7910 O O . GLN B 1 356 ? -8.762 -7.780 18.467 1.00 59.70 355 GLN B O 1
ATOM 7916 N N . THR B 1 357 ? -9.363 -8.337 20.563 1.00 52.23 356 THR B N 1
ATOM 7917 C CA . THR B 1 357 ? -10.193 -7.152 20.753 1.00 54.42 356 THR B CA 1
ATOM 7918 C C . THR B 1 357 ? -9.314 -5.975 21.152 1.00 51.37 356 THR B C 1
ATOM 7919 O O . THR B 1 357 ? -8.111 -6.124 21.384 1.00 50.71 356 THR B O 1
ATOM 7923 N N . VAL B 1 358 ? -9.935 -4.808 21.250 1.00 52.47 357 VAL B N 1
ATOM 7924 C CA . VAL B 1 358 ? -9.235 -3.586 21.603 1.00 51.03 357 VAL B CA 1
ATOM 7925 C C . VAL B 1 358 ? -8.844 -3.617 23.084 1.00 54.86 357 VAL B C 1
ATOM 7926 O O . VAL B 1 358 ? -7.699 -3.313 23.427 1.00 49.04 357 VAL B O 1
ATOM 7930 N N . ASP B 1 359 ? -9.783 -3.999 23.952 1.00 52.19 358 ASP B N 1
ATOM 7931 C CA . ASP B 1 359 ? -9.487 -4.170 25.380 1.00 46.91 358 ASP B CA 1
ATOM 7932 C C . ASP B 1 359 ? -8.378 -5.205 25.594 1.00 44.99 358 ASP B C 1
ATOM 7933 O O . ASP B 1 359 ? -7.466 -4.996 26.393 1.00 46.12 358 ASP B O 1
ATOM 7935 N N . ALA B 1 360 ? -8.451 -6.318 24.873 1.00 48.64 359 ALA B N 1
ATOM 7936 C CA . ALA B 1 360 ? -7.441 -7.366 25.000 1.00 50.19 359 ALA B CA 1
ATOM 7937 C C . ALA B 1 360 ? -6.085 -6.864 24.527 1.00 45.60 359 ALA B C 1
ATOM 7938 O O . ALA B 1 360 ? -5.069 -7.047 25.202 1.00 40.79 359 ALA B O 1
ATOM 7940 N N . ALA B 1 361 ? -6.079 -6.253 23.346 1.00 47.94 360 ALA B N 1
ATOM 7941 C CA . ALA B 1 361 ? -4.841 -5.797 22.719 1.00 46.90 360 ALA B CA 1
ATOM 7942 C C . ALA B 1 361 ? -4.080 -4.855 23.638 1.00 40.36 360 ALA B C 1
ATOM 7943 O O . ALA B 1 361 ? -2.863 -5.001 23.847 1.00 40.70 360 ALA B O 1
ATOM 7945 N N . LEU B 1 362 ? -4.816 -3.895 24.192 1.00 45.14 361 LEU B N 1
ATOM 7946 C CA . LEU B 1 362 ? -4.228 -2.821 24.988 1.00 46.36 361 LEU B CA 1
ATOM 7947 C C . LEU B 1 362 ? -3.886 -3.260 26.406 1.00 45.41 361 LEU B C 1
ATOM 7948 O O . LEU B 1 362 ? -2.927 -2.763 26.997 1.00 37.42 361 LEU B O 1
ATOM 7953 N N . ALA B 1 363 ? -4.659 -4.195 26.952 1.00 45.57 362 ALA B N 1
ATOM 7954 C CA . ALA B 1 363 ? -4.320 -4.769 28.249 1.00 43.11 362 ALA B CA 1
ATOM 7955 C C . ALA B 1 363 ? -2.954 -5.429 28.136 1.00 38.77 362 ALA B C 1
ATOM 7956 O O . ALA B 1 363 ? -2.108 -5.317 29.026 1.00 39.76 362 ALA B O 1
ATOM 7958 N N . ALA B 1 364 ? -2.730 -6.099 27.010 1.00 41.50 363 ALA B N 1
ATOM 7959 C CA . ALA B 1 364 ? -1.480 -6.796 26.787 1.00 32.25 363 ALA B CA 1
ATOM 7960 C C . ALA B 1 364 ? -0.323 -5.817 26.555 1.00 40.69 363 ALA B C 1
ATOM 7961 O O . ALA B 1 364 ? 0.790 -6.055 27.016 1.00 39.97 363 ALA B O 1
ATOM 7963 N N . ALA B 1 365 ? -0.586 -4.721 25.847 1.00 38.09 364 ALA B N 1
ATOM 7964 C CA . ALA B 1 365 ? 0.454 -3.726 25.579 1.00 35.60 364 ALA B CA 1
ATOM 7965 C C . ALA B 1 365 ? 0.909 -3.058 26.877 1.00 34.88 364 ALA B C 1
ATOM 7966 O O . ALA B 1 365 ? 2.111 -2.874 27.113 1.00 36.76 364 ALA B O 1
ATOM 7968 N N . GLN B 1 366 ? -0.061 -2.716 27.719 1.00 39.31 365 GLN B N 1
ATOM 7969 C CA . GLN B 1 366 ? 0.202 -2.136 29.040 1.00 44.11 365 GLN B CA 1
ATOM 7970 C C . GLN B 1 366 ? 1.216 -2.992 29.785 1.00 39.15 365 GLN B C 1
ATOM 7971 O O . GLN B 1 366 ? 2.179 -2.493 30.374 1.00 38.92 365 GLN B O 1
ATOM 7977 N N . THR B 1 367 ? 0.997 -4.299 29.734 1.00 39.03 366 THR B N 1
ATOM 7978 C CA . THR B 1 367 ? 1.853 -5.249 30.422 1.00 32.29 366 THR B CA 1
ATOM 7979 C C . THR B 1 367 ? 3.199 -5.330 29.729 1.00 34.34 366 THR B C 1
ATOM 7980 O O . THR B 1 367 ? 4.244 -5.333 30.378 1.00 35.96 366 THR B O 1
ATOM 7984 N N . ASN B 1 368 ? 3.170 -5.416 28.406 1.00 33.96 367 ASN B N 1
ATOM 7985 C CA . ASN B 1 368 ? 4.393 -5.582 27.634 1.00 38.29 367 ASN B CA 1
ATOM 7986 C C . ASN B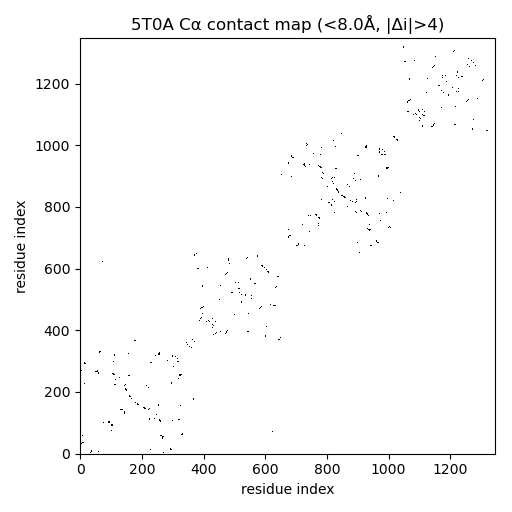 1 368 ? 5.291 -4.341 27.702 1.00 35.88 367 ASN B C 1
ATOM 7987 O O . ASN B 1 368 ? 6.487 -4.414 27.420 1.00 36.96 367 ASN B O 1
ATOM 7992 N N . ALA B 1 369 ? 4.718 -3.204 28.080 1.00 32.54 368 ALA B N 1
ATOM 7993 C CA . ALA B 1 369 ? 5.504 -1.969 28.159 1.00 38.71 368 ALA B CA 1
ATOM 7994 C C . ALA B 1 369 ? 6.366 -1.892 29.432 1.00 41.77 368 ALA B C 1
ATOM 7995 O O . ALA B 1 369 ? 7.300 -1.103 29.497 1.00 39.82 368 ALA B O 1
ATOM 7997 N N . ALA B 1 370 ? 6.071 -2.725 30.430 1.00 39.73 369 ALA B N 1
ATOM 7998 C CA . ALA B 1 370 ? 6.821 -2.693 31.693 1.00 37.74 369 ALA B CA 1
ATOM 7999 C C . ALA B 1 370 ? 8.288 -3.127 31.547 1.00 39.39 369 ALA B C 1
ATOM 8000 O O . ALA B 1 370 ? 8.637 -3.948 30.689 1.00 36.63 369 ALA B O 1
ATOM 8002 N N . ALA B 1 371 ? 9.142 -2.575 32.404 1.00 36.72 370 ALA B N 1
ATOM 8003 C CA . ALA B 1 371 ? 10.551 -2.971 32.467 1.00 43.01 370 ALA B CA 1
ATOM 8004 C C . ALA B 1 371 ? 10.668 -4.469 32.757 1.00 41.52 370 ALA B C 1
ATOM 8005 O O . ALA B 1 371 ? 9.829 -5.034 33.458 1.00 36.14 370 ALA B O 1
ATOM 8007 N N . LYS B 1 372 ? 11.684 -5.112 32.192 1.00 34.11 1075 LYS B N 1
ATOM 8008 C CA . LYS B 1 372 ? 11.949 -6.526 32.459 1.00 30.08 1075 LYS B CA 1
ATOM 8009 C C . LYS B 1 372 ? 13.281 -6.649 33.158 1.00 39.89 1075 LYS B C 1
ATOM 8010 O O . LYS B 1 372 ? 14.299 -6.207 32.640 1.00 42.93 1075 LYS B O 1
ATOM 8016 N N . PHE B 1 373 ? 13.276 -7.258 34.333 1.00 34.32 1076 PHE B N 1
ATOM 8017 C CA . PHE B 1 373 ? 14.492 -7.410 35.098 1.00 35.78 1076 PHE B CA 1
ATOM 8018 C C . PHE B 1 373 ? 15.342 -8.515 34.493 1.00 39.21 1076 PHE B C 1
ATOM 8019 O O . PHE B 1 373 ? 14.813 -9.430 33.859 1.00 32.51 1076 PHE B O 1
ATOM 8027 N N . ASN B 1 374 ? 16.657 -8.425 34.684 1.00 31.28 1077 ASN B N 1
ATOM 8028 C CA . ASN B 1 374 ? 17.585 -9.392 34.120 1.00 37.52 1077 ASN B CA 1
ATOM 8029 C C . ASN B 1 374 ? 17.743 -10.620 35.010 1.00 45.80 1077 ASN B C 1
ATOM 8030 O O . ASN B 1 374 ? 18.704 -10.737 35.768 1.00 42.83 1077 ASN B O 1
ATOM 8035 N N . PHE B 1 375 ? 16.788 -11.535 34.924 1.00 38.17 1078 PHE B N 1
ATOM 8036 C CA . PHE B 1 375 ? 16.872 -12.773 35.679 1.00 33.18 1078 PHE B CA 1
ATOM 8037 C C . PHE B 1 375 ? 17.845 -13.742 35.021 1.00 36.16 1078 PHE B C 1
ATOM 8038 O O . PHE B 1 375 ? 18.011 -13.743 33.809 1.00 32.27 1078 PHE B O 1
ATOM 8046 N N . THR B 1 376 ? 18.475 -14.575 35.838 1.00 31.87 1079 THR B N 1
ATOM 8047 C CA . THR B 1 376 ? 19.377 -15.594 35.345 1.00 37.62 1079 THR B CA 1
ATOM 8048 C C . THR B 1 376 ? 18.588 -16.796 34.839 1.00 40.33 1079 THR B C 1
ATOM 8049 O O . THR B 1 376 ? 17.421 -16.978 35.191 1.00 28.54 1079 THR B O 1
ATOM 8053 N N . GLU B 1 377 ? 19.226 -17.620 34.015 1.00 35.33 1080 GLU B N 1
ATOM 8054 C CA . GLU B 1 377 ? 18.582 -18.821 33.514 1.00 35.14 1080 GLU B CA 1
ATOM 8055 C C . GLU B 1 377 ? 18.136 -19.706 34.673 1.00 34.02 1080 GLU B C 1
ATOM 8056 O O . GLU B 1 377 ? 17.077 -20.336 34.616 1.00 34.93 1080 GLU B O 1
ATOM 8062 N N . ARG B 1 378 ? 18.928 -19.737 35.738 1.00 30.79 1081 ARG B N 1
ATOM 8063 C CA . ARG B 1 378 ? 18.557 -20.507 36.922 1.00 38.73 1081 ARG B CA 1
ATOM 8064 C C . ARG B 1 378 ? 17.229 -20.027 37.509 1.00 28.90 1081 ARG B C 1
ATOM 8065 O O . ARG B 1 378 ? 16.448 -20.846 37.972 1.00 32.03 1081 ARG B O 1
ATOM 8067 N N . ASP B 1 379 ? 16.990 -18.713 37.503 1.00 32.86 1082 ASP B N 1
ATOM 8068 C CA . ASP B 1 379 ? 15.730 -18.128 38.023 1.00 29.61 1082 ASP B CA 1
ATOM 8069 C C . ASP B 1 379 ? 14.517 -18.451 37.150 1.00 33.41 1082 ASP B C 1
ATOM 8070 O O . ASP B 1 379 ? 13.367 -18.429 37.617 1.00 28.34 1082 ASP B O 1
ATOM 8075 N N . LEU B 1 380 ? 14.768 -18.658 35.863 1.00 29.44 1083 LEU B N 1
ATOM 8076 C CA . LEU B 1 380 ? 13.698 -18.898 34.895 1.00 22.28 1083 LEU B CA 1
ATOM 8077 C C . LEU B 1 380 ? 13.390 -20.386 34.735 1.00 31.99 1083 LEU B C 1
ATOM 8078 O O . LEU B 1 380 ? 12.338 -20.747 34.212 1.00 32.92 1083 LEU B O 1
ATOM 8083 N N . THR B 1 381 ? 14.299 -21.236 35.211 1.00 27.91 1084 THR B N 1
ATOM 8084 C CA . THR B 1 381 ? 14.254 -22.676 34.968 1.00 32.37 1084 THR B CA 1
ATOM 8085 C C . THR B 1 381 ? 13.824 -23.394 36.217 1.00 34.02 1084 THR B C 1
ATOM 8086 O O . THR B 1 381 ? 14.538 -23.380 37.209 1.00 36.61 1084 THR B O 1
ATOM 8090 N N . ARG B 1 382 ? 12.660 -24.027 36.164 1.00 33.88 1085 ARG B N 1
ATOM 8091 C CA . ARG B 1 382 ? 12.152 -24.783 37.295 1.00 39.18 1085 ARG B CA 1
ATOM 8092 C C . ARG B 1 382 ? 11.763 -26.164 36.791 1.00 43.86 1085 ARG B C 1
ATOM 8093 O O . ARG B 1 382 ? 10.589 -26.437 36.565 1.00 49.26 1085 ARG B O 1
ATOM 8101 N N . ASP B 1 383 ? 12.758 -27.026 36.595 1.00 43.39 1086 ASP B N 1
ATOM 8102 C CA . ASP B 1 383 ? 12.505 -28.380 36.109 1.00 49.50 1086 ASP B CA 1
ATOM 8103 C C . ASP B 1 383 ? 12.543 -29.352 37.282 1.00 50.31 1086 ASP B C 1
ATOM 8104 O O . ASP B 1 383 ? 13.601 -29.650 37.834 1.00 47.90 1086 ASP B O 1
ATOM 8109 N N . VAL B 1 384 ? 11.366 -29.834 37.662 1.00 45.57 1087 VAL B N 1
ATOM 8110 C CA . VAL B 1 384 ? 11.247 -30.740 38.792 1.00 50.57 1087 VAL B CA 1
ATOM 8111 C C . VAL B 1 384 ? 10.957 -32.130 38.267 1.00 51.21 1087 VAL B C 1
ATOM 8112 O O . VAL B 1 384 ? 9.936 -32.382 37.602 1.00 46.48 1087 VAL B O 1
ATOM 8116 N N . ASP B 1 385 ? 11.905 -33.014 38.540 1.00 47.90 1088 ASP B N 1
ATOM 8117 C CA . ASP B 1 385 ? 11.700 -34.436 38.387 1.00 56.73 1088 ASP B CA 1
ATOM 8118 C C . ASP B 1 385 ? 10.759 -34.836 39.514 1.00 53.76 1088 ASP B C 1
ATOM 8119 O O . ASP B 1 385 ? 11.203 -35.358 40.538 1.00 59.28 1088 ASP B O 1
ATOM 8124 N N . PHE B 1 386 ? 9.465 -34.561 39.346 1.00 44.70 1089 PHE B N 1
ATOM 8125 C CA . PHE B 1 386 ? 8.517 -34.824 40.416 1.00 46.01 1089 PHE B CA 1
ATOM 8126 C C . PHE B 1 386 ? 8.069 -36.262 40.363 1.00 41.79 1089 PHE B C 1
ATOM 8127 O O . PHE B 1 386 ? 7.433 -36.697 39.404 1.00 48.39 1089 PHE B O 1
ATOM 8135 N N . ASN B 1 387 ? 8.376 -36.987 41.426 1.00 37.85 1090 ASN B N 1
ATOM 8136 C CA . ASN B 1 387 ? 8.089 -38.403 41.473 1.00 42.35 1090 ASN B CA 1
ATOM 8137 C C . ASN B 1 387 ? 7.055 -38.717 42.539 1.00 36.26 1090 ASN B C 1
ATOM 8138 O O . ASN B 1 387 ? 7.374 -38.900 43.708 1.00 36.20 1090 ASN B O 1
ATOM 8143 N N . ILE B 1 388 ? 5.806 -38.792 42.103 1.00 34.82 1091 ILE B N 1
ATOM 8144 C CA . ILE B 1 388 ? 4.683 -39.012 42.983 1.00 35.32 1091 ILE B CA 1
ATOM 8145 C C . ILE B 1 388 ? 4.769 -40.370 43.684 1.00 39.65 1091 ILE B C 1
ATOM 8146 O O . ILE B 1 388 ? 4.180 -40.574 44.744 1.00 34.98 1091 ILE B O 1
ATOM 8151 N N . LYS B 1 389 ? 5.525 -41.290 43.096 1.00 42.25 1092 LYS B N 1
ATOM 8152 C CA . LYS B 1 389 ? 5.682 -42.625 43.657 1.00 43.70 1092 LYS B CA 1
ATOM 8153 C C . LYS B 1 389 ? 6.825 -42.664 44.666 1.00 41.02 1092 LYS B C 1
ATOM 8154 O O . LYS B 1 389 ? 6.954 -43.627 45.426 1.00 44.81 1092 LYS B O 1
ATOM 8160 N N . GLY B 1 390 ? 7.642 -41.614 44.672 1.00 39.95 1093 GLY B N 1
ATOM 8161 C CA . GLY B 1 390 ? 8.789 -41.519 45.557 1.00 35.59 1093 GLY B CA 1
ATOM 8162 C C . GLY B 1 390 ? 8.488 -40.763 46.836 1.00 36.93 1093 GLY B C 1
ATOM 8163 O O . GLY B 1 390 ? 7.510 -41.054 47.508 1.00 38.75 1093 GLY B O 1
ATOM 8164 N N . ASP B 1 391 ? 9.331 -39.790 47.169 1.00 37.73 1094 ASP B N 1
ATOM 8165 C CA . ASP B 1 391 ? 9.245 -39.095 48.449 1.00 36.87 1094 ASP B CA 1
ATOM 8166 C C . ASP B 1 391 ? 8.939 -37.591 48.295 1.00 36.33 1094 ASP B C 1
ATOM 8167 O O . ASP B 1 391 ? 8.968 -36.850 49.275 1.00 39.45 1094 ASP B O 1
ATOM 8172 N N . ASP B 1 392 ? 8.644 -37.159 47.072 1.00 33.53 1095 ASP B N 1
ATOM 8173 C CA . ASP B 1 392 ? 8.347 -35.759 46.774 1.00 31.46 1095 ASP B CA 1
ATOM 8174 C C . ASP B 1 392 ? 6.955 -35.350 47.239 1.00 28.05 1095 ASP B C 1
ATOM 8175 O O . ASP B 1 392 ? 5.984 -36.077 47.023 1.00 29.93 1095 ASP B O 1
ATOM 8180 N N . VAL B 1 393 ? 6.869 -34.171 47.855 1.00 31.47 1096 VAL B N 1
ATOM 8181 C CA . VAL B 1 393 ? 5.599 -33.603 48.315 1.00 23.91 1096 VAL B CA 1
ATOM 8182 C C . VAL B 1 393 ? 5.432 -32.168 47.787 1.00 25.61 1096 VAL B C 1
ATOM 8183 O O . VAL B 1 393 ? 6.340 -31.346 47.925 1.00 26.62 1096 VAL B O 1
ATOM 8187 N N . ILE B 1 394 ? 4.277 -31.877 47.188 1.00 24.81 1097 ILE B N 1
ATOM 8188 C CA . ILE B 1 394 ? 3.936 -30.510 46.796 1.00 22.74 1097 ILE B CA 1
ATOM 8189 C C . ILE B 1 394 ? 3.223 -29.836 47.969 1.00 21.32 1097 ILE B C 1
ATOM 8190 O O . ILE B 1 394 ? 2.357 -30.425 48.599 1.00 25.05 1097 ILE B O 1
ATOM 8195 N N . VAL B 1 395 ? 3.637 -28.620 48.297 1.00 24.85 1098 VAL B N 1
ATOM 8196 C CA . VAL B 1 395 ? 3.086 -27.886 49.434 1.00 18.96 1098 VAL B CA 1
ATOM 8197 C C . VAL B 1 395 ? 2.473 -26.598 48.900 1.00 22.12 1098 VAL B C 1
ATOM 8198 O O . VAL B 1 395 ? 3.177 -25.719 48.386 1.00 21.12 1098 VAL B O 1
ATOM 8202 N N . PHE B 1 396 ? 1.154 -26.514 48.971 1.00 19.63 1099 PHE B N 1
ATOM 8203 C CA . PHE B 1 396 ? 0.451 -25.342 48.469 1.00 20.13 1099 PHE B CA 1
ATOM 8204 C C . PHE B 1 396 ? 0.189 -24.330 49.576 1.00 21.32 1099 PHE B C 1
ATOM 8205 O O . PHE B 1 396 ? -0.675 -24.512 50.424 1.00 21.61 1099 PHE B O 1
ATOM 8213 N N . LEU B 1 397 ? 0.950 -23.244 49.549 1.00 22.21 1100 LEU B N 1
ATOM 8214 C CA . LEU B 1 397 ? 0.742 -22.119 50.440 1.00 18.99 1100 LEU B CA 1
ATOM 8215 C C . LEU B 1 397 ? -0.367 -21.249 49.850 1.00 22.09 1100 LEU B C 1
ATOM 8216 O O . LEU B 1 397 ? -0.192 -20.618 48.799 1.00 19.28 1100 LEU B O 1
ATOM 8221 N N . HIS B 1 398 ? -1.522 -21.242 50.510 1.00 18.38 1101 HIS B N 1
ATOM 8222 C CA . HIS B 1 398 ? -2.688 -20.495 50.036 1.00 17.67 1101 HIS B CA 1
ATOM 8223 C C . HIS B 1 398 ? -2.802 -19.143 50.738 1.00 15.60 1101 HIS B C 1
ATOM 8224 O O . HIS B 1 398 ? -3.071 -19.062 51.928 1.00 17.27 1101 HIS B O 1
ATOM 8231 N N . ILE B 1 399 ? -2.571 -18.071 49.997 1.00 14.79 1102 ILE B N 1
ATOM 8232 C CA . ILE B 1 399 ? -2.726 -16.716 50.538 1.00 13.75 1102 ILE B CA 1
ATOM 8233 C C . ILE B 1 399 ? -4.178 -16.296 50.235 1.00 14.90 1102 ILE B C 1
ATOM 8234 O O . ILE B 1 399 ? -4.627 -16.449 49.102 1.00 18.31 1102 ILE B O 1
ATOM 8239 N N . GLN B 1 400 ? -4.876 -15.762 51.230 1.00 16.31 1103 GLN B N 1
ATOM 8240 C CA . GLN B 1 400 ? -6.282 -15.380 51.062 1.00 20.30 1103 GLN B CA 1
ATOM 8241 C C . GLN B 1 400 ? -6.525 -14.507 49.824 1.00 21.15 1103 GLN B C 1
ATOM 8242 O O . GLN B 1 400 ? -5.830 -13.508 49.576 1.00 17.67 1103 GLN B O 1
ATOM 8248 N N . LYS B 1 401 ? -7.549 -14.904 49.077 1.00 17.90 1104 LYS B N 1
ATOM 8249 C CA . LYS B 1 401 ? -8.133 -14.122 47.994 1.00 14.62 1104 LYS B CA 1
ATOM 8250 C C . LYS B 1 401 ? -7.243 -14.041 46.753 1.00 18.93 1104 LYS B C 1
ATOM 8251 O O . LYS B 1 401 ? -7.328 -13.094 45.985 1.00 20.38 1104 LYS B O 1
ATOM 8257 N N . THR B 1 402 ? -6.417 -15.056 46.548 1.00 16.74 1105 THR B N 1
ATOM 8258 C CA . THR B 1 402 ? -5.535 -15.118 45.385 1.00 19.71 1105 THR B CA 1
ATOM 8259 C C . THR B 1 402 ? -6.057 -16.143 44.370 1.00 19.46 1105 THR B C 1
ATOM 8260 O O . THR B 1 402 ? -5.366 -16.503 43.413 1.00 19.61 1105 THR B O 1
ATOM 8264 N N . GLY B 1 403 ? -7.297 -16.588 44.554 1.00 18.89 1106 GLY B N 1
ATOM 8265 C CA . GLY B 1 403 ? -7.839 -17.645 43.717 1.00 16.38 1106 GLY B CA 1
ATOM 8266 C C . GLY B 1 403 ? -7.364 -19.019 44.128 1.00 15.75 1106 GLY B C 1
ATOM 8267 O O . GLY B 1 403 ? -7.230 -19.915 43.288 1.00 17.28 1106 GLY B O 1
ATOM 8268 N N . GLY B 1 404 ? -7.110 -19.197 45.425 1.00 17.47 1107 GLY B N 1
ATOM 8269 C CA . GLY B 1 404 ? -6.543 -20.447 45.903 1.00 16.67 1107 GLY B CA 1
ATOM 8270 C C . GLY B 1 404 ? -7.563 -21.568 46.030 1.00 18.11 1107 GLY B C 1
ATOM 8271 O O . GLY B 1 404 ? -7.189 -22.730 46.028 1.00 20.31 1107 GLY B O 1
ATOM 8272 N N . THR B 1 405 ? -8.845 -21.224 46.151 1.00 18.61 1108 THR B N 1
ATOM 8273 C CA . THR B 1 405 ? -9.885 -22.252 46.206 1.00 20.09 1108 THR B CA 1
ATOM 8274 C C . THR B 1 405 ? -9.933 -22.937 44.835 1.00 17.19 1108 THR B C 1
ATOM 8275 O O . THR B 1 405 ? -9.855 -24.161 44.731 1.00 19.63 1108 THR B O 1
ATOM 8279 N N . THR B 1 406 ? -9.977 -22.134 43.782 1.00 19.16 1109 THR B N 1
ATOM 8280 C CA . THR B 1 406 ? -9.953 -22.653 42.415 1.00 19.36 1109 THR B CA 1
ATOM 8281 C C . THR B 1 406 ? -8.683 -23.420 42.139 1.00 19.07 1109 THR B C 1
ATOM 8282 O O . THR B 1 406 ? -8.727 -24.551 41.651 1.00 19.89 1109 THR B O 1
ATOM 8286 N N . PHE B 1 407 ? -7.533 -22.812 42.436 1.00 21.07 1110 PHE B N 1
ATOM 8287 C CA . PHE B 1 407 ? -6.273 -23.500 42.191 1.00 21.18 1110 PHE B CA 1
ATOM 8288 C C . PHE B 1 407 ? -6.163 -24.787 43.014 1.00 18.93 1110 PHE B C 1
ATOM 8289 O O . PHE B 1 407 ? -5.793 -25.827 42.480 1.00 20.74 1110 PHE B O 1
ATOM 8297 N N . GLY B 1 408 ? -6.488 -24.717 44.303 1.00 18.69 1111 GLY B N 1
ATOM 8298 C CA . GLY B 1 408 ? -6.451 -25.891 45.168 1.00 19.77 1111 GLY B CA 1
ATOM 8299 C C . GLY B 1 408 ? -7.368 -27.017 44.676 1.00 20.68 1111 GLY B C 1
ATOM 8300 O O . GLY B 1 408 ? -7.026 -28.189 44.729 1.00 19.25 1111 GLY B O 1
ATOM 8301 N N . ARG B 1 409 ? -8.537 -26.651 44.170 1.00 22.73 1112 ARG B N 1
ATOM 8302 C CA . ARG B 1 409 ? -9.442 -27.633 43.582 1.00 18.65 1112 ARG B CA 1
ATOM 8303 C C . ARG B 1 409 ? -8.840 -28.299 42.332 1.00 22.87 1112 ARG B C 1
ATOM 8304 O O . ARG B 1 409 ? -8.965 -29.522 42.152 1.00 23.28 1112 ARG B O 1
ATOM 8312 N N . HIS B 1 410 ? -8.166 -27.517 41.482 1.00 20.32 1113 HIS B N 1
ATOM 8313 C CA . HIS B 1 410 ? -7.483 -28.085 40.325 1.00 20.27 1113 HIS B CA 1
ATOM 8314 C C . HIS B 1 410 ? -6.493 -29.151 40.762 1.00 22.25 1113 HIS B C 1
ATOM 8315 O O . HIS B 1 410 ? -6.360 -30.194 40.114 1.00 21.23 1113 HIS B O 1
ATOM 8322 N N . LEU B 1 411 ? -5.810 -28.905 41.871 1.00 21.52 1114 LEU B N 1
ATOM 8323 C CA . LEU B 1 411 ? -4.767 -29.810 42.328 1.00 19.58 1114 LEU B CA 1
ATOM 8324 C C . LEU B 1 411 ? -5.306 -31.190 42.761 1.00 21.41 1114 LEU B C 1
ATOM 8325 O O . LEU B 1 411 ? -4.612 -32.185 42.619 1.00 24.11 1114 LEU B O 1
ATOM 8330 N N . VAL B 1 412 ? -6.518 -31.241 43.296 1.00 19.11 1115 VAL B N 1
ATOM 8331 C CA . VAL B 1 412 ? -7.069 -32.496 43.819 1.00 22.99 1115 VAL B CA 1
ATOM 8332 C C . VAL B 1 412 ? -8.127 -33.112 42.914 1.00 27.45 1115 VAL B C 1
ATOM 8333 O O . VAL B 1 412 ? -8.401 -34.310 43.017 1.00 27.28 1115 VAL B O 1
ATOM 8337 N N . ARG B 1 413 ? -8.712 -32.303 42.035 1.00 21.46 1116 ARG B N 1
ATOM 8338 C CA . ARG B 1 413 ? -9.730 -32.804 41.116 1.00 23.70 1116 ARG B CA 1
ATOM 8339 C C . ARG B 1 413 ? -9.303 -32.885 39.653 1.00 29.66 1116 ARG B C 1
ATOM 8340 O O . ARG B 1 413 ? -9.960 -33.565 38.884 1.00 27.70 1116 ARG B O 1
ATOM 8348 N N . ASN B 1 414 ? -8.207 -32.241 39.253 1.00 24.67 1117 ASN B N 1
ATOM 8349 C CA . ASN B 1 414 ? -8.009 -31.995 37.830 1.00 23.92 1117 ASN B CA 1
ATOM 8350 C C . ASN B 1 414 ? -6.641 -32.379 37.252 1.00 24.27 1117 ASN B C 1
ATOM 8351 O O . ASN B 1 414 ? -6.373 -32.102 36.091 1.00 23.71 1117 ASN B O 1
ATOM 8356 N N . ILE B 1 415 ? -5.808 -33.061 38.029 1.00 22.01 1118 ILE B N 1
ATOM 8357 C CA . ILE B 1 415 ? -4.558 -33.604 37.493 1.00 26.89 1118 ILE B CA 1
ATOM 8358 C C . ILE B 1 415 ? -4.752 -35.045 37.021 1.00 25.78 1118 ILE B C 1
ATOM 8359 O O . ILE B 1 415 ? -5.369 -35.862 37.708 1.00 23.00 1118 ILE B O 1
ATOM 8364 N N . ARG B 1 416 ? -4.218 -35.358 35.849 1.00 24.75 1119 ARG B N 1
ATOM 8365 C CA . ARG B 1 416 ? -4.295 -36.718 35.323 1.00 30.80 1119 ARG B CA 1
ATOM 8366 C C . ARG B 1 416 ? -3.310 -37.585 36.079 1.00 26.91 1119 ARG B C 1
ATOM 8367 O O . ARG B 1 416 ? -2.097 -37.391 35.992 1.00 26.21 1119 ARG B O 1
ATOM 8375 N N . LEU B 1 417 ? -3.848 -38.521 36.853 1.00 27.02 1120 LEU B N 1
ATOM 8376 C CA . LEU B 1 417 ? -3.047 -39.352 37.735 1.00 23.26 1120 LEU B CA 1
ATOM 8377 C C . LEU B 1 417 ? -3.363 -40.837 37.598 1.00 29.83 1120 LEU B C 1
ATOM 8378 O O . LEU B 1 417 ? -4.509 -41.218 37.370 1.00 28.86 1120 LEU B O 1
ATOM 8383 N N . GLU B 1 418 ? -2.333 -41.660 37.766 1.00 31.92 1121 GLU B N 1
ATOM 8384 C CA . GLU B 1 418 ? -2.491 -43.110 37.833 1.00 37.79 1121 GLU B CA 1
ATOM 8385 C C . GLU B 1 418 ? -3.407 -43.471 38.998 1.00 39.54 1121 GLU B C 1
ATOM 8386 O O . GLU B 1 418 ? -4.251 -44.348 38.872 1.00 39.80 1121 GLU B O 1
ATOM 8392 N N . GLN B 1 419 ? -3.231 -42.797 40.135 1.00 33.43 1122 GLN B N 1
ATOM 8393 C CA . GLN B 1 419 ? -4.164 -42.926 41.259 1.00 35.96 1122 GLN B CA 1
ATOM 8394 C C . GLN B 1 419 ? -4.679 -41.548 41.690 1.00 33.60 1122 GLN B C 1
ATOM 8395 O O . GLN B 1 419 ? -4.010 -40.838 42.447 1.00 31.78 1122 GLN B O 1
ATOM 8401 N N . PRO B 1 420 ? -5.863 -41.166 41.203 1.00 35.83 1123 PRO B N 1
ATOM 8402 C CA . PRO B 1 420 ? -6.457 -39.868 41.527 1.00 33.54 1123 PRO B CA 1
ATOM 8403 C C . PRO B 1 420 ? -6.733 -39.701 43.009 1.00 38.62 1123 PRO B C 1
ATOM 8404 O O . PRO B 1 420 ? -6.778 -40.679 43.752 1.00 34.78 1123 PRO B O 1
ATOM 8408 N N . CYS B 1 421 ? -6.899 -38.457 43.439 1.00 33.82 1124 CYS B N 1
ATOM 8409 C CA . CYS B 1 421 ? -7.315 -38.199 44.798 1.00 31.18 1124 CYS B CA 1
ATOM 8410 C C . CYS B 1 421 ? -8.733 -38.722 44.937 1.00 32.42 1124 CYS B C 1
ATOM 8411 O O . CYS B 1 421 ? -9.548 -38.612 44.009 1.00 29.62 1124 CYS B O 1
ATOM 8414 N N . ASP B 1 422 ? -9.017 -39.278 46.106 1.00 31.57 1125 ASP B N 1
ATOM 8415 C CA . ASP B 1 422 ? -10.363 -39.728 46.447 1.00 36.93 1125 ASP B CA 1
ATOM 8416 C C . ASP B 1 422 ? -11.118 -38.602 47.142 1.00 29.52 1125 ASP B C 1
ATOM 8417 O O . ASP B 1 422 ? -10.863 -38.277 48.308 1.00 33.33 1125 ASP B O 1
ATOM 8422 N N . CYS B 1 423 ? -12.046 -38.002 46.410 1.00 30.67 1126 CYS B N 1
ATOM 8423 C CA . CYS B 1 423 ? -12.849 -36.901 46.921 1.00 35.83 1126 CYS B CA 1
ATOM 8424 C C . CYS B 1 423 ? -14.281 -37.383 47.117 1.00 44.06 1126 CYS B C 1
ATOM 8425 O O . CYS B 1 423 ? -15.036 -37.508 46.160 1.00 47.43 1126 CYS B O 1
ATOM 8428 N N . LYS B 1 424 ? -14.633 -37.661 48.367 1.00 47.23 1127 LYS B N 1
ATOM 8429 C CA . LYS B 1 424 ? -15.977 -38.099 48.709 1.00 49.96 1127 LYS B CA 1
ATOM 8430 C C . LYS B 1 424 ? -16.841 -36.863 48.790 1.00 51.74 1127 LYS B C 1
ATOM 8431 O O . LYS B 1 424 ? -16.590 -35.986 49.615 1.00 52.57 1127 LYS B O 1
ATOM 8434 N N . ALA B 1 425 ? -17.845 -36.786 47.916 1.00 69.43 1128 ALA B N 1
ATOM 8435 C CA . ALA B 1 425 ? -18.758 -35.642 47.884 1.00 64.05 1128 ALA B CA 1
ATOM 8436 C C . ALA B 1 425 ? -19.306 -35.368 49.280 1.00 63.16 1128 ALA B C 1
ATOM 8437 O O . ALA B 1 425 ? -19.474 -36.290 50.090 1.00 52.25 1128 ALA B O 1
ATOM 8439 N N . GLY B 1 426 ? -19.563 -34.092 49.555 1.00 62.08 1129 GLY B N 1
ATOM 8440 C CA . GLY B 1 426 ? -19.793 -33.627 50.910 1.00 61.91 1129 GLY B CA 1
ATOM 8441 C C . GLY B 1 426 ? -18.497 -33.139 51.541 1.00 68.87 1129 GLY B C 1
ATOM 8442 O O . GLY B 1 426 ? -18.435 -32.022 52.064 1.00 62.37 1129 GLY B O 1
ATOM 8443 N N . GLN B 1 427 ? -17.456 -33.968 51.464 1.00 61.64 1130 GLN B N 1
ATOM 8444 C CA . GLN B 1 427 ? -16.215 -33.726 52.195 1.00 52.19 1130 GLN B CA 1
ATOM 8445 C C . GLN B 1 427 ? -15.346 -32.657 51.535 1.00 52.57 1130 GLN B C 1
ATOM 8446 O O . GLN B 1 427 ? -15.118 -32.676 50.322 1.00 49.50 1130 GLN B O 1
ATOM 8448 N N . LYS B 1 428 ? -14.864 -31.730 52.357 0.80 41.63 1131 LYS B N 1
ATOM 8449 C CA . LYS B 1 428 ? -13.995 -30.651 51.906 0.80 41.44 1131 LYS B CA 1
ATOM 8450 C C . LYS B 1 428 ? -12.613 -31.210 51.565 0.80 34.84 1131 LYS B C 1
ATOM 8451 O O . LYS B 1 428 ? -11.999 -30.827 50.571 0.80 35.55 1131 LYS B O 1
ATOM 8457 N N . LYS B 1 429 ? -12.147 -32.143 52.384 1.00 33.26 1132 LYS B N 1
ATOM 8458 C CA . LYS B 1 429 ? -10.803 -32.696 52.251 1.00 31.66 1132 LYS B CA 1
ATOM 8459 C C . LYS B 1 429 ? -10.800 -34.013 51.469 1.00 37.82 1132 LYS B C 1
ATOM 8460 O O . LYS B 1 429 ? -11.570 -34.925 51.766 1.00 43.33 1132 LYS B O 1
ATOM 8466 N N . CYS B 1 430 ? -9.941 -34.088 50.455 1.00 26.04 1133 CYS B N 1
ATOM 8467 C CA . CYS B 1 430 ? -9.704 -35.315 49.705 1.00 28.22 1133 CYS B CA 1
ATOM 8468 C C . CYS B 1 430 ? -8.527 -36.102 50.266 1.00 32.36 1133 CYS B C 1
ATOM 8469 O O . CYS B 1 430 ? -7.713 -35.580 51.030 1.00 37.68 1133 CYS B O 1
ATOM 8472 N N . THR B 1 431 ? -8.467 -37.377 49.910 1.00 30.09 1134 THR B N 1
ATOM 8473 C CA . THR B 1 431 ? -7.315 -38.202 50.191 1.00 25.42 1134 THR B CA 1
ATOM 8474 C C . THR B 1 431 ? -6.473 -38.293 48.925 1.00 30.92 1134 THR B C 1
ATOM 8475 O O . THR B 1 431 ? -6.913 -38.875 47.931 1.00 31.22 1134 THR B O 1
ATOM 8479 N N . CYS B 1 432 ? -5.270 -37.720 48.958 1.00 27.55 1135 CYS B N 1
ATOM 8480 C CA . CYS B 1 432 ? -4.395 -37.699 47.794 1.00 33.58 1135 CYS B CA 1
ATOM 8481 C C . CYS B 1 432 ? -3.166 -38.536 48.085 1.00 36.43 1135 CYS B C 1
ATOM 8482 O O . CYS B 1 432 ? -2.115 -38.016 48.443 1.00 29.54 1135 CYS B O 1
ATOM 8485 N N . HIS B 1 433 ? -3.309 -39.846 47.919 1.00 31.66 1136 HIS B N 1
ATOM 8486 C CA . HIS B 1 433 ? -2.244 -40.770 48.258 1.00 31.00 1136 HIS B CA 1
ATOM 8487 C C . HIS B 1 433 ? -1.402 -41.204 47.069 1.00 28.35 1136 HIS B C 1
ATOM 8488 O O . HIS B 1 433 ? -1.861 -41.212 45.931 1.00 30.10 1136 HIS B O 1
ATOM 8495 N N . ARG B 1 434 ? -0.148 -41.530 47.364 1.00 33.52 1137 ARG B N 1
ATOM 8496 C CA . ARG B 1 434 ? 0.765 -42.096 46.393 1.00 34.81 1137 ARG B CA 1
ATOM 8497 C C . ARG B 1 434 ? 0.191 -43.439 45.961 1.00 40.46 1137 ARG B C 1
ATOM 8498 O O . ARG B 1 434 ? -0.448 -44.114 46.766 1.00 37.52 1137 ARG B O 1
ATOM 8506 N N . PRO B 1 435 ? 0.417 -43.834 44.699 1.00 37.85 1138 PRO B N 1
ATOM 8507 C CA . PRO B 1 435 ? -0.234 -45.064 44.231 1.00 45.33 1138 PRO B CA 1
ATOM 8508 C C . PRO B 1 435 ? 0.050 -46.252 45.157 1.00 40.20 1138 PRO B C 1
ATOM 8509 O O . PRO B 1 435 ? 1.209 -46.543 45.461 1.00 38.77 1138 PRO B O 1
ATOM 8513 N N . GLY B 1 436 ? -1.014 -46.865 45.662 1.00 46.08 1139 GLY B N 1
ATOM 8514 C CA . GLY B 1 436 ? -0.900 -48.049 46.490 1.00 47.23 1139 GLY B CA 1
ATOM 8515 C C . GLY B 1 436 ? -0.389 -47.831 47.907 1.00 55.40 1139 GLY B C 1
ATOM 8516 O O . GLY B 1 436 ? -0.159 -48.806 48.625 1.00 45.08 1139 GLY B O 1
ATOM 8517 N N . LYS B 1 437 ? -0.212 -46.575 48.319 1.00 47.21 1140 LYS B N 1
ATOM 8518 C CA . LYS B 1 437 ? 0.296 -46.278 49.665 1.00 41.38 1140 LYS B CA 1
ATOM 8519 C C . LYS B 1 437 ? -0.660 -45.414 50.474 1.00 44.40 1140 LYS B C 1
ATOM 8520 O O . LYS B 1 437 ? -1.694 -44.959 49.973 1.00 43.04 1140 LYS B O 1
ATOM 8526 N N . GLN B 1 438 ? -0.313 -45.228 51.743 1.00 43.56 1141 GLN B N 1
ATOM 8527 C CA . GLN B 1 438 ? -1.089 -44.399 52.651 1.00 46.91 1141 GLN B CA 1
ATOM 8528 C C . GLN B 1 438 ? -0.333 -43.106 52.954 1.00 43.94 1141 GLN B C 1
ATOM 8529 O O . GLN B 1 438 ? -0.499 -42.525 54.025 1.00 53.72 1141 GLN B O 1
ATOM 8535 N N . GLU B 1 439 ? 0.496 -42.669 52.009 1.00 38.04 1142 GLU B N 1
ATOM 8536 C CA . GLU B 1 439 ? 1.261 -41.428 52.141 1.00 40.33 1142 GLU B CA 1
ATOM 8537 C C . GLU B 1 439 ? 0.692 -40.370 51.197 1.00 35.88 1142 GLU B C 1
ATOM 8538 O O . GLU B 1 439 ? 0.382 -40.663 50.042 1.00 35.40 1142 GLU B O 1
ATOM 8544 N N . SER B 1 440 ? 0.591 -39.134 51.670 1.00 33.92 1143 SER B N 1
ATOM 8545 C CA . SER B 1 440 ? 0.131 -38.031 50.824 1.00 33.01 1143 SER B CA 1
ATOM 8546 C C . SER B 1 440 ? 1.240 -37.415 49.980 1.00 33.72 1143 SER B C 1
ATOM 8547 O O . SER B 1 440 ? 2.348 -37.202 50.459 1.00 29.78 1143 SER B O 1
ATOM 8550 N N . TRP B 1 441 ? 0.938 -37.107 48.724 1.00 29.01 1144 TRP B N 1
ATOM 8551 C CA . TRP B 1 441 ? 1.897 -36.427 47.868 1.00 28.46 1144 TRP B CA 1
ATOM 8552 C C . TRP B 1 441 ? 1.648 -34.917 47.849 1.00 26.04 1144 TRP B C 1
ATOM 8553 O O . TRP B 1 441 ? 2.480 -34.159 47.335 1.00 27.43 1144 TRP B O 1
ATOM 8564 N N . LEU B 1 442 ? 0.521 -34.489 48.422 1.00 26.40 1145 LEU B N 1
ATOM 8565 C CA . LEU B 1 442 ? 0.099 -33.083 48.382 1.00 25.92 1145 LEU B CA 1
ATOM 8566 C C . LEU B 1 442 ? -0.226 -32.598 49.787 1.00 30.75 1145 LEU B C 1
ATOM 8567 O O . LEU B 1 442 ? -1.092 -33.159 50.453 1.00 26.74 1145 LEU B O 1
ATOM 8572 N N . PHE B 1 443 ? 0.451 -31.541 50.227 1.00 24.10 1146 PHE B N 1
ATOM 8573 C CA . PHE B 1 443 ? 0.089 -30.882 51.485 1.00 20.57 1146 PHE B CA 1
ATOM 8574 C C . PHE B 1 443 ? -0.694 -29.624 51.143 1.00 21.98 1146 PHE B C 1
ATOM 8575 O O . PHE B 1 443 ? -0.138 -28.697 50.563 1.00 17.68 1146 PHE B O 1
ATOM 8583 N N . SER B 1 444 ? -1.982 -29.604 51.483 1.00 21.72 1147 SER B N 1
ATOM 8584 C CA . SER B 1 444 ? -2.855 -28.492 51.130 1.00 22.95 1147 SER B CA 1
ATOM 8585 C C . SER B 1 444 ? -4.132 -28.584 51.913 1.00 24.59 1147 SER B C 1
ATOM 8586 O O . SER B 1 444 ? -4.503 -29.650 52.416 1.00 24.93 1147 SER B O 1
ATOM 8589 N N . ARG B 1 445 ? -4.800 -27.450 52.020 1.00 23.19 1148 ARG B N 1
ATOM 8590 C CA . ARG B 1 445 ? -6.159 -27.392 52.547 1.00 23.89 1148 ARG B CA 1
ATOM 8591 C C . ARG B 1 445 ? -7.050 -28.572 52.117 1.00 29.49 1148 ARG B C 1
ATOM 8592 O O . ARG B 1 445 ? -7.706 -29.198 52.957 1.00 25.44 1148 ARG B O 1
ATOM 8600 N N . PHE B 1 446 ? -7.093 -28.861 50.816 1.00 23.30 1149 PHE B N 1
ATOM 8601 C CA . PHE B 1 446 ? -8.039 -29.853 50.303 1.00 24.54 1149 PHE B CA 1
ATOM 8602 C C . PHE B 1 446 ? -7.501 -31.282 50.312 1.00 25.73 1149 PHE B C 1
ATOM 8603 O O . PHE B 1 446 ? -8.156 -32.182 49.781 1.00 28.01 1149 PHE B O 1
ATOM 8611 N N . SER B 1 447 ? -6.331 -31.501 50.917 1.00 25.58 1150 SER B N 1
ATOM 8612 C CA . SER B 1 447 ? -5.740 -32.836 50.950 1.00 28.98 1150 SER B CA 1
ATOM 8613 C C . SER B 1 447 ? -5.334 -33.244 52.356 1.00 33.30 1150 SER B C 1
ATOM 8614 O O . SER B 1 447 ? -5.595 -34.365 52.764 1.00 37.51 1150 SER B O 1
ATOM 8617 N N . THR B 1 448 ? -4.684 -32.345 53.084 1.00 25.62 1151 THR B N 1
ATOM 8618 C CA . THR B 1 448 ? -4.260 -32.627 54.438 1.00 25.36 1151 THR B CA 1
ATOM 8619 C C . THR B 1 448 ? -4.950 -31.694 55.419 1.00 30.06 1151 THR B C 1
ATOM 8620 O O . THR B 1 448 ? -4.723 -31.797 56.615 1.00 35.27 1151 THR B O 1
ATOM 8624 N N . GLY B 1 449 ? -5.782 -30.778 54.925 1.00 25.06 1152 GLY B N 1
ATOM 8625 C CA . GLY B 1 449 ? -6.464 -29.840 55.804 1.00 22.43 1152 GLY B CA 1
ATOM 8626 C C . GLY B 1 449 ? -5.545 -28.710 56.247 1.00 25.08 1152 GLY B C 1
ATOM 8627 O O . GLY B 1 449 ? -4.522 -28.474 55.626 1.00 30.37 1152 GLY B O 1
ATOM 8628 N N . TRP B 1 450 ? -5.889 -28.033 57.337 1.00 25.29 1153 TRP B N 1
ATOM 8629 C CA . TRP B 1 450 ? -5.066 -26.943 57.857 1.00 25.34 1153 TRP B CA 1
ATOM 8630 C C . TRP B 1 450 ? -4.126 -27.438 58.969 1.00 24.30 1153 TRP B C 1
ATOM 8631 O O . TRP B 1 450 ? -4.098 -26.882 60.075 1.00 26.78 1153 TRP B O 1
ATOM 8642 N N . SER B 1 451 ? -3.332 -28.452 58.650 1.00 26.47 1154 SER B N 1
ATOM 8643 C CA . SER B 1 451 ? -2.487 -29.152 59.627 1.00 27.21 1154 SER B CA 1
ATOM 8644 C C . SER B 1 451 ? -1.441 -28.273 60.295 1.00 30.22 1154 SER B C 1
ATOM 8645 O O . SER B 1 451 ? -0.955 -28.616 61.367 1.00 25.92 1154 SER B O 1
ATOM 8648 N N . CYS B 1 452 ? -1.072 -27.167 59.656 1.00 26.23 1155 CYS B N 1
ATOM 8649 C CA . CYS B 1 452 ? -0.055 -26.264 60.202 1.00 25.43 1155 CYS B CA 1
ATOM 8650 C C . CYS B 1 452 ? -0.651 -24.908 60.546 1.00 23.19 1155 CYS B C 1
ATOM 8651 O O . CYS B 1 452 ? 0.077 -23.951 60.815 1.00 27.42 1155 CYS B O 1
ATOM 8654 N N . GLY B 1 453 ? -1.983 -24.840 60.546 1.00 23.90 1156 GLY B N 1
ATOM 8655 C CA . GLY B 1 453 ? -2.710 -23.636 60.851 1.00 21.60 1156 GLY B CA 1
ATOM 8656 C C . GLY B 1 453 ? -3.526 -23.186 59.651 1.00 21.16 1156 GLY B C 1
ATOM 8657 O O . GLY B 1 453 ? -3.170 -23.444 58.491 1.00 19.16 1156 GLY B O 1
ATOM 8658 N N . LEU B 1 454 ? -4.616 -22.501 59.942 1.00 21.91 1157 LEU B N 1
ATOM 8659 C CA . LEU B 1 454 ? -5.461 -21.900 58.914 1.00 23.08 1157 LEU B CA 1
ATOM 8660 C C . LEU B 1 454 ? -4.660 -20.899 58.088 1.00 19.20 1157 LEU B C 1
ATOM 8661 O O . LEU B 1 454 ? -4.097 -19.981 58.650 1.00 18.71 1157 LEU B O 1
ATOM 8666 N N . HIS B 1 455 ? -4.645 -21.081 56.763 1.00 21.28 1158 HIS B N 1
ATOM 8667 C CA . HIS B 1 455 ? -3.853 -20.253 55.858 1.00 19.04 1158 HIS B CA 1
ATOM 8668 C C . HIS B 1 455 ? -2.415 -20.053 56.353 1.00 20.87 1158 HIS B C 1
ATOM 8669 O O . HIS B 1 455 ? -1.892 -18.931 56.382 1.00 20.33 1158 HIS B O 1
ATOM 8676 N N . ALA B 1 456 ? -1.801 -21.155 56.776 1.00 19.56 1159 ALA B N 1
ATOM 8677 C CA . ALA B 1 456 ? -0.405 -21.160 57.214 1.00 22.19 1159 ALA B CA 1
ATOM 8678 C C . ALA B 1 456 ? 0.499 -20.458 56.200 1.00 17.76 1159 ALA B C 1
ATOM 8679 O O . ALA B 1 456 ? 0.454 -20.768 55.011 1.00 18.85 1159 ALA B O 1
ATOM 8681 N N . ASP B 1 457 ? 1.287 -19.493 56.668 1.00 21.18 1160 ASP B N 1
ATOM 8682 C CA . ASP B 1 457 ? 2.140 -18.705 55.774 1.00 19.65 1160 ASP B CA 1
ATOM 8683 C C . ASP B 1 457 ? 3.529 -19.370 55.618 1.00 21.88 1160 ASP B C 1
ATOM 8684 O O . ASP B 1 457 ? 3.768 -20.458 56.134 1.00 20.04 1160 ASP B O 1
ATOM 8689 N N . TRP B 1 458 ? 4.429 -18.730 54.888 1.00 17.14 1161 TRP B N 1
ATOM 8690 C CA . TRP B 1 458 ? 5.755 -19.320 54.646 1.00 17.56 1161 TRP B CA 1
ATOM 8691 C C . TRP B 1 458 ? 6.469 -19.677 55.946 1.00 19.99 1161 TRP B C 1
ATOM 8692 O O . TRP B 1 458 ? 7.054 -20.745 56.078 1.00 22.78 1161 TRP B O 1
ATOM 8703 N N . THR B 1 459 ? 6.425 -18.771 56.903 1.00 17.45 1162 THR B N 1
ATOM 8704 C CA . THR B 1 459 ? 7.097 -18.979 58.177 1.00 21.51 1162 THR B CA 1
ATOM 8705 C C . THR B 1 459 ? 6.526 -20.209 58.882 1.00 25.08 1162 THR B C 1
ATOM 8706 O O . THR B 1 459 ? 7.268 -21.074 59.379 1.00 20.45 1162 THR B O 1
ATOM 8710 N N . GLU B 1 460 ? 5.203 -20.307 58.899 1.00 19.52 1163 GLU B N 1
ATOM 8711 C CA . GLU B 1 460 ? 4.549 -21.412 59.575 1.00 23.64 1163 GLU B CA 1
ATOM 8712 C C . GLU B 1 460 ? 4.809 -22.747 58.884 1.00 23.26 1163 GLU B C 1
ATOM 8713 O O . GLU B 1 460 ? 5.159 -23.721 59.546 1.00 23.56 1163 GLU B O 1
ATOM 8719 N N . LEU B 1 461 ? 4.641 -22.793 57.565 1.00 20.39 1164 LEU B N 1
ATOM 8720 C CA . LEU B 1 461 ? 4.804 -24.040 56.831 1.00 20.58 1164 LEU B CA 1
ATOM 8721 C C . LEU B 1 461 ? 6.230 -24.566 56.885 1.00 26.95 1164 LEU B C 1
ATOM 8722 O O . LEU B 1 461 ? 6.451 -25.754 57.109 1.00 23.55 1164 LEU B O 1
ATOM 8727 N N . THR B 1 462 ? 7.207 -23.697 56.668 1.00 21.79 1165 THR B N 1
ATOM 8728 C CA . THR B 1 462 ? 8.581 -24.176 56.606 1.00 22.81 1165 THR B CA 1
ATOM 8729 C C . THR B 1 462 ? 9.031 -24.671 57.981 1.00 26.77 1165 THR B C 1
ATOM 8730 O O . THR B 1 462 ? 9.972 -25.438 58.091 1.00 29.45 1165 THR B O 1
ATOM 8734 N N . ASN B 1 463 ? 8.335 -24.258 59.028 1.00 27.23 1166 ASN B N 1
ATOM 8735 C CA . ASN B 1 463 ? 8.666 -24.702 60.374 1.00 27.14 1166 ASN B CA 1
ATOM 8736 C C . ASN B 1 463 ? 7.838 -25.877 60.885 1.00 33.82 1166 ASN B C 1
ATOM 8737 O O . ASN B 1 463 ? 8.125 -26.407 61.952 1.00 40.53 1166 ASN B O 1
ATOM 8742 N N . CYS B 1 464 ? 6.834 -26.291 60.119 1.00 25.79 1167 CYS B N 1
ATOM 8743 C CA . CYS B 1 464 ? 5.868 -27.276 60.595 1.00 24.96 1167 CYS B CA 1
ATOM 8744 C C . CYS B 1 464 ? 5.752 -28.473 59.660 1.00 30.95 1167 CYS B C 1
ATOM 8745 O O . CYS B 1 464 ? 5.631 -29.597 60.117 1.00 30.64 1167 CYS B O 1
ATOM 8748 N N . VAL B 1 465 ? 5.782 -28.236 58.354 1.00 25.60 1168 VAL B N 1
ATOM 8749 C CA . VAL B 1 465 ? 5.483 -29.298 57.394 1.00 24.21 1168 VAL B CA 1
ATOM 8750 C C . VAL B 1 465 ? 6.439 -30.499 57.502 1.00 34.20 1168 VAL B C 1
ATOM 8751 O O . VAL B 1 465 ? 5.982 -31.641 57.495 1.00 33.87 1168 VAL B O 1
ATOM 8755 N N . PRO B 1 466 ? 7.749 -30.252 57.623 1.00 32.43 1169 PRO B N 1
ATOM 8756 C CA . PRO B 1 466 ? 8.633 -31.425 57.665 1.00 36.60 1169 PRO B CA 1
ATOM 8757 C C . PRO B 1 466 ? 8.368 -32.300 58.890 1.00 42.91 1169 PRO B C 1
ATOM 8758 O O . PRO B 1 466 ? 8.432 -33.522 58.779 1.00 44.40 1169 PRO B O 1
ATOM 8762 N N . VAL B 1 467 ? 8.033 -31.684 60.020 1.00 37.07 1170 VAL B N 1
ATOM 8763 C CA . VAL B 1 467 ? 7.656 -32.428 61.223 1.00 43.79 1170 VAL B CA 1
ATOM 8764 C C . VAL B 1 467 ? 6.376 -33.226 61.019 1.00 44.83 1170 VAL B C 1
ATOM 8765 O O . VAL B 1 467 ? 6.315 -34.415 61.330 1.00 55.79 1170 VAL B O 1
ATOM 8769 N N . ILE B 1 468 ? 5.350 -32.547 60.519 1.00 40.42 1171 ILE B N 1
ATOM 8770 C CA . ILE B 1 468 ? 4.033 -33.131 60.284 1.00 41.67 1171 ILE B CA 1
ATOM 8771 C C . ILE B 1 468 ? 4.043 -34.333 59.329 1.00 51.72 1171 ILE B C 1
ATOM 8772 O O . ILE B 1 468 ? 3.316 -35.303 59.551 1.00 51.95 1171 ILE B O 1
ATOM 8777 N N . MET B 1 469 ? 4.825 -34.269 58.255 1.00 48.08 1172 MET B N 1
ATOM 8778 C CA . MET B 1 469 ? 4.859 -35.375 57.295 1.00 56.32 1172 MET B CA 1
ATOM 8779 C C . MET B 1 469 ? 5.678 -36.551 57.840 1.00 59.93 1172 MET B C 1
ATOM 8780 O O . MET B 1 469 ? 5.487 -37.688 57.406 1.00 70.94 1172 MET B O 1
ATOM 8785 N N . ASP B 1 470 ? 6.582 -36.271 58.781 1.00 60.09 1173 ASP B N 1
ATOM 8786 C CA . ASP B 1 470 ? 7.447 -37.295 59.381 1.00 61.85 1173 ASP B CA 1
ATOM 8787 C C . ASP B 1 470 ? 7.237 -37.388 60.892 1.00 58.14 1173 ASP B C 1
ATOM 8788 O O . ASP B 1 470 ? 6.153 -37.746 61.361 1.00 62.73 1173 ASP B O 1
ATOM 8790 N N . ARG B 1 479 ? 13.399 -36.377 52.012 1.00 61.77 1182 ARG B N 1
ATOM 8791 C CA . ARG B 1 479 ? 12.086 -35.948 51.518 1.00 53.67 1182 ARG B CA 1
ATOM 8792 C C . ARG B 1 479 ? 12.132 -34.543 50.925 1.00 51.80 1182 ARG B C 1
ATOM 8793 O O . ARG B 1 479 ? 12.566 -33.593 51.584 1.00 45.99 1182 ARG B O 1
ATOM 8801 N N . ASN B 1 480 ? 11.698 -34.425 49.670 1.00 43.90 1183 ASN B N 1
ATOM 8802 C CA . ASN B 1 480 ? 11.746 -33.159 48.945 1.00 40.70 1183 ASN B CA 1
ATOM 8803 C C . ASN B 1 480 ? 10.397 -32.457 49.002 1.00 31.76 1183 ASN B C 1
ATOM 8804 O O . ASN B 1 480 ? 9.381 -33.038 48.640 1.00 30.74 1183 ASN B O 1
ATOM 8809 N N . PHE B 1 481 ? 10.410 -31.203 49.432 1.00 27.95 1184 PHE B N 1
ATOM 8810 C CA . PHE B 1 481 ? 9.191 -30.401 49.517 1.00 29.51 1184 PHE B CA 1
ATOM 8811 C C . PHE B 1 481 ? 9.235 -29.340 48.439 1.00 31.25 1184 PHE B C 1
ATOM 8812 O O . PHE B 1 481 ? 10.182 -28.577 48.347 1.00 29.44 1184 PHE B O 1
ATOM 8820 N N . TYR B 1 482 ? 8.204 -29.309 47.616 1.00 23.81 1185 TYR B N 1
ATOM 8821 C CA . TYR B 1 482 ? 8.126 -28.351 46.528 1.00 23.34 1185 TYR B CA 1
ATOM 8822 C C . TYR B 1 482 ? 7.013 -27.363 46.855 1.00 25.92 1185 TYR B C 1
ATOM 8823 O O . TYR B 1 482 ? 5.829 -27.681 46.728 1.00 22.16 1185 TYR B O 1
ATOM 8832 N N . TYR B 1 483 ? 7.402 -26.177 47.316 1.00 23.78 1186 TYR B N 1
ATOM 8833 C CA . TYR B 1 483 ? 6.436 -25.157 47.703 1.00 23.73 1186 TYR B CA 1
ATOM 8834 C C . TYR B 1 483 ? 5.890 -24.425 46.493 1.00 23.20 1186 TYR B C 1
ATOM 8835 O O . TYR B 1 483 ? 6.644 -24.105 45.563 1.00 19.23 1186 TYR B O 1
ATOM 8844 N N . ILE B 1 484 ? 4.579 -24.174 46.508 1.00 17.78 1187 ILE B N 1
ATOM 8845 C CA . ILE B 1 484 ? 3.923 -23.408 45.446 1.00 20.27 1187 ILE B CA 1
ATOM 8846 C C . ILE B 1 484 ? 2.877 -22.456 46.012 1.00 16.91 1187 ILE B C 1
ATOM 8847 O O . ILE B 1 484 ? 2.350 -22.671 47.109 1.00 19.10 1187 ILE B O 1
ATOM 8852 N N . THR B 1 485 ? 2.552 -21.421 45.239 1.00 18.54 1188 THR B N 1
ATOM 8853 C CA . THR B 1 485 ? 1.559 -20.436 45.654 1.00 19.42 1188 THR B CA 1
ATOM 8854 C C . THR B 1 485 ? 0.945 -19.742 44.429 1.00 19.44 1188 THR B C 1
ATOM 8855 O O . THR B 1 485 ? 1.360 -19.976 43.292 1.00 19.84 1188 THR B O 1
ATOM 8859 N N . MET B 1 486 ? -0.080 -18.949 44.683 1.00 16.37 1189 MET B N 1
ATOM 8860 C CA . MET B 1 486 ? -0.684 -18.047 43.716 1.00 16.91 1189 MET B CA 1
ATOM 8861 C C . MET B 1 486 ? -0.603 -16.623 44.264 1.00 17.15 1189 MET B C 1
ATOM 8862 O O . MET B 1 486 ? -0.714 -16.410 45.465 1.00 17.87 1189 MET B O 1
ATOM 8867 N N A LEU B 1 487 ? -0.409 -15.671 43.358 0.54 16.68 1190 LEU B N 1
ATOM 8868 N N B LEU B 1 487 ? -0.383 -15.668 43.365 0.46 16.71 1190 LEU B N 1
ATOM 8869 C CA A LEU B 1 487 ? -0.414 -14.258 43.699 0.54 17.49 1190 LEU B CA 1
ATOM 8870 C CA B LEU B 1 487 ? -0.406 -14.251 43.707 0.46 17.49 1190 LEU B CA 1
ATOM 8871 C C A LEU B 1 487 ? -1.451 -13.530 42.858 0.54 16.14 1190 LEU B C 1
ATOM 8872 C C B LEU B 1 487 ? -1.441 -13.527 42.859 0.46 16.16 1190 LEU B C 1
ATOM 8873 O O A LEU B 1 487 ? -1.838 -13.999 41.789 0.54 18.88 1190 LEU B O 1
ATOM 8874 O O B LEU B 1 487 ? -1.815 -13.994 41.784 0.46 18.85 1190 LEU B O 1
ATOM 8883 N N . ARG B 1 488 ? -1.885 -12.375 43.347 1.00 14.66 1191 ARG B N 1
ATOM 8884 C CA . ARG B 1 488 ? -2.903 -11.580 42.674 1.00 19.72 1191 ARG B CA 1
ATOM 8885 C C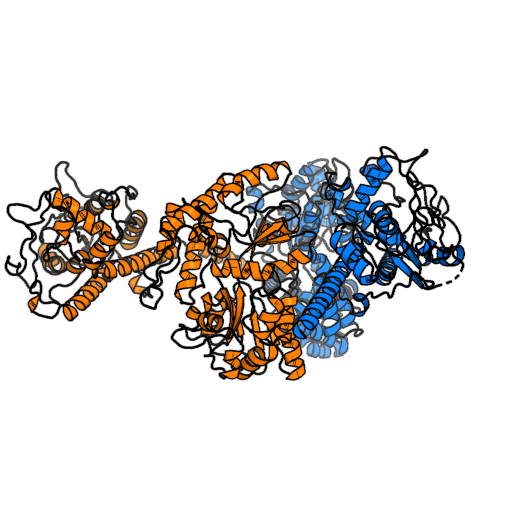 . ARG B 1 488 ? -2.536 -10.122 42.786 1.00 20.07 1191 ARG B C 1
ATOM 8886 O O . ARG B 1 488 ? -1.949 -9.708 43.786 1.00 18.27 1191 ARG B O 1
ATOM 8894 N N . ASP B 1 489 ? -2.893 -9.325 41.781 1.00 16.38 1192 ASP B N 1
ATOM 8895 C CA . ASP B 1 489 ? -2.553 -7.896 41.816 1.00 15.41 1192 ASP B CA 1
ATOM 8896 C C . ASP B 1 489 ? -3.120 -7.281 43.097 1.00 18.75 1192 ASP B C 1
ATOM 8897 O O . ASP B 1 489 ? -4.275 -7.576 43.460 1.00 19.44 1192 ASP B O 1
ATOM 8902 N N . PRO B 1 490 ? -2.306 -6.479 43.819 1.00 18.81 1193 PRO B N 1
ATOM 8903 C CA . PRO B 1 490 ? -2.704 -6.196 45.203 1.00 17.48 1193 PRO B CA 1
ATOM 8904 C C . PRO B 1 490 ? -3.993 -5.408 45.382 1.00 20.83 1193 PRO B C 1
ATOM 8905 O O . PRO B 1 490 ? -4.694 -5.612 46.378 1.00 17.73 1193 PRO B O 1
ATOM 8909 N N . VAL B 1 491 ? -4.310 -4.508 44.463 1.00 17.87 1194 VAL B N 1
ATOM 8910 C CA . VAL B 1 491 ? -5.545 -3.750 44.627 1.00 18.34 1194 VAL B CA 1
ATOM 8911 C C . VAL B 1 491 ? -6.770 -4.683 44.512 1.00 15.61 1194 VAL B C 1
ATOM 8912 O O . VAL B 1 491 ? -7.669 -4.627 45.353 1.00 18.23 1194 VAL B O 1
ATOM 8916 N N . SER B 1 492 ? -6.795 -5.538 43.491 1.00 17.47 1195 SER B N 1
ATOM 8917 C CA . SER B 1 492 ? -7.864 -6.525 43.339 1.00 22.71 1195 SER B CA 1
ATOM 8918 C C . SER B 1 492 ? -7.926 -7.473 44.534 1.00 25.25 1195 SER B C 1
ATOM 8919 O O . SER B 1 492 ? -9.018 -7.765 45.057 1.00 19.57 1195 SER B O 1
ATOM 8922 N N . ARG B 1 493 ? -6.765 -7.964 44.967 1.00 18.71 1196 ARG B N 1
ATOM 8923 C CA . ARG B 1 493 ? -6.722 -8.900 46.091 1.00 20.92 1196 ARG B CA 1
ATOM 8924 C C . ARG B 1 493 ? -7.279 -8.243 47.358 1.00 17.18 1196 ARG B C 1
ATOM 8925 O O . ARG B 1 493 ? -8.072 -8.841 48.082 1.00 17.54 1196 ARG B O 1
ATOM 8933 N N . TYR B 1 494 ? -6.865 -7.006 47.610 1.00 15.84 1197 TYR B N 1
ATOM 8934 C CA . TYR B 1 494 ? -7.293 -6.281 48.789 1.00 14.49 1197 TYR B CA 1
ATOM 8935 C C . TYR B 1 494 ? -8.823 -6.008 48.788 1.00 17.48 1197 TYR B C 1
ATOM 8936 O O . TYR B 1 494 ? -9.477 -6.160 49.827 1.00 16.35 1197 TYR B O 1
ATOM 8945 N N . LEU B 1 495 ? -9.362 -5.616 47.629 1.00 18.57 1198 LEU B N 1
ATOM 8946 C CA . LEU B 1 495 ? -10.805 -5.391 47.453 1.00 20.50 1198 LEU B CA 1
ATOM 8947 C C . LEU B 1 495 ? -11.574 -6.698 47.690 1.00 17.45 1198 LEU B C 1
ATOM 8948 O O . LEU B 1 495 ? -12.619 -6.711 48.362 1.00 20.59 1198 LEU B O 1
ATOM 8953 N N . SER B 1 496 ? -11.037 -7.789 47.151 1.00 18.68 1199 SER B N 1
ATOM 8954 C CA . SER B 1 496 ? -11.589 -9.131 47.346 1.00 20.23 1199 SER B CA 1
ATOM 8955 C C . SER B 1 496 ? -11.641 -9.490 48.822 1.00 21.21 1199 SER B C 1
ATOM 8956 O O . SER B 1 496 ? -12.637 -10.064 49.306 1.00 17.08 1199 SER B O 1
ATOM 8959 N N . GLU B 1 497 ? -10.579 -9.146 49.550 1.00 17.54 1200 GLU B N 1
ATOM 8960 C CA . GLU B 1 497 ? -10.517 -9.449 50.969 1.00 16.62 1200 GLU B CA 1
ATOM 8961 C C . GLU B 1 497 ? -11.535 -8.592 51.716 1.00 19.85 1200 GLU B C 1
ATOM 8962 O O . GLU B 1 497 ? -12.211 -9.091 52.600 1.00 18.39 1200 GLU B O 1
ATOM 8968 N N . TRP B 1 498 ? -11.623 -7.313 51.361 1.00 16.92 1201 TRP B N 1
ATOM 8969 C CA . TRP B 1 498 ? -12.612 -6.417 51.957 1.00 20.19 1201 TRP B CA 1
ATOM 8970 C C . TRP B 1 498 ? -14.019 -7.005 51.825 1.00 20.86 1201 TRP B C 1
ATOM 8971 O O . TRP B 1 498 ? -14.737 -7.099 52.823 1.00 20.69 1201 TRP B O 1
ATOM 8982 N N . LYS B 1 499 ? -14.397 -7.393 50.606 1.00 20.23 1202 LYS B N 1
ATOM 8983 C CA . LYS B 1 499 ? -15.756 -7.921 50.353 1.00 22.17 1202 LYS B CA 1
ATOM 8984 C C . LYS B 1 499 ? -16.020 -9.221 51.116 1.00 20.86 1202 LYS B C 1
ATOM 8985 O O . LYS B 1 499 ? -17.130 -9.457 51.620 1.00 19.46 1202 LYS B O 1
ATOM 8991 N N . HIS B 1 500 ? -15.000 -10.058 51.258 1.00 18.77 1203 HIS B N 1
ATOM 8992 C CA . HIS B 1 500 ? -15.170 -11.310 51.983 1.00 18.57 1203 HIS B CA 1
ATOM 8993 C C . HIS B 1 500 ? -15.317 -11.088 53.487 1.00 22.96 1203 HIS B C 1
ATOM 8994 O O . HIS B 1 500 ? -16.147 -11.726 54.153 1.00 20.34 1203 HIS B O 1
ATOM 9001 N N . VAL B 1 501 ? -14.504 -10.184 54.020 1.00 19.67 1204 VAL B N 1
ATOM 9002 C CA . VAL B 1 501 ? -14.602 -9.788 55.407 1.00 18.58 1204 VAL B CA 1
ATOM 9003 C C . VAL B 1 501 ? -15.957 -9.119 55.625 1.00 22.71 1204 VAL B C 1
ATOM 9004 O O . VAL B 1 501 ? -16.592 -9.324 56.657 1.00 22.20 1204 VAL B O 1
ATOM 9008 N N . GLN B 1 502 ? -16.410 -8.345 54.642 1.00 21.28 1205 GLN B N 1
ATOM 9009 C CA . GLN B 1 502 ? -17.692 -7.637 54.777 1.00 19.12 1205 GLN B CA 1
ATOM 9010 C C . GLN B 1 502 ? -18.857 -8.613 54.912 1.00 23.33 1205 GLN B C 1
ATOM 9011 O O . GLN B 1 502 ? -19.859 -8.340 55.615 1.00 24.67 1205 GLN B O 1
ATOM 9017 N N . ARG B 1 503 ? -18.734 -9.756 54.253 1.00 20.38 1206 ARG B N 1
ATOM 9018 C CA . ARG B 1 503 ? -19.746 -10.778 54.360 1.00 20.80 1206 ARG B CA 1
ATOM 9019 C C . ARG B 1 503 ? -19.432 -11.826 55.444 1.00 26.06 1206 ARG B C 1
ATOM 9020 O O . ARG B 1 503 ? -20.134 -12.825 55.553 1.00 24.65 1206 ARG B O 1
ATOM 9028 N N . GLY B 1 504 ? -18.401 -11.585 56.256 1.00 21.15 1207 GLY B N 1
ATOM 9029 C CA . GLY B 1 504 ? -18.227 -12.324 57.500 1.00 21.10 1207 GLY B CA 1
ATOM 9030 C C . GLY B 1 504 ? -16.916 -13.075 57.725 1.00 30.02 1207 GLY B C 1
ATOM 9031 O O . GLY B 1 504 ? -16.732 -13.692 58.779 1.00 21.54 1207 GLY B O 1
ATOM 9032 N N . ALA B 1 505 ? -15.999 -13.050 56.766 1.00 24.66 1208 ALA B N 1
ATOM 9033 C CA . ALA B 1 505 ? -14.716 -13.761 56.965 1.00 23.55 1208 ALA B CA 1
ATOM 9034 C C . ALA B 1 505 ? -13.890 -13.074 58.046 1.00 21.07 1208 ALA B C 1
ATOM 9035 O O . ALA B 1 505 ? -13.872 -11.844 58.134 1.00 21.20 1208 ALA B O 1
ATOM 9037 N N . THR B 1 506 ? -13.228 -13.867 58.890 1.00 21.00 1209 THR B N 1
ATOM 9038 C CA . THR B 1 506 ? -12.272 -13.335 59.870 1.00 24.90 1209 THR B CA 1
ATOM 9039 C C . THR B 1 506 ? -10.924 -14.073 59.884 1.00 20.37 1209 THR B C 1
ATOM 9040 O O . THR B 1 506 ? -9.925 -13.497 60.301 1.00 22.98 1209 THR B O 1
ATOM 9044 N N . TRP B 1 507 ? -10.923 -15.337 59.451 1.00 19.46 1210 TRP B N 1
ATOM 9045 C CA . TRP B 1 507 ? -9.794 -16.252 59.643 1.00 22.14 1210 TRP B CA 1
ATOM 9046 C C . TRP B 1 507 ? -9.222 -16.130 61.054 1.00 27.10 1210 TRP B C 1
ATOM 9047 O O . TRP B 1 507 ? -8.005 -16.164 61.259 1.00 21.17 1210 TRP B O 1
ATOM 9058 N N . LYS B 1 508 ? -10.100 -15.998 62.039 1.00 22.65 1211 LYS B N 1
ATOM 9059 C CA . LYS B 1 508 ? -9.639 -15.663 63.381 1.00 24.63 1211 LYS B CA 1
ATOM 9060 C C . LYS B 1 508 ? -8.910 -16.804 64.095 1.00 21.76 1211 LYS B C 1
ATOM 9061 O O . LYS B 1 508 ? -8.225 -16.569 65.078 1.00 24.56 1211 LYS B O 1
ATOM 9067 N N . THR B 1 509 ? -9.046 -18.030 63.614 1.00 21.64 1212 THR B N 1
ATOM 9068 C CA . THR B 1 509 ? -8.349 -19.149 64.248 1.00 22.10 1212 THR B CA 1
ATOM 9069 C C . THR B 1 509 ? -6.929 -19.380 63.692 1.00 23.09 1212 THR B C 1
ATOM 9070 O O . THR B 1 509 ? -6.244 -20.324 64.095 1.00 23.42 1212 THR B O 1
ATOM 9074 N N . SER B 1 510 ? -6.488 -18.533 62.765 1.00 24.95 1213 SER B N 1
ATOM 9075 C CA . SER B 1 510 ? -5.094 -18.579 62.308 1.00 21.82 1213 SER B CA 1
ATOM 9076 C C . SER B 1 510 ? -4.128 -18.514 63.492 1.00 23.49 1213 SER B C 1
ATOM 9077 O O . SER B 1 510 ? -4.337 -17.754 64.426 1.00 24.27 1213 SER B O 1
ATOM 9080 N N . LEU B 1 511 ? -3.050 -19.287 63.433 1.00 24.48 1214 LEU B N 1
ATOM 9081 C CA . LEU B 1 511 ? -2.095 -19.351 64.537 1.00 24.59 1214 LEU B CA 1
ATOM 9082 C C . LEU B 1 511 ? -1.054 -18.248 64.502 1.00 25.11 1214 LEU B C 1
ATOM 9083 O O . LEU B 1 511 ? -0.605 -17.789 65.542 1.00 20.89 1214 LEU B O 1
ATOM 9088 N N . HIS B 1 512 ? -0.663 -17.834 63.298 1.00 19.25 1215 HIS B N 1
ATOM 9089 C CA . HIS B 1 512 ? 0.370 -16.810 63.126 1.00 18.50 1215 HIS B CA 1
ATOM 9090 C C . HIS B 1 512 ? 1.642 -17.192 63.893 1.00 22.20 1215 HIS B C 1
ATOM 9091 O O . HIS B 1 512 ? 2.290 -16.350 64.525 1.00 23.57 1215 HIS B O 1
ATOM 9098 N N . MET B 1 513 ? 2.009 -18.467 63.828 1.00 19.69 1216 MET B N 1
ATOM 9099 C CA . MET B 1 513 ? 3.145 -18.960 64.603 1.00 20.57 1216 MET B CA 1
ATOM 9100 C C . MET B 1 513 ? 4.460 -18.405 64.064 1.00 20.60 1216 MET B C 1
ATOM 9101 O O . MET B 1 513 ? 4.689 -18.401 62.863 1.00 23.72 1216 MET B O 1
ATOM 9106 N N . CYS B 1 514 ? 5.330 -17.948 64.965 1.00 22.52 1217 CYS B N 1
ATOM 9107 C CA . CYS B 1 514 ? 6.628 -17.415 64.571 1.00 21.67 1217 CYS B CA 1
ATOM 9108 C C . CYS B 1 514 ? 7.569 -17.542 65.766 1.00 24.97 1217 CYS B C 1
ATOM 9109 O O . CYS B 1 514 ? 7.193 -17.193 66.879 1.00 26.21 1217 CYS B O 1
ATOM 9112 N N . ASP B 1 515 ? 8.776 -18.047 65.535 1.00 26.18 1218 ASP B N 1
ATOM 9113 C CA . ASP B 1 515 ? 9.739 -18.260 66.624 1.00 26.29 1218 ASP B CA 1
ATOM 9114 C C . ASP B 1 515 ? 9.099 -19.108 67.727 1.00 30.32 1218 ASP B C 1
ATOM 9115 O O . ASP B 1 515 ? 9.234 -18.820 68.904 1.00 30.93 1218 ASP B O 1
ATOM 9120 N N . GLY B 1 516 ? 8.381 -20.144 67.311 1.00 29.11 1219 GLY B N 1
ATOM 9121 C CA . GLY B 1 516 ? 7.722 -21.066 68.218 1.00 32.97 1219 GLY B CA 1
ATOM 9122 C C . GLY B 1 516 ? 6.547 -20.577 69.050 1.00 35.69 1219 GLY B C 1
ATOM 9123 O O . GLY B 1 516 ? 6.144 -21.280 69.970 1.00 35.42 1219 GLY B O 1
ATOM 9124 N N . ARG B 1 517 ? 5.980 -19.400 68.780 1.00 28.24 1220 ARG B N 1
ATOM 9125 C CA . ARG B 1 517 ? 4.759 -19.016 69.491 1.00 31.33 1220 ARG B CA 1
ATOM 9126 C C . ARG B 1 517 ? 3.778 -18.177 68.671 1.00 26.18 1220 ARG B C 1
ATOM 9127 O O . ARG B 1 517 ? 4.147 -17.576 67.662 1.00 25.29 1220 ARG B O 1
ATOM 9135 N N . SER B 1 518 ? 2.529 -18.139 69.133 1.00 26.05 1221 SER B N 1
ATOM 9136 C CA . SER B 1 518 ? 1.495 -17.316 68.520 1.00 28.23 1221 SER B CA 1
ATOM 9137 C C . SER B 1 518 ? 1.510 -15.957 69.171 1.00 30.99 1221 SER B C 1
ATOM 9138 O O . SER B 1 518 ? 1.828 -15.850 70.348 1.00 34.45 1221 SER B O 1
ATOM 9141 N N . PRO B 1 519 ? 1.184 -14.907 68.404 1.00 30.94 1222 PRO B N 1
ATOM 9142 C CA . PRO B 1 519 ? 1.133 -13.583 69.017 1.00 35.53 1222 PRO B CA 1
ATOM 9143 C C . PRO B 1 519 ? -0.140 -13.446 69.805 1.00 37.39 1222 PRO B C 1
ATOM 9144 O O . PRO B 1 519 ? -1.091 -14.159 69.502 1.00 38.23 1222 PRO B O 1
ATOM 9148 N N . THR B 1 520 ? -0.151 -12.573 70.804 1.00 41.26 1223 THR B N 1
ATOM 9149 C CA . THR B 1 520 ? -1.386 -12.236 71.509 1.00 43.20 1223 THR B CA 1
ATOM 9150 C C . THR B 1 520 ? -1.996 -10.962 70.933 1.00 44.49 1223 THR B C 1
ATOM 9151 O O . THR B 1 520 ? -1.455 -10.358 69.998 1.00 39.81 1223 THR B O 1
ATOM 9155 N N . GLN B 1 521 ? -3.118 -10.547 71.517 1.00 45.71 1224 GLN B N 1
ATOM 9156 C CA . GLN B 1 521 ? -3.831 -9.362 71.070 1.00 42.33 1224 GLN B CA 1
ATOM 9157 C C . GLN B 1 521 ? -2.999 -8.121 71.367 1.00 36.57 1224 GLN B C 1
ATOM 9158 O O . GLN B 1 521 ? -3.252 -7.059 70.825 1.00 36.89 1224 GLN B O 1
ATOM 9160 N N . ASP B 1 522 ? -1.994 -8.277 72.223 1.00 41.75 1225 ASP B N 1
ATOM 9161 C CA . ASP B 1 522 ? -1.003 -7.231 72.457 1.00 47.06 1225 ASP B CA 1
ATOM 9162 C C . ASP B 1 522 ? -0.113 -6.977 71.229 1.00 48.64 1225 ASP B C 1
ATOM 9163 O O . ASP B 1 522 ? 0.281 -5.843 70.948 1.00 37.93 1225 ASP B O 1
ATOM 9168 N N . GLU B 1 523 ? 0.187 -8.031 70.485 1.00 39.69 1226 GLU B N 1
ATOM 9169 C CA . GLU B 1 523 ? 1.089 -7.906 69.346 1.00 47.97 1226 GLU B CA 1
ATOM 9170 C C . GLU B 1 523 ? 0.271 -7.788 68.069 1.00 43.93 1226 GLU B C 1
ATOM 9171 O O . GLU B 1 523 ? 0.741 -7.209 67.075 1.00 44.62 1226 GLU B O 1
ATOM 9177 N N . LEU B 1 524 ? -0.955 -8.320 68.112 1.00 36.08 1227 LEU B N 1
ATOM 9178 C CA . LEU B 1 524 ? -1.878 -8.305 66.966 1.00 37.15 1227 LEU B CA 1
ATOM 9179 C C . LEU B 1 524 ? -3.294 -7.898 67.386 1.00 36.51 1227 LEU B C 1
ATOM 9180 O O . LEU B 1 524 ? -4.152 -8.755 67.622 1.00 34.84 1227 LEU B O 1
ATOM 9185 N N . PRO B 1 525 ? -3.548 -6.584 67.470 1.00 31.51 1228 PRO B N 1
ATOM 9186 C CA . PRO B 1 525 ? -4.884 -6.083 67.814 1.00 30.23 1228 PRO B CA 1
ATOM 9187 C C . PRO B 1 525 ? -5.908 -6.408 66.740 1.00 33.30 1228 PRO B C 1
ATOM 9188 O O . PRO B 1 525 ? -5.586 -6.379 65.561 1.00 33.12 1228 PRO B O 1
ATOM 9192 N N . THR B 1 526 ? -7.133 -6.704 67.151 1.00 33.73 1229 THR B N 1
ATOM 9193 C CA . THR B 1 526 ? -8.187 -7.009 66.198 1.00 38.06 1229 THR B CA 1
ATOM 9194 C C . THR B 1 526 ? -8.825 -5.715 65.743 1.00 31.90 1229 THR B C 1
ATOM 9195 O O . THR B 1 526 ? -8.853 -4.730 66.478 1.00 33.94 1229 THR B O 1
ATOM 9199 N N . CYS B 1 527 ? -9.322 -5.722 64.518 1.00 30.94 1230 CYS B N 1
ATOM 9200 C CA . CYS B 1 527 ? -9.891 -4.533 63.909 1.00 31.24 1230 CYS B CA 1
ATOM 9201 C C . CYS B 1 527 ? -11.366 -4.310 64.248 1.00 29.39 1230 CYS B C 1
ATOM 9202 O O . CYS B 1 527 ? -11.906 -3.245 63.984 1.00 32.39 1230 CYS B O 1
ATOM 9205 N N . TYR B 1 528 ? -12.001 -5.319 64.820 1.00 30.45 1231 TYR B N 1
ATOM 9206 C CA . TYR B 1 528 ? -13.450 -5.299 65.002 1.00 34.79 1231 TYR B CA 1
ATOM 9207 C C . TYR B 1 528 ? -13.842 -5.657 66.417 1.00 32.39 1231 TYR B C 1
ATOM 9208 O O . TYR B 1 528 ? -13.066 -6.276 67.140 1.00 35.32 1231 TYR B O 1
ATOM 9217 N N . ASN B 1 529 ? -15.059 -5.257 66.793 1.00 36.66 1232 ASN B N 1
ATOM 9218 C CA . ASN B 1 529 ? -15.703 -5.737 68.009 1.00 42.60 1232 ASN B CA 1
ATOM 9219 C C . ASN B 1 529 ? -16.654 -6.888 67.706 1.00 36.32 1232 ASN B C 1
ATOM 9220 O O . ASN B 1 529 ? -17.210 -6.995 66.605 1.00 35.20 1232 ASN B O 1
ATOM 9225 N N . GLY B 1 530 ? -16.850 -7.746 68.694 1.00 38.28 1233 GLY B N 1
ATOM 9226 C CA . GLY B 1 530 ? -17.763 -8.858 68.552 1.00 39.60 1233 GLY B CA 1
ATOM 9227 C C . GLY B 1 530 ? -17.119 -9.989 67.772 1.00 37.41 1233 GLY B C 1
ATOM 9228 O O . GLY B 1 530 ? -15.896 -10.116 67.743 1.00 39.31 1233 GLY B O 1
ATOM 9229 N N . ASP B 1 531 ? -17.956 -10.792 67.126 1.00 30.77 1234 ASP B N 1
ATOM 9230 C CA . ASP B 1 531 ? -17.532 -12.038 66.493 1.00 34.59 1234 ASP B CA 1
ATOM 9231 C C . ASP B 1 531 ? -16.868 -11.850 65.134 1.00 28.48 1234 ASP B C 1
ATOM 9232 O O . ASP B 1 531 ? -16.136 -12.734 64.687 1.00 29.70 1234 ASP B O 1
ATOM 9237 N N . ASP B 1 532 ? -17.147 -10.732 64.468 1.00 28.10 1235 ASP B N 1
ATOM 9238 C CA . ASP B 1 532 ? -16.642 -10.516 63.113 1.00 24.18 1235 ASP B CA 1
ATOM 9239 C C . ASP B 1 532 ? -16.701 -9.063 62.720 1.00 24.54 1235 ASP B C 1
ATOM 9240 O O . ASP B 1 532 ? -17.107 -8.226 63.509 1.00 25.19 1235 ASP B O 1
ATOM 9245 N N . TRP B 1 533 ? -16.261 -8.779 61.499 1.00 23.04 1236 TRP B N 1
ATOM 9246 C CA . TRP B 1 533 ? -16.237 -7.430 60.958 1.00 25.46 1236 TRP B CA 1
ATOM 9247 C C . TRP B 1 533 ? -17.298 -7.244 59.871 1.00 23.81 1236 TRP B C 1
ATOM 9248 O O . TRP B 1 533 ? -17.150 -6.409 58.986 1.00 20.08 1236 TRP B O 1
ATOM 9259 N N A SER B 1 534 ? -18.383 -8.015 59.974 0.45 24.75 1237 SER B N 1
ATOM 9260 N N B SER B 1 534 ? -18.365 -8.040 59.934 0.55 24.75 1237 SER B N 1
ATOM 9261 C CA A SER B 1 534 ? -19.460 -7.992 58.985 0.45 23.98 1237 SER B CA 1
ATOM 9262 C CA B SER B 1 534 ? -19.372 -8.036 58.879 0.55 23.96 1237 SER B CA 1
ATOM 9263 C C A SER B 1 534 ? -20.001 -6.601 58.738 0.45 22.44 1237 SER B C 1
ATOM 9264 C C B SER B 1 534 ? -20.033 -6.677 58.728 0.55 22.40 1237 SER B C 1
ATOM 9265 O O A SER B 1 534 ? -20.137 -5.800 59.657 0.45 24.67 1237 SER B O 1
ATOM 9266 O O B SER B 1 534 ? -20.262 -5.973 59.703 0.55 24.55 1237 SER B O 1
ATOM 9271 N N . GLY B 1 535 ? -20.295 -6.318 57.476 1.00 22.58 1238 GLY B N 1
ATOM 9272 C CA . GLY B 1 535 ? -20.894 -5.050 57.113 1.00 20.11 1238 GLY B CA 1
ATOM 9273 C C . GLY B 1 535 ? -19.931 -3.916 56.900 1.00 27.49 1238 GLY B C 1
ATOM 9274 O O . GLY B 1 535 ? -20.356 -2.848 56.469 1.00 24.94 1238 GLY B O 1
ATOM 9275 N N . VAL B 1 536 ? -18.641 -4.130 57.188 1.00 24.90 1239 VAL B N 1
ATOM 9276 C CA . VAL B 1 536 ? -17.668 -3.043 57.174 1.00 18.58 1239 VAL B CA 1
ATOM 9277 C C . VAL B 1 536 ? -17.600 -2.380 55.803 1.00 19.33 1239 VAL B C 1
ATOM 9278 O O . VAL B 1 536 ? -17.674 -3.048 54.771 1.00 23.32 1239 VAL B O 1
ATOM 9282 N N . THR B 1 537 ? -17.497 -1.058 55.791 1.00 21.73 1240 THR B N 1
ATOM 9283 C CA . THR B 1 537 ? -17.355 -0.337 54.531 1.00 25.71 1240 THR B CA 1
ATOM 9284 C C . THR B 1 537 ? -15.891 -0.303 54.130 1.00 27.79 1240 THR B C 1
ATOM 9285 O O . THR B 1 537 ? -15.019 -0.527 54.967 1.00 22.99 1240 THR B O 1
ATOM 9289 N N . LEU B 1 538 ? -15.625 -0.014 52.860 1.00 26.29 1241 LEU B N 1
ATOM 9290 C CA . LEU B 1 538 ? -14.243 0.022 52.386 1.00 25.32 1241 LEU B CA 1
ATOM 9291 C C . LEU B 1 538 ? -13.452 1.071 53.154 1.00 27.02 1241 LEU B C 1
ATOM 9292 O O . LEU B 1 538 ? -12.319 0.824 53.585 1.00 23.75 1241 LEU B O 1
ATOM 9297 N N . HIS B 1 539 ? -14.050 2.240 53.344 1.00 29.52 1242 HIS B N 1
ATOM 9298 C CA . HIS B 1 539 ? -13.395 3.289 54.111 1.00 27.30 1242 HIS B CA 1
ATOM 9299 C C . HIS B 1 539 ? -12.980 2.808 55.500 1.00 31.43 1242 HIS B C 1
ATOM 9300 O O . HIS B 1 539 ? -11.846 3.029 55.933 1.00 28.93 1242 HIS B O 1
ATOM 9307 N N . ASP B 1 540 ? -13.888 2.146 56.209 1.00 27.36 1243 ASP B N 1
ATOM 9308 C CA . ASP B 1 540 ? -13.576 1.714 57.570 1.00 28.14 1243 ASP B CA 1
ATOM 9309 C C . ASP B 1 540 ? -12.565 0.561 57.560 1.00 30.28 1243 ASP B C 1
ATOM 9310 O O . ASP B 1 540 ? -11.792 0.407 58.489 1.00 27.22 1243 ASP B O 1
ATOM 9315 N N . PHE B 1 541 ? -12.595 -0.255 56.513 1.00 26.16 1244 PHE B N 1
ATOM 9316 C CA . PHE B 1 541 ? -11.646 -1.363 56.363 1.00 22.32 1244 PHE B CA 1
ATOM 9317 C C . PHE B 1 541 ? -10.226 -0.779 56.203 1.00 23.58 1244 PHE B C 1
ATOM 9318 O O . PHE B 1 541 ? -9.280 -1.232 56.841 1.00 25.15 1244 PHE B O 1
ATOM 9326 N N . MET B 1 542 ? -10.112 0.245 55.361 1.00 24.89 1245 MET B N 1
ATOM 9327 C CA . MET B 1 542 ? -8.854 0.932 55.104 1.00 24.12 1245 MET B CA 1
ATOM 9328 C C . MET B 1 542 ? -8.355 1.713 56.311 1.00 31.46 1245 MET B C 1
ATOM 9329 O O . MET B 1 542 ? -7.162 1.991 56.436 1.00 27.12 1245 MET B O 1
ATOM 9334 N N . ASP B 1 543 ? -9.260 2.038 57.218 1.00 29.67 1246 ASP B N 1
ATOM 9335 C CA . ASP B 1 543 ? -8.933 2.914 58.329 1.00 31.81 1246 ASP B CA 1
ATOM 9336 C C . ASP B 1 543 ? -8.286 2.182 59.491 1.00 30.90 1246 ASP B C 1
ATOM 9337 O O . ASP B 1 543 ? -7.701 2.825 60.350 1.00 39.60 1246 ASP B O 1
ATOM 9342 N N . CYS B 1 544 ? -8.402 0.852 59.555 1.00 29.44 1247 CYS B N 1
ATOM 9343 C CA . CYS B 1 544 ? -7.815 0.108 60.680 1.00 31.25 1247 CYS B CA 1
ATOM 9344 C C . CYS B 1 544 ? -6.306 -0.130 60.454 1.00 28.47 1247 CYS B C 1
ATOM 9345 O O . CYS B 1 544 ? -5.919 -0.832 59.521 1.00 26.54 1247 CYS B O 1
ATOM 9348 N N . PRO B 1 545 ? -5.457 0.446 61.308 1.00 32.45 1248 PRO B N 1
ATOM 9349 C CA . PRO B 1 545 ? -4.007 0.276 61.127 1.00 31.79 1248 PRO B CA 1
ATOM 9350 C C . PRO B 1 545 ? -3.510 -1.172 61.279 1.00 28.84 1248 PRO B C 1
ATOM 9351 O O . PRO B 1 545 ? -2.483 -1.503 60.698 1.00 28.65 1248 PRO B O 1
ATOM 9355 N N . SER B 1 546 ? -4.206 -2.020 62.038 1.00 25.43 1249 SER B N 1
ATOM 9356 C CA . SER B 1 546 ? -3.749 -3.402 62.216 1.00 25.16 1249 SER B CA 1
ATOM 9357 C C . SER B 1 546 ? -4.360 -4.414 61.235 1.00 23.08 1249 SER B C 1
ATOM 9358 O O . SER B 1 546 ? -4.226 -5.622 61.414 1.00 28.28 1249 SER B O 1
ATOM 9361 N N . ASN B 1 547 ? -5.020 -3.920 60.196 1.00 27.95 1250 ASN B N 1
ATOM 9362 C CA . ASN B 1 547 ? -5.663 -4.788 59.216 1.00 26.24 1250 ASN B CA 1
ATOM 9363 C C . ASN B 1 547 ? -4.626 -5.704 58.577 1.00 23.97 1250 ASN B C 1
ATOM 9364 O O . ASN B 1 547 ? -3.721 -5.224 57.920 1.00 21.22 1250 ASN B O 1
ATOM 9369 N N . LEU B 1 548 ? -4.784 -7.011 58.762 1.00 19.76 1251 LEU B N 1
ATOM 9370 C CA . LEU B 1 548 ? -3.884 -8.008 58.159 1.00 22.52 1251 LEU B CA 1
ATOM 9371 C C . LEU B 1 548 ? -3.988 -8.100 56.626 1.00 22.27 1251 LEU B C 1
ATOM 9372 O O . LEU B 1 548 ? -3.166 -8.775 55.974 1.00 20.28 1251 LEU B O 1
ATOM 9377 N N . ALA B 1 549 ? -4.973 -7.429 56.038 1.00 20.34 1252 ALA B N 1
ATOM 9378 C CA . ALA B 1 549 ? -5.066 -7.381 54.583 1.00 19.96 1252 ALA B CA 1
ATOM 9379 C C . ALA B 1 549 ? -3.894 -6.597 53.982 1.00 17.56 1252 ALA B C 1
ATOM 9380 O O . ALA B 1 549 ? -3.509 -6.862 52.867 1.00 20.80 1252 ALA B O 1
ATOM 9382 N N . ASN B 1 550 ? -3.376 -5.614 54.725 1.00 18.50 1253 ASN B N 1
ATOM 9383 C CA . ASN B 1 550 ? -2.341 -4.714 54.231 1.00 16.78 1253 ASN B CA 1
ATOM 9384 C C . ASN B 1 550 ? -1.059 -5.504 54.002 1.00 18.32 1253 ASN B C 1
ATOM 9385 O O . ASN B 1 550 ? -0.562 -6.128 54.929 1.00 17.54 1253 ASN B O 1
ATOM 9390 N N . ASN B 1 551 ? -0.563 -5.498 52.770 1.00 18.92 1254 ASN B N 1
ATOM 9391 C CA . ASN B 1 551 ? 0.667 -6.194 52.429 1.00 20.58 1254 ASN B CA 1
ATOM 9392 C C . ASN B 1 551 ? 0.624 -7.664 52.810 1.00 18.70 1254 ASN B C 1
ATOM 9393 O O . ASN B 1 551 ? 1.634 -8.243 53.238 1.00 16.20 1254 ASN B O 1
ATOM 9398 N N . ARG B 1 552 ? -0.542 -8.287 52.631 1.00 20.55 1255 ARG B N 1
ATOM 9399 C CA . ARG B 1 552 ? -0.690 -9.673 53.025 1.00 18.96 1255 ARG B CA 1
ATOM 9400 C C . ARG B 1 552 ? 0.254 -10.615 52.288 1.00 17.17 1255 ARG B C 1
ATOM 9401 O O . ARG B 1 552 ? 0.757 -11.567 52.885 1.00 16.80 1255 ARG B O 1
ATOM 9409 N N . GLN B 1 553 ? 0.453 -10.408 50.992 1.00 14.40 1256 GLN B N 1
ATOM 9410 C CA . GLN B 1 553 ? 1.273 -11.336 50.222 1.00 17.32 1256 GLN B CA 1
ATOM 9411 C C . GLN B 1 553 ? 2.744 -11.304 50.685 1.00 17.77 1256 GLN B C 1
ATOM 9412 O O . GLN B 1 553 ? 3.387 -12.354 50.844 1.00 15.54 1256 GLN B O 1
ATOM 9418 N N . VAL B 1 554 ? 3.260 -10.111 50.922 1.00 17.92 1257 VAL B N 1
ATOM 9419 C CA . VAL B 1 554 ? 4.628 -9.970 51.431 1.00 17.84 1257 VAL B CA 1
ATOM 9420 C C . VAL B 1 554 ? 4.780 -10.594 52.819 1.00 16.65 1257 VAL B C 1
ATOM 9421 O O . VAL B 1 554 ? 5.701 -11.372 53.053 1.00 17.00 1257 VAL B O 1
ATOM 9425 N N . ARG B 1 555 ? 3.853 -10.296 53.720 1.00 14.67 1258 ARG B N 1
ATOM 9426 C CA . ARG B 1 555 ? 3.903 -10.858 55.059 1.00 17.74 1258 ARG B CA 1
ATOM 9427 C C . ARG B 1 555 ? 3.846 -12.381 55.030 1.00 21.01 1258 ARG B C 1
ATOM 9428 O O . ARG B 1 555 ? 4.573 -13.035 55.763 1.00 20.02 1258 ARG B O 1
ATOM 9436 N N . MET B 1 556 ? 3.002 -12.956 54.172 1.00 17.96 1259 MET B N 1
ATOM 9437 C CA . MET B 1 556 ? 2.845 -14.399 54.164 1.00 14.44 1259 MET B CA 1
ATOM 9438 C C . MET B 1 556 ? 3.923 -15.142 53.405 1.00 15.03 1259 MET B C 1
ATOM 9439 O O . MET B 1 556 ? 4.009 -16.369 53.499 1.00 17.85 1259 MET B O 1
ATOM 9444 N N . LEU B 1 557 ? 4.735 -14.410 52.634 1.00 16.97 1260 LEU B N 1
ATOM 9445 C CA . LEU B 1 557 ? 5.835 -15.022 51.885 1.00 17.10 1260 LEU B CA 1
ATOM 9446 C C . LEU B 1 557 ? 7.194 -14.748 52.512 1.00 16.11 1260 LEU B C 1
ATOM 9447 O O . LEU B 1 557 ? 8.174 -15.385 52.163 1.00 20.39 1260 LEU B O 1
ATOM 9452 N N . ALA B 1 558 ? 7.249 -13.815 53.448 1.00 16.74 1261 ALA B N 1
ATOM 9453 C CA . ALA B 1 558 ? 8.505 -13.468 54.090 1.00 18.19 1261 ALA B CA 1
ATOM 9454 C C . ALA B 1 558 ? 8.760 -14.393 55.255 1.00 19.29 1261 ALA B C 1
ATOM 9455 O O . ALA B 1 558 ? 7.831 -14.993 55.798 1.00 17.06 1261 ALA B O 1
ATOM 9457 N N . ASP B 1 559 ? 10.039 -14.528 55.612 1.00 17.97 1262 ASP B N 1
ATOM 9458 C CA . ASP B 1 559 ? 10.452 -15.152 56.862 1.00 17.89 1262 ASP B CA 1
ATOM 9459 C C . ASP B 1 559 ? 10.346 -14.140 57.985 1.00 21.11 1262 ASP B C 1
ATOM 9460 O O . ASP B 1 559 ? 11.230 -13.296 58.159 1.00 18.85 1262 ASP B O 1
ATOM 9465 N N . LEU B 1 560 ? 9.280 -14.231 58.771 1.00 17.36 1263 LEU B N 1
ATOM 9466 C CA . LEU B 1 560 ? 8.959 -13.164 59.710 1.00 16.81 1263 LEU B CA 1
ATOM 9467 C C . LEU B 1 560 ? 9.929 -13.098 60.900 1.00 19.65 1263 LEU B C 1
ATOM 9468 O O . LEU B 1 560 ? 10.008 -12.084 61.589 1.00 20.36 1263 LEU B O 1
ATOM 9473 N N A SER B 1 561 ? 10.673 -14.175 61.117 0.46 20.68 1264 SER B N 1
ATOM 9474 N N B SER B 1 561 ? 10.680 -14.172 61.131 0.54 20.69 1264 SER B N 1
ATOM 9475 C CA A SER B 1 561 ? 11.674 -14.196 62.171 0.46 22.01 1264 SER B CA 1
ATOM 9476 C CA B SER B 1 561 ? 11.669 -14.167 62.205 0.54 22.01 1264 SER B CA 1
ATOM 9477 C C A SER B 1 561 ? 12.726 -13.107 61.929 0.46 20.03 1264 SER B C 1
ATOM 9478 C C B SER B 1 561 ? 12.750 -13.116 61.931 0.54 20.01 1264 SER B C 1
ATOM 9479 O O A SER B 1 561 ? 13.300 -12.580 62.868 0.46 20.03 1264 SER B O 1
ATOM 9480 O O B SER B 1 561 ? 13.376 -12.626 62.854 0.54 20.03 1264 SER B O 1
ATOM 9485 N N . LEU B 1 562 ? 12.930 -12.752 60.666 1.00 19.48 1265 LEU B N 1
ATOM 9486 C CA . LEU B 1 562 ? 13.912 -11.751 60.278 1.00 19.80 1265 LEU B CA 1
ATOM 9487 C C . LEU B 1 562 ? 13.595 -10.364 60.818 1.00 21.40 1265 LEU B C 1
ATOM 9488 O O . LEU B 1 562 ? 14.490 -9.532 60.932 1.00 20.35 1265 LEU B O 1
ATOM 9493 N N . VAL B 1 563 ? 12.329 -10.089 61.118 1.00 18.01 1266 VAL B N 1
ATOM 9494 C CA . VAL B 1 563 ? 11.960 -8.774 61.621 1.00 18.13 1266 VAL B CA 1
ATOM 9495 C C . VAL B 1 563 ? 11.453 -8.840 63.060 1.00 20.62 1266 VAL B C 1
ATOM 9496 O O . VAL B 1 563 ? 10.884 -7.877 63.559 1.00 24.02 1266 VAL B O 1
ATOM 9500 N N . GLY B 1 564 ? 11.696 -9.958 63.739 1.00 20.67 1267 GLY B N 1
ATOM 9501 C CA . GLY B 1 564 ? 11.220 -10.127 65.102 1.00 23.52 1267 GLY B CA 1
ATOM 9502 C C . GLY B 1 564 ? 9.743 -10.523 65.165 1.00 27.17 1267 GLY B C 1
ATOM 9503 O O . GLY B 1 564 ? 9.005 -10.141 66.091 1.00 24.51 1267 GLY B O 1
ATOM 9504 N N . CYS B 1 565 ? 9.310 -11.297 64.173 1.00 22.56 1268 CYS B N 1
ATOM 9505 C CA . CYS B 1 565 ? 7.955 -11.820 64.136 1.00 20.36 1268 CYS B CA 1
ATOM 9506 C C . CYS B 1 565 ? 6.927 -10.683 64.110 1.00 23.45 1268 CYS B C 1
ATOM 9507 O O . CYS B 1 565 ? 6.961 -9.875 63.191 1.00 22.61 1268 CYS B O 1
ATOM 9510 N N . TYR B 1 566 ? 6.014 -10.628 65.074 1.00 20.39 1269 TYR B N 1
ATOM 9511 C CA . TYR B 1 566 ? 4.925 -9.634 65.053 1.00 21.87 1269 TYR B CA 1
ATOM 9512 C C . TYR B 1 566 ? 5.201 -8.458 66.004 1.00 22.51 1269 TYR B C 1
ATOM 9513 O O . TYR B 1 566 ? 4.394 -7.551 66.143 1.00 23.88 1269 TYR B O 1
ATOM 9522 N N . ASN B 1 567 ? 6.384 -8.457 66.599 1.00 23.62 1270 ASN B N 1
ATOM 9523 C CA . ASN B 1 567 ? 6.811 -7.368 67.469 1.00 28.78 1270 ASN B CA 1
ATOM 9524 C C . ASN B 1 567 ? 7.335 -6.185 66.652 1.00 24.26 1270 ASN B C 1
ATOM 9525 O O . ASN B 1 567 ? 8.508 -6.123 66.301 1.00 24.40 1270 ASN B O 1
ATOM 9530 N N . LEU B 1 568 ? 6.445 -5.248 66.353 1.00 21.90 1271 LEU B N 1
ATOM 9531 C CA . LEU B 1 568 ? 6.780 -4.100 65.522 1.00 23.53 1271 LEU B CA 1
ATOM 9532 C C . LEU B 1 568 ? 7.836 -3.177 66.126 1.00 24.96 1271 LEU B C 1
ATOM 9533 O O . LEU B 1 568 ? 8.550 -2.497 65.397 1.00 25.56 1271 LEU B O 1
ATOM 9538 N N . SER B 1 569 ? 7.935 -3.147 67.448 1.00 23.25 1272 SER B N 1
ATOM 9539 C CA . SER B 1 569 ? 8.869 -2.235 68.104 1.00 23.19 1272 SER B CA 1
ATOM 9540 C C . SER B 1 569 ? 10.306 -2.746 68.211 1.00 31.47 1272 SER B C 1
ATOM 9541 O O . SER B 1 569 ? 11.161 -2.062 68.799 1.00 28.78 1272 SER B O 1
ATOM 9544 N N . THR B 1 570 ? 10.604 -3.909 67.632 1.00 31.51 1273 THR B N 1
ATOM 9545 C CA . THR B 1 570 ? 11.991 -4.403 67.645 1.00 30.87 1273 THR B CA 1
ATOM 9546 C C . THR B 1 570 ? 12.905 -3.564 66.779 1.00 32.36 1273 THR B C 1
ATOM 9547 O O . THR B 1 570 ? 14.112 -3.550 67.002 1.00 32.48 1273 THR B O 1
ATOM 9551 N N . MET B 1 571 ? 12.337 -2.894 65.777 1.00 28.32 1274 MET B N 1
ATOM 9552 C CA . MET B 1 571 ? 13.121 -2.108 64.829 1.00 26.70 1274 MET B CA 1
ATOM 9553 C C . MET B 1 571 ? 12.244 -1.062 64.147 1.00 26.54 1274 MET B C 1
ATOM 9554 O O . MET B 1 571 ? 11.016 -1.133 64.207 1.00 27.02 1274 MET B O 1
ATOM 9559 N N . ASN B 1 572 ? 12.882 -0.108 63.482 1.00 24.03 1275 ASN B N 1
ATOM 9560 C CA . ASN B 1 572 ? 12.179 0.909 62.718 1.00 31.62 1275 ASN B CA 1
ATOM 9561 C C . ASN B 1 572 ? 11.534 0.310 61.476 1.00 29.41 1275 ASN B C 1
ATOM 9562 O O . ASN B 1 572 ? 12.002 -0.685 60.931 1.00 21.04 1275 ASN B O 1
ATOM 9567 N N . GLU B 1 573 ? 10.465 0.946 61.023 1.00 23.79 1276 GLU B N 1
ATOM 9568 C CA . GLU B 1 573 ? 9.766 0.518 59.827 1.00 26.50 1276 GLU B CA 1
ATOM 9569 C C . GLU B 1 573 ? 10.683 0.604 58.611 1.00 27.67 1276 GLU B C 1
ATOM 9570 O O . GLU B 1 573 ? 10.579 -0.201 57.694 1.00 23.32 1276 GLU B O 1
ATOM 9576 N N . SER B 1 574 ? 11.586 1.583 58.605 1.00 27.92 1277 SER B N 1
ATOM 9577 C CA . SER B 1 574 ? 12.475 1.777 57.468 1.00 28.65 1277 SER B CA 1
ATOM 9578 C C . SER B 1 574 ? 13.519 0.647 57.384 1.00 24.08 1277 SER B C 1
ATOM 9579 O O . SER B 1 574 ? 14.166 0.449 56.354 1.00 28.39 1277 SER B O 1
ATOM 9582 N N . GLU B 1 575 ? 13.640 -0.126 58.449 1.00 21.29 1278 GLU B N 1
ATOM 9583 C CA . GLU B 1 575 ? 14.463 -1.328 58.438 1.00 22.46 1278 GLU B CA 1
ATOM 9584 C C . GLU B 1 575 ? 13.621 -2.568 58.152 1.00 22.37 1278 GLU B C 1
ATOM 9585 O O . GLU B 1 575 ? 13.999 -3.421 57.371 1.00 20.20 1278 GLU B O 1
ATOM 9591 N N . ARG B 1 576 ? 12.485 -2.673 58.825 1.00 21.94 1279 ARG B N 1
ATOM 9592 C CA . ARG B 1 576 ? 11.589 -3.803 58.627 1.00 20.70 1279 ARG B CA 1
ATOM 9593 C C . ARG B 1 576 ? 11.109 -3.950 57.180 1.00 19.97 1279 ARG B C 1
ATOM 9594 O O . ARG B 1 576 ? 11.056 -5.056 56.642 1.00 18.55 1279 ARG B O 1
ATOM 9602 N N . ASN B 1 577 ? 10.737 -2.852 56.541 1.00 20.88 1280 ASN B N 1
ATOM 9603 C CA . ASN B 1 577 ? 10.152 -2.949 55.208 1.00 22.03 1280 ASN B CA 1
ATOM 9604 C C . ASN B 1 577 ? 11.069 -3.550 54.133 1.00 22.96 1280 ASN B C 1
ATOM 9605 O O . ASN B 1 577 ? 10.644 -4.452 53.412 1.00 21.28 1280 ASN B O 1
ATOM 9610 N N . PRO B 1 578 ? 12.330 -3.064 54.013 1.00 18.82 1281 PRO B N 1
ATOM 9611 C CA . PRO B 1 578 ? 13.200 -3.694 53.014 1.00 19.67 1281 PRO B CA 1
ATOM 9612 C C . PRO B 1 578 ? 13.527 -5.148 53.335 1.00 17.92 1281 PRO B C 1
ATOM 9613 O O . PRO B 1 578 ? 13.702 -5.932 52.413 1.00 17.23 1281 PRO B O 1
ATOM 9617 N N . ILE B 1 579 ? 13.605 -5.503 54.610 1.00 13.88 1282 ILE B N 1
ATOM 9618 C CA . ILE B 1 579 ? 13.795 -6.900 54.975 1.00 14.22 1282 ILE B CA 1
ATOM 9619 C C . ILE B 1 579 ? 12.619 -7.766 54.498 1.00 17.83 1282 ILE B C 1
ATOM 9620 O O . ILE B 1 579 ? 12.829 -8.800 53.873 1.00 16.92 1282 ILE B O 1
ATOM 9625 N N . LEU B 1 580 ? 11.393 -7.363 54.823 1.00 18.43 1283 LEU B N 1
ATOM 9626 C CA . LEU B 1 580 ? 10.203 -8.121 54.401 1.00 15.45 1283 LEU B CA 1
ATOM 9627 C C . LEU B 1 580 ? 10.135 -8.308 52.899 1.00 14.50 1283 LEU B C 1
ATOM 9628 O O . LEU B 1 580 ? 9.908 -9.407 52.412 1.00 16.04 1283 LEU B O 1
ATOM 9633 N N . LEU B 1 581 ? 10.341 -7.228 52.150 1.00 18.19 1284 LEU B N 1
ATOM 9634 C CA . LEU B 1 581 ? 10.224 -7.293 50.714 1.00 18.68 1284 LEU B CA 1
ATOM 9635 C C . LEU B 1 581 ? 11.290 -8.173 50.098 1.00 15.36 1284 LEU B C 1
ATOM 9636 O O . LEU B 1 581 ? 11.006 -8.993 49.229 1.00 17.62 1284 LEU B O 1
ATOM 9641 N N . ALA B 1 582 ? 12.525 -8.025 50.557 1.00 19.62 1285 ALA B N 1
ATOM 9642 C CA . ALA B 1 582 ? 13.613 -8.853 50.060 1.00 16.16 1285 ALA B CA 1
ATOM 9643 C C . ALA B 1 582 ? 13.367 -10.331 50.374 1.00 15.90 1285 ALA B C 1
ATOM 9644 O O . ALA B 1 582 ? 13.599 -11.201 49.536 1.00 15.72 1285 ALA B O 1
ATOM 9646 N N . SER B 1 583 ? 12.872 -10.612 51.577 1.00 15.57 1286 SER B N 1
ATOM 9647 C CA . SER B 1 583 ? 12.616 -11.977 51.985 1.00 17.07 1286 SER B CA 1
ATOM 9648 C C . SER B 1 583 ? 11.510 -12.601 51.144 1.00 17.21 1286 SER B C 1
ATOM 9649 O O . SER B 1 583 ? 11.641 -13.724 50.660 1.00 16.62 1286 SER B O 1
ATOM 9652 N N . ALA B 1 584 ? 10.412 -11.870 50.971 1.00 15.15 1287 ALA B N 1
ATOM 9653 C CA . ALA B 1 584 ? 9.314 -12.373 50.167 1.00 14.53 1287 ALA B CA 1
ATOM 9654 C C . ALA B 1 584 ? 9.755 -12.656 48.737 1.00 17.04 1287 ALA B C 1
ATOM 9655 O O . ALA B 1 584 ? 9.466 -13.725 48.186 1.00 16.91 1287 ALA B O 1
ATOM 9657 N N . LYS B 1 585 ? 10.472 -11.715 48.130 1.00 16.19 1288 LYS B N 1
ATOM 9658 C CA . LYS B 1 585 ? 10.936 -11.900 46.753 1.00 18.86 1288 LYS B CA 1
ATOM 9659 C C . LYS B 1 585 ? 11.798 -13.145 46.634 1.00 19.66 1288 LYS B C 1
ATOM 9660 O O . LYS B 1 585 ? 11.653 -13.919 45.694 1.00 17.17 1288 LYS B O 1
ATOM 9666 N N . SER B 1 586 ? 12.729 -13.299 47.575 1.00 19.95 1289 SER B N 1
ATOM 9667 C CA . SER B 1 586 ? 13.642 -14.435 47.589 1.00 17.92 1289 SER B CA 1
ATOM 9668 C C . SER B 1 586 ? 12.907 -15.765 47.799 1.00 21.82 1289 SER B C 1
ATOM 9669 O O . SER B 1 586 ? 13.113 -16.734 47.054 1.00 18.72 1289 SER B O 1
ATOM 9672 N N . ASN B 1 587 ? 12.073 -15.832 48.834 1.00 21.77 1290 ASN B N 1
ATOM 9673 C CA . ASN B 1 587 ? 11.277 -17.033 49.085 1.00 19.79 1290 ASN B CA 1
ATOM 9674 C C . ASN B 1 587 ? 10.389 -17.400 47.903 1.00 23.64 1290 ASN B C 1
ATOM 9675 O O . ASN B 1 587 ? 10.262 -18.580 47.550 1.00 20.82 1290 ASN B O 1
ATOM 9680 N N . LEU B 1 588 ? 9.771 -16.393 47.292 1.00 18.67 1291 LEU B N 1
ATOM 9681 C CA . LEU B 1 588 ? 8.926 -16.620 46.124 1.00 19.85 1291 LEU B CA 1
ATOM 9682 C C . LEU B 1 588 ? 9.726 -17.185 44.955 1.00 22.45 1291 LEU B C 1
ATOM 9683 O O . LEU B 1 588 ? 9.340 -18.177 44.333 1.00 19.38 1291 LEU B O 1
ATOM 9688 N N . LYS B 1 589 ? 10.848 -16.545 44.647 1.00 18.37 1292 LYS B N 1
ATOM 9689 C CA . LYS B 1 589 ? 11.616 -16.913 43.470 1.00 21.93 1292 LYS B CA 1
ATOM 9690 C C . LYS B 1 589 ? 12.175 -18.316 43.642 1.00 21.14 1292 LYS B C 1
ATOM 9691 O O . LYS B 1 589 ? 12.305 -19.068 42.687 1.00 25.22 1292 LYS B O 1
ATOM 9697 N N . ASN B 1 590 ? 12.470 -18.665 44.880 1.00 21.68 1293 ASN B N 1
ATOM 9698 C CA . ASN B 1 590 ? 13.059 -19.951 45.185 1.00 20.83 1293 ASN B CA 1
ATOM 9699 C C . ASN B 1 590 ? 12.074 -21.107 45.297 1.00 27.35 1293 ASN B C 1
ATOM 9700 O O . ASN B 1 590 ? 12.483 -22.270 45.345 1.00 24.92 1293 ASN B O 1
ATOM 9705 N N . MET B 1 591 ? 10.776 -20.800 45.269 1.00 22.45 1294 MET B N 1
ATOM 9706 C CA . MET B 1 591 ? 9.763 -21.838 45.275 1.00 21.77 1294 MET B CA 1
ATOM 9707 C C . MET B 1 591 ? 9.848 -22.641 43.995 1.00 23.22 1294 MET B C 1
ATOM 9708 O O . MET B 1 591 ? 10.382 -22.174 42.986 1.00 23.14 1294 MET B O 1
ATOM 9713 N N . ALA B 1 592 ? 9.286 -23.848 44.018 1.00 23.51 1295 ALA B N 1
ATOM 9714 C CA . ALA B 1 592 ? 9.265 -24.662 42.803 1.00 22.78 1295 ALA B CA 1
ATOM 9715 C C . ALA B 1 592 ? 8.432 -23.985 41.715 1.00 27.33 1295 ALA B C 1
ATOM 9716 O O . ALA B 1 592 ? 8.776 -24.024 40.532 1.00 22.23 1295 ALA B O 1
ATOM 9718 N N . PHE B 1 593 ? 7.355 -23.323 42.115 1.00 20.46 1296 PHE B N 1
ATOM 9719 C CA . PHE B 1 593 ? 6.448 -22.735 41.133 1.00 19.85 1296 PHE B CA 1
ATOM 9720 C C . PHE B 1 593 ? 5.502 -21.780 41.808 1.00 16.99 1296 PHE B C 1
ATOM 9721 O O . PHE B 1 593 ? 5.145 -21.985 42.961 1.00 19.20 1296 PHE B O 1
ATOM 9729 N N . TYR B 1 594 ? 5.071 -20.742 41.085 1.00 21.08 1297 TYR B N 1
ATOM 9730 C CA . TYR B 1 594 ? 3.898 -19.976 41.493 1.00 17.76 1297 TYR B CA 1
ATOM 9731 C C . TYR B 1 594 ? 3.136 -19.477 40.271 1.00 20.82 1297 TYR B C 1
ATOM 9732 O O . TYR B 1 594 ? 3.707 -19.318 39.184 1.00 19.94 1297 TYR B O 1
ATOM 9741 N N . GLY B 1 595 ? 1.843 -19.242 40.459 1.00 18.80 1298 GLY B N 1
ATOM 9742 C CA . GLY B 1 595 ? 0.963 -18.787 39.396 1.00 21.17 1298 GLY B CA 1
ATOM 9743 C C . GLY B 1 595 ? 0.427 -17.414 39.728 1.00 22.09 1298 GLY B C 1
ATOM 9744 O O . GLY B 1 595 ? 0.641 -16.895 40.824 1.00 19.26 1298 GLY B O 1
ATOM 9745 N N . LEU B 1 596 ? -0.271 -16.812 38.770 1.00 19.20 1299 LEU B N 1
ATOM 9746 C CA . LEU B 1 596 ? -0.883 -15.515 38.966 1.00 17.44 1299 LEU B CA 1
ATOM 9747 C C . LEU B 1 596 ? -2.351 -15.605 38.585 1.00 15.47 1299 LEU B C 1
ATOM 9748 O O . LEU B 1 596 ? -2.684 -16.163 37.531 1.00 20.70 1299 LEU B O 1
ATOM 9753 N N . THR B 1 597 ? -3.208 -15.042 39.423 1.00 18.58 1300 THR B N 1
ATOM 9754 C CA . THR B 1 597 ? -4.665 -15.167 39.244 1.00 22.14 1300 THR B CA 1
ATOM 9755 C C . THR B 1 597 ? -5.123 -14.663 37.876 1.00 24.75 1300 THR B C 1
ATOM 9756 O O . THR B 1 597 ? -5.968 -15.294 37.226 1.00 20.86 1300 THR B O 1
ATOM 9760 N N . GLU B 1 598 ? -4.564 -13.535 37.432 1.00 23.14 1301 GLU B N 1
ATOM 9761 C CA . GLU B 1 598 ? -4.927 -12.966 36.132 1.00 23.36 1301 GLU B CA 1
ATOM 9762 C C . GLU B 1 598 ? -4.437 -13.746 34.889 1.00 21.66 1301 GLU B C 1
ATOM 9763 O O . GLU B 1 598 ? -4.822 -13.416 33.779 1.00 21.12 1301 GLU B O 1
ATOM 9769 N N . PHE B 1 599 ? -3.605 -14.767 35.055 1.00 19.32 1302 PHE B N 1
ATOM 9770 C CA . PHE B 1 599 ? -3.108 -15.550 33.920 1.00 22.60 1302 PHE B CA 1
ATOM 9771 C C . PHE B 1 599 ? -3.362 -17.021 34.168 1.00 20.97 1302 PHE B C 1
ATOM 9772 O O . PHE B 1 599 ? -2.436 -17.779 34.381 1.00 19.07 1302 PHE B O 1
ATOM 9780 N N . GLN B 1 600 ? -4.623 -17.441 34.132 1.00 20.91 1303 GLN B N 1
ATOM 9781 C CA . GLN B 1 600 ? -4.955 -18.838 34.431 1.00 18.06 1303 GLN B CA 1
ATOM 9782 C C . GLN B 1 600 ? -4.318 -19.862 33.484 1.00 19.10 1303 GLN B C 1
ATOM 9783 O O . GLN B 1 600 ? -3.757 -20.876 33.934 1.00 18.71 1303 GLN B O 1
ATOM 9789 N N . ARG B 1 601 ? -4.390 -19.623 32.175 1.00 19.72 1304 ARG B N 1
ATOM 9790 C CA . ARG B 1 601 ? -3.833 -20.591 31.224 1.00 21.48 1304 ARG B CA 1
ATOM 9791 C C . ARG B 1 601 ? -2.298 -20.642 31.280 1.00 20.46 1304 ARG B C 1
ATOM 9792 O O . ARG B 1 601 ? -1.694 -21.722 31.235 1.00 22.89 1304 ARG B O 1
ATOM 9800 N N . LYS B 1 602 ? -1.660 -19.491 31.418 1.00 20.62 1305 LYS B N 1
ATOM 9801 C CA . LYS B 1 602 ? -0.207 -19.470 31.585 1.00 18.97 1305 LYS B CA 1
ATOM 9802 C C . LYS B 1 602 ? 0.208 -20.173 32.886 1.00 16.72 1305 LYS B C 1
ATOM 9803 O O . LYS B 1 602 ? 1.193 -20.899 32.905 1.00 21.17 1305 LYS B O 1
ATOM 9809 N N . THR B 1 603 ? -0.560 -19.948 33.962 1.00 19.42 1306 THR B N 1
ATOM 9810 C CA . THR B 1 603 ? -0.375 -20.657 35.230 1.00 18.92 1306 THR B CA 1
ATOM 9811 C C . THR B 1 603 ? -0.469 -22.172 35.046 1.00 21.40 1306 THR B C 1
ATOM 9812 O O . THR B 1 603 ? 0.397 -22.915 35.505 1.00 17.71 1306 THR B O 1
ATOM 9816 N N . GLN B 1 604 ? -1.519 -22.622 34.359 1.00 20.44 1307 GLN B N 1
ATOM 9817 C CA . GLN B 1 604 ? -1.690 -24.034 34.047 1.00 19.00 1307 GLN B CA 1
ATOM 9818 C C . GLN B 1 604 ? -0.455 -24.563 33.350 1.00 18.84 1307 GLN B C 1
ATOM 9819 O O . GLN B 1 604 ? 0.122 -25.564 33.759 1.00 20.57 1307 GLN B O 1
ATOM 9825 N N . TYR B 1 605 ? -0.064 -23.879 32.275 1.00 20.62 1308 TYR B N 1
ATOM 9826 C CA . TYR B 1 605 ? 1.057 -24.301 31.426 1.00 21.34 1308 TYR B CA 1
ATOM 9827 C C . TYR B 1 605 ? 2.358 -24.415 32.199 1.00 17.39 1308 TYR B C 1
ATOM 9828 O O . TYR B 1 605 ? 3.071 -25.412 32.089 1.00 21.83 1308 TYR B O 1
ATOM 9837 N N . LEU B 1 606 ? 2.654 -23.417 33.019 1.00 21.46 1309 LEU B N 1
ATOM 9838 C CA . LEU B 1 606 ? 3.896 -23.450 33.778 1.00 22.28 1309 LEU B CA 1
ATOM 9839 C C . LEU B 1 606 ? 3.891 -24.521 34.869 1.00 22.10 1309 LEU B C 1
ATOM 9840 O O . LEU B 1 606 ? 4.916 -25.157 35.121 1.00 22.96 1309 LEU B O 1
ATOM 9845 N N . PHE B 1 607 ? 2.753 -24.736 35.514 1.00 20.90 1310 PHE B N 1
ATOM 9846 C CA . PHE B 1 607 ? 2.672 -25.812 36.499 1.00 20.71 1310 PHE B CA 1
ATOM 9847 C C . PHE B 1 607 ? 2.966 -27.157 35.822 1.00 20.89 1310 PHE B C 1
ATOM 9848 O O . PHE B 1 607 ? 3.740 -27.964 36.322 1.00 21.13 1310 PHE B O 1
ATOM 9856 N N . GLU B 1 608 ? 2.320 -27.379 34.682 1.00 23.60 1311 GLU B N 1
ATOM 9857 C CA . GLU B 1 608 ? 2.443 -28.627 33.943 1.00 22.03 1311 GLU B CA 1
ATOM 9858 C C . GLU B 1 608 ? 3.889 -28.906 33.566 1.00 21.61 1311 GLU B C 1
ATOM 9859 O O . GLU B 1 608 ? 4.394 -30.014 33.755 1.00 23.90 1311 GLU B O 1
ATOM 9865 N N . ARG B 1 609 ? 4.567 -27.886 33.059 1.00 20.98 1312 ARG B N 1
ATOM 9866 C CA . ARG B 1 609 ? 5.910 -28.085 32.555 1.00 23.97 1312 ARG B CA 1
ATOM 9867 C C . ARG B 1 609 ? 6.898 -28.174 33.718 1.00 27.68 1312 ARG B C 1
ATOM 9868 O O . ARG B 1 609 ? 7.936 -28.821 33.598 1.00 27.70 1312 ARG B O 1
ATOM 9876 N N . THR B 1 610 ? 6.574 -27.543 34.847 1.00 25.17 1313 THR B N 1
ATOM 9877 C CA . THR B 1 610 ? 7.471 -27.565 35.999 1.00 29.34 1313 THR B CA 1
ATOM 9878 C C . THR B 1 610 ? 7.503 -28.961 36.602 1.00 27.14 1313 THR B C 1
ATOM 9879 O O . THR B 1 610 ? 8.564 -29.482 36.932 1.00 25.96 1313 THR B O 1
ATOM 9883 N N . PHE B 1 611 ? 6.336 -29.572 36.728 1.00 24.41 1314 PHE B N 1
ATOM 9884 C CA . PHE B 1 611 ? 6.223 -30.851 37.406 1.00 25.03 1314 PHE B CA 1
ATOM 9885 C C . PHE B 1 611 ? 6.073 -32.057 36.456 1.00 24.85 1314 PHE B C 1
ATOM 9886 O O . PHE B 1 611 ? 6.035 -33.201 36.909 1.00 26.49 1314 PHE B O 1
ATOM 9894 N N . HIS B 1 612 ? 5.990 -31.789 35.157 1.00 25.87 1315 HIS B N 1
ATOM 9895 C CA . HIS B 1 612 ? 5.706 -32.818 34.149 1.00 23.50 1315 HIS B CA 1
ATOM 9896 C C . HIS B 1 612 ? 4.409 -33.534 34.506 1.00 25.02 1315 HIS B C 1
ATOM 9897 O O . HIS B 1 612 ? 4.350 -34.759 34.634 1.00 26.04 1315 HIS B O 1
ATOM 9904 N N . LEU B 1 613 ? 3.374 -32.732 34.692 1.00 21.83 1316 LEU B N 1
ATOM 9905 C CA . LEU B 1 613 ? 2.016 -33.222 34.905 1.00 25.97 1316 LEU B CA 1
ATOM 9906 C C . LEU B 1 613 ? 1.093 -32.549 33.883 1.00 24.77 1316 LEU B C 1
ATOM 9907 O O . LEU B 1 613 ? 1.462 -31.542 33.266 1.00 24.26 1316 LEU B O 1
ATOM 9912 N N . ARG B 1 614 ? -0.102 -33.101 33.691 1.00 22.49 1317 ARG B N 1
ATOM 9913 C CA . ARG B 1 614 ? -1.086 -32.481 32.812 1.00 23.49 1317 ARG B CA 1
ATOM 9914 C C . ARG B 1 614 ? -2.453 -32.440 33.499 1.00 24.38 1317 ARG B C 1
ATOM 9915 O O . ARG B 1 614 ? -2.862 -33.394 34.179 1.00 24.49 1317 ARG B O 1
ATOM 9923 N N . PHE B 1 615 ? -3.137 -31.315 33.351 1.00 23.53 1318 PHE B N 1
ATOM 9924 C CA . PHE B 1 615 ? -4.505 -31.196 33.811 1.00 24.38 1318 PHE B CA 1
ATOM 9925 C C . PHE B 1 615 ? -5.486 -31.800 32.792 1.00 26.92 1318 PHE B C 1
ATOM 9926 O O . PHE B 1 615 ? -5.215 -31.827 31.583 1.00 26.01 1318 PHE B O 1
ATOM 9934 N N . ILE B 1 616 ? -6.611 -32.285 33.303 1.00 25.52 1319 ILE B N 1
ATOM 9935 C CA . ILE B 1 616 ? -7.643 -32.918 32.487 1.00 25.62 1319 ILE B CA 1
ATOM 9936 C C . ILE B 1 616 ? -8.481 -31.884 31.755 1.00 23.06 1319 ILE B C 1
ATOM 9937 O O . ILE B 1 616 ? -8.637 -31.968 30.547 1.00 22.43 1319 ILE B O 1
ATOM 9942 N N . SER B 1 617 ? -9.033 -30.919 32.484 1.00 24.61 1320 SER B N 1
ATOM 9943 C CA . SER B 1 617 ? -9.782 -29.818 31.881 1.00 24.75 1320 SER B CA 1
ATOM 9944 C C . SER B 1 617 ? -8.969 -28.539 31.921 1.00 27.33 1320 SER B C 1
ATOM 9945 O O . SER B 1 617 ? -8.231 -28.290 32.880 1.00 25.59 1320 SER B O 1
ATOM 9948 N N . ALA B 1 618 ? -9.127 -27.719 30.893 1.00 21.69 1321 ALA B N 1
ATOM 9949 C CA . ALA B 1 618 ? -8.375 -26.471 30.782 1.00 23.83 1321 ALA B CA 1
ATOM 9950 C C . ALA B 1 618 ? -8.773 -25.526 31.918 1.00 29.02 1321 ALA B C 1
ATOM 9951 O O . ALA B 1 618 ? -9.951 -25.438 32.261 1.00 21.54 1321 ALA B O 1
ATOM 9953 N N . PHE B 1 619 ? -7.798 -24.828 32.493 1.00 21.61 1322 PHE B N 1
ATOM 9954 C CA . PHE B 1 619 ? -8.086 -23.698 33.380 1.00 20.18 1322 PHE B CA 1
ATOM 9955 C C . PHE B 1 619 ? -8.863 -22.647 32.581 1.00 21.48 1322 PHE B C 1
ATOM 9956 O O . PHE B 1 619 ? -8.697 -22.545 31.362 1.00 22.49 1322 PHE B O 1
ATOM 9964 N N . THR B 1 620 ? -9.666 -21.837 33.266 1.00 21.40 1323 THR B N 1
ATOM 9965 C CA . THR B 1 620 ? -10.447 -20.799 32.618 1.00 24.90 1323 THR B CA 1
ATOM 9966 C C . THR B 1 620 ? -10.264 -19.488 33.328 1.00 22.59 1323 THR B C 1
ATOM 9967 O O . THR B 1 620 ? -10.153 -19.454 34.552 1.00 23.20 1323 THR B O 1
ATOM 9971 N N . GLN B 1 621 ? -10.217 -18.413 32.551 1.00 21.82 1324 GLN B N 1
ATOM 9972 C CA . GLN B 1 621 ? -10.150 -17.059 33.085 1.00 23.92 1324 GLN B CA 1
ATOM 9973 C C . GLN B 1 621 ? -11.538 -16.520 33.399 1.00 27.61 1324 GLN B C 1
ATOM 9974 O O . GLN B 1 621 ? -12.389 -16.454 32.518 1.00 28.35 1324 GLN B O 1
ATOM 9980 N N . ILE B 1 622 ? -11.752 -16.076 34.630 1.00 24.62 1325 ILE B N 1
ATOM 9981 C CA . ILE B 1 622 ? -13.067 -15.574 35.048 1.00 28.23 1325 ILE B CA 1
ATOM 9982 C C . ILE B 1 622 ? -12.914 -14.169 35.577 1.00 29.16 1325 ILE B C 1
ATOM 9983 O O . ILE B 1 622 ? -12.778 -13.960 36.779 1.00 36.11 1325 ILE B O 1
ATOM 9988 N N A ASN B 1 623 ? -13.050 -13.239 34.632 0.47 27.79 1326 ASN B N 1
ATOM 9989 N N B ASN B 1 623 ? -12.899 -13.169 34.717 0.53 28.04 1326 ASN B N 1
ATOM 9990 C CA A ASN B 1 623 ? -12.795 -11.802 34.776 0.47 32.10 1326 ASN B CA 1
ATOM 9991 C CA B ASN B 1 623 ? -12.575 -11.835 35.216 0.53 31.02 1326 ASN B CA 1
ATOM 9992 C C A ASN B 1 623 ? -13.748 -11.106 35.719 0.47 28.52 1326 ASN B C 1
ATOM 9993 C C B ASN B 1 623 ? -13.792 -10.978 35.590 0.53 28.42 1326 ASN B C 1
ATOM 9994 O O A ASN B 1 623 ? -13.397 -10.161 36.426 0.47 25.91 1326 ASN B O 1
ATOM 9995 O O B ASN B 1 623 ? -13.643 -9.788 35.826 0.53 27.34 1326 ASN B O 1
ATOM 10004 N N . SER B 1 624 ? -14.979 -11.582 35.684 1.00 28.13 1327 SER B N 1
ATOM 10005 C CA . SER B 1 624 ? -16.105 -10.914 36.306 1.00 29.30 1327 SER B CA 1
ATOM 10006 C C . SER B 1 624 ? -16.091 -11.241 37.793 1.00 29.67 1327 SER B C 1
ATOM 10007 O O . SER B 1 624 ? -16.998 -11.881 38.308 1.00 27.51 1327 SER B O 1
ATOM 10010 N N . THR B 1 625 ? -15.037 -10.795 38.471 1.00 26.24 1328 THR B N 1
ATOM 10011 C CA . THR B 1 625 ? -14.851 -11.039 39.894 1.00 23.56 1328 THR B CA 1
ATOM 10012 C C . THR B 1 625 ? -15.552 -9.977 40.719 1.00 24.30 1328 THR B C 1
ATOM 10013 O O . THR B 1 625 ? -15.921 -8.920 40.216 1.00 23.81 1328 THR B O 1
ATOM 10017 N N . ARG B 1 626 ? -15.718 -10.239 42.010 1.00 24.12 1329 ARG B N 1
ATOM 10018 C CA . ARG B 1 626 ? -16.273 -9.223 42.886 1.00 21.44 1329 ARG B CA 1
ATOM 10019 C C . ARG B 1 626 ? -15.405 -7.976 42.918 1.00 25.37 1329 ARG B C 1
ATOM 10020 O O . ARG B 1 626 ? -15.914 -6.857 42.905 1.00 21.34 1329 ARG B O 1
ATOM 10028 N N . ALA B 1 627 ? -14.088 -8.166 42.975 1.00 23.47 1330 ALA B N 1
ATOM 10029 C CA . ALA B 1 627 ? -13.158 -7.050 42.921 1.00 21.07 1330 ALA B CA 1
ATOM 10030 C C . ALA B 1 627 ? -13.344 -6.197 41.650 1.00 19.34 1330 ALA B C 1
ATOM 10031 O O . ALA B 1 627 ? -13.350 -4.979 41.708 1.00 24.23 1330 ALA B O 1
ATOM 10033 N N . ALA B 1 628 ? -13.441 -6.846 40.502 1.00 23.36 1331 ALA B N 1
ATOM 10034 C CA . ALA B 1 628 ? -13.553 -6.118 39.238 1.00 28.40 1331 ALA B CA 1
ATOM 10035 C C . ALA B 1 628 ? -14.852 -5.316 39.206 1.00 28.72 1331 ALA B C 1
ATOM 10036 O O . ALA B 1 628 ? -14.949 -4.304 38.524 1.00 28.20 1331 ALA B O 1
ATOM 10038 N N . ASN B 1 629 ? -15.836 -5.763 39.980 1.00 26.51 1332 ASN B N 1
ATOM 10039 C CA . ASN B 1 629 ? -17.154 -5.125 40.016 1.00 30.37 1332 ASN B CA 1
ATOM 10040 C C . ASN B 1 629 ? -17.177 -3.885 40.903 1.00 34.73 1332 ASN B C 1
ATOM 10041 O O . ASN B 1 629 ? -18.095 -3.087 40.836 1.00 31.74 1332 ASN B O 1
ATOM 10046 N N . VAL B 1 630 ? -16.152 -3.708 41.727 1.00 29.19 1333 VAL B N 1
ATOM 10047 C CA . VAL B 1 630 ? -16.068 -2.520 42.553 1.00 28.71 1333 VAL B CA 1
ATOM 10048 C C . VAL B 1 630 ? -15.780 -1.299 41.679 1.00 37.87 1333 VAL B C 1
ATOM 10049 O O . VAL B 1 630 ? -14.850 -1.311 40.877 1.00 40.51 1333 VAL B O 1
ATOM 10053 N N . GLU B 1 631 ? -16.584 -0.248 41.824 1.00 32.68 1334 GLU B N 1
ATOM 10054 C CA . GLU B 1 631 ? -16.336 0.984 41.084 1.00 37.28 1334 GLU B CA 1
ATOM 10055 C C . GLU B 1 631 ? -15.343 1.779 41.888 1.00 34.87 1334 GLU B C 1
ATOM 10056 O O . GLU B 1 631 ? -15.670 2.323 42.946 1.00 39.88 1334 GLU B O 1
ATOM 10058 N N . LEU B 1 632 ? -14.114 1.820 41.383 1.00 42.43 1335 LEU B N 1
ATOM 10059 C CA . LEU B 1 632 ? -12.994 2.370 42.126 1.00 36.72 1335 LEU B CA 1
ATOM 10060 C C . LEU B 1 632 ? -12.516 3.665 41.485 1.00 40.87 1335 LEU B C 1
ATOM 10061 O O . LEU B 1 632 ? -12.038 3.660 40.352 1.00 46.10 1335 LEU B O 1
ATOM 10066 N N . ARG B 1 633 ? -12.666 4.770 42.210 1.00 38.32 1336 ARG B N 1
ATOM 10067 C CA . ARG B 1 633 ? -12.094 6.042 41.795 1.00 43.76 1336 ARG B CA 1
ATOM 10068 C C . ARG B 1 633 ? -10.559 5.957 41.821 1.00 52.00 1336 ARG B C 1
ATOM 10069 O O . ARG B 1 633 ? -9.983 5.146 42.548 1.00 43.01 1336 ARG B O 1
ATOM 10071 N N . ASP B 1 634 ? -9.896 6.785 41.023 1.00 50.23 1337 ASP B N 1
ATOM 10072 C CA . ASP B 1 634 ? -8.438 6.770 40.971 1.00 49.31 1337 ASP B CA 1
ATOM 10073 C C . ASP B 1 634 ? -7.770 7.200 42.285 1.00 47.23 1337 ASP B C 1
ATOM 10074 O O . ASP B 1 634 ? -6.697 6.683 42.620 1.00 41.68 1337 ASP B O 1
ATOM 10079 N N . ASP B 1 635 ? -8.383 8.131 43.020 1.00 41.84 1338 ASP B N 1
ATOM 10080 C CA . ASP B 1 635 ? -7.858 8.526 44.334 1.00 43.48 1338 ASP B CA 1
ATOM 10081 C C . ASP B 1 635 ? -7.912 7.362 45.323 1.00 40.20 1338 ASP B C 1
ATOM 10082 O O . ASP B 1 635 ? -7.020 7.191 46.157 1.00 33.97 1338 ASP B O 1
ATOM 10087 N N . MET B 1 636 ? -8.970 6.567 45.228 1.00 35.66 1339 MET B N 1
ATOM 10088 C CA . MET B 1 636 ? -9.140 5.426 46.106 1.00 36.19 1339 MET B CA 1
ATOM 10089 C C . MET B 1 636 ? -8.141 4.331 45.747 1.00 27.72 1339 MET B C 1
ATOM 10090 O O . MET B 1 636 ? -7.573 3.697 46.638 1.00 26.39 1339 MET B O 1
ATOM 10095 N N . ARG B 1 637 ? -7.958 4.089 44.451 1.00 27.56 1340 ARG B N 1
ATOM 10096 C CA . ARG B 1 637 ? -6.960 3.127 43.992 1.00 29.07 1340 ARG B CA 1
ATOM 10097 C C . ARG B 1 637 ? -5.583 3.492 44.546 1.00 31.44 1340 ARG B C 1
ATOM 10098 O O . ARG B 1 637 ? -4.862 2.625 45.016 1.00 27.50 1340 ARG B O 1
ATOM 10106 N N . SER B 1 638 ? -5.233 4.774 44.523 1.00 27.33 1341 SER B N 1
ATOM 10107 C CA . SER B 1 638 ? -3.935 5.215 45.045 1.00 30.01 1341 SER B CA 1
ATOM 10108 C C . SER B 1 638 ? -3.765 4.989 46.528 1.00 28.61 1341 SER B C 1
ATOM 10109 O O . SER B 1 638 ? -2.665 4.661 46.986 1.00 26.39 1341 SER B O 1
ATOM 10112 N N . ARG B 1 639 ? -4.823 5.196 47.302 1.00 28.64 1342 ARG B N 1
ATOM 10113 C CA . ARG B 1 639 ? -4.725 4.954 48.736 1.00 29.21 1342 ARG B CA 1
ATOM 10114 C C . ARG B 1 639 ? -4.572 3.450 49.007 1.00 25.69 1342 ARG B C 1
ATOM 10115 O O . ARG B 1 639 ? -3.862 3.055 49.919 1.00 25.20 1342 ARG B O 1
ATOM 10120 N N . ILE B 1 640 ? -5.270 2.618 48.245 1.00 24.11 1343 ILE B N 1
ATOM 10121 C CA . ILE B 1 640 ? -5.133 1.173 48.433 1.00 22.75 1343 ILE B CA 1
ATOM 10122 C C . ILE B 1 640 ? -3.707 0.736 48.075 1.00 24.23 1343 ILE B C 1
ATOM 10123 O O . ILE B 1 640 ? -3.107 -0.070 48.791 1.00 21.85 1343 ILE B O 1
ATOM 10128 N N . GLU B 1 641 ? -3.163 1.277 46.986 1.00 24.51 1344 GLU B N 1
ATOM 10129 C CA . GLU B 1 641 ? -1.786 0.967 46.583 1.00 25.38 1344 GLU B CA 1
ATOM 10130 C C . GLU B 1 641 ? -0.779 1.364 47.662 1.00 26.47 1344 GLU B C 1
ATOM 10131 O O . GLU B 1 641 ? 0.208 0.661 47.892 1.00 24.97 1344 GLU B O 1
ATOM 10137 N N . GLN B 1 642 ? -1.031 2.475 48.340 1.00 25.07 1345 GLN B N 1
ATOM 10138 C CA . GLN B 1 642 ? -0.114 2.937 49.373 1.00 28.16 1345 GLN B CA 1
ATOM 10139 C C . GLN B 1 642 ? -0.197 2.076 50.627 1.00 30.18 1345 GLN B C 1
ATOM 10140 O O . GLN B 1 642 ? 0.822 1.795 51.256 1.00 24.67 1345 GLN B O 1
ATOM 10146 N N . LEU B 1 643 ? -1.404 1.644 50.988 1.00 23.33 1346 LEU B N 1
ATOM 10147 C CA . LEU B 1 643 ? -1.569 0.709 52.089 1.00 23.98 1346 LEU B CA 1
ATOM 10148 C C . LEU B 1 643 ? -0.907 -0.624 51.789 1.00 18.05 1346 LEU B C 1
ATOM 10149 O O . LEU B 1 643 ? -0.627 -1.382 52.707 1.00 21.13 1346 LEU B O 1
ATOM 10154 N N . ASN B 1 644 ? -0.717 -0.919 50.506 1.00 16.48 1347 ASN B N 1
ATOM 10155 C CA . ASN B 1 644 ? -0.138 -2.184 50.060 1.00 19.03 1347 ASN B CA 1
ATOM 10156 C C . ASN B 1 644 ? 1.162 -1.996 49.257 1.00 17.07 1347 ASN B C 1
ATOM 10157 O O . ASN B 1 644 ? 1.429 -2.732 48.299 1.00 17.97 1347 ASN B O 1
ATOM 10162 N N A MET B 1 645 ? 1.964 -1.012 49.625 0.50 20.43 1348 MET B N 1
ATOM 10163 N N B MET B 1 645 ? 1.953 -1.026 49.690 0.50 20.38 1348 MET B N 1
ATOM 10164 C CA A MET B 1 645 ? 3.108 -0.656 48.780 0.50 23.04 1348 MET B CA 1
ATOM 10165 C CA B MET B 1 645 ? 3.137 -0.579 48.951 0.50 23.28 1348 MET B CA 1
ATOM 10166 C C A MET B 1 645 ? 4.157 -1.759 48.706 0.50 18.54 1348 MET B C 1
ATOM 10167 C C B MET B 1 645 ? 4.178 -1.681 48.770 0.50 18.57 1348 MET B C 1
ATOM 10168 O O A MET B 1 645 ? 4.843 -1.889 47.693 0.50 21.25 1348 MET B O 1
ATOM 10169 O O B MET B 1 645 ? 4.867 -1.735 47.754 0.50 21.29 1348 MET B O 1
ATOM 10178 N N . LEU B 1 646 ? 4.296 -2.552 49.764 1.00 17.99 1349 LEU B N 1
ATOM 10179 C CA . LEU B 1 646 ? 5.208 -3.687 49.692 1.00 17.37 1349 LEU B CA 1
ATOM 10180 C C . LEU B 1 646 ? 4.684 -4.731 48.712 1.00 18.45 1349 LEU B C 1
ATOM 10181 O O . LEU B 1 646 ? 5.420 -5.203 47.848 1.00 17.27 1349 LEU B O 1
ATOM 10186 N N . ASP B 1 647 ? 3.397 -5.061 48.802 1.00 16.56 1350 ASP B N 1
ATOM 10187 C CA . ASP B 1 647 ? 2.801 -5.994 47.864 1.00 14.85 1350 ASP B CA 1
ATOM 10188 C C . ASP B 1 647 ? 2.899 -5.465 46.446 1.00 15.33 1350 ASP B C 1
ATOM 10189 O O . ASP B 1 647 ? 3.078 -6.248 45.528 1.00 17.21 1350 ASP B O 1
ATOM 10194 N N . MET B 1 648 ? 2.777 -4.148 46.258 1.00 16.10 1351 MET B N 1
ATOM 10195 C CA . MET B 1 648 ? 2.793 -3.600 44.905 1.00 16.45 1351 MET B CA 1
ATOM 10196 C C . MET B 1 648 ? 4.164 -3.929 44.269 1.00 16.22 1351 MET B C 1
ATOM 10197 O O . MET B 1 648 ? 4.253 -4.350 43.106 1.00 19.35 1351 MET B O 1
ATOM 10202 N N . GLN B 1 649 ? 5.225 -3.740 45.042 1.00 17.61 1352 GLN B N 1
ATOM 10203 C CA . GLN B 1 649 ? 6.565 -4.040 44.560 1.00 19.56 1352 GLN B CA 1
ATOM 10204 C C . GLN B 1 649 ? 6.783 -5.539 44.375 1.00 16.98 1352 GLN B C 1
ATOM 10205 O O . GLN B 1 649 ? 7.410 -5.976 43.400 1.00 19.49 1352 GLN B O 1
ATOM 10211 N N . LEU B 1 650 ? 6.259 -6.336 45.296 1.00 18.38 1353 LEU B N 1
ATOM 10212 C CA . LEU B 1 650 ? 6.392 -7.785 45.173 1.00 17.34 1353 LEU B CA 1
ATOM 10213 C C . LEU B 1 650 ? 5.691 -8.279 43.921 1.00 15.88 1353 LEU B C 1
ATOM 10214 O O . LEU B 1 650 ? 6.223 -9.119 43.211 1.00 16.08 1353 LEU B O 1
ATOM 10219 N N . TYR B 1 651 ? 4.482 -7.769 43.663 1.00 18.66 1354 TYR B N 1
ATOM 10220 C CA . TYR B 1 651 ? 3.718 -8.175 42.478 1.00 16.35 1354 TYR B CA 1
ATOM 10221 C C . TYR B 1 651 ? 4.364 -7.724 41.169 1.00 17.98 1354 TYR B C 1
ATOM 10222 O O . TYR B 1 651 ? 4.370 -8.468 40.181 1.00 19.33 1354 TYR B O 1
ATOM 10231 N N . GLU B 1 652 ? 4.926 -6.516 41.150 1.00 20.26 1355 GLU B N 1
ATOM 10232 C CA . GLU B 1 652 ? 5.614 -6.050 39.950 1.00 19.58 1355 GLU B CA 1
ATOM 10233 C C . GLU B 1 652 ? 6.746 -7.037 39.629 1.00 21.38 1355 GLU B C 1
ATOM 10234 O O . GLU B 1 652 ? 6.906 -7.472 38.491 1.00 18.81 1355 GLU B O 1
ATOM 10240 N N . PHE B 1 653 ? 7.486 -7.432 40.662 1.00 19.68 1356 PHE B N 1
ATOM 10241 C CA . PHE B 1 653 ? 8.554 -8.413 40.539 1.00 20.62 1356 PHE B CA 1
ATOM 10242 C C . PHE B 1 653 ? 8.026 -9.787 40.092 1.00 21.51 1356 PHE B C 1
ATOM 10243 O O . PHE B 1 653 ? 8.569 -10.393 39.175 1.00 18.64 1356 PHE B O 1
ATOM 10251 N N . ALA B 1 654 ? 6.970 -10.267 40.739 1.00 17.82 1357 ALA B N 1
ATOM 10252 C CA . ALA B 1 654 ? 6.424 -11.603 40.455 1.00 20.64 1357 ALA B CA 1
ATOM 10253 C C . ALA B 1 654 ? 5.860 -11.713 39.056 1.00 15.44 1357 ALA B C 1
ATOM 10254 O O . ALA B 1 654 ? 5.982 -12.753 38.404 1.00 20.29 1357 ALA B O 1
ATOM 10256 N N . LYS B 1 655 ? 5.223 -10.643 38.602 1.00 16.48 1358 LYS B N 1
ATOM 10257 C CA . LYS B 1 655 ? 4.588 -10.637 37.297 1.00 17.74 1358 LYS B CA 1
ATOM 10258 C C . LYS B 1 655 ? 5.642 -10.701 36.205 1.00 20.56 1358 LYS B C 1
ATOM 10259 O O . LYS B 1 655 ? 5.544 -11.484 35.256 1.00 20.28 1358 LYS B O 1
ATOM 10265 N N . ASP B 1 656 ? 6.677 -9.900 36.374 1.00 19.60 1359 ASP B N 1
ATOM 10266 C CA . ASP B 1 656 ? 7.814 -9.899 35.463 1.00 20.15 1359 ASP B CA 1
ATOM 10267 C C . ASP B 1 656 ? 8.476 -11.271 35.406 1.00 17.97 1359 ASP B C 1
ATOM 10268 O O . ASP B 1 656 ? 8.626 -11.859 34.326 1.00 19.01 1359 ASP B O 1
ATOM 10273 N N . LEU B 1 657 ? 8.870 -11.802 36.561 1.00 20.86 1360 LEU B N 1
ATOM 10274 C CA . LEU B 1 657 ? 9.471 -13.129 36.624 1.00 23.30 1360 LEU B CA 1
ATOM 10275 C C . LEU B 1 657 ? 8.556 -14.198 36.020 1.00 22.28 1360 LEU B C 1
ATOM 10276 O O . LEU B 1 657 ? 9.004 -15.097 35.305 1.00 21.80 1360 LEU B O 1
ATOM 10281 N N . PHE B 1 658 ? 7.267 -14.101 36.307 1.00 19.06 1361 PHE B N 1
ATOM 10282 C CA . PHE B 1 658 ? 6.326 -15.123 35.848 1.00 18.02 1361 PHE B CA 1
ATOM 10283 C C . PHE B 1 658 ? 6.222 -15.131 34.319 1.00 18.94 1361 PHE B C 1
ATOM 10284 O O . PHE B 1 658 ? 6.297 -16.181 33.674 1.00 21.22 1361 PHE B O 1
ATOM 10292 N N . LEU B 1 659 ? 6.077 -13.953 33.735 1.00 19.80 1362 LEU B N 1
ATOM 10293 C CA . LEU B 1 659 ? 5.989 -13.855 32.283 1.00 19.44 1362 LEU B CA 1
ATOM 10294 C C . LEU B 1 659 ? 7.283 -14.223 31.574 1.00 22.62 1362 LEU B C 1
ATOM 10295 O O . LEU B 1 659 ? 7.258 -14.781 30.474 1.00 22.86 1362 LEU B O 1
ATOM 10300 N N . GLN B 1 660 ? 8.419 -13.937 32.194 1.00 20.30 1363 GLN B N 1
ATOM 10301 C CA . GLN B 1 660 ? 9.684 -14.347 31.608 1.00 24.21 1363 GLN B CA 1
ATOM 10302 C C . GLN B 1 660 ? 9.841 -15.862 31.656 1.00 26.80 1363 GLN B C 1
ATOM 10303 O O . GLN B 1 660 ? 10.364 -16.475 30.721 1.00 20.33 1363 GLN B O 1
ATOM 10309 N N . ARG B 1 661 ? 9.401 -16.472 32.752 1.00 18.64 1364 ARG B N 1
ATOM 10310 C CA . ARG B 1 661 ? 9.419 -17.919 32.857 1.00 20.36 1364 ARG B CA 1
ATOM 10311 C C . ARG B 1 661 ? 8.532 -18.522 31.781 1.00 20.20 1364 ARG B C 1
ATOM 10312 O O . ARG B 1 661 ? 8.915 -19.495 31.123 1.00 27.02 1364 ARG B O 1
ATOM 10320 N N . TYR B 1 662 ? 7.352 -17.942 31.596 1.00 21.37 1365 TYR B N 1
ATOM 10321 C CA . TYR B 1 662 ? 6.431 -18.444 30.594 1.00 19.92 1365 TYR B CA 1
ATOM 10322 C C . TYR B 1 662 ? 7.082 -18.419 29.207 1.00 29.74 1365 TYR B C 1
ATOM 10323 O O . TYR B 1 662 ? 7.100 -19.430 28.506 1.00 26.39 1365 TYR B O 1
ATOM 10332 N N . GLN B 1 663 ? 7.621 -17.265 28.827 1.00 25.19 1366 GLN B N 1
ATOM 10333 C CA . GLN B 1 663 ? 8.270 -17.116 27.528 1.00 28.70 1366 GLN B CA 1
ATOM 10334 C C . GLN B 1 663 ? 9.469 -18.032 27.366 1.00 29.31 1366 GLN B C 1
ATOM 10335 O O . GLN B 1 663 ? 9.685 -18.588 26.294 1.00 29.87 1366 GLN B O 1
ATOM 10341 N N . PHE B 1 664 ? 10.233 -18.206 28.433 1.00 26.54 1367 PHE B N 1
ATOM 10342 C CA . PHE B 1 664 ? 11.413 -19.051 28.397 1.00 26.99 1367 PHE B CA 1
ATOM 10343 C C . PHE B 1 664 ? 11.029 -20.506 28.122 1.00 30.77 1367 PHE B C 1
ATOM 10344 O O . PHE B 1 664 ? 11.550 -21.121 27.200 1.00 28.34 1367 PHE B O 1
ATOM 10352 N N . VAL B 1 665 ? 10.108 -21.046 28.917 1.00 24.60 1368 VAL B N 1
ATOM 10353 C CA . VAL B 1 665 ? 9.697 -22.432 28.781 1.00 27.34 1368 VAL B CA 1
ATOM 10354 C C . VAL B 1 665 ? 9.005 -22.641 27.429 1.00 27.19 1368 VAL B C 1
ATOM 10355 O O . VAL B 1 665 ? 9.262 -23.632 26.734 1.00 28.28 1368 VAL B O 1
ATOM 10359 N N . ARG B 1 666 ? 8.173 -21.684 27.043 1.00 24.39 1369 ARG B N 1
ATOM 10360 C CA . ARG B 1 666 ? 7.424 -21.778 25.787 1.00 24.29 1369 ARG B CA 1
ATOM 10361 C C . ARG B 1 666 ? 8.357 -21.820 24.567 1.00 34.40 1369 ARG B C 1
ATOM 10362 O O . ARG B 1 666 ? 8.184 -22.635 23.648 1.00 32.44 1369 ARG B O 1
ATOM 10370 N N . GLN B 1 667 ? 9.374 -20.968 24.568 1.00 30.87 1370 GLN B N 1
ATOM 10371 C CA . GLN B 1 667 ? 10.307 -20.926 23.447 1.00 31.39 1370 GLN B CA 1
ATOM 10372 C C . GLN B 1 667 ? 11.235 -22.138 23.433 1.00 31.65 1370 GLN B C 1
ATOM 10373 O O . GLN B 1 667 ? 11.576 -22.644 22.375 1.00 36.63 1370 GLN B O 1
ATOM 10379 N N . ARG B 1 668 ? 11.617 -22.620 24.603 1.00 29.13 1371 ARG B N 1
ATOM 10380 C CA . ARG B 1 668 ? 12.367 -23.864 24.684 1.00 32.14 1371 ARG B CA 1
ATOM 10381 C C . ARG B 1 668 ? 11.566 -25.059 24.163 1.00 37.22 1371 ARG B C 1
ATOM 10382 O O . ARG B 1 668 ? 12.132 -26.031 23.656 1.00 34.11 1371 ARG B O 1
ATOM 10390 N N . GLU B 1 669 ? 10.251 -25.002 24.306 1.00 32.64 1372 GLU B N 1
ATOM 10391 C CA . GLU B 1 669 ? 9.422 -26.135 23.914 1.00 36.95 1372 GLU B CA 1
ATOM 10392 C C . GLU B 1 669 ? 9.131 -26.121 22.414 1.00 33.90 1372 GLU B C 1
ATOM 10393 O O . GLU B 1 669 ? 9.076 -27.175 21.779 1.00 33.77 1372 GLU B O 1
ATOM 10399 N N . ARG B 1 670 ? 8.936 -24.931 21.854 1.00 34.62 1373 ARG B N 1
ATOM 10400 C CA . ARG B 1 670 ? 8.576 -24.804 20.445 1.00 44.10 1373 ARG B CA 1
ATOM 10401 C C . ARG B 1 670 ? 9.839 -24.953 19.585 1.00 44.94 1373 ARG B C 1
ATOM 10402 O O . ARG B 1 670 ? 10.585 -23.992 19.381 1.00 44.87 1373 ARG B O 1
ATOM 10410 N N . GLN B 1 671 ? 10.066 -26.174 19.099 1.00 44.21 1374 GLN B N 1
ATOM 10411 C CA . GLN B 1 671 ? 11.317 -26.552 18.440 1.00 36.79 1374 GLN B CA 1
ATOM 10412 C C . GLN B 1 671 ? 11.138 -26.836 16.964 1.00 42.22 1374 GLN B C 1
ATOM 10413 O O . GLN B 1 671 ? 12.055 -27.340 16.306 1.00 46.83 1374 GLN B O 1
ATOM 10419 N N . GLU B 1 672 ? 9.973 -26.498 16.438 1.00 39.24 1375 GLU B N 1
ATOM 10420 C CA . GLU B 1 672 ? 9.592 -26.932 15.106 1.00 47.64 1375 GLU B CA 1
ATOM 10421 C C . GLU B 1 672 ? 10.545 -26.382 14.035 1.00 50.90 1375 GLU B C 1
ATOM 10422 O O . GLU B 1 672 ? 11.175 -27.149 13.293 1.00 48.54 1375 GLU B O 1
ATOM 10428 N N . GLU B 1 673 ? 10.653 -25.060 13.971 1.00 53.17 1376 GLU B N 1
ATOM 10429 C CA . GLU B 1 673 ? 11.522 -24.396 12.999 1.00 45.07 1376 GLU B CA 1
ATOM 10430 C C . GLU B 1 673 ? 12.981 -24.839 13.138 1.00 45.96 1376 GLU B C 1
ATOM 10431 O O . GLU B 1 673 ? 13.676 -25.091 12.137 1.00 42.88 1376 GLU B O 1
ATOM 10433 N N . ARG B 1 674 ? 13.444 -24.931 14.381 1.00 45.50 1377 ARG B N 1
ATOM 10434 C CA . ARG B 1 674 ? 14.796 -25.391 14.664 1.00 48.19 1377 ARG B CA 1
ATOM 10435 C C . ARG B 1 674 ? 15.032 -26.742 13.975 1.00 58.48 1377 ARG B C 1
ATOM 10436 O O . ARG B 1 674 ? 16.090 -26.973 13.375 1.00 47.98 1377 ARG B O 1
ATOM 10439 N N . LEU B 1 675 ? 14.029 -27.618 14.036 0.78 50.94 1378 LEU B N 1
ATOM 10440 C CA . LEU B 1 675 ? 14.130 -28.958 13.454 0.78 44.58 1378 LEU B CA 1
ATOM 10441 C C . LEU B 1 675 ? 14.111 -28.959 11.922 0.78 46.47 1378 LEU B C 1
ATOM 10442 O O . LEU B 1 675 ? 14.786 -29.776 11.301 0.78 48.02 1378 LEU B O 1
ATOM 10447 N N . LYS B 1 676 ? 13.326 -28.067 11.321 1.00 47.65 1379 LYS B N 1
ATOM 10448 C CA . LYS B 1 676 ? 13.330 -27.896 9.868 1.00 49.79 1379 LYS B CA 1
ATOM 10449 C C . LYS B 1 676 ? 14.712 -27.451 9.377 1.00 57.86 1379 LYS B C 1
ATOM 10450 O O . LYS B 1 676 ? 15.271 -28.020 8.436 1.00 60.54 1379 LYS B O 1
ATOM 10454 N N . ARG B 1 677 ? 15.250 -26.421 10.019 0.85 49.85 1380 ARG B N 1
ATOM 10455 C CA . ARG B 1 677 ? 16.574 -25.918 9.684 0.85 54.27 1380 ARG B CA 1
ATOM 10456 C C . ARG B 1 677 ? 17.641 -27.005 9.842 0.85 58.39 1380 ARG B C 1
ATOM 10457 O O . ARG B 1 677 ? 18.615 -27.031 9.091 0.85 62.38 1380 ARG B O 1
ATOM 10459 N N . ARG B 1 678 ? 17.462 -27.903 10.808 0.86 51.27 1381 ARG B N 1
ATOM 10460 C CA . ARG B 1 678 ? 18.408 -29.005 10.998 0.86 56.56 1381 ARG B CA 1
ATOM 10461 C C . ARG B 1 678 ? 18.343 -30.009 9.842 0.86 63.43 1381 ARG B C 1
ATOM 10462 O O . ARG B 1 678 ? 19.375 -30.505 9.386 0.86 67.13 1381 ARG B O 1
ATOM 10464 N N . GLU B 1 679 ? 17.134 -30.301 9.369 0.92 62.67 1382 GLU B N 1
ATOM 10465 C CA . GLU B 1 679 ? 16.942 -31.265 8.285 0.92 67.15 1382 GLU B CA 1
ATOM 10466 C C . GLU B 1 679 ? 17.486 -30.758 6.945 0.92 68.73 1382 GLU B C 1
ATOM 10467 O O . GLU B 1 679 ? 18.095 -31.516 6.190 0.92 66.61 1382 GLU B O 1
ATOM 10469 N N . GLU B 1 680 ? 17.254 -29.482 6.651 1.00 71.85 1383 GLU B N 1
ATOM 10470 C CA . GLU B 1 680 ? 17.757 -28.876 5.419 1.00 72.40 1383 GLU B CA 1
ATOM 10471 C C . GLU B 1 680 ? 19.271 -28.700 5.461 1.00 73.81 1383 GLU B C 1
ATOM 10472 O O . GLU B 1 680 ? 19.937 -28.788 4.427 1.00 76.40 1383 GLU B O 1
ATOM 10478 N N . ARG B 1 681 ? 19.808 -28.438 6.651 0.78 70.67 1384 ARG B N 1
ATOM 10479 C CA . ARG B 1 681 ? 21.254 -28.340 6.837 0.78 68.66 1384 ARG B CA 1
ATOM 10480 C C . ARG B 1 681 ? 21.919 -29.694 6.592 0.78 73.94 1384 ARG B C 1
ATOM 10481 O O . ARG B 1 681 ? 23.031 -29.760 6.066 0.78 72.16 1384 ARG B O 1
ATOM 10483 N N . ARG B 1 682 ? 21.231 -30.767 6.981 1.00 77.69 1385 ARG B N 1
ATOM 10484 C CA . ARG B 1 682 ? 21.701 -32.130 6.729 1.00 72.86 1385 ARG B CA 1
ATOM 10485 C C . ARG B 1 682 ? 21.538 -32.501 5.255 1.00 73.69 1385 ARG B C 1
ATOM 10486 O O . ARG B 1 682 ? 22.393 -33.177 4.682 1.00 71.17 1385 ARG B O 1
ATOM 10488 N N . TRP B 1 683 ? 20.435 -32.065 4.646 0.82 76.11 1386 TRP B N 1
ATOM 10489 C CA . TRP B 1 683 ? 20.231 -32.269 3.214 0.82 72.66 1386 TRP B CA 1
ATOM 10490 C C . TRP B 1 683 ? 21.342 -31.574 2.443 0.82 73.07 1386 TRP B C 1
ATOM 10491 O O . TRP B 1 683 ? 21.944 -32.166 1.551 0.82 72.74 1386 TRP B O 1
ATOM 10502 N N . ILE B 1 684 ? 21.605 -30.316 2.794 0.85 69.07 1387 ILE B N 1
ATOM 10503 C CA . ILE B 1 684 ? 22.675 -29.544 2.167 0.85 72.59 1387 ILE B CA 1
ATOM 10504 C C . ILE B 1 684 ? 24.027 -30.232 2.380 0.85 76.12 1387 ILE B C 1
ATOM 10505 O O . ILE B 1 684 ? 24.953 -30.054 1.586 0.85 75.29 1387 ILE B O 1
ATOM 10510 N N . ARG B 1 685 ? 24.126 -31.030 3.441 0.88 72.76 1388 ARG B N 1
ATOM 10511 C CA . ARG B 1 685 ? 25.368 -31.717 3.779 0.88 72.25 1388 ARG B CA 1
ATOM 10512 C C . ARG B 1 685 ? 25.594 -32.949 2.904 0.88 75.71 1388 ARG B C 1
ATOM 10513 O O . ARG B 1 685 ? 26.714 -33.209 2.456 0.88 72.82 1388 ARG B O 1
ATOM 10515 N N . GLU B 1 686 ? 24.522 -33.700 2.666 0.82 74.26 1389 GLU B N 1
ATOM 10516 C CA . GLU B 1 686 ? 24.605 -34.974 1.955 0.82 75.55 1389 GLU B CA 1
ATOM 10517 C C . GLU B 1 686 ? 24.984 -34.796 0.484 0.82 75.10 1389 GLU B C 1
ATOM 10518 O O . GLU B 1 686 ? 25.592 -35.683 -0.114 0.82 75.67 1389 GLU B O 1
ATOM 10520 N N . ARG B 1 687 ? 24.621 -33.652 -0.093 0.82 77.18 1390 ARG B N 1
ATOM 10521 C CA . ARG B 1 687 ? 24.988 -33.337 -1.471 0.82 73.17 1390 ARG B CA 1
ATOM 10522 C C . ARG B 1 687 ? 26.429 -32.834 -1.528 0.82 73.06 1390 ARG B C 1
ATOM 10523 O O . ARG B 1 687 ? 26.781 -32.024 -2.386 0.82 65.16 1390 ARG B O 1
#

GO terms:
  GO:0042597 periplasmic space (C, EXP)
  GO:0005515 protein binding (F, IPI)
  GO:0030288 outer membrane-bounded periplasmic space (C, IDA)
  GO:0015768 maltose transport (P, IDA)
  GO:1901982 maltose binding (F, IDA)
  GO:0034289 detection of maltose stimulus (P, IMP)
  GO:0042956 maltodextrin transmembrane transport (P, IMP)
  GO:0015768 maltose transport (P, IMP)
  GO:0060326 cell chemotaxis (P, IMP)
  GO:0042597 periplasmic space (C, IDA)
  GO:0006974 DNA damage response (P, IEP)
  GO:0015768 maltose transport (P, IGI)
  GO:0043190 ATP-binding cassette (ABC) transporter complex (C, IGI)
  GO:0055052 ATP-binding cassette (ABC) transporter complex, substrate-binding subunit-containing (C, IGI)
  GO:0008643 carbohydrate transport (P, IGI)
  GO:0042956 maltodextrin transmembrane transport (P, IDA)
  GO:0016020 membrane (C, IDA)

Foldseek 3Di:
DDPQEFEEEDAPLFLQVLLLVLQVVLCVVPVHHYHYDHDDPLLVVQLQALLDLDDGQKYKDWLQSVQQCVLLVFFDFDDDDPVLVVQFDVVQQVSQAHPNTRFWAFWFKKDKWKKFFCVLPVDAAQALVCQVVVQVVVVVVQAAAEAEALQFVLQLQLLLPFQPADQFDDDDNDTDQQHGRCQDPSNLVSLVSLLVCCVSPRYPLPGHHVNRLVCVLVVRYGIYMDMQQSVVVSVVSVGRMDTAFDHHYPPTGRAGAMTTTTMTGTSSDPCNVVVSCSVRPRCLDLSNQVSRCVRGNRAQTRRPVNSVVCVPPVNSVRRVVNNVSYHHHHNHSLVVQLRVLVSQLSSCCNVVVDPNNVSSVSSSCRSSVHDDDDPVLLDQADQADLQDFAAEEEQEFPQQCCVVVVCQQQPWWDDPDGWADDPPHQATDAHRPPDSAHRYHDCRHVRQVQFDSQFPQSCVVPVVPVRVHHYFYEYEDEQLLLSLLSVVVVLQQPDDSVGGFLDAPHHRDDCVLAPDLDPDDGCHNDDPSSQLVRPRNCSQQVQLLRQARCVVQVRSHPVSDDPVPVLVRSLVRSLVSNSPGSYYYYLQCQQLRQVLVCRNHVIHTHDGGDHDPPDPSNPDDDDSSNSSNSCSSHVSSNVSVSSVVNSSVSSSVVVVVVVVVVVVVVVVVD/DDPQEFEEEDAPLFLQVLLLVLQVVLCVVPVHHYHYDHDDPLLVVLQVQLLVLGDGQKYKDFLQSVQQCVVSPFFDFDDDDPVLVVQFDVVQQVSQDHPNTRFWAFWFKKWKWKKFFCVLPVDAAQAPVCQVVVQVVVVVVVAAAEAEALLFVLQQQLQLPFQPADQFDDDDNRGDLLHGRQQDPSNLQRLVSVLVCCVSVSYPLVGHHVNRLCCVLAVRYGIYMDIQQSVVSSVPGPGDMDTAFDHHYPPTGRAGAMTTTTMTGTSSDPCVVVVCCSVRPRCLDLSNQVSRCVSGNRAQTRRVVNNVVCVVDVNNVRRVVNNVSHYHRHNHSLVVQLRVLVSQLSSCCNVVVDPNSVSRVRSSLSSHDFDDDDPVLLDQADQADLQDFAAEEEQEFAQQCVLVVVCLVQPWWDDPDGWADDPVDQATDAHRVPDNAHRYHDCRHPNQQQFDSQFPQSCVVPVVVVRVHHYFYEYEHEQLLLSLLSVVVVLQQPDDSVRGQLAAPHHRDDCVLQPDLDPDDGDHNDDPVSLLVRPRNCSQQVQLLRQARCVQCVRSRCPPDDPVVVLVNSLVRSLVSNSPGSYYYYLQCQQLRQVLVCRSHVIHTHDGGDRDPPDPSNVDDDDPVRSVSSCVSHVSSNVSVSSVSSSSVSSSVVVVVVVPCVVVVVVVVVVVVVVVD

Secondary structure (DSSP, 8-state):
--TTEEEEE--TTS-HHHHHHHHHHHHHHHS-EEEEE--TTHHHHHHHHTTTT-S-SEEEEEGGGHHHHHHTT-BPPP---HHHHTTB-HHHHHHTEETTEE-SEEEEEE--EEEEETTT-SS--SBGGGHHHHHHHHHTTT-EEE----SSHHHHHHHHHHTT-EEEEEETTEEEEEEEESSSHHHHHHHHHHHHHHHTTSS-TT--HHHHHHHHHTTSEEEEEE-GGGHHHHHHTT--EEEEPPPEETTEE--PEEEEEEEEEBTT-TTHHHHHHHIIIIISSHHHHHHHHHHS--SEESBHHHHHHHTT-HHHHHHHHHHHHSEEPP-STTHHHHHHHHHHHHHHHHTTSS-HHHHHHHHHHHHTT-----HHHH-------TTTT-EEEEE--TTSSHHHHHHHHHHSB--SS--B--TT-S--B-BPTTSS-BSEESTTTT-STT-TT--HHHHHHHHHHHH---EEEEEEE--HHHHHHHHHHHHHTT---TT----BTTBPPPTTTS--S-STT--TT--HHHHHH-TT-TTTTHHHHHHS-GGGGTTT-TTSS-HHHHHHHHHHHHHHHHHHSSEEEETT-HHHHHHHHHHHHT--BSS--------TTTTS---HHHHHHHHHHTHHHHHHHHHHHHHHHHHHHHHHHHHHHHHHHHHHH-/--TTSEEEE--TTS-HHHHHHHHHHHHHHH---EEEE--TTHHHHHHHHHHTT-S-SEEEEEGGGHHHHHHTT-BPPP---HHHHTTB-HHHHHHTEETTEE-SEEEEEE--EEEEETTT-SS--SBSTTHHHHHHHHHHTT-EEE----SSHHHHHHHHHHTT-EEEEEETTEEEEEEEESSSHHHHHHHHHHHHHHHTTSS-TT--HHHHHHHHHTT-EEEEEE-GGGHHHHHTSS--EEEEPPPBBTTB---PEEEEEEEEEBTT-S-HHHHHHIIIIIISSHHHHHHHHTTS--SEESBHHHHHHHTT-HHHHHHHHHHHHSEEPP-STTHHHHHHHHHHHHHHHHHTSS-HHHHHHHHHHHTS------HHHH-------TTTT-EEEEE--TTSSHHHHHHHHHHSB--SS--B--TT-S--B-BPTTSS-BSEESTTTT-STT-TT--HHHHHHHHHHHH---EEEEEEE--HHHHHHHHHHHHHTT---TT----BTTB---TTTS--SSSTT--TT--HHHHHH-TT-TTTTHHHHHHS-GGGGTTT-GGGS-HHHHHHHHHHHHHHHHHHSSEEEETT-HHHHHHHHHHHHT--BSS--------HHHHS---HHHHHHHHHHTHHHHHHHHHHHHHHHHHHHHHHHHH--HHHHHHHHHHHHHHH-

CATH classification: 3.40.50.300

Nearest PDB structures (foldseek):
  5e24-assembly1_A  TM=1.001E+00  e=2.074E-69  Escherichia coli O157:H7
  8c5l-assembly1_A  TM=9.998E-01  e=1.497E-69  Escherichia coli K-12
  5gpq-assembly1_A  TM=9.976E-01  e=1.964E-69  Escherichia coli O157:H7
  3jyr-assembly1_A  TM=1.000E+00  e=1.093E-67  Salmonella enterica subsp. enterica serovar Typhimurium
  3o3u-assembly1_N  TM=9.679E-01  e=1.580E-69  Escherichia coli

B-factor: mean 35.0, std 11.53, range [13.47, 91.55]